Protein 7ETB (pdb70)

Sequence (759 aa):
MVNTVNYFKQKLKTEQQIGMWVGLADGYCAEIAANVGYDWLLIDGEHAPNDVRSILAQLQSIAAYPSQAVVRPVSGDVPLIKQLLDIGAQTLLIPMVESAEQAELMVKATRYPPEGIRGVGAALARASRWNNISDYLQTADEQICLLVQVESKKGLDNLDEILNVDGVDGIFIGPADLSAALGYRGNPGHEFVQNIIVQTIQKIRAAGKAAGILSADEKLAKQYLELGTEFVAVGVDTSLLMKSMKQLLSKFKMVNTVNYFKQKLKTEQQIGMWVGLADGYCAEIAANVGYDWLLIDGEHAPNDVRSILAQLQSIAAYPSQAVVRPVSGDVPLIKQLLDIGAQTLLIPMVESAEQAELMVKATRYPPEGIRGVGAALARASRWNNISDYLQTADEQICLLVQVESKKGLDNLDEILNVDGVDGIFIGPADLSAALGYRGNPGHEFVQNIIVQTIQKIRAAGKAAGILSADEKLAKQYLELGTEFVAVGVDTSLLMKSMKQLLSKFKMVNTVNYFKQKLKTEQQIGMWVGLADGYCAEIAANVGYDWLLIDGEHAPNDVRSILAQLQSIAAYPSQAVVRPVSGDVPLIKQLLDIGAQTLLIPMVESAEQAELMVKATRYPPEGIRGVGAALARASRWNNISDYLQTADEQICLLVQVESKKGLDNLDEILNVDGVDGIFIGPADLSAALGYRGNPGHEFVQNIIVQTIQKIRAAGKAAGILSADEKLAKQYLELGTEFVAVGVDTSLLMKSMKQLLSKFK

Structure (mmCIF, N/CA/C/O backbone):
data_7ETB
#
_entry.id   7ETB
#
_cell.length_a   147.724
_cell.length_b   90.345
_cell.length_c   86.600
_cell.angle_alpha   90.000
_cell.angle_beta   122.260
_cell.angle_gamma   90.000
#
_symmetry.space_group_name_H-M   'C 1 2 1'
#
loop_
_entity.id
_entity.type
_entity.pdbx_description
1 polymer '4-hydroxy-2-oxoheptanedioate aldolase'
2 non-polymer 'PYRUVIC ACID'
3 non-polymer 'MANGANESE (II) ION'
4 non-polymer 'CALCIUM ION'
5 water water
#
loop_
_atom_site.group_PDB
_atom_site.id
_atom_site.type_symbol
_atom_site.label_atom_id
_atom_site.label_alt_id
_atom_site.label_comp_id
_atom_site.label_asym_id
_atom_site.label_entity_id
_atom_site.label_seq_id
_atom_site.pdbx_PDB_ins_code
_atom_site.Cartn_x
_atom_site.Cartn_y
_atom_site.Cartn_z
_atom_site.occupancy
_atom_site.B_iso_or_equiv
_atom_site.auth_seq_id
_atom_site.auth_comp_id
_atom_site.auth_asym_id
_atom_site.auth_atom_id
_atom_site.pdbx_PDB_model_num
ATOM 1 N N . MET A 1 1 ? -12.199 -48.402 46.364 1.00 51.30 1 MET A N 1
ATOM 2 C CA . MET A 1 1 ? -12.629 -48.406 44.932 1.00 51.36 1 MET A CA 1
ATOM 3 C C . MET A 1 1 ? -11.400 -48.763 44.060 1.00 52.00 1 MET A C 1
ATOM 4 O O . MET A 1 1 ? -10.248 -48.478 44.494 1.00 45.60 1 MET A O 1
ATOM 9 N N . VAL A 1 2 ? -11.596 -49.449 42.923 1.00 50.26 2 VAL A N 1
ATOM 10 C CA . VAL A 1 2 ? -10.521 -49.671 41.902 1.00 51.57 2 VAL A CA 1
ATOM 11 C C . VAL A 1 2 ? -10.555 -48.485 40.920 1.00 44.01 2 VAL A C 1
ATOM 12 O O . VAL A 1 2 ? -11.640 -47.896 40.762 1.00 41.73 2 VAL A O 1
ATOM 16 N N . ASN A 1 3 ? -9.410 -48.122 40.327 1.00 37.13 3 ASN A N 1
ATOM 17 C CA . ASN A 1 3 ? -9.337 -47.088 39.256 1.00 37.47 3 ASN A CA 1
ATOM 18 C C . ASN A 1 3 ? -10.353 -47.498 38.175 1.00 37.97 3 ASN A C 1
ATOM 19 O O . ASN A 1 3 ? -10.579 -48.744 37.952 1.00 35.54 3 ASN A O 1
ATOM 24 N N . THR A 1 4 ? -11.038 -46.512 37.607 1.00 30.72 4 THR A N 1
ATOM 25 C CA . THR A 1 4 ? -11.963 -46.704 36.455 1.00 26.75 4 THR A CA 1
ATOM 26 C C . THR A 1 4 ? -11.184 -47.314 35.273 1.00 24.75 4 THR A C 1
ATOM 27 O O . THR A 1 4 ? -10.172 -46.715 34.828 1.00 21.56 4 THR A O 1
ATOM 31 N N . VAL A 1 5 ? -11.573 -48.486 34.776 1.00 20.13 5 VAL A N 1
ATOM 32 C CA . VAL A 1 5 ? -10.829 -49.085 33.637 1.00 20.14 5 VAL A CA 1
ATOM 33 C C . VAL A 1 5 ? -11.083 -48.249 32.384 1.00 17.47 5 VAL A C 1
ATOM 34 O O . VAL A 1 5 ? -12.230 -47.840 32.145 1.00 16.21 5 VAL A O 1
ATOM 38 N N . ASN A 1 6 ? -10.024 -47.972 31.633 1.00 17.67 6 ASN A N 1
ATOM 39 C CA . ASN A 1 6 ? -10.165 -47.208 30.369 1.00 17.30 6 ASN A CA 1
ATOM 40 C C . ASN A 1 6 ? -10.437 -48.214 29.251 1.00 15.80 6 ASN A C 1
ATOM 41 O O . ASN A 1 6 ? -9.478 -48.756 28.696 1.00 15.10 6 ASN A O 1
ATOM 46 N N . TYR A 1 7 ? -11.708 -48.480 29.005 1.00 16.85 7 TYR A N 1
ATOM 47 C CA . TYR A 1 7 ? -12.170 -49.452 28.002 1.00 15.68 7 TYR A CA 1
ATOM 48 C C . TYR A 1 7 ? -11.865 -48.903 26.613 1.00 17.16 7 TYR A C 1
ATOM 49 O O . TYR A 1 7 ? -11.591 -49.712 25.722 1.00 16.67 7 TYR A O 1
ATOM 58 N N . PHE A 1 8 ? -11.968 -47.591 26.409 1.00 16.03 8 PHE A N 1
ATOM 59 C CA . PHE A 1 8 ? -11.610 -46.964 25.113 1.00 15.03 8 PHE A CA 1
ATOM 60 C C . PHE A 1 8 ? -10.198 -47.418 24.753 1.00 14.59 8 PHE A C 1
ATOM 61 O O . PHE A 1 8 ? -9.959 -47.864 23.625 1.00 15.18 8 PHE A O 1
ATOM 69 N N . LYS A 1 9 ? -9.273 -47.291 25.696 1.00 14.76 9 LYS A N 1
ATOM 70 C CA . LYS A 1 9 ? -7.841 -47.612 25.514 1.00 17.66 9 LYS A CA 1
ATOM 71 C C . LYS A 1 9 ? -7.714 -49.103 25.144 1.00 19.53 9 LYS A C 1
ATOM 72 O O . LYS A 1 9 ? -7.077 -49.397 24.128 1.00 17.43 9 LYS A O 1
ATOM 78 N N . GLN A 1 10 ? -8.373 -50.000 25.872 1.00 19.99 10 GLN A N 1
ATOM 79 C CA . GLN A 1 10 ? -8.285 -51.450 25.559 1.00 20.62 10 GLN A CA 1
ATOM 80 C C . GLN A 1 10 ? -8.833 -51.706 24.159 1.00 18.68 10 GLN A C 1
ATOM 81 O O . GLN A 1 10 ? -8.202 -52.460 23.392 1.00 20.50 10 GLN A O 1
ATOM 87 N N . LYS A 1 11 ? -9.982 -51.120 23.839 1.00 18.26 11 LYS A N 1
ATOM 88 C CA . LYS A 1 11 ? -10.711 -51.427 22.589 1.00 18.43 11 LYS A CA 1
ATOM 89 C C . LYS A 1 11 ? -9.974 -50.892 21.355 1.00 17.68 11 LYS A C 1
ATOM 90 O O . LYS A 1 11 ? -10.339 -51.356 20.242 1.00 17.86 11 LYS A O 1
ATOM 96 N N . LEU A 1 12 ? -8.955 -50.036 21.517 1.00 18.66 12 LEU A N 1
ATOM 97 C CA . LEU A 1 12 ? -8.087 -49.588 20.386 1.00 17.32 12 LEU A CA 1
ATOM 98 C C . LEU A 1 12 ? -7.436 -50.816 19.733 1.00 19.99 12 LEU A C 1
ATOM 99 O O . LEU A 1 12 ? -7.062 -50.719 18.560 1.00 21.09 12 LEU A O 1
ATOM 104 N N . LYS A 1 13 ? -7.324 -51.922 20.458 1.00 21.42 13 LYS A N 1
ATOM 105 C CA . LYS A 1 13 ? -6.647 -53.139 19.954 1.00 25.04 13 LYS A CA 1
ATOM 106 C C . LYS A 1 13 ? -7.640 -54.232 19.594 1.00 26.25 13 LYS A C 1
ATOM 107 O O . LYS A 1 13 ? -7.180 -55.231 19.013 1.00 27.99 13 LYS A O 1
ATOM 113 N N . THR A 1 14 ? -8.932 -54.070 19.870 1.00 23.58 14 THR A N 1
ATOM 114 C CA . THR A 1 14 ? -9.895 -55.197 19.779 1.00 23.90 14 THR A CA 1
ATOM 115 C C . THR A 1 14 ? -11.116 -54.887 18.916 1.00 26.11 14 THR A C 1
ATOM 116 O O . THR A 1 14 ? -11.778 -55.850 18.527 1.00 24.23 14 THR A O 1
ATOM 120 N N . GLU A 1 15 ? -11.464 -53.626 18.624 1.00 23.61 15 GLU A N 1
ATOM 121 C CA . GLU A 1 15 ? -12.681 -53.360 17.809 1.00 22.61 15 GLU A CA 1
ATOM 122 C C . GLU A 1 15 ? -12.548 -51.971 17.196 1.00 20.03 15 GLU A C 1
ATOM 123 O O . GLU A 1 15 ? -11.494 -51.288 17.441 1.00 20.78 15 GLU A O 1
ATOM 129 N N . GLN A 1 16 ? -13.557 -51.583 16.457 1.00 15.96 16 GLN A N 1
ATOM 130 C CA . GLN A 1 16 ? -13.627 -50.221 15.881 1.00 17.78 16 GLN A CA 1
ATOM 131 C C . GLN A 1 16 ? -14.669 -49.426 16.673 1.00 17.39 16 GLN A C 1
ATOM 132 O O . GLN A 1 16 ? -15.786 -49.908 16.771 1.00 20.12 16 GLN A O 1
ATOM 138 N N . GLN A 1 17 ? -14.297 -48.295 17.263 1.00 14.91 17 GLN A N 1
ATOM 139 C CA . GLN A 1 17 ? -15.201 -47.576 18.194 1.00 14.53 17 GLN A CA 1
ATOM 140 C C . GLN A 1 17 ? -15.809 -46.388 17.464 1.00 13.46 17 GLN A C 1
ATOM 141 O O . GLN A 1 17 ? -15.069 -45.605 16.836 1.00 13.68 17 GLN A O 1
ATOM 147 N N . ILE A 1 18 ? -17.121 -46.258 17.544 1.00 13.84 18 ILE A N 1
ATOM 148 C CA . ILE A 1 18 ? -17.902 -45.192 16.868 1.00 13.01 18 ILE A CA 1
ATOM 149 C C . ILE A 1 18 ? -18.099 -44.032 17.853 1.00 13.84 18 ILE A C 1
ATOM 150 O O . ILE A 1 18 ? -18.592 -44.273 18.964 1.00 15.15 18 ILE A O 1
ATOM 155 N N . GLY A 1 19 ? -17.795 -42.808 17.414 1.00 14.37 19 GLY A N 1
ATOM 156 C CA . GLY A 1 19 ? -17.792 -41.624 18.303 1.00 13.43 19 GLY A CA 1
ATOM 157 C C . GLY A 1 19 ? -18.754 -40.552 17.868 1.00 14.12 19 GLY A C 1
ATOM 158 O O . GLY A 1 19 ? -19.091 -40.444 16.670 1.00 12.81 19 GLY A O 1
ATOM 159 N N . MET A 1 20 ? -19.099 -39.701 18.831 1.00 13.79 20 MET A N 1
ATOM 160 C CA . MET A 1 20 ? -19.923 -38.500 18.624 1.00 15.06 20 MET A CA 1
ATOM 161 C C . MET A 1 20 ? -19.164 -37.332 19.241 1.00 13.33 20 MET A C 1
ATOM 162 O O . MET A 1 20 ? -18.654 -37.481 20.376 1.00 13.25 20 MET A O 1
ATOM 167 N N . TRP A 1 21 ? -19.068 -36.250 18.489 1.00 13.55 21 TRP A N 1
ATOM 168 C CA . TRP A 1 21 ? -18.441 -35.017 18.985 1.00 12.96 21 TRP A CA 1
ATOM 169 C C . TRP A 1 21 ? -19.436 -34.282 19.888 1.00 13.31 21 TRP A C 1
ATOM 170 O O . TRP A 1 21 ? -20.596 -34.116 19.488 1.00 13.00 21 TRP A O 1
ATOM 181 N N . VAL A 1 22 ? -18.974 -33.847 21.047 1.00 12.54 22 VAL A N 1
ATOM 182 C CA . VAL A 1 22 ? -19.837 -33.121 22.025 1.00 12.77 22 VAL A CA 1
ATOM 183 C C . VAL A 1 22 ? -19.327 -31.683 22.131 1.00 12.69 22 VAL A C 1
ATOM 184 O O . VAL A 1 22 ? -18.339 -31.455 22.866 1.00 12.55 22 VAL A O 1
ATOM 188 N N . GLY A 1 23 ? -19.952 -30.764 21.395 1.00 12.37 23 GLY A N 1
ATOM 189 C CA . GLY A 1 23 ? -19.585 -29.334 21.424 1.00 14.24 23 GLY A CA 1
ATOM 190 C C . GLY A 1 23 ? -20.688 -28.443 21.934 1.00 12.56 23 GLY A C 1
ATOM 191 O O . GLY A 1 23 ? -20.559 -27.193 21.803 1.00 13.33 23 GLY A O 1
ATOM 192 N N . LEU A 1 24 ? -21.748 -29.002 22.530 1.00 12.82 24 LEU A N 1
ATOM 193 C CA . LEU A 1 24 ? -22.825 -28.154 23.086 1.00 12.86 24 LEU A CA 1
ATOM 194 C C . LEU A 1 24 ? -22.420 -27.585 24.450 1.00 13.99 24 LEU A C 1
ATOM 195 O O . LEU A 1 24 ? -23.144 -26.703 24.935 1.00 14.39 24 LEU A O 1
ATOM 200 N N . ALA A 1 25 ? -21.309 -28.033 25.024 1.00 12.91 25 ALA A N 1
ATOM 201 C CA . ALA A 1 25 ? -20.583 -27.295 26.092 1.00 14.14 25 ALA A CA 1
ATOM 202 C C . ALA A 1 25 ? -21.436 -27.196 27.352 1.00 14.37 25 ALA A C 1
ATOM 203 O O . ALA A 1 25 ? -21.309 -26.203 28.085 1.00 13.69 25 ALA A O 1
ATOM 205 N N . ASP A 1 26 ? -22.174 -28.253 27.682 1.00 16.17 26 ASP A N 1
ATOM 206 C CA . ASP A 1 26 ? -23.165 -28.196 28.772 1.00 17.77 26 ASP A CA 1
ATOM 207 C C . ASP A 1 26 ? -23.382 -29.599 29.353 1.00 14.78 26 ASP A C 1
ATOM 208 O O . ASP A 1 26 ? -23.467 -30.555 28.567 1.00 13.33 26 ASP A O 1
ATOM 213 N N . GLY A 1 27 ? -23.469 -29.733 30.672 1.00 13.33 27 GLY A N 1
ATOM 214 C CA . GLY A 1 27 ? -23.677 -31.061 31.294 1.00 14.43 27 GLY A CA 1
ATOM 215 C C . GLY A 1 27 ? -24.981 -31.724 30.878 1.00 13.31 27 GLY A C 1
ATOM 216 O O . GLY A 1 27 ? -25.010 -32.957 30.681 1.00 12.64 27 GLY A O 1
ATOM 217 N N . TYR A 1 28 ? -26.031 -30.940 30.677 1.00 12.89 28 TYR A N 1
ATOM 218 C CA . TYR A 1 28 ? -27.362 -31.457 30.296 1.00 13.65 28 TYR A CA 1
ATOM 219 C C . TYR A 1 28 ? -27.294 -32.060 28.879 1.00 13.63 28 TYR A C 1
ATOM 220 O O . TYR A 1 28 ? -27.698 -33.229 28.655 1.00 14.21 28 TYR A O 1
ATOM 229 N N . CYS A 1 29 ? -26.764 -31.303 27.905 1.00 13.41 29 CYS A N 1
ATOM 230 C CA . CYS A 1 29 ? -26.577 -31.785 26.517 1.00 13.64 29 CYS A CA 1
ATOM 231 C C . CYS A 1 29 ? -25.639 -33.002 26.471 1.00 13.56 29 CYS A C 1
ATOM 232 O O . CYS A 1 29 ? -25.876 -33.958 25.686 1.00 16.28 29 CYS A O 1
ATOM 235 N N . ALA A 1 30 ? -24.564 -33.000 27.233 1.00 13.44 30 ALA A N 1
ATOM 236 C CA . ALA A 1 30 ? -23.646 -34.158 27.282 1.00 14.24 30 ALA A CA 1
ATOM 237 C C . ALA A 1 30 ? -24.409 -35.421 27.739 1.00 14.25 30 ALA A C 1
ATOM 238 O O . ALA A 1 30 ? -24.160 -36.545 27.213 1.00 13.97 30 ALA A O 1
ATOM 240 N N . GLU A 1 31 ? -25.288 -35.288 28.718 1.00 15.06 31 GLU A N 1
ATOM 241 C CA . GLU A 1 31 ? -26.057 -36.454 29.232 1.00 13.94 31 GLU A CA 1
ATOM 242 C C . GLU A 1 31 ? -26.978 -36.982 28.124 1.00 13.91 31 GLU A C 1
ATOM 243 O O . GLU A 1 31 ? -27.071 -38.195 27.944 1.00 13.54 31 GLU A O 1
ATOM 249 N N . ILE A 1 32 ? -27.607 -36.102 27.354 1.00 13.49 32 ILE A N 1
ATOM 250 C CA . ILE A 1 32 ? -28.470 -36.528 26.230 1.00 13.83 32 ILE A CA 1
ATOM 251 C C . ILE A 1 32 ? -27.619 -37.381 25.301 1.00 14.34 32 ILE A C 1
ATOM 252 O O . ILE A 1 32 ? -28.075 -38.510 24.931 1.00 12.05 32 ILE A O 1
ATOM 257 N N . ALA A 1 33 ? -26.414 -36.925 24.957 1.00 15.24 33 ALA A N 1
ATOM 258 C CA . ALA A 1 33 ? -25.567 -37.678 24.001 1.00 14.88 33 ALA A CA 1
ATOM 259 C C . ALA A 1 33 ? -25.172 -39.001 24.632 1.00 14.23 33 ALA A C 1
ATOM 260 O O . ALA A 1 33 ? -25.121 -39.995 23.910 1.00 14.95 33 ALA A O 1
ATOM 262 N N . ALA A 1 34 ? -24.938 -39.025 25.942 1.00 13.65 34 ALA A N 1
ATOM 263 C CA . ALA A 1 34 ? -24.482 -40.229 26.676 1.00 14.44 34 ALA A CA 1
ATOM 264 C C . ALA A 1 34 ? -25.515 -41.373 26.633 1.00 14.35 34 ALA A C 1
ATOM 265 O O . ALA A 1 34 ? -25.137 -42.545 26.799 1.00 14.50 34 ALA A O 1
ATOM 267 N N . ASN A 1 35 ? -26.792 -41.061 26.460 1.00 14.69 35 ASN A N 1
ATOM 268 C CA . ASN A 1 35 ? -27.901 -42.048 26.445 1.00 15.21 35 ASN A CA 1
ATOM 269 C C . ASN A 1 35 ? -27.971 -42.792 25.109 1.00 16.52 35 ASN A C 1
ATOM 270 O O . ASN A 1 35 ? -28.664 -43.810 25.033 1.00 16.41 35 ASN A O 1
ATOM 275 N N . VAL A 1 36 ? -27.312 -42.302 24.063 1.00 15.65 36 VAL A N 1
ATOM 276 C CA . VAL A 1 36 ? -27.553 -42.826 22.696 1.00 16.16 36 VAL A CA 1
ATOM 277 C C . VAL A 1 36 ? -26.852 -44.194 22.515 1.00 17.71 36 VAL A C 1
ATOM 278 O O . VAL A 1 36 ? -27.439 -45.065 21.835 1.00 19.73 36 VAL A O 1
ATOM 282 N N . GLY A 1 37 ? -25.633 -44.369 22.994 1.00 16.26 37 GLY A N 1
ATOM 283 C CA . GLY A 1 37 ? -24.892 -45.643 22.918 1.00 16.89 37 GLY A CA 1
ATOM 284 C C . GLY A 1 37 ? -23.638 -45.580 22.067 1.00 16.23 37 GLY A C 1
ATOM 285 O O . GLY A 1 37 ? -23.149 -46.642 21.722 1.00 14.96 37 GLY A O 1
ATOM 286 N N . TYR A 1 38 ? -23.086 -44.392 21.783 1.00 14.46 38 TYR A N 1
ATOM 287 C CA . TYR A 1 38 ? -21.775 -44.239 21.126 1.00 13.52 38 TYR A CA 1
ATOM 288 C C . TYR A 1 38 ? -20.701 -44.883 21.988 1.00 14.06 38 TYR A C 1
ATOM 289 O O . TYR A 1 38 ? -20.825 -44.901 23.242 1.00 14.47 38 TYR A O 1
ATOM 298 N N . ASP A 1 39 ? -19.696 -45.481 21.352 1.00 14.10 39 ASP A N 1
ATOM 299 C CA . ASP A 1 39 ? -18.515 -46.075 22.024 1.00 14.38 39 ASP A CA 1
ATOM 300 C C . ASP A 1 39 ? -17.723 -44.974 22.751 1.00 13.92 39 ASP A C 1
ATOM 301 O O . ASP A 1 39 ? -17.172 -45.259 23.847 1.00 12.32 39 ASP A O 1
ATOM 306 N N . TRP A 1 40 ? -17.652 -43.790 22.148 1.00 13.27 40 TRP A N 1
ATOM 307 C CA . TRP A 1 40 ? -16.905 -42.653 22.740 1.00 13.31 40 TRP A CA 1
ATOM 308 C C . TRP A 1 40 ? -17.570 -41.324 22.426 1.00 12.79 40 TRP A C 1
ATOM 309 O O . TRP A 1 40 ? -18.299 -41.203 21.426 1.00 12.65 40 TRP A O 1
ATOM 320 N N . LEU A 1 41 ? -17.431 -40.406 23.376 1.00 11.86 41 LEU A N 1
ATOM 321 C CA . LEU A 1 41 ? -17.897 -39.019 23.248 1.00 12.26 41 LEU A CA 1
ATOM 322 C C . LEU A 1 41 ? -16.671 -38.110 23.360 1.00 12.54 41 LEU A C 1
ATOM 323 O O . LEU A 1 41 ? -15.948 -38.244 24.341 1.00 14.61 41 LEU A O 1
ATOM 328 N N . LEU A 1 42 ? -16.527 -37.160 22.448 1.00 11.66 42 LEU A N 1
ATOM 329 C CA . LEU A 1 42 ? -15.378 -36.217 22.437 1.00 12.68 42 LEU A CA 1
ATOM 330 C C . LEU A 1 42 ? -15.897 -34.898 23.002 1.00 11.60 42 LEU A C 1
ATOM 331 O O . LEU A 1 42 ? -16.672 -34.187 22.329 1.00 12.25 42 LEU A O 1
ATOM 336 N N . ILE A 1 43 ? -15.479 -34.575 24.216 1.00 12.91 43 ILE A N 1
ATOM 337 C CA . ILE A 1 43 ? -15.781 -33.271 24.838 1.00 13.05 43 ILE A CA 1
ATOM 338 C C . ILE A 1 43 ? -14.737 -32.298 24.322 1.00 12.31 43 ILE A C 1
ATOM 339 O O . ILE A 1 43 ? -13.528 -32.417 24.672 1.00 11.55 43 ILE A O 1
ATOM 344 N N . ASP A 1 44 ? -15.187 -31.356 23.500 1.00 12.38 44 ASP A N 1
ATOM 345 C CA . ASP A 1 44 ? -14.255 -30.516 22.721 1.00 12.06 44 ASP A CA 1
ATOM 346 C C . ASP A 1 44 ? -13.942 -29.209 23.465 1.00 12.54 44 ASP A C 1
ATOM 347 O O . ASP A 1 44 ? -14.800 -28.298 23.462 1.00 13.75 44 ASP A O 1
ATOM 352 N N . GLY A 1 45 ? -12.730 -29.098 24.004 1.00 12.34 45 GLY A N 1
ATOM 353 C CA . GLY A 1 45 ? -12.189 -27.910 24.670 1.00 11.31 45 GLY A CA 1
ATOM 354 C C . GLY A 1 45 ? -11.380 -27.065 23.705 1.00 11.85 45 GLY A C 1
ATOM 355 O O . GLY A 1 45 ? -10.838 -26.034 24.118 1.00 13.56 45 GLY A O 1
ATOM 356 N N . GLU A 1 46 ? -11.311 -27.445 22.434 1.00 11.38 46 GLU A N 1
ATOM 357 C CA . GLU A 1 46 ? -10.619 -26.653 21.389 1.00 11.05 46 GLU A CA 1
ATOM 358 C C . GLU A 1 46 ? -11.585 -25.773 20.591 1.00 11.54 46 GLU A C 1
ATOM 359 O O . GLU A 1 46 ? -11.226 -24.620 20.359 1.00 12.62 46 GLU A O 1
ATOM 365 N N . HIS A 1 47 ? -12.711 -26.320 20.106 1.00 11.19 47 HIS A N 1
ATOM 366 C CA . HIS A 1 47 ? -13.627 -25.671 19.135 1.00 12.36 47 HIS A CA 1
ATOM 367 C C . HIS A 1 47 ? -15.038 -25.478 19.694 1.00 11.79 47 HIS A C 1
ATOM 368 O O . HIS A 1 47 ? -15.874 -24.923 18.985 1.00 13.33 47 HIS A O 1
ATOM 375 N N . ALA A 1 48 ? -15.265 -25.823 20.962 1.00 13.03 48 ALA A N 1
ATOM 376 C CA . ALA A 1 48 ? -16.510 -25.475 21.669 1.00 12.37 48 ALA A CA 1
ATOM 377 C C . ALA A 1 48 ? -16.179 -24.682 22.921 1.00 12.12 48 ALA A C 1
ATOM 378 O O . ALA A 1 48 ? -15.047 -24.752 23.420 1.00 12.92 48 ALA A O 1
ATOM 380 N N . PRO A 1 49 ? -17.119 -23.836 23.406 1.00 11.38 49 PRO A N 1
ATOM 381 C CA . PRO A 1 49 ? -16.793 -22.867 24.457 1.00 11.01 49 PRO A CA 1
ATOM 382 C C . PRO A 1 49 ? -16.792 -23.558 25.820 1.00 11.07 49 PRO A C 1
ATOM 383 O O . PRO A 1 49 ? -17.765 -23.455 26.570 1.00 12.45 49 PRO A O 1
ATOM 387 N N . ASN A 1 50 ? -15.739 -24.305 26.058 1.00 10.99 50 ASN A N 1
ATOM 388 C CA . ASN A 1 50 ? -15.554 -25.124 27.271 1.00 11.71 50 ASN A CA 1
ATOM 389 C C . ASN A 1 50 ? -14.354 -24.614 28.057 1.00 12.47 50 ASN A C 1
ATOM 390 O O . ASN A 1 50 ? -13.421 -24.023 27.478 1.00 15.18 50 ASN A O 1
ATOM 395 N N . ASP A 1 51 ? -14.335 -24.903 29.354 1.00 12.03 51 ASP A N 1
ATOM 396 C CA . ASP A 1 51 ? -13.165 -24.679 30.229 1.00 11.35 51 ASP A CA 1
ATOM 397 C C . ASP A 1 51 ? -13.123 -25.856 31.197 1.00 12.41 51 ASP A C 1
ATOM 398 O O . ASP A 1 51 ? -13.996 -26.721 31.098 1.00 11.45 51 ASP A O 1
ATOM 403 N N . VAL A 1 52 ? -12.108 -25.915 32.040 1.00 12.13 52 VAL A N 1
ATOM 404 C CA . VAL A 1 52 ? -11.986 -27.034 33.021 1.00 12.95 52 VAL A CA 1
ATOM 405 C C . VAL A 1 52 ? -13.314 -27.251 33.748 1.00 12.85 52 VAL A C 1
ATOM 406 O O . VAL A 1 52 ? -13.773 -28.403 33.835 1.00 12.69 52 VAL A O 1
ATOM 410 N N . ARG A 1 53 ? -13.953 -26.213 34.263 1.00 12.53 53 ARG A N 1
ATOM 411 C CA . ARG A 1 53 ? -15.198 -26.414 35.035 1.00 11.40 53 ARG A CA 1
ATOM 412 C C . ARG A 1 53 ? -16.339 -26.988 34.181 1.00 12.18 53 ARG A C 1
ATOM 413 O O . ARG A 1 53 ? -17.080 -27.854 34.696 1.00 10.29 53 ARG A O 1
ATOM 421 N N . SER A 1 54 ? -16.551 -26.514 32.956 1.00 12.09 54 SER A N 1
ATOM 422 C CA . SER A 1 54 ? -17.679 -26.985 32.103 1.00 11.44 54 SER A CA 1
ATOM 423 C C . SER A 1 54 ? -17.351 -28.409 31.627 1.00 11.43 54 SER A C 1
ATOM 424 O O . SER A 1 54 ? -18.282 -29.256 31.527 1.00 11.34 54 SER A O 1
ATOM 427 N N . ILE A 1 55 ? -16.078 -28.733 31.426 1.00 10.77 55 ILE A N 1
ATOM 428 C CA . ILE A 1 55 ? -15.669 -30.121 31.029 1.00 11.47 55 ILE A CA 1
ATOM 429 C C . ILE A 1 55 ? -15.921 -31.071 32.209 1.00 11.83 55 ILE A C 1
ATOM 430 O O . ILE A 1 55 ? -16.508 -32.163 31.978 1.00 10.46 55 ILE A O 1
ATOM 435 N N . LEU A 1 56 ? -15.570 -30.656 33.424 1.00 9.96 56 LEU A N 1
ATOM 436 C CA . LEU A 1 56 ? -15.870 -31.451 34.645 1.00 11.18 56 LEU A CA 1
ATOM 437 C C . LEU A 1 56 ? -17.366 -31.762 34.710 1.00 11.42 56 LEU A C 1
ATOM 438 O O . LEU A 1 56 ? -17.729 -32.940 34.969 1.00 11.99 56 LEU A O 1
ATOM 443 N N . ALA A 1 57 ? -18.250 -30.797 34.488 1.00 12.21 57 ALA A N 1
ATOM 444 C CA . ALA A 1 57 ? -19.710 -31.028 34.590 1.00 11.85 57 ALA A CA 1
ATOM 445 C C . ALA A 1 57 ? -20.124 -32.106 33.577 1.00 11.89 57 ALA A C 1
ATOM 446 O O . ALA A 1 57 ? -20.970 -32.987 33.877 1.00 10.97 57 ALA A O 1
ATOM 448 N N . GLN A 1 58 ? -19.545 -32.057 32.384 1.00 12.13 58 GLN A N 1
ATOM 449 C CA . GLN A 1 58 ? -19.873 -33.027 31.322 1.00 12.29 58 GLN A CA 1
ATOM 450 C C . GLN A 1 58 ? -19.304 -34.395 31.685 1.00 12.82 58 GLN A C 1
ATOM 451 O O . GLN A 1 58 ? -20.001 -35.405 31.380 1.00 13.71 58 GLN A O 1
ATOM 457 N N . LEU A 1 59 ? -18.077 -34.490 32.223 1.00 13.38 59 LEU A N 1
ATOM 458 C CA . LEU A 1 59 ? -17.562 -35.801 32.709 1.00 13.00 59 LEU A CA 1
ATOM 459 C C . LEU A 1 59 ? -18.533 -36.396 33.739 1.00 13.31 59 LEU A C 1
ATOM 460 O O . LEU A 1 59 ? -18.816 -37.589 33.680 1.00 13.42 59 LEU A O 1
ATOM 465 N N . GLN A 1 60 ? -19.021 -35.591 34.673 1.00 13.41 60 GLN A N 1
ATOM 466 C CA . GLN A 1 60 ? -19.899 -36.074 35.774 1.00 13.18 60 GLN A CA 1
ATOM 467 C C . GLN A 1 60 ? -21.214 -36.600 35.180 1.00 13.73 60 GLN A C 1
ATOM 468 O O . GLN A 1 60 ? -21.706 -37.655 35.624 1.00 12.80 60 GLN A O 1
ATOM 474 N N . SER A 1 61 ? -21.754 -35.919 34.169 1.00 14.20 61 SER A N 1
ATOM 475 C CA . SER A 1 61 ? -23.015 -36.297 33.466 1.00 15.26 61 SER A CA 1
ATOM 476 C C . SER A 1 61 ? -22.876 -37.638 32.771 1.00 17.30 61 SER A C 1
ATOM 477 O O . SER A 1 61 ? -23.771 -38.476 32.917 1.00 20.52 61 SER A O 1
ATOM 480 N N . ILE A 1 62 ? -21.809 -37.774 31.991 1.00 15.80 62 ILE A N 1
ATOM 481 C CA . ILE A 1 62 ? -21.514 -38.954 31.118 1.00 18.41 62 ILE A CA 1
ATOM 482 C C . ILE A 1 62 ? -21.150 -40.173 31.971 1.00 16.81 62 ILE A C 1
ATOM 483 O O . ILE A 1 62 ? -21.354 -41.309 31.505 1.00 14.03 62 ILE A O 1
ATOM 488 N N . ALA A 1 63 ? -20.635 -39.946 33.183 1.00 14.87 63 ALA A N 1
ATOM 489 C CA . ALA A 1 63 ? -19.974 -41.013 33.965 1.00 15.99 63 ALA A CA 1
ATOM 490 C C . ALA A 1 63 ? -20.979 -42.110 34.323 1.00 14.95 63 ALA A C 1
ATOM 491 O O . ALA A 1 63 ? -20.493 -43.229 34.633 1.00 14.90 63 ALA A O 1
ATOM 493 N N . ALA A 1 64 ? -22.286 -41.842 34.309 1.00 14.07 64 ALA A N 1
ATOM 494 C CA . ALA A 1 64 ? -23.315 -42.844 34.685 1.00 15.35 64 ALA A CA 1
ATOM 495 C C . ALA A 1 64 ? -23.605 -43.792 33.516 1.00 15.80 64 ALA A C 1
ATOM 496 O O . ALA A 1 64 ? -24.401 -44.697 33.687 1.00 16.20 64 ALA A O 1
ATOM 498 N N . TYR A 1 65 ? -22.983 -43.593 32.374 1.00 13.31 65 TYR A N 1
ATOM 499 C CA . TYR A 1 65 ? -23.311 -44.255 31.089 1.00 14.08 65 TYR A CA 1
ATOM 500 C C . TYR A 1 65 ? -22.077 -44.972 30.549 1.00 14.51 65 TYR A C 1
ATOM 501 O O . TYR A 1 65 ? -20.945 -44.597 30.880 1.00 13.41 65 TYR A O 1
ATOM 510 N N . PRO A 1 66 ? -22.263 -46.031 29.735 1.00 16.31 66 PRO A N 1
ATOM 511 C CA . PRO A 1 66 ? -21.124 -46.783 29.231 1.00 16.40 66 PRO A CA 1
ATOM 512 C C . PRO A 1 66 ? -20.208 -46.026 28.249 1.00 16.52 66 PRO A C 1
ATOM 513 O O . PRO A 1 66 ? -19.059 -46.413 28.154 1.00 17.67 66 PRO A O 1
ATOM 517 N N . SER A 1 67 ? -20.697 -45.017 27.525 1.00 15.40 67 SER A N 1
ATOM 518 C CA . SER A 1 67 ? -19.863 -44.235 26.577 1.00 15.91 67 SER A CA 1
ATOM 519 C C . SER A 1 67 ? -18.576 -43.775 27.263 1.00 16.27 67 SER A C 1
ATOM 520 O O . SER A 1 67 ? -18.632 -43.183 28.341 1.00 15.50 67 SER A O 1
ATOM 523 N N . GLN A 1 68 ? -17.433 -43.962 26.613 1.00 16.37 68 GLN A N 1
ATOM 524 C CA . GLN A 1 68 ? -16.130 -43.503 27.133 1.00 16.04 68 GLN A CA 1
ATOM 525 C C . GLN A 1 68 ? -15.936 -42.036 26.777 1.00 15.18 68 GLN A C 1
ATOM 526 O O . GLN A 1 68 ? -16.049 -41.658 25.590 1.00 14.85 68 GLN A O 1
ATOM 532 N N . ALA A 1 69 ? -15.519 -41.245 27.747 1.00 13.68 69 ALA A N 1
ATOM 533 C CA . ALA A 1 69 ? -15.208 -39.810 27.523 1.00 15.12 69 ALA A CA 1
ATOM 534 C C . ALA A 1 69 ? -13.767 -39.651 27.053 1.00 14.71 69 ALA A C 1
ATOM 535 O O . ALA A 1 69 ? -12.827 -40.197 27.661 1.00 13.88 69 ALA A O 1
ATOM 537 N N . VAL A 1 70 ? -13.633 -38.850 25.998 1.00 13.33 70 VAL A N 1
ATOM 538 C CA . VAL A 1 70 ? -12.325 -38.360 25.494 1.00 12.98 70 VAL A CA 1
ATOM 539 C C . VAL A 1 70 ? -12.405 -36.830 25.509 1.00 11.58 70 VAL A C 1
ATOM 540 O O . VAL A 1 70 ? -13.442 -36.265 25.101 1.00 12.68 70 VAL A O 1
ATOM 544 N N . VAL A 1 71 ? -11.356 -36.168 25.958 1.00 12.19 71 VAL A N 1
ATOM 545 C CA . VAL A 1 71 ? -11.350 -34.687 26.055 1.00 11.94 71 VAL A CA 1
ATOM 546 C C . VAL A 1 71 ? -10.275 -34.122 25.131 1.00 12.10 71 VAL A C 1
ATOM 547 O O . VAL A 1 71 ? -9.122 -34.583 25.176 1.00 12.61 71 VAL A O 1
ATOM 551 N N . ARG A 1 72 ? -10.630 -33.085 24.376 1.00 11.40 72 ARG A N 1
ATOM 552 C CA . ARG A 1 72 ? -9.639 -32.379 23.559 1.00 11.53 72 ARG A CA 1
ATOM 553 C C . ARG A 1 72 ? -9.329 -31.047 24.224 1.00 12.25 72 ARG A C 1
ATOM 554 O O . ARG A 1 72 ? -10.162 -30.136 24.235 1.00 13.61 72 ARG A O 1
ATOM 562 N N . PRO A 1 73 ? -8.110 -30.859 24.737 1.00 12.54 73 PRO A N 1
ATOM 563 C CA . PRO A 1 73 ? -7.707 -29.533 25.202 1.00 13.45 73 PRO A CA 1
ATOM 564 C C . PRO A 1 73 ? -7.503 -28.563 24.022 1.00 13.73 73 PRO A C 1
ATOM 565 O O . PRO A 1 73 ? -7.334 -28.999 22.892 1.00 12.53 73 PRO A O 1
ATOM 569 N N . VAL A 1 74 ? -7.533 -27.260 24.311 1.00 12.86 74 VAL A N 1
ATOM 570 C CA . VAL A 1 74 ? -7.397 -26.208 23.269 1.00 12.76 74 VAL A CA 1
ATOM 571 C C . VAL A 1 74 ? -6.046 -26.315 22.536 1.00 13.13 74 VAL A C 1
ATOM 572 O O . VAL A 1 74 ? -5.974 -25.925 21.328 1.00 14.33 74 VAL A O 1
ATOM 576 N N . SER A 1 75 ? -5.009 -26.784 23.218 1.00 12.27 75 SER A N 1
ATOM 577 C CA . SER A 1 75 ? -3.663 -27.012 22.649 1.00 12.89 75 SER A CA 1
ATOM 578 C C . SER A 1 75 ? -2.907 -28.003 23.532 1.00 13.00 75 SER A C 1
ATOM 579 O O . SER A 1 75 ? -3.420 -28.357 24.617 1.00 12.56 75 SER A O 1
ATOM 582 N N . GLY A 1 76 ? -1.723 -28.403 23.117 1.00 13.03 76 GLY A N 1
ATOM 583 C CA . GLY A 1 76 ? -0.848 -29.307 23.893 1.00 13.27 76 GLY A CA 1
ATOM 584 C C . GLY A 1 76 ? -0.147 -28.560 25.027 1.00 13.44 76 GLY A C 1
ATOM 585 O O . GLY A 1 76 ? 1.088 -28.428 24.997 1.00 14.05 76 GLY A O 1
ATOM 586 N N . ASP A 1 77 ? -0.931 -28.025 25.950 1.00 13.53 77 ASP A N 1
ATOM 587 C CA . ASP A 1 77 ? -0.465 -27.175 27.066 1.00 13.84 77 ASP A CA 1
ATOM 588 C C . ASP A 1 77 ? -0.286 -28.068 28.295 1.00 12.89 77 ASP A C 1
ATOM 589 O O . ASP A 1 77 ? -1.270 -28.661 28.731 1.00 12.09 77 ASP A O 1
ATOM 594 N N . VAL A 1 78 ? 0.943 -28.170 28.789 1.00 13.88 78 VAL A N 1
ATOM 595 C CA . VAL A 1 78 ? 1.248 -29.166 29.859 1.00 14.20 78 VAL A CA 1
ATOM 596 C C . VAL A 1 78 ? 0.358 -28.880 31.072 1.00 12.87 78 VAL A C 1
ATOM 597 O O . VAL A 1 78 ? -0.245 -29.809 31.620 1.00 12.77 78 VAL A O 1
ATOM 601 N N . PRO A 1 79 ? 0.280 -27.626 31.590 1.00 13.23 79 PRO A N 1
ATOM 602 C CA . PRO A 1 79 ? -0.523 -27.384 32.790 1.00 12.76 79 PRO A CA 1
ATOM 603 C C . PRO A 1 79 ? -2.013 -27.656 32.580 1.00 12.46 79 PRO A C 1
ATOM 604 O O . PRO A 1 79 ? -2.652 -28.165 33.479 1.00 12.04 79 PRO A O 1
ATOM 608 N N . LEU A 1 80 ? -2.560 -27.333 31.416 1.00 12.09 80 LEU A N 1
ATOM 609 C CA . LEU A 1 80 ? -3.997 -27.617 31.118 1.00 11.98 80 LEU A CA 1
ATOM 610 C C . LEU A 1 80 ? -4.190 -29.136 31.086 1.00 11.95 80 LEU A C 1
ATOM 611 O O . LEU A 1 80 ? -5.181 -29.638 31.627 1.00 11.66 80 LEU A O 1
ATOM 616 N N . ILE A 1 81 ? -3.262 -29.865 30.479 1.00 12.00 81 ILE A N 1
ATOM 617 C CA . ILE A 1 81 ? -3.303 -31.352 30.478 1.00 12.22 81 ILE A CA 1
ATOM 618 C C . ILE A 1 81 ? -3.352 -31.882 31.926 1.00 11.77 81 ILE A C 1
ATOM 619 O O . ILE A 1 81 ? -4.211 -32.726 32.211 1.00 10.63 81 ILE A O 1
ATOM 624 N N . LYS A 1 82 ? -2.488 -31.384 32.799 1.00 11.75 82 LYS A N 1
ATOM 625 C CA . LYS A 1 82 ? -2.529 -31.677 34.255 1.00 11.43 82 LYS A CA 1
ATOM 626 C C . LYS A 1 82 ? -3.952 -31.450 34.801 1.00 11.64 82 LYS A C 1
ATOM 627 O O . LYS A 1 82 ? -4.507 -32.355 35.492 1.00 11.05 82 LYS A O 1
ATOM 633 N N . GLN A 1 83 ? -4.552 -30.300 34.529 1.00 11.69 83 GLN A N 1
ATOM 634 C CA . GLN A 1 83 ? -5.878 -29.980 35.083 1.00 12.45 83 GLN A CA 1
ATOM 635 C C . GLN A 1 83 ? -6.939 -30.968 34.572 1.00 11.65 83 GLN A C 1
ATOM 636 O O . GLN A 1 83 ? -7.788 -31.405 35.357 1.00 11.15 83 GLN A O 1
ATOM 642 N N . LEU A 1 84 ? -6.935 -31.267 33.282 1.00 11.38 84 LEU A N 1
ATOM 643 C CA . LEU A 1 84 ? -7.940 -32.200 32.700 1.00 11.66 84 LEU A CA 1
ATOM 644 C C . LEU A 1 84 ? -7.776 -33.626 33.242 1.00 11.48 84 LEU A C 1
ATOM 645 O O . LEU A 1 84 ? -8.802 -34.322 33.456 1.00 11.65 84 LEU A O 1
ATOM 650 N N . LEU A 1 85 ? -6.557 -34.097 33.459 1.00 11.08 85 LEU A N 1
ATOM 651 C CA . LEU A 1 85 ? -6.335 -35.447 34.027 1.00 11.86 85 LEU A CA 1
ATOM 652 C C . LEU A 1 85 ? -6.898 -35.504 35.469 1.00 11.49 85 LEU A C 1
ATOM 653 O O . LEU A 1 85 ? -7.531 -36.493 35.863 1.00 11.70 85 LEU A O 1
ATOM 658 N N . ASP A 1 86 ? -6.731 -34.432 36.231 1.00 12.20 86 ASP A N 1
ATOM 659 C CA . ASP A 1 86 ? -7.097 -34.455 37.665 1.00 12.57 86 ASP A CA 1
ATOM 660 C C . ASP A 1 86 ? -8.619 -34.420 37.809 1.00 12.61 86 ASP A C 1
ATOM 661 O O . ASP A 1 86 ? -9.082 -35.066 38.749 1.00 13.65 86 ASP A O 1
ATOM 666 N N . ILE A 1 87 ? -9.366 -33.781 36.896 1.00 12.95 87 ILE A N 1
ATOM 667 C CA . ILE A 1 87 ? -10.854 -33.807 36.941 1.00 12.25 87 ILE A CA 1
ATOM 668 C C . ILE A 1 87 ? -11.356 -35.165 36.450 1.00 12.84 87 ILE A C 1
ATOM 669 O O . ILE A 1 87 ? -12.574 -35.416 36.611 1.00 13.66 87 ILE A O 1
ATOM 674 N N . GLY A 1 88 ? -10.467 -36.011 35.926 1.00 12.56 88 GLY A N 1
ATOM 675 C CA . GLY A 1 88 ? -10.794 -37.437 35.721 1.00 13.26 88 GLY A CA 1
ATOM 676 C C . GLY A 1 88 ? -10.879 -37.841 34.253 1.00 13.40 88 GLY A C 1
ATOM 677 O O . GLY A 1 88 ? -11.281 -39.008 34.001 1.00 12.47 88 GLY A O 1
ATOM 678 N N . ALA A 1 89 ? -10.468 -36.983 33.312 1.00 13.23 89 ALA A N 1
ATOM 679 C CA . ALA A 1 89 ? -10.377 -37.354 31.879 1.00 13.88 89 ALA A CA 1
ATOM 680 C C . ALA A 1 89 ? -9.273 -38.406 31.737 1.00 13.20 89 ALA A C 1
ATOM 681 O O . ALA A 1 89 ? -8.140 -38.155 32.153 1.00 14.15 89 ALA A O 1
ATOM 683 N N . GLN A 1 90 ? -9.607 -39.565 31.183 1.00 12.48 90 GLN A N 1
ATOM 684 C CA . GLN A 1 90 ? -8.640 -40.676 31.071 1.00 12.81 90 GLN A CA 1
ATOM 685 C C . GLN A 1 90 ? -8.089 -40.800 29.648 1.00 13.53 90 GLN A C 1
ATOM 686 O O . GLN A 1 90 ? -7.086 -41.535 29.483 1.00 12.28 90 GLN A O 1
ATOM 692 N N . THR A 1 91 ? -8.745 -40.166 28.670 1.00 12.90 91 THR A N 1
ATOM 693 C CA . THR A 1 91 ? -8.244 -40.194 27.279 1.00 12.88 91 THR A CA 1
ATOM 694 C C . THR A 1 91 ? -8.212 -38.759 26.766 1.00 13.15 91 THR A C 1
ATOM 695 O O . THR A 1 91 ? -9.248 -38.087 26.920 1.00 12.39 91 THR A O 1
ATOM 699 N N . LEU A 1 92 ? -7.046 -38.304 26.305 1.00 12.68 92 LEU A N 1
ATOM 700 C CA . LEU A 1 92 ? -6.884 -36.936 25.751 1.00 12.60 92 LEU A CA 1
ATOM 701 C C . LEU A 1 92 ? -6.602 -36.979 24.252 1.00 12.77 92 LEU A C 1
ATOM 702 O O . LEU A 1 92 ? -5.833 -37.869 23.776 1.00 13.32 92 LEU A O 1
ATOM 707 N N . LEU A 1 93 ? -7.152 -36.004 23.543 1.00 12.10 93 LEU A N 1
ATOM 708 C CA . LEU A 1 93 ? -6.910 -35.843 22.089 1.00 12.22 93 LEU A CA 1
ATOM 709 C C . LEU A 1 93 ? -6.194 -34.503 21.912 1.00 11.81 93 LEU A C 1
ATOM 710 O O . LEU A 1 93 ? -6.824 -33.486 22.103 1.00 13.02 93 LEU A O 1
ATOM 715 N N . ILE A 1 94 ? -4.899 -34.513 21.598 1.00 12.94 94 ILE A N 1
ATOM 716 C CA . ILE A 1 94 ? -4.081 -33.266 21.512 1.00 12.32 94 ILE A CA 1
ATOM 717 C C . ILE A 1 94 ? -4.085 -32.778 20.076 1.00 12.70 94 ILE A C 1
ATOM 718 O O . ILE A 1 94 ? -3.621 -33.479 19.184 1.00 13.10 94 ILE A O 1
ATOM 723 N N . PRO A 1 95 ? -4.604 -31.562 19.819 1.00 13.23 95 PRO A N 1
ATOM 724 C CA . PRO A 1 95 ? -4.590 -31.040 18.459 1.00 12.93 95 PRO A CA 1
ATOM 725 C C . PRO A 1 95 ? -3.194 -30.603 17.981 1.00 13.31 95 PRO A C 1
ATOM 726 O O . PRO A 1 95 ? -2.317 -30.284 18.776 1.00 13.25 95 PRO A O 1
ATOM 730 N N . MET A 1 96 ? -3.028 -30.599 16.648 1.00 13.88 96 MET A N 1
ATOM 731 C CA . MET A 1 96 ? -1.920 -29.912 15.930 1.00 13.34 96 MET A CA 1
ATOM 732 C C . MET A 1 96 ? -0.571 -30.363 16.461 1.00 13.82 96 MET A C 1
ATOM 733 O O . MET A 1 96 ? 0.305 -29.537 16.723 1.00 14.21 96 MET A O 1
ATOM 738 N N . VAL A 1 97 ? -0.383 -31.665 16.589 1.00 13.78 97 VAL A N 1
ATOM 739 C CA . VAL A 1 97 ? 0.938 -32.231 16.941 1.00 13.86 97 VAL A CA 1
ATOM 740 C C . VAL A 1 97 ? 1.809 -32.346 15.697 1.00 14.70 97 VAL A C 1
ATOM 741 O O . VAL A 1 97 ? 1.347 -32.815 14.656 1.00 13.74 97 VAL A O 1
ATOM 745 N N . GLU A 1 98 ? 3.020 -31.807 15.776 1.00 14.42 98 GLU A N 1
ATOM 746 C CA . GLU A 1 98 ? 3.814 -31.551 14.560 1.00 13.85 98 GLU A CA 1
ATOM 747 C C . GLU A 1 98 ? 5.231 -32.124 14.646 1.00 14.24 98 GLU A C 1
ATOM 748 O O . GLU A 1 98 ? 5.975 -31.926 13.672 1.00 14.83 98 GLU A O 1
ATOM 754 N N . SER A 1 99 ? 5.634 -32.804 15.720 1.00 13.63 99 SER A N 1
ATOM 755 C CA . SER A 1 99 ? 7.011 -33.363 15.823 1.00 13.92 99 SER A CA 1
ATOM 756 C C . SER A 1 99 ? 6.984 -34.521 16.816 1.00 16.03 99 SER A C 1
ATOM 757 O O . SER A 1 99 ? 6.080 -34.508 17.707 1.00 15.48 99 SER A O 1
ATOM 760 N N . ALA A 1 100 ? 7.975 -35.417 16.707 1.00 15.17 100 ALA A N 1
ATOM 761 C CA . ALA A 1 100 ? 8.217 -36.478 17.709 1.00 17.41 100 ALA A CA 1
ATOM 762 C C . ALA A 1 100 ? 8.555 -35.816 19.054 1.00 16.67 100 ALA A C 1
ATOM 763 O O . ALA A 1 100 ? 8.146 -36.394 20.089 1.00 16.16 100 ALA A O 1
ATOM 765 N N . GLU A 1 101 ? 9.279 -34.680 19.053 1.00 16.01 101 GLU A N 1
ATOM 766 C CA . GLU A 1 101 ? 9.650 -33.958 20.307 1.00 18.20 101 GLU A CA 1
ATOM 767 C C . GLU A 1 101 ? 8.363 -33.519 21.039 1.00 17.21 101 GLU A C 1
ATOM 768 O O . GLU A 1 101 ? 8.218 -33.744 22.273 1.00 16.69 101 GLU A O 1
ATOM 774 N N . GLN A 1 102 ? 7.396 -32.953 20.307 1.00 15.07 102 GLN A N 1
ATOM 775 C CA . GLN A 1 102 ? 6.132 -32.506 20.910 1.00 14.28 102 GLN A CA 1
ATOM 776 C C . GLN A 1 102 ? 5.339 -33.717 21.371 1.00 14.99 102 GLN A C 1
ATOM 777 O O . GLN A 1 102 ? 4.739 -33.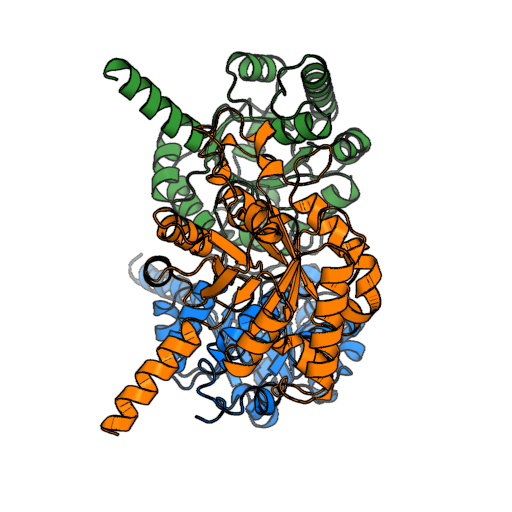659 22.498 1.00 14.49 102 GLN A O 1
ATOM 783 N N . ALA A 1 103 ? 5.283 -34.775 20.569 1.00 13.79 103 ALA A N 1
ATOM 784 C CA . ALA A 1 103 ? 4.513 -35.967 20.976 1.00 14.10 103 ALA A CA 1
ATOM 785 C C . ALA A 1 103 ? 5.121 -36.543 22.261 1.00 14.60 103 ALA A C 1
ATOM 786 O O . ALA A 1 103 ? 4.382 -37.009 23.158 1.00 13.25 103 ALA A O 1
ATOM 788 N N . GLU A 1 104 ? 6.447 -36.569 22.357 1.00 15.18 104 GLU A N 1
ATOM 789 C CA . GLU A 1 104 ? 7.108 -37.113 23.558 1.00 16.49 104 GLU A CA 1
ATOM 790 C C . GLU A 1 104 ? 6.757 -36.269 24.782 1.00 14.83 104 GLU A C 1
ATOM 791 O O . GLU A 1 104 ? 6.597 -36.874 25.866 1.00 13.89 104 GLU A O 1
ATOM 797 N N . LEU A 1 105 ? 6.714 -34.949 24.624 1.00 14.08 105 LEU A N 1
ATOM 798 C CA . LEU A 1 105 ? 6.352 -34.036 25.745 1.00 14.85 105 LEU A CA 1
ATOM 799 C C . LEU A 1 105 ? 4.916 -34.370 26.181 1.00 13.97 105 LEU A C 1
ATOM 800 O O . LEU A 1 105 ? 4.639 -34.364 27.401 1.00 12.51 105 LEU A O 1
ATOM 805 N N . MET A 1 106 ? 4.008 -34.661 25.229 1.00 13.76 106 MET A N 1
ATOM 806 C CA . MET A 1 106 ? 2.602 -35.005 25.542 1.00 13.38 106 MET A CA 1
ATOM 807 C C . MET A 1 106 ? 2.563 -36.333 26.316 1.00 15.12 106 MET A C 1
ATOM 808 O O . MET A 1 106 ? 1.771 -36.439 27.287 1.00 15.31 106 MET A O 1
ATOM 813 N N . VAL A 1 107 ? 3.364 -37.305 25.924 1.00 13.92 107 VAL A N 1
ATOM 814 C CA . VAL A 1 107 ? 3.461 -38.582 26.680 1.00 14.59 107 VAL A CA 1
ATOM 815 C C . VAL A 1 107 ? 3.818 -38.247 28.138 1.00 13.51 107 VAL A C 1
ATOM 816 O O . VAL A 1 107 ? 3.088 -38.701 29.006 1.00 13.73 107 VAL A O 1
ATOM 820 N N . LYS A 1 108 ? 4.880 -37.490 28.373 1.00 13.71 108 LYS A N 1
ATOM 821 C CA . LYS A 1 108 ? 5.356 -37.178 29.743 1.00 16.07 108 LYS A CA 1
ATOM 822 C C . LYS A 1 108 ? 4.256 -36.411 30.476 1.00 14.87 108 LYS A C 1
ATOM 823 O O . LYS A 1 108 ? 4.090 -36.625 31.695 1.00 13.39 108 LYS A O 1
ATOM 829 N N . ALA A 1 109 ? 3.588 -35.495 29.790 1.00 14.00 109 ALA A N 1
ATOM 830 C CA . ALA A 1 109 ? 2.541 -34.646 30.429 1.00 13.89 109 ALA A CA 1
ATOM 831 C C . ALA A 1 109 ? 1.428 -35.504 31.037 1.00 14.91 109 ALA A C 1
ATOM 832 O O . ALA A 1 109 ? 0.733 -35.004 31.930 1.00 16.12 109 ALA A O 1
ATOM 834 N N . THR A 1 110 ? 1.221 -36.732 30.532 1.00 13.76 110 THR A N 1
ATOM 835 C CA . THR A 1 110 ? 0.135 -37.645 30.948 1.00 12.11 110 THR A CA 1
ATOM 836 C C . THR A 1 110 ? 0.609 -38.670 31.998 1.00 12.43 110 THR A C 1
ATOM 837 O O . THR A 1 110 ? -0.255 -39.450 32.457 1.00 14.06 110 THR A O 1
ATOM 841 N N . ARG A 1 111 ? 1.891 -38.683 32.380 1.00 12.62 111 ARG A N 1
ATOM 842 C CA . ARG A 1 111 ? 2.442 -39.720 33.272 1.00 14.38 111 ARG A CA 1
ATOM 843 C C . ARG A 1 111 ? 3.036 -39.104 34.509 1.00 14.26 111 ARG A C 1
ATOM 844 O O . ARG A 1 111 ? 3.729 -38.077 34.423 1.00 14.01 111 ARG A O 1
ATOM 852 N N . TYR A 1 112 ? 2.821 -39.737 35.651 1.00 15.40 112 TYR A N 1
ATOM 853 C CA . TYR A 1 112 ? 3.418 -39.232 36.915 1.00 15.64 112 TYR A CA 1
ATOM 854 C C . TYR A 1 112 ? 4.947 -39.306 36.882 1.00 16.36 112 TYR A C 1
ATOM 855 O O . TYR A 1 112 ? 5.535 -40.155 36.198 1.00 16.10 112 TYR A O 1
ATOM 864 N N . PRO A 1 113 ? 5.626 -38.413 37.640 1.00 15.51 113 PRO A N 1
ATOM 865 C CA . PRO A 1 113 ? 7.058 -38.499 37.894 1.00 16.24 113 PRO A CA 1
ATOM 866 C C . PRO A 1 113 ? 7.273 -39.790 38.642 1.00 16.18 113 PRO A C 1
ATOM 867 O O . PRO A 1 113 ? 6.387 -40.212 39.371 1.00 14.21 113 PRO A O 1
ATOM 871 N N . PRO A 1 114 ? 8.470 -40.396 38.565 1.00 17.83 114 PRO A N 1
ATOM 872 C CA . PRO A 1 114 ? 9.628 -39.782 37.939 1.00 18.07 114 PRO A CA 1
ATOM 873 C C . PRO A 1 114 ? 9.685 -39.971 36.418 1.00 19.82 114 PRO A C 1
ATOM 874 O O . PRO A 1 114 ? 10.483 -39.252 35.834 1.00 19.32 114 PRO A O 1
ATOM 878 N N . GLU A 1 115 ? 8.871 -40.866 35.812 1.00 18.01 115 GLU A N 1
ATOM 879 C CA . GLU A 1 115 ? 8.963 -41.136 34.359 1.00 20.94 115 GLU A CA 1
ATOM 880 C C . GLU A 1 115 ? 8.331 -39.996 33.553 1.00 20.07 115 GLU A C 1
ATOM 881 O O . GLU A 1 115 ? 8.781 -39.743 32.393 1.00 16.97 115 GLU A O 1
ATOM 887 N N . GLY A 1 116 ? 7.312 -39.331 34.102 1.00 17.12 116 GLY A N 1
ATOM 888 C CA . GLY A 1 116 ? 6.656 -38.221 33.387 1.00 17.52 116 GLY A CA 1
ATOM 889 C C . GLY A 1 116 ? 6.662 -36.938 34.184 1.00 15.64 116 GLY A C 1
ATOM 890 O O . GLY A 1 116 ? 7.397 -36.852 35.204 1.00 16.77 116 GLY A O 1
ATOM 891 N N . ILE A 1 117 ? 5.825 -35.978 33.794 1.00 13.23 117 ILE A N 1
ATOM 892 C CA . ILE A 1 117 ? 5.831 -34.645 34.445 1.00 13.97 117 ILE A CA 1
ATOM 893 C C . ILE A 1 117 ? 4.416 -34.256 34.890 1.00 12.86 117 ILE A C 1
ATOM 8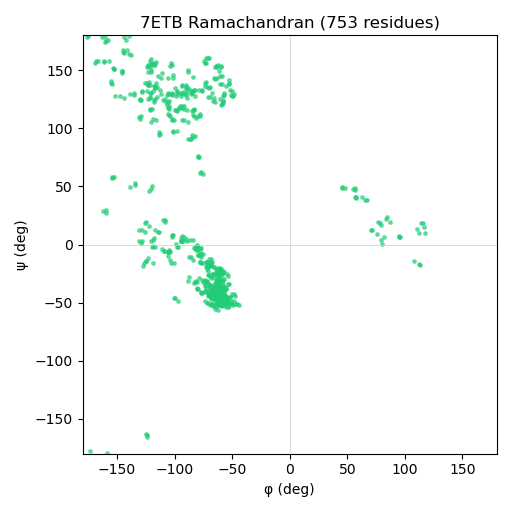94 O O . ILE A 1 117 ? 4.266 -33.092 35.221 1.00 13.04 117 ILE A O 1
ATOM 899 N N . ARG A 1 118 ? 3.443 -35.168 34.897 1.00 12.54 118 ARG A N 1
ATOM 900 C CA . ARG A 1 118 ? 2.087 -34.872 35.406 1.00 12.33 118 ARG A CA 1
ATOM 901 C C . ARG A 1 118 ? 2.186 -34.417 36.868 1.00 13.08 118 ARG A C 1
ATOM 902 O O . ARG A 1 118 ? 2.716 -35.171 37.711 1.00 13.45 118 ARG A O 1
ATOM 910 N N . GLY A 1 119 ? 1.677 -33.229 37.183 1.00 11.62 119 GLY A N 1
ATOM 911 C CA . GLY A 1 119 ? 1.705 -32.761 38.575 1.00 12.86 119 GLY A CA 1
ATOM 912 C C . GLY A 1 119 ? 0.880 -33.666 39.469 1.00 12.30 119 GLY A C 1
ATOM 913 O O . GLY A 1 119 ? -0.248 -34.085 39.053 1.00 12.72 119 GLY A O 1
ATOM 914 N N . VAL A 1 120 ? 1.357 -33.868 40.693 1.00 11.99 120 VAL A N 1
ATOM 915 C CA . VAL A 1 120 ? 0.770 -34.792 41.686 1.00 13.26 120 VAL A CA 1
ATOM 916 C C . VAL A 1 120 ? -0.124 -34.029 42.667 1.00 14.91 120 VAL A C 1
ATOM 917 O O . VAL A 1 120 ? 0.414 -33.250 43.425 1.00 14.79 120 VAL A O 1
ATOM 921 N N . GLY A 1 121 ? -1.435 -34.304 42.657 1.00 13.92 121 GLY A N 1
ATOM 922 C CA . GLY A 1 121 ? -2.391 -33.760 43.656 1.00 15.31 121 GLY A CA 1
ATOM 923 C C . GLY A 1 121 ? -3.579 -34.672 43.843 1.00 14.17 121 GLY A C 1
ATOM 924 O O . GLY A 1 121 ? -4.744 -34.230 43.676 1.00 14.29 121 GLY A O 1
ATOM 925 N N . ALA A 1 122 ? -3.319 -35.914 44.232 1.00 14.77 122 ALA A N 1
ATOM 926 C CA . ALA A 1 122 ? -4.363 -36.956 44.302 1.00 16.57 122 ALA A CA 1
ATOM 927 C C . ALA A 1 122 ? -5.382 -36.645 45.417 1.00 16.24 122 ALA A C 1
ATOM 928 O O . ALA A 1 122 ? -6.514 -37.023 45.225 1.00 17.33 122 ALA A O 1
ATOM 930 N N . ALA A 1 123 ? -5.031 -35.931 46.488 1.00 16.39 123 ALA A N 1
ATOM 931 C CA . ALA A 1 123 ? -6.001 -35.612 47.567 1.00 15.82 123 ALA A CA 1
ATOM 932 C C . ALA A 1 123 ? -7.129 -34.730 47.017 1.00 15.46 123 ALA A C 1
ATOM 933 O O . ALA A 1 123 ? -8.250 -34.799 47.552 1.00 14.97 123 ALA A O 1
ATOM 935 N N . LEU A 1 124 ? -6.875 -33.972 45.954 1.00 13.62 124 LEU A N 1
ATOM 936 C CA . LEU A 1 124 ? -7.798 -32.932 45.457 1.00 15.44 124 LEU A CA 1
ATOM 937 C C . LEU A 1 124 ? -8.547 -33.389 44.192 1.00 15.49 124 LEU A C 1
ATOM 938 O O . LEU A 1 124 ? -9.445 -32.622 43.717 1.00 14.52 124 LEU A O 1
ATOM 943 N N . ALA A 1 125 ? -8.197 -34.549 43.643 1.00 14.38 125 ALA A N 1
ATOM 944 C CA . ALA A 1 125 ? -8.583 -34.925 42.259 1.00 13.38 125 ALA A CA 1
ATOM 945 C C . ALA A 1 125 ? -9.815 -35.815 42.225 1.00 12.40 125 ALA A C 1
ATOM 946 O O . ALA A 1 125 ? -9.795 -36.928 42.793 1.00 12.38 125 ALA A O 1
ATOM 948 N N . ARG A 1 126 ? -10.793 -35.448 41.404 1.00 13.15 126 ARG A N 1
ATOM 949 C CA . ARG A 1 126 ? -11.876 -36.399 41.072 1.00 12.28 126 ARG A CA 1
ATOM 950 C C . ARG A 1 126 ? -11.230 -37.665 40.473 1.00 13.26 126 ARG A C 1
ATOM 951 O O . ARG A 1 126 ? -11.781 -38.780 40.617 1.00 11.95 126 ARG A O 1
ATOM 959 N N . ALA A 1 127 ? -10.093 -37.528 39.809 1.00 12.81 127 ALA A N 1
ATOM 960 C CA . ALA A 1 127 ? -9.466 -38.682 39.126 1.00 12.87 127 ALA A CA 1
ATOM 961 C C . ALA A 1 127 ? -9.214 -39.806 40.129 1.00 12.12 127 ALA A C 1
ATOM 962 O O . ALA A 1 127 ? -9.355 -40.941 39.760 1.00 14.41 127 ALA A O 1
ATOM 964 N N . SER A 1 128 ? -8.798 -39.492 41.337 1.00 12.96 128 SER A N 1
ATOM 965 C CA . SER A 1 128 ? -8.472 -40.466 42.415 1.00 14.67 128 SER A CA 1
ATOM 966 C C . SER A 1 128 ? -9.713 -40.701 43.291 1.00 16.04 128 SER A C 1
ATOM 967 O O . SER A 1 128 ? -9.599 -41.441 44.303 1.00 14.83 128 SER A O 1
ATOM 970 N N . ARG A 1 129 ? -10.845 -40.087 42.929 1.00 15.10 129 ARG A N 1
ATOM 971 C CA . ARG A 1 129 ? -12.030 -39.908 43.816 1.00 14.89 129 ARG A CA 1
ATOM 972 C C . ARG A 1 129 ? -11.533 -39.437 45.204 1.00 14.18 129 ARG A C 1
ATOM 973 O O . ARG A 1 129 ? -11.951 -40.006 46.239 1.00 15.15 129 ARG A O 1
ATOM 981 N N . TRP A 1 130 ? -10.690 -38.416 45.219 1.00 13.50 130 TRP A N 1
ATOM 982 C CA . TRP A 1 130 ? -10.179 -37.736 46.443 1.00 14.65 130 TRP A CA 1
ATOM 983 C C . TRP A 1 130 ? -9.497 -38.755 47.355 1.00 14.91 130 TRP A C 1
ATOM 984 O O . TRP A 1 130 ? -9.757 -38.776 48.577 1.00 15.30 130 TRP A O 1
ATOM 995 N N . ASN A 1 131 ? -8.745 -39.643 46.720 1.00 17.16 131 ASN A N 1
ATOM 996 C CA . ASN A 1 131 ? -8.000 -40.784 47.325 1.00 18.82 131 ASN A CA 1
ATOM 997 C C . ASN A 1 131 ? -8.935 -41.871 47.815 1.00 19.66 131 ASN A C 1
ATOM 998 O O . ASN A 1 131 ? -8.397 -42.815 48.457 1.00 19.80 131 ASN A O 1
ATOM 1003 N N . ASN A 1 132 ? -10.216 -41.854 47.458 1.00 19.52 132 ASN A N 1
ATOM 1004 C CA . ASN A 1 132 ? -11.069 -43.029 47.755 1.00 19.25 132 ASN A CA 1
ATOM 1005 C C . ASN A 1 132 ? -10.683 -44.198 46.828 1.00 21.21 132 ASN A C 1
ATOM 1006 O O . ASN A 1 132 ? -10.928 -45.335 47.209 1.00 20.78 132 ASN A O 1
ATOM 1011 N N . ILE A 1 133 ? -9.994 -43.946 45.701 1.00 17.72 133 ILE A N 1
ATOM 1012 C CA . ILE A 1 133 ? -9.224 -44.989 44.953 1.00 19.44 133 ILE A CA 1
ATOM 1013 C C . ILE A 1 133 ? -7.870 -45.064 45.649 1.00 21.05 133 ILE A C 1
ATOM 1014 O O . ILE A 1 133 ? -7.033 -44.246 45.356 1.00 21.07 133 ILE A O 1
ATOM 1019 N N . SER A 1 134 ? -7.693 -45.965 46.629 1.00 25.63 134 SER A N 1
ATOM 1020 C CA . SER A 1 134 ? -6.584 -45.892 47.621 1.00 29.28 134 SER A CA 1
ATOM 1021 C C . SER A 1 134 ? -5.218 -46.105 46.928 1.00 27.48 134 SER A C 1
ATOM 1022 O O . SER A 1 134 ? -4.213 -45.621 47.484 1.00 30.75 134 SER A O 1
ATOM 1025 N N . ASP A 1 135 ? -5.158 -46.794 45.788 1.00 23.25 135 ASP A N 1
ATOM 1026 C CA . ASP A 1 135 ? -3.841 -47.057 45.142 1.00 23.67 135 ASP A CA 1
ATOM 1027 C C . ASP A 1 135 ? -3.689 -46.207 43.874 1.00 21.02 135 ASP A C 1
ATOM 1028 O O . ASP A 1 135 ? -2.905 -46.565 42.984 1.00 20.45 135 ASP A O 1
ATOM 1033 N N . TYR A 1 136 ? -4.468 -45.142 43.738 1.00 20.64 136 TYR A N 1
ATOM 1034 C CA . TYR A 1 136 ? -4.521 -44.361 42.475 1.00 18.08 136 TYR A CA 1
ATOM 1035 C C . TYR A 1 136 ? -3.103 -44.082 41.948 1.00 16.24 136 TYR A C 1
ATOM 1036 O O . TYR A 1 136 ? -2.819 -44.154 40.712 1.00 15.15 136 TYR A O 1
ATOM 1045 N N . LEU A 1 137 ? -2.219 -43.556 42.806 1.00 16.21 137 LEU A N 1
ATOM 1046 C CA . LEU A 1 137 ? -0.896 -43.064 42.327 1.00 17.39 137 LEU A CA 1
ATOM 1047 C C . LEU A 1 137 ? -0.086 -44.220 41.724 1.00 18.21 137 LEU A C 1
ATOM 1048 O O . LEU A 1 137 ? 0.722 -43.950 40.831 1.00 18.84 137 LEU A O 1
ATOM 1053 N N . GLN A 1 138 ? -0.371 -45.452 42.117 1.00 18.60 138 GLN A N 1
ATOM 1054 C CA . GLN A 1 138 ? 0.288 -46.655 41.525 1.00 23.59 138 GLN A CA 1
ATOM 1055 C C . GLN A 1 138 ? -0.404 -47.093 40.218 1.00 24.05 138 GLN A C 1
ATOM 1056 O O . GLN A 1 138 ? 0.293 -47.610 39.358 1.00 29.72 138 GLN A O 1
ATOM 1062 N N . THR A 1 139 ? -1.718 -46.932 40.068 1.00 21.40 139 THR A N 1
ATOM 1063 C CA . THR A 1 139 ? -2.544 -47.594 39.016 1.00 22.42 139 THR A CA 1
ATOM 1064 C C . THR A 1 139 ? -3.004 -46.568 37.955 1.00 22.56 139 THR A C 1
ATOM 1065 O O . THR A 1 139 ? -3.620 -46.978 36.922 1.00 22.95 139 THR A O 1
ATOM 1069 N N . ALA A 1 140 ? -2.731 -45.287 38.170 1.00 18.18 140 ALA A N 1
ATOM 1070 C CA . ALA A 1 140 ? -3.280 -44.213 37.303 1.00 17.05 140 ALA A CA 1
ATOM 1071 C C . ALA A 1 140 ? -2.740 -44.359 35.880 1.00 16.18 140 ALA A C 1
ATOM 1072 O O . ALA A 1 140 ? -3.573 -44.370 34.911 1.00 16.08 140 ALA A O 1
ATOM 1074 N N . ASP A 1 141 ? -1.405 -44.418 35.745 1.00 17.30 141 ASP A N 1
ATOM 1075 C CA . ASP A 1 141 ? -0.752 -44.233 34.426 1.00 17.39 141 ASP A CA 1
ATOM 1076 C C . ASP A 1 141 ? -1.305 -45.292 33.469 1.00 19.78 141 ASP A C 1
ATOM 1077 O O . ASP A 1 141 ? -1.454 -45.007 32.281 1.00 17.31 141 ASP A O 1
ATOM 1082 N N . GLU A 1 142 ? -1.559 -46.512 33.975 1.00 20.98 142 GLU A N 1
ATOM 1083 C CA . GLU A 1 142 ? -1.927 -47.700 33.151 1.00 25.11 142 GLU A CA 1
ATOM 1084 C C . GLU A 1 142 ? -3.248 -47.409 32.410 1.00 21.85 142 GLU A C 1
ATOM 1085 O O . GLU A 1 142 ? -3.461 -47.985 31.348 1.00 21.37 142 GLU A O 1
ATOM 1091 N N . GLN A 1 143 ? -4.138 -46.555 32.942 1.00 19.80 143 GLN A N 1
ATOM 1092 C CA . GLN A 1 143 ? -5.473 -46.281 32.362 1.00 17.43 143 GLN A CA 1
ATOM 1093 C C . GLN A 1 143 ? -5.515 -44.953 31.596 1.00 17.87 143 GLN A C 1
ATOM 1094 O O . GLN A 1 143 ? -6.604 -44.559 31.241 1.00 19.36 143 GLN A O 1
ATOM 1100 N N . ILE A 1 144 ? -4.395 -44.280 31.423 1.00 17.32 144 ILE A N 1
ATOM 1101 C CA . ILE A 1 144 ? -4.370 -43.032 30.629 1.00 16.13 144 ILE A CA 1
ATOM 1102 C C . ILE A 1 144 ? -4.085 -43.398 29.175 1.00 15.26 144 ILE A C 1
ATOM 1103 O O . ILE A 1 144 ? -3.163 -44.201 28.902 1.00 14.76 144 ILE A O 1
ATOM 1108 N N . CYS A 1 145 ? -4.818 -42.758 28.280 1.00 14.57 145 CYS A N 1
ATOM 1109 C CA . CYS A 1 145 ? -4.687 -42.936 26.813 1.00 13.34 145 CYS A CA 1
ATOM 1110 C C . CYS A 1 145 ? -4.354 -41.606 26.162 1.00 14.19 145 CYS A C 1
ATOM 1111 O O . CYS A 1 145 ? -5.109 -40.640 26.349 1.00 14.85 145 CYS A O 1
ATOM 1114 N N . LEU A 1 146 ? -3.289 -41.557 25.371 1.00 13.13 146 LEU A N 1
ATOM 1115 C CA . LEU A 1 146 ? -2.883 -40.350 24.642 1.00 13.46 146 LEU A CA 1
ATOM 1116 C C . LEU A 1 146 ? -3.125 -40.540 23.151 1.00 13.90 146 LEU A C 1
ATOM 1117 O O . LEU A 1 146 ? -2.598 -41.478 22.557 1.00 14.16 146 LEU A O 1
ATOM 1122 N N . LEU A 1 147 ? -3.890 -39.624 22.591 1.00 13.32 147 LEU A N 1
ATOM 1123 C CA . LEU A 1 147 ? -4.165 -39.527 21.140 1.00 12.82 147 LEU A CA 1
ATOM 1124 C C . LEU A 1 147 ? -3.610 -38.179 20.692 1.00 14.30 147 LEU A C 1
ATOM 1125 O O . LEU A 1 147 ? -3.753 -37.168 21.453 1.00 12.81 147 LEU A O 1
ATOM 1130 N N . VAL A 1 148 ? -2.920 -38.165 19.548 1.00 12.78 148 VAL A N 1
ATOM 1131 C CA . VAL A 1 148 ? -2.394 -36.897 18.990 1.00 13.31 148 VAL A CA 1
ATOM 1132 C C . VAL A 1 148 ? -2.986 -36.690 17.599 1.00 13.95 148 VAL A C 1
ATOM 1133 O O . VAL A 1 148 ? -3.254 -37.679 16.873 1.00 13.74 148 VAL A O 1
ATOM 1137 N N . GLN A 1 149 ? -3.172 -35.433 17.236 1.00 13.30 149 GLN A N 1
ATOM 1138 C CA . GLN A 1 149 ? -3.719 -35.107 15.908 1.00 13.57 149 GLN A CA 1
ATOM 1139 C C . GLN A 1 149 ? -2.591 -34.762 14.954 1.00 13.10 149 GLN A C 1
ATOM 1140 O O . GLN A 1 149 ? -1.743 -33.890 15.267 1.00 12.86 149 GLN A O 1
ATOM 1146 N N . VAL A 1 150 ? -2.665 -35.400 13.785 1.00 13.65 150 VAL A N 1
ATOM 1147 C CA . VAL A 1 150 ? -1.901 -34.933 12.603 1.00 13.94 150 VAL A CA 1
ATOM 1148 C C . VAL A 1 150 ? -2.862 -34.265 11.632 1.00 13.41 150 VAL A C 1
ATOM 1149 O O . VAL A 1 150 ? -3.829 -34.895 11.176 1.00 14.72 150 VAL A O 1
ATOM 1153 N N . GLU A 1 151 ? -2.636 -32.969 11.404 1.00 13.70 151 GLU A N 1
ATOM 1154 C CA . GLU A 1 151 ? -3.619 -32.137 10.682 1.00 12.72 151 GLU A CA 1
ATOM 1155 C C . GLU A 1 151 ? -2.957 -30.880 10.120 1.00 12.60 151 GLU A C 1
ATOM 1156 O O . GLU A 1 151 ? -3.664 -29.882 9.903 1.00 14.53 151 GLU A O 1
ATOM 1162 N N . SER A 1 152 ? -1.662 -30.944 9.838 1.00 11.98 152 SER A N 1
ATOM 1163 C CA . SER A 1 152 ? -0.877 -29.883 9.166 1.00 13.16 152 SER A CA 1
ATOM 1164 C C . SER A 1 152 ? 0.177 -30.515 8.247 1.00 13.97 152 SER A C 1
ATOM 1165 O O . SER A 1 152 ? 0.517 -31.711 8.407 1.00 13.58 152 SER A O 1
ATOM 1168 N N . LYS A 1 153 ? 0.741 -29.712 7.350 1.00 13.90 153 LYS A N 1
ATOM 1169 C CA . LYS A 1 153 ? 1.872 -30.205 6.531 1.00 15.27 153 LYS A CA 1
ATOM 1170 C C . LYS A 1 153 ? 3.040 -30.593 7.432 1.00 14.88 153 LYS A C 1
ATOM 1171 O O . LYS A 1 153 ? 3.658 -31.637 7.168 1.00 14.38 153 LYS A O 1
ATOM 1177 N N . LYS A 1 154 ? 3.347 -29.808 8.475 1.00 14.74 154 LYS A N 1
ATOM 1178 C CA . LYS A 1 154 ? 4.464 -30.186 9.355 1.00 15.86 154 LYS A CA 1
ATOM 1179 C C . LYS A 1 154 ? 4.166 -31.521 10.058 1.00 14.14 154 LYS A C 1
ATOM 1180 O O . LYS A 1 154 ? 5.090 -32.330 10.194 1.00 14.35 154 LYS A O 1
ATOM 1186 N N . GLY A 1 155 ? 2.943 -31.752 10.516 1.00 12.83 155 GLY A N 1
ATOM 1187 C CA . GLY A 1 155 ? 2.573 -33.052 11.095 1.00 13.44 155 GLY A CA 1
ATOM 1188 C C . GLY A 1 155 ? 2.846 -34.162 10.088 1.00 13.71 155 GLY A C 1
ATOM 1189 O O . GLY A 1 155 ? 3.468 -35.164 10.459 1.00 13.13 155 GLY A O 1
ATOM 1190 N N . LEU A 1 156 ? 2.415 -33.999 8.833 1.00 14.03 156 LEU A N 1
ATOM 1191 C CA . LEU A 1 156 ? 2.655 -35.058 7.816 1.00 15.23 156 LEU A CA 1
ATOM 1192 C C . LEU A 1 156 ? 4.170 -35.223 7.570 1.00 14.65 156 LEU A C 1
ATOM 1193 O O . LEU A 1 156 ? 4.610 -36.342 7.295 1.00 15.73 156 LEU A O 1
ATOM 1198 N N . ASP A 1 157 ? 4.923 -34.141 7.675 1.00 13.82 157 ASP A N 1
ATOM 1199 C CA . ASP A 1 157 ? 6.385 -34.112 7.460 1.00 13.89 157 ASP A CA 1
ATOM 1200 C C . ASP A 1 157 ? 7.111 -34.872 8.572 1.00 14.14 157 ASP A C 1
ATOM 1201 O O . ASP A 1 157 ? 8.292 -35.140 8.414 1.00 14.35 157 ASP A O 1
ATOM 1206 N N . ASN A 1 158 ? 6.434 -35.135 9.693 1.00 13.94 158 ASN A N 1
ATOM 1207 C CA . ASN A 1 158 ? 7.027 -35.768 10.891 1.00 14.47 158 ASN A CA 1
ATOM 1208 C C . ASN A 1 158 ? 6.205 -36.991 11.287 1.00 14.17 158 ASN A C 1
ATOM 1209 O O . ASN A 1 158 ? 6.375 -37.484 12.437 1.00 14.16 158 ASN A O 1
ATOM 1214 N N . LEU A 1 159 ? 5.401 -37.504 10.356 1.00 14.94 159 LEU A N 1
ATOM 1215 C CA . LEU A 1 159 ? 4.465 -38.627 10.643 1.00 14.53 159 LEU A CA 1
ATOM 1216 C C . LEU A 1 159 ? 5.224 -39.867 11.110 1.00 16.19 159 LEU A C 1
ATOM 1217 O O . LEU A 1 159 ? 4.814 -40.477 12.174 1.00 15.94 159 LEU A O 1
ATOM 1222 N N . ASP A 1 160 ? 6.257 -40.281 10.355 1.00 16.56 160 ASP A N 1
ATOM 1223 C CA . ASP A 1 160 ? 6.995 -41.526 10.692 1.00 19.17 160 ASP A CA 1
ATOM 1224 C C . ASP A 1 160 ? 7.642 -41.358 12.067 1.00 17.51 160 ASP A C 1
ATOM 1225 O O . ASP A 1 160 ? 7.672 -42.329 12.827 1.00 18.18 160 ASP A O 1
ATOM 1230 N N . GLU A 1 161 ? 8.145 -40.169 12.353 1.00 16.28 161 GLU A N 1
ATOM 1231 C CA . GLU A 1 161 ? 8.826 -39.863 13.638 1.00 17.78 161 GLU A CA 1
ATOM 1232 C C . GLU A 1 161 ? 7.804 -39.881 14.784 1.00 17.65 161 GLU A C 1
ATOM 1233 O O . GLU A 1 161 ? 8.093 -40.521 15.817 1.00 18.48 161 GLU A O 1
ATOM 1239 N N . ILE A 1 162 ? 6.640 -39.261 14.615 1.00 14.74 162 ILE A N 1
ATOM 1240 C CA . ILE A 1 162 ? 5.531 -39.341 15.614 1.00 16.07 162 ILE A CA 1
ATOM 1241 C C . ILE A 1 162 ? 5.101 -40.805 15.834 1.00 17.38 162 ILE A C 1
ATOM 1242 O O . ILE A 1 162 ? 4.866 -41.194 16.981 1.00 17.58 162 ILE A O 1
ATOM 1247 N N . LEU A 1 163 ? 5.015 -41.615 14.780 1.00 17.10 163 LEU A N 1
ATOM 1248 C CA . LEU A 1 163 ? 4.559 -43.010 14.896 1.00 19.22 163 LEU A CA 1
ATOM 1249 C C . LEU A 1 163 ? 5.587 -43.869 15.650 1.00 19.70 163 LEU A C 1
ATOM 1250 O O . LEU A 1 163 ? 5.222 -44.974 16.108 1.00 21.74 163 LEU A O 1
ATOM 1255 N N . ASN A 1 164 ? 6.828 -43.415 15.764 1.00 20.97 164 ASN A N 1
ATOM 1256 C CA . ASN A 1 164 ? 7.853 -44.163 16.536 1.00 23.43 164 ASN A CA 1
ATOM 1257 C C . ASN A 1 164 ? 7.860 -43.733 18.011 1.00 21.41 164 ASN A C 1
ATOM 1258 O O . ASN A 1 164 ? 8.763 -44.184 18.700 1.00 18.09 164 ASN A O 1
ATOM 1263 N N . VAL A 1 165 ? 6.964 -42.848 18.450 1.00 18.34 165 VAL A N 1
ATOM 1264 C CA . VAL A 1 165 ? 6.925 -42.403 19.880 1.00 16.99 165 VAL A CA 1
ATOM 1265 C C . VAL A 1 165 ? 6.144 -43.429 20.699 1.00 17.93 165 VAL A C 1
ATOM 1266 O O . VAL A 1 165 ? 4.973 -43.709 20.415 1.00 16.17 165 VAL A O 1
ATOM 1270 N N . ASP A 1 166 ? 6.841 -44.052 21.625 1.00 19.81 166 ASP A N 1
ATOM 1271 C CA . ASP A 1 166 ? 6.216 -44.977 22.591 1.00 25.68 166 ASP A CA 1
ATOM 1272 C C . ASP A 1 166 ? 5.392 -44.094 23.537 1.00 23.68 166 ASP A C 1
ATOM 1273 O O . ASP A 1 166 ? 5.914 -43.066 24.107 1.00 31.48 166 ASP A O 1
ATOM 1278 N N . GLY A 1 167 ? 4.147 -44.445 23.660 1.00 25.55 167 GLY A N 1
ATOM 1279 C CA . GLY A 1 167 ? 3.228 -43.738 24.557 1.00 20.34 167 GLY A CA 1
ATOM 1280 C C . GLY A 1 167 ? 2.176 -43.035 23.746 1.00 18.87 167 GLY A C 1
ATOM 1281 O O . GLY A 1 167 ? 1.170 -42.666 24.330 1.00 17.39 167 GLY A O 1
ATOM 1282 N N . VAL A 1 168 ? 2.415 -42.834 22.442 1.00 17.16 168 VAL A N 1
ATOM 1283 C CA . VAL A 1 168 ? 1.333 -42.319 21.569 1.00 17.13 168 VAL A CA 1
ATOM 1284 C C . VAL A 1 168 ? 0.434 -43.532 21.289 1.00 17.23 168 VAL A C 1
ATOM 1285 O O . VAL A 1 168 ? 0.888 -44.475 20.610 1.00 17.54 168 VAL A O 1
ATOM 1289 N N . ASP A 1 169 ? -0.799 -43.548 21.796 1.00 16.20 169 ASP A N 1
ATOM 1290 C CA . ASP A 1 169 ? -1.685 -44.733 21.605 1.00 15.24 169 ASP A CA 1
ATOM 1291 C C . ASP A 1 169 ? -2.369 -44.678 20.231 1.00 15.68 169 ASP A C 1
ATOM 1292 O O . ASP A 1 169 ? -2.724 -45.734 19.648 1.00 14.67 169 ASP A O 1
ATOM 1297 N N . GLY A 1 170 ? -2.644 -43.481 19.744 1.00 14.80 170 GLY A N 1
ATOM 1298 C CA . GLY A 1 170 ? -3.412 -43.299 18.512 1.00 14.99 170 GLY A CA 1
ATOM 1299 C C . GLY A 1 170 ? -3.024 -41.987 17.861 1.00 14.15 170 GLY A C 1
ATOM 1300 O O . GLY A 1 170 ? -2.627 -41.018 18.579 1.00 14.44 170 GLY A O 1
ATOM 1301 N N . ILE A 1 171 ? -3.145 -41.943 16.545 1.00 13.57 171 ILE A N 1
ATOM 1302 C CA . ILE A 1 171 ? -3.024 -40.706 15.737 1.00 14.29 171 ILE A CA 1
ATOM 1303 C C . ILE A 1 171 ? -4.376 -40.493 15.054 1.00 14.58 171 ILE A C 1
ATOM 1304 O O . ILE A 1 171 ? -4.880 -41.394 14.343 1.00 13.51 171 ILE A O 1
ATOM 1309 N N . PHE A 1 172 ? -4.935 -39.319 15.283 1.00 13.86 172 PHE A N 1
ATOM 1310 C CA . PHE A 1 172 ? -6.223 -38.880 14.732 1.00 13.90 172 PHE A CA 1
ATOM 1311 C C . PHE A 1 172 ? -5.939 -37.858 13.639 1.00 14.04 172 PHE A C 1
ATOM 1312 O O . PHE A 1 172 ? -5.168 -36.931 13.870 1.00 13.41 172 PHE A O 1
ATOM 1320 N N . ILE A 1 173 ? -6.533 -38.077 12.470 1.00 12.79 173 ILE A N 1
ATOM 1321 C CA . ILE A 1 173 ? -6.460 -37.136 11.330 1.00 12.89 173 ILE A CA 1
ATOM 1322 C C . ILE A 1 173 ? -7.613 -36.135 11.395 1.00 13.25 173 ILE A C 1
ATOM 1323 O O . ILE A 1 173 ? -8.763 -36.559 11.506 1.00 14.60 173 ILE A O 1
ATOM 1328 N N . GLY A 1 174 ? -7.293 -34.841 11.314 1.00 13.65 174 GLY A N 1
ATOM 1329 C CA . GLY A 1 174 ? -8.295 -33.756 11.333 1.00 13.50 174 GLY A CA 1
ATOM 1330 C C . GLY A 1 174 ? -8.524 -33.245 9.921 1.00 15.37 174 GLY A C 1
ATOM 1331 O O . GLY A 1 174 ? -7.708 -32.451 9.445 1.00 14.52 174 GLY A O 1
ATOM 1332 N N . PRO A 1 175 ? -9.579 -33.701 9.196 1.00 14.71 175 PRO A N 1
ATOM 1333 C CA . PRO A 1 175 ? -9.756 -33.286 7.794 1.00 14.50 175 PRO A CA 1
ATOM 1334 C C . PRO A 1 175 ? -9.958 -31.781 7.582 1.00 14.12 175 PRO A C 1
ATOM 1335 O O . PRO A 1 175 ? -9.510 -31.256 6.573 1.00 13.35 175 PRO A O 1
ATOM 1339 N N . ALA A 1 176 ? -10.666 -31.096 8.471 1.00 13.67 176 ALA A N 1
ATOM 1340 C CA . ALA A 1 176 ? -10.908 -29.646 8.325 1.00 13.70 176 ALA A CA 1
ATOM 1341 C C . ALA A 1 176 ? -9.571 -28.883 8.364 1.00 13.86 176 ALA A C 1
ATOM 1342 O O . ALA A 1 176 ? -9.240 -28.123 7.408 1.00 14.35 176 ALA A O 1
ATOM 1344 N N . ASP A 1 177 ? -8.790 -29.052 9.437 1.00 13.20 177 ASP A N 1
ATOM 1345 C CA . ASP A 1 177 ? -7.469 -28.378 9.531 1.00 13.21 177 ASP A CA 1
ATOM 1346 C C . ASP A 1 177 ? -6.580 -28.853 8.370 1.00 13.52 177 ASP A C 1
ATOM 1347 O O . ASP A 1 177 ? -5.836 -28.014 7.804 1.00 14.13 177 ASP A O 1
ATOM 1352 N N . LEU A 1 178 ? -6.591 -30.148 8.056 1.00 13.96 178 LEU A N 1
ATOM 1353 C CA . LEU A 1 178 ? -5.584 -30.691 7.098 1.00 14.66 178 LEU A CA 1
ATOM 1354 C C . LEU A 1 178 ? -5.928 -30.191 5.680 1.00 14.40 178 LEU A C 1
ATOM 1355 O O . LEU A 1 178 ? -5.024 -29.795 4.945 1.00 14.39 178 LEU A O 1
ATOM 1360 N N . SER A 1 179 ? -7.203 -30.144 5.322 1.00 14.39 179 SER A N 1
ATOM 1361 C CA . SER A 1 179 ? -7.620 -29.689 3.974 1.00 15.04 179 SER A CA 1
ATOM 1362 C C . SER A 1 179 ? -7.293 -28.202 3.831 1.00 15.58 179 SER A C 1
ATOM 1363 O O . SER A 1 179 ? -6.889 -27.805 2.752 1.00 15.29 179 SER A O 1
ATOM 1366 N N . ALA A 1 180 ? -7.448 -27.399 4.899 1.00 14.84 180 ALA A N 1
ATOM 1367 C CA . ALA A 1 180 ? -7.134 -25.962 4.885 1.00 14.31 180 ALA A CA 1
ATOM 1368 C C . ALA A 1 180 ? -5.610 -25.835 4.744 1.00 14.85 180 ALA A C 1
ATOM 1369 O O . ALA A 1 180 ? -5.170 -25.024 3.911 1.00 13.08 180 ALA A O 1
ATOM 1371 N N . ALA A 1 181 ? -4.831 -26.612 5.517 1.00 14.00 181 ALA A N 1
ATOM 1372 C CA . ALA A 1 181 ? -3.354 -26.563 5.450 1.00 15.60 181 ALA A CA 1
ATOM 1373 C C . ALA A 1 181 ? -2.892 -26.844 4.007 1.00 16.82 181 ALA A C 1
ATOM 1374 O O . ALA A 1 181 ? -1.843 -26.254 3.582 1.00 17.25 181 ALA A O 1
ATOM 1376 N N . LEU A 1 182 ? -3.572 -27.764 3.320 1.00 15.76 182 LEU A N 1
ATOM 1377 C CA . LEU A 1 182 ? -3.187 -28.218 1.960 1.00 16.76 182 LEU A CA 1
ATOM 1378 C C . LEU A 1 182 ? -3.696 -27.246 0.880 1.00 18.35 182 LEU A C 1
ATOM 1379 O O . LEU A 1 182 ? -3.468 -27.539 -0.303 1.00 17.82 182 LEU A O 1
ATOM 1384 N N . GLY A 1 183 ? -4.434 -26.205 1.252 1.00 18.21 183 GLY A N 1
ATOM 1385 C CA . GLY A 1 183 ? -4.979 -25.184 0.338 1.00 19.28 183 GLY A CA 1
ATOM 1386 C C . GLY A 1 183 ? -6.291 -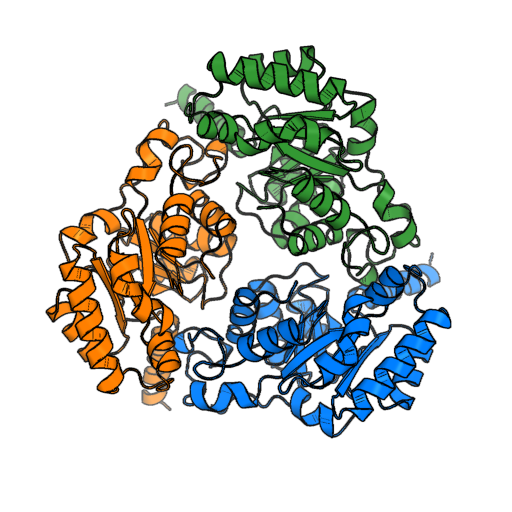25.594 -0.300 1.00 20.27 183 GLY A C 1
ATOM 1387 O O . GLY A 1 183 ? -6.649 -24.990 -1.352 1.00 18.48 183 GLY A O 1
ATOM 1388 N N . TYR A 1 184 ? -7.037 -26.502 0.340 1.00 17.93 184 TYR A N 1
ATOM 1389 C CA . TYR A 1 184 ? -8.398 -26.946 -0.039 1.00 19.68 184 TYR A CA 1
ATOM 1390 C C . TYR A 1 184 ? -9.364 -26.702 1.123 1.00 18.19 184 TYR A C 1
ATOM 1391 O O . TYR A 1 184 ? -10.174 -27.602 1.466 1.00 18.03 184 TYR A O 1
ATOM 1400 N N . ARG A 1 185 ? -9.297 -25.512 1.718 1.00 17.30 185 ARG A N 1
ATOM 1401 C CA . ARG A 1 185 ? -10.126 -25.170 2.891 1.00 17.67 185 ARG A CA 1
ATOM 1402 C C . ARG A 1 185 ? -11.610 -25.343 2.547 1.00 18.82 185 ARG A C 1
ATOM 1403 O O . ARG A 1 185 ? -12.053 -24.828 1.498 1.00 19.03 185 ARG A O 1
ATOM 1411 N N . GLY A 1 186 ? -12.335 -26.058 3.404 1.00 19.34 186 GLY A N 1
ATOM 1412 C CA . GLY A 1 186 ? -13.763 -26.345 3.247 1.00 22.28 186 GLY A CA 1
ATOM 1413 C C . GLY A 1 186 ? -14.034 -27.491 2.282 1.00 23.93 186 GLY A C 1
ATOM 1414 O O . GLY A 1 186 ? -15.210 -27.797 2.114 1.00 25.74 186 GLY A O 1
ATOM 1415 N N . ASN A 1 187 ? -13.004 -28.114 1.697 1.00 22.19 187 ASN A N 1
ATOM 1416 C CA . ASN A 1 187 ? -13.150 -29.105 0.604 1.00 25.20 187 ASN A CA 1
ATOM 1417 C C . ASN A 1 187 ? -12.286 -30.333 0.840 1.00 21.37 187 ASN A C 1
ATOM 1418 O O . ASN A 1 187 ? -11.529 -30.761 -0.053 1.00 22.03 187 ASN A O 1
ATOM 1423 N N . PRO A 1 188 ? -12.394 -30.987 2.020 1.00 19.12 188 PRO A N 1
ATOM 1424 C CA . PRO A 1 188 ? -11.569 -32.149 2.293 1.00 16.59 188 PRO A CA 1
ATOM 1425 C C . PRO A 1 188 ? -11.909 -33.318 1.366 1.00 16.55 188 PRO A C 1
ATOM 1426 O O . PRO A 1 188 ? -11.122 -34.222 1.304 1.00 14.53 188 PRO A O 1
ATOM 1430 N N . GLY A 1 189 ? -13.096 -33.306 0.751 1.00 15.71 189 GLY A N 1
ATOM 1431 C CA . GLY A 1 189 ? -13.549 -34.414 -0.112 1.00 16.89 189 GLY A CA 1
ATOM 1432 C C . GLY A 1 189 ? -12.745 -34.517 -1.414 1.00 18.27 189 GLY A C 1
ATOM 1433 O O . GLY A 1 189 ? -12.865 -35.560 -2.098 1.00 16.77 189 GLY A O 1
ATOM 1434 N N . HIS A 1 190 ? -11.938 -33.512 -1.762 1.00 16.67 190 HIS A N 1
ATOM 1435 C CA . HIS A 1 190 ? -11.087 -33.561 -2.980 1.00 18.01 190 HIS A CA 1
ATOM 1436 C C . HIS A 1 190 ? -10.145 -34.763 -2.897 1.00 17.00 190 HIS A C 1
ATOM 1437 O O . HIS A 1 190 ? -9.521 -35.002 -1.842 1.00 14.83 190 HIS A O 1
ATOM 1444 N N . GLU A 1 191 ? -9.995 -35.441 -4.035 1.00 15.49 191 GLU A N 1
ATOM 1445 C CA . GLU A 1 191 ? -9.122 -36.618 -4.209 1.00 14.74 191 GLU A CA 1
ATOM 1446 C C . GLU A 1 191 ? -7.707 -36.359 -3.678 1.00 14.36 191 GLU A C 1
ATOM 1447 O O . GLU A 1 191 ? -7.092 -37.280 -3.051 1.00 12.26 191 GLU A O 1
ATOM 1453 N N . PHE A 1 192 ? -7.140 -35.185 -3.942 1.00 15.04 192 PHE A N 1
ATOM 1454 C CA . PHE A 1 192 ? -5.773 -34.844 -3.463 1.00 15.76 192 PHE A CA 1
ATOM 1455 C C . PHE A 1 192 ? -5.704 -34.978 -1.932 1.00 16.15 192 PHE A C 1
ATOM 1456 O O . PHE A 1 192 ? -4.736 -35.572 -1.428 1.00 14.85 192 PHE A O 1
ATOM 1464 N N . VAL A 1 193 ? -6.731 -34.504 -1.226 1.00 14.69 193 VAL A N 1
ATOM 1465 C CA . VAL A 1 193 ? -6.769 -34.617 0.267 1.00 13.15 193 VAL A CA 1
ATOM 1466 C C . VAL A 1 193 ? -7.051 -36.055 0.685 1.00 13.62 193 VAL A C 1
ATOM 1467 O O . VAL A 1 193 ? -6.355 -36.580 1.585 1.00 13.84 193 VAL A O 1
ATOM 1471 N N . GLN A 1 194 ? -8.067 -36.683 0.097 1.00 13.96 194 GLN A N 1
ATOM 1472 C CA . GLN A 1 194 ? -8.496 -38.035 0.481 1.00 14.56 194 GLN A CA 1
ATOM 1473 C C . GLN A 1 194 ? -7.373 -39.024 0.242 1.00 14.78 194 GLN A C 1
ATOM 1474 O O . GLN A 1 194 ? -7.172 -39.862 1.097 1.00 13.82 194 GLN A O 1
ATOM 1480 N N . ASN A 1 195 ? -6.597 -38.902 -0.845 1.00 14.78 195 ASN A N 1
ATOM 1481 C CA . ASN A 1 195 ? -5.473 -39.861 -1.071 1.00 15.18 195 ASN A CA 1
ATOM 1482 C C . ASN A 1 195 ? -4.446 -39.740 0.070 1.00 14.82 195 ASN A C 1
ATOM 1483 O O . ASN A 1 195 ? -3.881 -40.768 0.513 1.00 14.17 195 ASN A O 1
ATOM 1488 N N . ILE A 1 196 ? -4.143 -38.535 0.517 1.00 14.04 196 ILE A N 1
ATOM 1489 C CA . ILE A 1 196 ? -3.218 -38.294 1.664 1.00 15.68 196 ILE A CA 1
ATOM 1490 C C . ILE A 1 196 ? -3.842 -38.900 2.946 1.00 13.87 196 ILE A C 1
ATOM 1491 O O . ILE A 1 196 ? -3.131 -39.578 3.673 1.00 14.96 196 ILE A O 1
ATOM 1496 N N . ILE A 1 197 ? -5.140 -38.691 3.184 1.00 15.40 197 ILE A N 1
ATOM 1497 C CA . ILE A 1 197 ? -5.812 -39.268 4.383 1.00 14.92 197 ILE A CA 1
ATOM 1498 C C . ILE A 1 197 ? -5.666 -40.795 4.357 1.00 15.54 197 ILE A C 1
ATOM 1499 O O . ILE A 1 197 ? -5.242 -41.393 5.373 1.00 16.20 197 ILE A O 1
ATOM 1504 N N . VAL A 1 198 ? -5.966 -41.446 3.231 1.00 15.83 198 VAL A N 1
ATOM 1505 C CA . VAL A 1 198 ? -5.963 -42.937 3.142 1.00 16.70 198 VAL A CA 1
ATOM 1506 C C . VAL A 1 198 ? -4.532 -43.451 3.382 1.00 16.93 198 VAL A C 1
ATOM 1507 O O . VAL A 1 198 ? -4.330 -44.398 4.169 1.00 15.84 198 VAL A O 1
ATOM 1511 N N . GLN A 1 199 ? -3.533 -42.850 2.730 1.00 18.09 199 GLN A N 1
ATOM 1512 C CA . GLN A 1 199 ? -2.099 -43.245 2.897 1.00 19.23 199 GLN A CA 1
ATOM 1513 C C . GLN A 1 199 ? -1.713 -43.073 4.375 1.00 17.06 199 GLN A C 1
ATOM 1514 O O . GLN A 1 199 ? -1.044 -43.941 4.895 1.00 16.14 199 GLN A O 1
ATOM 1520 N N . THR A 1 200 ? -2.149 -41.981 5.012 1.00 16.12 200 THR A N 1
ATOM 1521 C CA . THR A 1 200 ? -1.839 -41.674 6.418 1.00 15.14 200 THR A CA 1
ATOM 1522 C C . THR A 1 200 ? -2.459 -42.727 7.328 1.00 13.81 200 THR A C 1
ATOM 1523 O O . THR A 1 200 ? -1.739 -43.210 8.211 1.00 15.84 200 THR A O 1
ATOM 1527 N N . ILE A 1 201 ? -3.722 -43.090 7.117 1.00 15.36 201 ILE A N 1
ATOM 1528 C CA . ILE A 1 201 ? -4.366 -44.171 7.922 1.00 16.15 201 ILE A CA 1
ATOM 1529 C C . ILE A 1 201 ? -3.501 -45.437 7.779 1.00 17.02 201 ILE A C 1
ATOM 1530 O O . ILE A 1 201 ? -3.201 -46.100 8.791 1.00 15.42 201 ILE A O 1
ATOM 1535 N N . GLN A 1 202 ? -3.124 -45.794 6.546 1.00 18.71 202 GLN A N 1
ATOM 1536 C CA . GLN A 1 202 ? -2.377 -47.057 6.280 1.00 19.62 202 GLN A CA 1
ATOM 1537 C C . GLN A 1 202 ? -1.052 -47.039 7.033 1.00 17.21 202 GLN A C 1
ATOM 1538 O O . GLN A 1 202 ? -0.688 -48.044 7.656 1.00 18.82 202 GLN A O 1
ATOM 1544 N N . LYS A 1 203 ? -0.368 -45.912 7.025 1.00 17.70 203 LYS A N 1
ATOM 1545 C CA . LYS A 1 203 ? 0.940 -45.785 7.716 1.00 18.82 203 LYS A CA 1
ATOM 1546 C C . LYS A 1 203 ? 0.763 -45.896 9.230 1.00 17.67 203 LYS A C 1
ATOM 1547 O O . LYS A 1 203 ? 1.648 -46.505 9.904 1.00 16.06 203 LYS A O 1
ATOM 1553 N N . ILE A 1 204 ? -0.277 -45.254 9.776 1.00 16.70 204 ILE A N 1
ATOM 1554 C CA . ILE A 1 204 ? -0.543 -45.280 11.239 1.00 14.96 204 ILE A CA 1
ATOM 1555 C C . ILE A 1 204 ? -0.720 -46.745 11.644 1.00 15.48 204 ILE A C 1
ATOM 1556 O O . ILE A 1 204 ? -0.062 -47.237 12.609 1.00 16.69 204 ILE A O 1
ATOM 1561 N N . ARG A 1 205 ? -1.565 -47.464 10.932 1.00 16.87 205 ARG A N 1
ATOM 1562 C CA . ARG A 1 205 ? -1.875 -48.855 11.321 1.00 17.83 205 ARG A CA 1
ATOM 1563 C C . ARG A 1 205 ? -0.624 -49.736 11.123 1.00 19.31 205 ARG A C 1
ATOM 1564 O O . ARG A 1 205 ? -0.382 -50.627 11.964 1.00 19.37 205 ARG A O 1
ATOM 1572 N N . ALA A 1 206 ? 0.159 -49.507 10.073 1.00 18.40 206 ALA A N 1
ATOM 1573 C CA . ALA A 1 206 ? 1.356 -50.331 9.764 1.00 19.36 206 ALA A CA 1
ATOM 1574 C C . ALA A 1 206 ? 2.345 -50.203 10.914 1.00 20.13 206 ALA A C 1
ATOM 1575 O O . ALA A 1 206 ? 3.069 -51.144 11.191 1.00 20.31 206 ALA A O 1
ATOM 1577 N N . ALA A 1 207 ? 2.352 -49.074 11.608 1.00 19.18 207 ALA A N 1
ATOM 1578 C CA . ALA A 1 207 ? 3.287 -48.821 12.727 1.00 19.60 207 ALA A CA 1
ATOM 1579 C C . ALA A 1 207 ? 2.724 -49.363 14.044 1.00 19.81 207 ALA A C 1
ATOM 1580 O O . ALA A 1 207 ? 3.367 -49.111 15.043 1.00 19.27 207 ALA A O 1
ATOM 1582 N N . GLY A 1 208 ? 1.566 -50.044 14.032 1.00 20.59 208 GLY A N 1
ATOM 1583 C CA . GLY A 1 208 ? 0.951 -50.632 15.242 1.00 21.21 208 GLY A CA 1
ATOM 1584 C C . GLY A 1 208 ? 0.251 -49.614 16.137 1.00 19.67 208 GLY A C 1
ATOM 1585 O O . GLY A 1 208 ? -0.013 -49.918 17.288 1.00 19.13 208 GLY A O 1
ATOM 1586 N N . LYS A 1 209 ? -0.098 -48.438 15.625 1.00 18.73 209 LYS A N 1
ATOM 1587 C CA . LYS A 1 209 ? -0.860 -47.425 16.380 1.00 19.83 209 LYS A CA 1
ATOM 1588 C C . LYS A 1 209 ? -2.295 -47.454 15.870 1.00 17.21 209 LYS A C 1
ATOM 1589 O O . LYS A 1 209 ? -2.564 -47.905 14.694 1.00 17.70 209 LYS A O 1
ATOM 1595 N N . ALA A 1 210 ? -3.224 -47.047 16.728 1.00 15.69 210 ALA A N 1
ATOM 1596 C CA . ALA A 1 210 ? -4.638 -46.855 16.361 1.00 14.66 210 ALA A CA 1
ATOM 1597 C C . ALA A 1 210 ? -4.747 -45.577 15.504 1.00 14.27 210 ALA A C 1
ATOM 1598 O O . ALA A 1 210 ? -4.156 -44.516 15.859 1.00 15.58 210 ALA A O 1
ATOM 1600 N N . ALA A 1 211 ? -5.518 -45.652 14.435 1.00 13.95 211 ALA A N 1
ATOM 1601 C CA . ALA A 1 211 ? -5.862 -44.512 13.570 1.00 14.01 211 ALA A CA 1
ATOM 1602 C C . ALA A 1 211 ? -7.271 -44.035 13.913 1.00 13.40 211 ALA A C 1
ATOM 1603 O O . ALA A 1 211 ? -8.127 -44.871 14.252 1.00 14.18 211 ALA A O 1
ATOM 1605 N N . GLY A 1 212 ? -7.472 -42.732 13.852 1.00 14.19 212 GLY A N 1
ATOM 1606 C CA . GLY A 1 212 ? -8.767 -42.089 14.087 1.00 14.19 212 GLY A CA 1
ATOM 1607 C C . GLY A 1 212 ? -9.067 -40.985 13.112 1.00 13.07 212 GLY A C 1
ATOM 1608 O O . GLY A 1 212 ? -8.142 -40.407 12.572 1.00 15.25 212 GLY A O 1
ATOM 1609 N N . ILE A 1 213 ? -10.332 -40.587 13.037 1.00 13.10 213 ILE A N 1
ATOM 1610 C CA . ILE A 1 213 ? -10.798 -39.480 12.165 1.00 13.34 213 ILE A CA 1
ATOM 1611 C C . ILE A 1 213 ? -12.204 -39.101 12.590 1.00 13.49 213 ILE A C 1
ATOM 1612 O O . ILE A 1 213 ? -12.851 -39.909 13.254 1.00 14.44 213 ILE A O 1
ATOM 1617 N N . LEU A 1 214 ? -12.613 -37.885 12.266 1.00 13.66 214 LEU A N 1
ATOM 1618 C CA . LEU A 1 214 ? -14.017 -37.416 12.259 1.00 14.71 214 LEU A CA 1
ATOM 1619 C C . LEU A 1 214 ? -14.438 -37.145 10.818 1.00 15.58 214 LEU A C 1
ATOM 1620 O O . LEU A 1 214 ? -13.732 -36.416 10.087 1.00 16.33 214 LEU A O 1
ATOM 1625 N N . SER A 1 215 ? -15.603 -37.641 10.430 1.00 16.31 215 SER A N 1
ATOM 1626 C CA . SER A 1 215 ? -16.276 -37.189 9.197 1.00 14.57 215 SER A CA 1
ATOM 1627 C C . SER A 1 215 ? -17.773 -37.356 9.384 1.00 14.53 215 SER A C 1
ATOM 1628 O O . SER A 1 215 ? -18.235 -38.453 9.729 1.00 15.01 215 SER A O 1
ATOM 1631 N N . ALA A 1 216 ? -18.490 -36.294 9.140 1.00 14.60 216 ALA A N 1
ATOM 1632 C CA . ALA A 1 216 ? -19.960 -36.288 9.106 1.00 14.99 216 ALA A CA 1
ATOM 1633 C C . ALA A 1 216 ? -20.467 -36.808 7.771 1.00 16.40 216 ALA A C 1
ATOM 1634 O O . ALA A 1 216 ? -21.700 -36.833 7.583 1.00 18.35 216 ALA A O 1
ATOM 1636 N N . ASP A 1 217 ? -19.587 -37.159 6.861 1.00 16.22 217 ASP A N 1
ATOM 1637 C CA . ASP A 1 217 ? -20.002 -37.716 5.542 1.00 18.94 217 ASP A CA 1
ATOM 1638 C C . ASP A 1 217 ? -20.098 -39.232 5.733 1.00 18.33 217 ASP A C 1
ATOM 1639 O O . ASP A 1 217 ? -19.114 -39.873 6.080 1.00 16.69 217 ASP A O 1
ATOM 1644 N N . GLU A 1 218 ? -21.292 -39.785 5.599 1.00 19.33 218 GLU A N 1
ATOM 1645 C CA . GLU A 1 218 ? -21.506 -41.206 5.940 1.00 20.56 218 GLU A CA 1
ATOM 1646 C C . GLU A 1 218 ? -20.649 -42.079 5.017 1.00 18.84 218 GLU A C 1
ATOM 1647 O O . GLU A 1 218 ? -20.037 -43.055 5.460 1.00 18.17 218 GLU A O 1
ATOM 1653 N N . LYS A 1 219 ? -20.574 -41.748 3.746 1.00 17.89 219 LYS A N 1
ATOM 1654 C CA . LYS A 1 219 ? -19.808 -42.587 2.791 1.00 18.73 219 LYS A CA 1
ATOM 1655 C C . LYS A 1 219 ? -18.322 -42.564 3.160 1.00 17.74 219 LYS A C 1
ATOM 1656 O O . LYS A 1 219 ? -17.677 -43.605 3.150 1.00 14.74 219 LYS A O 1
ATOM 1662 N N . LEU A 1 220 ? -17.776 -41.389 3.487 1.00 18.10 220 LEU A N 1
ATOM 1663 C CA . LEU A 1 220 ? -16.338 -41.306 3.853 1.00 17.68 220 LEU A CA 1
ATOM 1664 C C . LEU A 1 220 ? -16.151 -42.099 5.153 1.00 15.30 220 LEU A C 1
ATOM 1665 O O . LEU A 1 220 ? -15.192 -42.893 5.274 1.00 13.28 220 LEU A O 1
ATOM 1670 N N . ALA A 1 221 ? -17.038 -41.890 6.142 1.00 16.56 221 ALA A N 1
ATOM 1671 C CA . ALA A 1 221 ? -16.919 -42.580 7.444 1.00 15.21 221 ALA A CA 1
ATOM 1672 C C . ALA A 1 221 ? -16.866 -44.106 7.239 1.00 15.67 221 ALA A C 1
ATOM 1673 O O . ALA A 1 221 ? -16.029 -44.793 7.853 1.00 15.89 221 ALA A O 1
ATOM 1675 N N . LYS A 1 222 ? -17.795 -44.641 6.458 1.00 17.38 222 LYS A N 1
ATOM 1676 C CA . LYS A 1 222 ? -17.825 -46.096 6.167 1.00 18.80 222 LYS A CA 1
ATOM 1677 C C . LYS A 1 222 ? -16.559 -46.558 5.438 1.00 17.64 222 LYS A C 1
ATOM 1678 O O . LYS A 1 222 ? -16.078 -47.623 5.747 1.00 17.35 222 LYS A O 1
ATOM 1684 N N . GLN A 1 223 ? -16.028 -45.759 4.517 1.00 20.31 223 GLN A N 1
ATOM 1685 C CA . GLN A 1 223 ? -14.746 -46.091 3.825 1.00 19.91 223 GLN A CA 1
ATOM 1686 C C . GLN A 1 223 ? -13.629 -46.175 4.861 1.00 19.42 223 GLN A C 1
ATOM 1687 O O . GLN A 1 223 ? -12.828 -47.103 4.796 1.00 17.81 223 GLN A O 1
ATOM 1693 N N . TYR A 1 224 ? -13.570 -45.227 5.802 1.00 16.39 224 TYR A N 1
ATOM 1694 C CA . TYR A 1 224 ? -12.497 -45.226 6.828 1.00 15.93 224 TYR A CA 1
ATOM 1695 C C . TYR A 1 224 ? -12.642 -46.468 7.702 1.00 14.25 224 TYR A C 1
ATOM 1696 O O . TYR A 1 224 ? -11.622 -47.128 7.937 1.00 15.27 224 TYR A O 1
ATOM 1705 N N . LEU A 1 225 ? -13.877 -46.858 8.027 1.00 14.69 225 LEU A N 1
ATOM 1706 C CA . LEU A 1 225 ? -14.147 -48.075 8.824 1.00 15.71 225 LEU A CA 1
ATOM 1707 C C . LEU A 1 225 ? -13.716 -49.294 7.994 1.00 16.71 225 LEU A C 1
ATOM 1708 O O . LEU A 1 225 ? -13.101 -50.150 8.545 1.00 17.40 225 LEU A O 1
ATOM 1713 N N . GLU A 1 226 ? -14.008 -49.329 6.701 1.00 19.56 226 GLU A N 1
ATOM 1714 C CA . GLU A 1 226 ? -13.575 -50.463 5.833 1.00 23.11 226 GLU A CA 1
ATOM 1715 C C . GLU A 1 226 ? -12.046 -50.598 5.810 1.00 22.27 226 GLU A C 1
ATOM 1716 O O . GLU A 1 226 ? -11.547 -51.750 5.718 1.00 22.97 226 GLU A O 1
ATOM 1722 N N . LEU A 1 227 ? -11.297 -49.497 5.896 1.00 20.60 227 LEU A N 1
ATOM 1723 C CA . LEU A 1 227 ? -9.813 -49.503 5.907 1.00 21.78 227 LEU A CA 1
ATOM 1724 C C . LEU A 1 227 ? -9.280 -49.931 7.282 1.00 21.93 227 LEU A C 1
ATOM 1725 O O . LEU A 1 227 ? -8.077 -50.012 7.402 1.00 22.69 227 LEU A O 1
ATOM 1730 N N . GLY A 1 228 ? -10.132 -50.180 8.285 1.00 20.32 228 GLY A N 1
ATOM 1731 C CA . GLY A 1 228 ? -9.741 -50.679 9.623 1.00 18.01 228 GLY A CA 1
ATOM 1732 C C . GLY A 1 228 ? -9.559 -49.561 10.652 1.00 16.91 228 GLY A C 1
ATOM 1733 O O . GLY A 1 228 ? -9.081 -49.838 11.763 1.00 15.73 228 GLY A O 1
ATOM 1734 N N . THR A 1 229 ? -9.879 -48.323 10.294 1.00 16.75 229 THR A N 1
ATOM 1735 C CA . THR A 1 229 ? -9.683 -47.173 11.212 1.00 15.23 229 THR A CA 1
ATOM 1736 C C . THR A 1 229 ? -10.296 -47.540 12.567 1.00 13.46 229 THR A C 1
ATOM 1737 O O . THR A 1 229 ? -11.464 -47.880 12.597 1.00 13.85 229 THR A O 1
ATOM 1741 N N . GLU A 1 230 ? -9.537 -47.399 13.638 1.00 13.79 230 GLU A N 1
ATOM 1742 C CA . GLU A 1 230 ? -9.937 -47.905 14.972 1.00 14.48 230 GLU A CA 1
ATOM 1743 C C . GLU A 1 230 ? -10.929 -46.971 15.687 1.00 14.35 230 GLU A C 1
ATOM 1744 O O . GLU A 1 230 ? -11.769 -47.468 16.472 1.00 14.89 230 GLU A O 1
ATOM 1750 N N . PHE A 1 231 ? -10.794 -45.663 15.585 1.00 13.98 231 PHE A N 1
ATOM 1751 C CA . PHE A 1 231 ? -11.742 -44.761 16.298 1.00 14.06 231 PHE A CA 1
ATOM 1752 C C . PHE A 1 231 ? -12.245 -43.722 15.321 1.00 14.66 231 PHE A C 1
ATOM 1753 O O . PHE A 1 231 ? -11.486 -42.860 14.871 1.00 13.78 231 PHE A O 1
ATOM 1761 N N . VAL A 1 232 ? -13.522 -43.840 14.971 1.00 13.87 232 VAL A N 1
ATOM 1762 C CA . VAL A 1 232 ? -14.170 -43.000 13.931 1.00 14.46 232 VAL A CA 1
ATOM 1763 C C . VAL A 1 232 ? -15.343 -42.252 14.547 1.00 14.18 232 VAL A C 1
ATOM 1764 O O . VAL A 1 232 ? -16.296 -42.896 14.943 1.00 13.06 232 VAL A O 1
ATOM 1768 N N . ALA A 1 233 ? -15.262 -40.923 14.571 1.00 13.79 233 ALA A N 1
ATOM 1769 C CA . ALA A 1 233 ? -16.360 -40.058 14.995 1.00 14.24 233 ALA A CA 1
ATOM 1770 C C . ALA A 1 233 ? -17.163 -39.759 13.741 1.00 14.77 233 ALA A C 1
ATOM 1771 O O . ALA A 1 233 ? -16.560 -39.440 12.716 1.00 13.08 233 ALA A O 1
ATOM 1773 N N . VAL A 1 234 ? -18.485 -39.836 13.840 1.00 14.16 234 VAL A N 1
ATOM 1774 C CA . VAL A 1 234 ? -19.362 -39.890 12.650 1.00 13.74 234 VAL A CA 1
ATOM 1775 C C . VAL A 1 234 ? -20.325 -38.712 12.620 1.00 14.39 234 VAL A C 1
ATOM 1776 O O . VAL A 1 234 ? -21.097 -38.629 11.667 1.00 15.98 234 VAL A O 1
ATOM 1780 N N . GLY A 1 235 ? -20.293 -37.838 13.635 1.00 13.40 235 GLY A N 1
ATOM 1781 C CA . GLY A 1 235 ? -21.085 -36.604 13.631 1.00 12.37 235 GLY A CA 1
ATOM 1782 C C . GLY A 1 235 ? -20.756 -35.720 14.811 1.00 12.82 235 GLY A C 1
ATOM 1783 O O . GLY A 1 235 ? -19.889 -36.062 15.556 1.00 11.84 235 GLY A O 1
ATOM 1784 N N . VAL A 1 236 ? -21.462 -34.614 14.909 1.00 14.50 236 VAL A N 1
ATOM 1785 C CA . VAL A 1 236 ? -21.205 -33.494 15.846 1.00 14.10 236 VAL A CA 1
ATOM 1786 C C . VAL A 1 236 ? -22.574 -33.063 16.355 1.00 13.43 236 VAL A C 1
ATOM 1787 O O . VAL A 1 236 ? -23.463 -32.784 15.532 1.00 14.08 236 VAL A O 1
ATOM 1791 N N . ASP A 1 237 ? -22.734 -32.948 17.669 1.00 13.39 237 ASP A N 1
ATOM 1792 C CA . ASP A 1 237 ? -24.040 -32.578 18.284 1.00 13.29 237 ASP A CA 1
ATOM 1793 C C . ASP A 1 237 ? -24.549 -31.225 17.741 1.00 14.08 237 ASP A C 1
ATOM 1794 O O . ASP A 1 237 ? -25.711 -31.171 17.351 1.00 13.76 237 ASP A O 1
ATOM 1799 N N . THR A 1 238 ? -23.732 -30.169 17.697 1.00 12.17 238 THR A N 1
ATOM 1800 C CA . THR A 1 238 ? -24.175 -28.866 17.183 1.00 13.09 238 THR A CA 1
ATOM 1801 C C . THR A 1 238 ? -24.748 -29.031 15.762 1.00 12.80 238 THR A C 1
ATOM 1802 O O . THR A 1 238 ? -25.843 -28.442 15.455 1.00 13.40 238 THR A O 1
ATOM 1806 N N . SER A 1 239 ? -24.034 -29.762 14.908 1.00 13.43 239 SER A N 1
ATOM 1807 C CA . SER A 1 239 ? -24.442 -29.941 13.485 1.00 14.10 239 SER A CA 1
ATOM 1808 C C . SER A 1 239 ? -25.762 -30.723 13.418 1.00 14.43 239 SER A C 1
ATOM 1809 O O . SER A 1 239 ? -26.656 -30.328 12.634 1.00 14.81 239 SER A O 1
ATOM 1812 N N . LEU A 1 240 ? -25.904 -31.765 14.235 1.00 14.42 240 LEU A N 1
ATOM 1813 C CA . LEU A 1 240 ? -27.139 -32.599 14.206 1.00 15.76 240 LEU A CA 1
ATOM 1814 C C . LEU A 1 240 ? -28.334 -31.814 14.741 1.00 16.03 240 LEU A C 1
ATOM 1815 O O . LEU A 1 240 ? -29.446 -31.950 14.179 1.00 14.16 240 LEU A O 1
ATOM 1820 N N . LEU A 1 241 ? -28.125 -31.003 15.786 1.00 15.21 241 LEU A N 1
ATOM 1821 C CA . LEU A 1 241 ? -29.226 -30.174 16.332 1.00 15.27 241 LEU A CA 1
ATOM 1822 C C . LEU A 1 241 ? -29.672 -29.176 15.252 1.00 14.70 241 LEU A C 1
ATOM 1823 O O . LEU A 1 241 ? -30.881 -29.092 14.981 1.00 14.35 241 LEU A O 1
ATOM 1828 N N . MET A 1 242 ? -28.742 -28.442 14.659 1.00 13.37 242 MET A N 1
ATOM 1829 C CA . MET A 1 242 ? -29.084 -27.440 13.628 1.00 14.08 242 MET A CA 1
ATOM 1830 C C . MET A 1 242 ? -29.810 -28.154 12.470 1.00 15.04 242 MET A C 1
ATOM 1831 O O . MET A 1 242 ? -30.862 -27.664 12.049 1.00 14.86 242 MET A O 1
ATOM 1836 N N . LYS A 1 243 ? -29.240 -29.238 11.940 1.00 16.21 243 LYS A N 1
ATOM 1837 C CA . LYS A 1 243 ? -29.761 -29.877 10.694 1.00 18.18 243 LYS A CA 1
ATOM 1838 C C . LYS A 1 243 ? -31.147 -30.461 10.980 1.00 18.33 243 LYS A C 1
ATOM 1839 O O . LYS A 1 243 ? -32.028 -30.318 10.117 1.00 16.06 243 LYS A O 1
ATOM 1845 N N . SER A 1 244 ? -31.346 -31.077 12.147 1.00 17.38 244 SER A N 1
ATOM 1846 C CA . SER A 1 244 ? -32.633 -31.729 12.483 1.00 17.82 244 SER A CA 1
ATOM 1847 C C . SER A 1 244 ? -33.704 -30.641 12.568 1.00 17.51 244 SER A C 1
ATOM 1848 O O . SER A 1 244 ? -34.809 -30.866 12.090 1.00 15.87 244 SER A O 1
ATOM 1851 N N . MET A 1 245 ? -33.385 -29.470 13.120 1.00 15.99 245 MET A N 1
ATOM 1852 C CA . MET A 1 245 ? -34.388 -28.407 13.273 1.00 15.43 245 MET A CA 1
ATOM 1853 C C . MET A 1 245 ? -34.675 -27.790 11.916 1.00 16.11 245 MET A C 1
ATOM 1854 O O . MET A 1 245 ? -35.850 -27.469 11.667 1.00 15.04 245 MET A O 1
ATOM 1859 N N . LYS A 1 246 ? -33.658 -27.666 11.054 1.00 15.50 246 LYS A N 1
ATOM 1860 C CA . LYS A 1 246 ? -33.854 -27.074 9.708 1.00 16.93 246 LYS A CA 1
ATOM 1861 C C . LYS A 1 246 ? -34.704 -28.005 8.849 1.00 16.76 246 LYS A C 1
ATOM 1862 O O . LYS A 1 246 ? -35.589 -27.492 8.138 1.00 19.39 246 LYS A O 1
ATOM 1868 N N . GLN A 1 247 ? -34.378 -29.298 8.837 1.00 16.79 247 GLN A N 1
ATOM 1869 C CA . GLN A 1 247 ? -35.108 -30.309 8.023 1.00 20.10 247 GLN A CA 1
ATOM 1870 C C . GLN A 1 247 ? -36.592 -30.315 8.441 1.00 19.12 247 GLN A C 1
ATOM 1871 O O . GLN A 1 247 ? -37.499 -30.357 7.573 1.00 20.16 247 GLN A O 1
ATOM 1877 N N . LEU A 1 248 ? -36.844 -30.255 9.738 1.00 17.29 248 LEU A N 1
ATOM 1878 C CA . LEU A 1 248 ? -38.238 -30.235 10.237 1.00 16.07 248 LEU A CA 1
ATOM 1879 C C . LEU A 1 248 ? -38.933 -28.973 9.723 1.00 15.28 248 LEU A C 1
ATOM 1880 O O . LEU A 1 248 ? -40.093 -29.073 9.205 1.00 15.15 248 LEU A O 1
ATOM 1885 N N . LEU A 1 249 ? -38.318 -27.795 9.886 1.00 14.77 249 LEU A N 1
ATOM 1886 C CA . LEU A 1 249 ? -38.993 -26.555 9.459 1.00 15.98 249 LEU A CA 1
ATOM 1887 C C . LEU A 1 249 ? -39.342 -26.652 7.960 1.00 16.62 249 LEU A C 1
ATOM 1888 O O . LEU A 1 249 ? -40.435 -26.212 7.575 1.00 16.40 249 LEU A O 1
ATOM 1893 N N . SER A 1 250 ? -38.443 -27.194 7.150 1.00 17.91 250 SER A N 1
ATOM 1894 C CA . SER A 1 250 ? -38.609 -27.226 5.682 1.00 19.28 250 SER A CA 1
ATOM 1895 C C . SER A 1 250 ? -39.857 -28.028 5.278 1.00 21.94 250 SER A C 1
ATOM 1896 O O . SER A 1 250 ? -40.344 -27.814 4.160 1.00 19.39 250 SER A O 1
ATOM 1899 N N . LYS A 1 251 ? -40.366 -28.929 6.132 1.00 21.00 251 LYS A N 1
ATOM 1900 C CA . LYS A 1 251 ? -41.622 -29.678 5.853 1.00 22.38 251 LYS A CA 1
ATOM 1901 C C . LYS A 1 251 ? -42.845 -28.756 5.967 1.00 20.69 251 LYS A C 1
ATOM 1902 O O . LYS A 1 251 ? -43.905 -29.100 5.449 1.00 21.39 251 LYS A O 1
ATOM 1908 N N . PHE A 1 252 ? -42.722 -27.610 6.632 1.00 19.56 252 PHE A N 1
ATOM 1909 C CA . PHE A 1 252 ? -43.838 -26.660 6.880 1.00 20.92 252 PHE A CA 1
ATOM 1910 C C . PHE A 1 252 ? -43.580 -25.291 6.248 1.00 25.88 252 PHE A C 1
ATOM 1911 O O . PHE A 1 252 ? -44.560 -24.560 6.187 1.00 29.37 252 PHE A O 1
ATOM 1919 N N . LYS A 1 253 ? -42.323 -24.996 5.864 1.00 27.09 253 LYS A N 1
ATOM 1920 C CA . LYS A 1 253 ? -41.672 -23.684 5.548 1.00 35.05 253 LYS A CA 1
ATOM 1921 C C . LYS A 1 253 ? -42.273 -22.598 6.442 1.00 36.29 253 LYS A C 1
ATOM 1922 O O . LYS A 1 253 ? -41.538 -21.754 6.960 1.00 41.26 253 LYS A O 1
ATOM 1928 N N . MET B 1 1 ? -10.461 4.855 50.659 1.00 51.86 1 MET B N 1
ATOM 1929 C CA . MET B 1 1 ? -10.213 3.562 51.367 1.00 53.47 1 MET B CA 1
ATOM 1930 C C . MET B 1 1 ? -8.699 3.268 51.320 1.00 50.77 1 MET B C 1
ATOM 1931 O O . MET B 1 1 ? -8.055 3.642 50.312 1.00 44.21 1 MET B O 1
ATOM 1936 N N . VAL B 1 2 ? -8.120 2.663 52.366 1.00 50.88 2 VAL B N 1
ATOM 1937 C CA . VAL B 1 2 ? -6.676 2.257 52.357 1.00 50.72 2 VAL B CA 1
ATOM 1938 C C . VAL B 1 2 ? -6.579 0.836 51.768 1.00 43.66 2 VAL B C 1
ATOM 1939 O O . VAL B 1 2 ? -7.570 0.075 51.897 1.00 38.83 2 VAL B O 1
ATOM 1943 N N . ASN B 1 3 ? -5.468 0.533 51.079 1.00 35.42 3 ASN B N 1
ATOM 1944 C CA . ASN B 1 3 ? -5.157 -0.823 50.545 1.00 37.28 3 ASN B CA 1
ATOM 1945 C C . ASN B 1 3 ? -5.283 -1.794 51.727 1.00 35.62 3 ASN B C 1
ATOM 1946 O O . ASN B 1 3 ? -4.951 -1.387 52.900 1.00 32.71 3 ASN B O 1
ATOM 1951 N N . THR B 1 4 ? -5.868 -2.962 51.461 1.00 30.58 4 THR B N 1
ATOM 1952 C CA . THR B 1 4 ? -5.976 -4.082 52.432 1.00 26.59 4 THR B CA 1
ATOM 1953 C C . THR B 1 4 ? -4.563 -4.491 52.882 1.00 24.87 4 THR B C 1
ATOM 1954 O O . THR B 1 4 ? -3.679 -4.808 52.023 1.00 21.24 4 THR B O 1
ATOM 1958 N N . VAL B 1 5 ? -4.279 -4.445 54.173 1.00 20.74 5 VAL B N 1
ATOM 1959 C CA . VAL B 1 5 ? -2.921 -4.820 54.626 1.00 20.79 5 VAL B CA 1
ATOM 1960 C C . VAL B 1 5 ? -2.748 -6.336 54.480 1.00 17.91 5 VAL B C 1
ATOM 1961 O O . VAL B 1 5 ? -3.656 -7.072 54.827 1.00 15.67 5 VAL B O 1
ATOM 1965 N N . ASN B 1 6 ? -1.610 -6.771 53.946 1.00 18.01 6 ASN B N 1
ATOM 1966 C CA . ASN B 1 6 ? -1.321 -8.221 53.816 1.00 17.69 6 ASN B CA 1
ATOM 1967 C C . ASN B 1 6 ? -0.704 -8.708 55.129 1.00 16.36 6 ASN B C 1
ATOM 1968 O O . ASN B 1 6 ? 0.532 -8.605 55.268 1.00 14.49 6 ASN B O 1
ATOM 1973 N N . TYR B 1 7 ? -1.549 -9.174 56.053 1.00 17.44 7 TYR B N 1
ATOM 1974 C CA . TYR B 1 7 ? -1.127 -9.635 57.399 1.00 16.33 7 TYR B CA 1
ATOM 1975 C C . TYR B 1 7 ? -0.355 -10.939 57.249 1.00 17.54 7 TYR B C 1
ATOM 1976 O O . TYR B 1 7 ? 0.552 -11.174 58.034 1.00 18.10 7 TYR B O 1
ATOM 1985 N N . PHE B 1 8 ? -0.722 -11.784 56.283 1.00 16.56 8 PHE B N 1
ATOM 1986 C CA . PHE B 1 8 ? 0.036 -13.024 55.998 1.00 16.25 8 PHE B CA 1
ATOM 1987 C C . PHE B 1 8 ? 1.498 -12.658 55.787 1.00 14.90 8 PHE B C 1
ATOM 1988 O O . PHE B 1 8 ? 2.383 -13.261 56.382 1.00 14.47 8 PHE B O 1
ATOM 1996 N N . LYS B 1 9 ? 1.738 -11.712 54.893 1.00 14.89 9 LYS B N 1
ATOM 1997 C CA . LYS B 1 9 ? 3.092 -11.237 54.520 1.00 16.25 9 LYS B CA 1
ATOM 1998 C C . LYS B 1 9 ? 3.837 -10.735 55.780 1.00 17.28 9 LYS B C 1
ATOM 1999 O O . LYS B 1 9 ? 4.987 -11.167 56.013 1.00 17.37 9 LYS B O 1
ATOM 2005 N N . GLN B 1 10 ? 3.221 -9.916 56.605 1.00 18.07 10 GLN B N 1
ATOM 2006 C CA . GLN B 1 10 ? 3.910 -9.412 57.833 1.00 19.59 10 GLN B CA 1
ATOM 2007 C C . GLN B 1 10 ? 4.251 -10.575 58.764 1.00 16.85 10 GLN B C 1
ATOM 2008 O O . GLN B 1 10 ? 5.361 -10.589 59.362 1.00 18.52 10 GLN B O 1
ATOM 2014 N N . LYS B 1 11 ? 3.306 -11.480 58.940 1.00 16.50 11 LYS B N 1
ATOM 2015 C CA . LYS B 1 11 ? 3.393 -12.548 59.958 1.00 18.32 11 LYS B CA 1
ATOM 2016 C C . LYS B 1 11 ? 4.443 -13.587 59.537 1.00 16.93 11 LYS B C 1
ATOM 2017 O O . LYS B 1 11 ? 4.859 -14.378 60.437 1.00 18.87 11 LYS B O 1
ATOM 2023 N N . LEU B 1 12 ? 4.877 -13.577 58.274 1.00 16.68 12 LEU B N 1
ATOM 2024 C CA . LEU B 1 12 ? 6.010 -14.435 57.822 1.00 17.18 12 LEU B CA 1
ATOM 2025 C C . LEU B 1 12 ? 7.225 -14.167 58.721 1.00 20.44 12 LEU B C 1
ATOM 2026 O O . LEU B 1 12 ? 8.057 -15.063 58.868 1.00 21.01 12 LEU B O 1
ATOM 2031 N N . LYS B 1 13 ? 7.304 -12.994 59.332 1.00 23.38 13 LYS B N 1
ATOM 2032 C CA . LYS B 1 13 ? 8.494 -12.632 60.132 1.00 25.15 13 LYS B CA 1
ATOM 2033 C C . LYS B 1 13 ? 8.206 -12.697 61.624 1.00 25.58 13 LYS B C 1
ATOM 2034 O O . LYS B 1 13 ? 9.183 -12.564 62.370 1.00 28.51 13 LYS B O 1
ATOM 2040 N N . THR B 1 14 ? 6.960 -12.861 62.070 1.00 23.35 14 THR B N 1
ATOM 2041 C CA . THR B 1 14 ? 6.595 -12.696 63.509 1.00 23.73 14 THR B CA 1
ATOM 2042 C C . THR B 1 14 ? 5.900 -13.916 64.117 1.00 25.47 14 THR B C 1
ATOM 2043 O O . THR B 1 14 ? 5.795 -13.959 65.344 1.00 24.30 14 THR B O 1
ATOM 2047 N N . GLU B 1 15 ? 5.419 -14.887 63.338 1.00 23.75 15 GLU B N 1
ATOM 2048 C CA . GLU B 1 15 ? 4.730 -16.050 63.948 1.00 21.75 15 GLU B CA 1
ATOM 2049 C C . GLU B 1 15 ? 4.695 -17.220 62.962 1.00 19.74 15 GLU B C 1
ATOM 2050 O O . GLU B 1 15 ? 5.235 -17.094 61.831 1.00 19.98 15 GLU B O 1
ATOM 2056 N N . GLN B 1 16 ? 4.134 -18.332 63.408 1.00 17.18 16 GLN B N 1
ATOM 2057 C CA . GLN B 1 16 ? 3.963 -19.510 62.529 1.00 18.28 16 GLN B CA 1
ATOM 2058 C C . GLN B 1 16 ? 2.492 -19.572 62.159 1.00 17.66 16 GLN B C 1
ATOM 2059 O O . GLN B 1 16 ? 1.705 -19.548 63.072 1.00 19.60 16 GLN B O 1
ATOM 2065 N N . GLN B 1 17 ? 2.161 -19.568 60.871 1.00 15.16 17 GLN B N 1
ATOM 2066 C CA . GLN B 1 17 ? 0.741 -19.448 60.433 1.00 15.20 17 GLN B CA 1
ATOM 2067 C C . GLN B 1 17 ? 0.237 -20.806 59.965 1.00 14.92 17 GLN B C 1
ATOM 2068 O O . GLN B 1 17 ? 0.910 -21.455 59.121 1.00 13.78 17 GLN B O 1
ATOM 2074 N N . ILE B 1 18 ? -0.917 -21.205 60.497 1.00 14.09 18 ILE B N 1
ATOM 2075 C CA . ILE B 1 18 ? -1.556 -22.523 60.237 1.00 13.77 18 ILE B CA 1
ATOM 2076 C C . ILE B 1 18 ? -2.561 -22.344 59.100 1.00 14.44 18 ILE B C 1
ATOM 2077 O O . ILE B 1 18 ? -3.435 -21.462 59.193 1.00 16.21 18 ILE B O 1
ATOM 2082 N N . GLY B 1 19 ? -2.470 -23.218 58.102 1.00 14.20 19 GLY B N 1
ATOM 2083 C CA . GLY B 1 19 ? -3.232 -23.102 56.851 1.00 14.35 19 GLY B CA 1
ATOM 2084 C C . GLY B 1 19 ? -4.136 -24.274 56.598 1.00 14.26 19 GLY B C 1
ATOM 2085 O O . GLY B 1 19 ? -3.838 -25.407 57.039 1.00 13.56 19 GLY B O 1
ATOM 2086 N N . MET B 1 20 ? -5.191 -24.012 55.812 1.00 14.73 20 MET B N 1
ATOM 2087 C CA . MET B 1 20 ? -6.103 -25.055 55.279 1.00 14.14 20 MET B CA 1
ATOM 2088 C C . MET B 1 20 ? -6.132 -24.923 53.757 1.00 12.95 20 MET B C 1
ATOM 2089 O O . MET B 1 20 ? -6.259 -23.810 53.245 1.00 12.18 20 MET B O 1
ATOM 2094 N N . TRP B 1 21 ? -5.977 -26.032 53.056 1.00 12.88 21 TRP B N 1
ATOM 2095 C CA . TRP B 1 21 ? -6.130 -26.057 51.588 1.00 12.37 21 TRP B CA 1
ATOM 2096 C C . TRP B 1 21 ? -7.621 -26.013 51.207 1.00 12.47 21 TRP B C 1
ATOM 2097 O O . TRP B 1 21 ? -8.415 -26.743 51.806 1.00 12.88 21 TRP B O 1
ATOM 2108 N N . VAL B 1 22 ? -7.972 -25.140 50.274 1.00 12.27 22 VAL B N 1
ATOM 2109 C CA . VAL B 1 22 ? -9.380 -24.975 49.808 1.00 12.49 22 VAL B CA 1
ATOM 2110 C C . VAL B 1 22 ? -9.474 -25.440 48.357 1.00 11.75 22 VAL B C 1
ATOM 2111 O O . VAL B 1 22 ? -9.103 -24.649 47.467 1.00 11.45 22 VAL B O 1
ATOM 2115 N N . GLY B 1 23 ? -9.869 -26.690 48.155 1.00 11.84 23 GLY B N 1
ATOM 2116 C CA . GLY B 1 23 ? -10.005 -27.289 46.817 1.00 12.93 23 GLY B CA 1
ATOM 2117 C C . GLY B 1 23 ? -11.436 -27.636 46.480 1.00 12.22 23 GLY B C 1
ATOM 2118 O O . GLY B 1 23 ? -11.653 -28.323 45.464 1.00 13.52 23 GLY B O 1
ATOM 2119 N N . LEU B 1 24 ? -12.415 -27.195 47.265 1.00 12.92 24 LEU B N 1
ATOM 2120 C CA . LEU B 1 24 ? -13.831 -27.500 46.931 1.00 12.63 24 LEU B CA 1
ATOM 2121 C C . LEU B 1 24 ? -14.346 -26.547 45.847 1.00 13.79 24 LEU B C 1
ATOM 2122 O O . LEU B 1 24 ? -15.449 -26.816 45.320 1.00 14.17 24 LEU B O 1
ATOM 2127 N N . ALA B 1 25 ? -13.597 -25.502 45.492 1.00 12.60 25 ALA B N 1
ATOM 2128 C CA . ALA B 1 25 ? -13.735 -24.786 44.201 1.00 13.95 25 ALA B CA 1
ATOM 2129 C C . ALA B 1 25 ? -15.091 -24.066 44.147 1.00 15.14 25 ALA B C 1
ATOM 2130 O O . ALA B 1 25 ? -15.711 -23.945 43.059 1.00 13.39 25 ALA B O 1
ATOM 2132 N N . ASP B 1 26 ? -15.521 -23.499 45.267 1.00 15.85 26 ASP B N 1
ATOM 2133 C CA . ASP B 1 26 ? -16.876 -22.922 45.322 1.00 17.54 26 ASP B CA 1
ATOM 2134 C C . ASP B 1 26 ? -16.930 -21.834 46.401 1.00 15.32 26 ASP B C 1
ATOM 2135 O O . ASP B 1 26 ? -16.338 -22.039 47.463 1.00 13.91 26 ASP B O 1
ATOM 2140 N N . GLY B 1 27 ? -17.604 -20.720 46.137 1.00 13.36 27 GLY B N 1
ATOM 2141 C CA . GLY B 1 27 ? -17.708 -19.637 47.142 1.00 14.52 27 GLY B CA 1
ATOM 2142 C C . GLY B 1 27 ? -18.368 -20.068 48.449 1.00 13.85 27 GLY B C 1
ATOM 2143 O O . GLY B 1 27 ? -17.938 -19.615 49.514 1.00 13.31 27 GLY B O 1
ATOM 2144 N N . TYR B 1 28 ? -19.342 -20.964 48.394 1.00 13.36 28 TYR B N 1
ATOM 2145 C CA . TYR B 1 28 ? -20.103 -21.419 49.576 1.00 14.43 28 TYR B CA 1
ATOM 2146 C C . TYR B 1 28 ? -19.162 -22.233 50.484 1.00 14.59 28 TYR B C 1
ATOM 2147 O O . TYR B 1 28 ? -18.993 -21.930 51.693 1.00 14.98 28 TYR B O 1
ATOM 2156 N N . CYS B 1 29 ? -18.474 -23.216 49.907 1.00 13.95 29 CYS B N 1
ATOM 2157 C CA . CYS B 1 29 ? -17.492 -24.040 50.660 1.00 13.70 29 CYS B CA 1
ATOM 2158 C C . CYS B 1 29 ? -16.321 -23.192 51.174 1.00 13.08 29 CYS B C 1
ATOM 2159 O O . CYS B 1 29 ? -15.830 -23.413 52.300 1.00 15.21 29 CYS B O 1
ATOM 2162 N N . ALA B 1 30 ? -15.828 -22.240 50.397 1.00 13.14 30 ALA B N 1
ATOM 2163 C CA . ALA B 1 30 ? -14.751 -21.345 50.872 1.00 13.49 30 ALA B CA 1
ATOM 2164 C C . ALA B 1 30 ? -15.211 -20.564 52.120 1.00 13.99 30 ALA B C 1
ATOM 2165 O O . ALA B 1 30 ? -14.411 -20.333 53.049 1.00 12.76 30 ALA B O 1
ATOM 2167 N N . GLU B 1 31 ? -16.458 -20.123 52.170 1.00 13.87 31 GLU B N 1
ATOM 2168 C CA . GLU B 1 31 ? -16.958 -19.376 53.357 1.00 13.73 31 GLU B CA 1
ATOM 2169 C C . GLU B 1 31 ? -16.986 -20.287 54.593 1.00 13.41 31 GLU B C 1
ATOM 2170 O O . GLU B 1 31 ? -16.631 -19.858 55.712 1.00 12.66 31 GLU B O 1
ATOM 2176 N N . ILE B 1 32 ? -17.330 -21.548 54.414 1.00 12.74 32 ILE B N 1
ATOM 2177 C CA . ILE B 1 32 ? -17.402 -22.491 55.538 1.00 13.06 32 ILE B CA 1
ATOM 2178 C C . ILE B 1 32 ? -16.002 -22.552 56.132 1.00 13.89 32 ILE B C 1
ATOM 2179 O O . ILE B 1 32 ? -15.859 -22.357 57.384 1.00 13.17 32 ILE B O 1
ATOM 2184 N N . ALA B 1 33 ? -14.997 -22.725 55.280 1.00 14.39 33 ALA B N 1
ATOM 2185 C CA . ALA B 1 33 ? -13.599 -22.835 55.738 1.00 13.61 33 ALA B CA 1
ATOM 2186 C C . ALA B 1 33 ? -13.212 -21.525 56.418 1.00 13.22 33 ALA B C 1
ATOM 2187 O O . ALA B 1 33 ? -12.481 -21.567 57.399 1.00 13.63 33 ALA B O 1
ATOM 2189 N N . ALA B 1 34 ? -13.622 -20.388 55.869 1.00 13.16 34 ALA B N 1
ATOM 2190 C CA . ALA B 1 34 ? -13.269 -19.051 56.396 1.00 14.29 34 ALA B CA 1
ATOM 2191 C C . ALA B 1 34 ? -13.739 -18.862 57.854 1.00 14.40 34 ALA B C 1
ATOM 2192 O O . ALA B 1 34 ? -13.132 -18.025 58.585 1.00 15.05 34 ALA B O 1
ATOM 2194 N N . ASN B 1 35 ? -14.781 -19.557 58.283 1.00 14.16 35 ASN B N 1
ATOM 2195 C CA . ASN B 1 35 ? -15.366 -19.417 59.645 1.00 14.44 35 ASN B CA 1
ATOM 2196 C C . ASN B 1 35 ? -14.535 -20.136 60.705 1.00 16.32 35 ASN B C 1
ATOM 2197 O O . ASN B 1 35 ? -14.737 -19.886 61.912 1.00 16.47 35 ASN B O 1
ATOM 2202 N N . VAL B 1 36 ? -13.621 -21.018 60.318 1.00 15.38 36 VAL B N 1
ATOM 2203 C CA . VAL B 1 36 ? -12.981 -21.938 61.300 1.00 16.14 36 VAL B CA 1
ATOM 2204 C C . VAL B 1 36 ? -11.916 -21.177 62.124 1.00 17.59 36 VAL B C 1
ATOM 2205 O O . VAL B 1 36 ? -11.759 -21.500 63.323 1.00 18.32 36 VAL B O 1
ATOM 2209 N N . GLY B 1 37 ? -11.127 -20.306 61.509 1.00 15.83 37 GLY B N 1
ATOM 2210 C CA . GLY B 1 37 ? -10.080 -19.541 62.221 1.00 16.26 37 GLY B CA 1
ATOM 2211 C C . GLY B 1 37 ? -8.668 -19.898 61.799 1.00 15.73 37 GLY B C 1
ATOM 2212 O O . GLY B 1 37 ? -7.751 -19.477 62.487 1.00 15.30 37 GLY B O 1
ATOM 2213 N N . TYR B 1 38 ? -8.454 -20.527 60.633 1.00 13.99 38 TYR B N 1
ATOM 2214 C CA . TYR B 1 38 ? -7.100 -20.725 60.080 1.00 13.22 38 TYR B CA 1
ATOM 2215 C C . TYR B 1 38 ? -6.451 -19.370 59.813 1.00 13.98 38 TYR B C 1
ATOM 2216 O O . TYR B 1 38 ? -7.181 -18.389 59.465 1.00 13.88 38 TYR B O 1
ATOM 2225 N N . ASP B 1 39 ? -5.127 -19.309 59.936 1.00 13.65 39 ASP B N 1
ATOM 2226 C CA . ASP B 1 39 ? -4.330 -18.099 59.647 1.00 14.48 39 ASP B CA 1
ATOM 2227 C C . ASP B 1 39 ? -4.381 -17.837 58.134 1.00 13.84 39 ASP B C 1
ATOM 2228 O O . ASP B 1 39 ? -4.411 -16.653 57.730 1.00 12.22 39 ASP B O 1
ATOM 2233 N N . TRP B 1 40 ? -4.380 -18.895 57.335 1.00 13.90 40 TRP B N 1
ATOM 2234 C CA . TRP B 1 40 ? -4.401 -18.718 55.865 1.00 13.45 40 TRP B CA 1
ATOM 2235 C C . TRP B 1 40 ? -5.188 -19.828 55.213 1.00 13.42 40 TRP B C 1
ATOM 2236 O O . TRP B 1 40 ? -5.305 -20.913 55.795 1.00 14.40 40 TRP B O 1
ATOM 2247 N N . LEU B 1 41 ? -5.809 -19.487 54.089 1.00 11.95 41 LEU B N 1
ATOM 2248 C CA . LEU B 1 41 ? -6.552 -20.443 53.244 1.00 12.45 41 LEU B CA 1
ATOM 2249 C C . LEU B 1 41 ? -5.932 -20.423 51.847 1.00 13.11 41 LEU B C 1
ATOM 2250 O O . LEU B 1 41 ? -5.756 -19.329 51.312 1.00 14.46 41 LEU B O 1
ATOM 2255 N N . LEU B 1 42 ? -5.625 -21.590 51.291 1.00 13.13 42 LEU B N 1
ATOM 2256 C CA . LEU B 1 42 ? -4.983 -21.713 49.967 1.00 12.82 42 LEU B CA 1
ATOM 2257 C C . LEU B 1 42 ? -6.070 -22.099 48.955 1.00 12.24 42 LEU B C 1
ATOM 2258 O O . LEU B 1 42 ? -6.606 -23.228 49.017 1.00 12.20 42 LEU B O 1
ATOM 2263 N N . ILE B 1 43 ? -6.460 -21.144 48.103 1.00 12.84 43 ILE B N 1
ATOM 2264 C CA . ILE B 1 43 ? -7.437 -21.367 47.020 1.00 12.30 43 ILE B CA 1
ATOM 2265 C C . ILE B 1 43 ? -6.615 -21.951 45.890 1.00 12.42 43 ILE B C 1
ATOM 2266 O O . ILE B 1 43 ? -5.779 -21.217 45.295 1.00 11.31 43 ILE B O 1
ATOM 2271 N N . ASP B 1 44 ? -6.839 -23.229 45.604 1.00 12.46 44 ASP B N 1
ATOM 2272 C CA . ASP B 1 44 ? -5.947 -23.998 44.713 1.00 12.25 44 ASP B CA 1
ATOM 2273 C C . ASP B 1 44 ? -6.431 -23.936 43.256 1.00 12.08 44 ASP B C 1
ATOM 2274 O O . ASP B 1 44 ? -7.401 -24.605 42.940 1.00 12.70 44 ASP B O 1
ATOM 2279 N N . GLY B 1 45 ? -5.731 -23.182 42.415 1.00 12.45 45 GLY B N 1
ATOM 2280 C CA . GLY B 1 45 ? -5.990 -23.076 40.974 1.00 12.29 45 GLY B CA 1
ATOM 2281 C C . GLY B 1 45 ? -5.139 -24.052 40.202 1.00 11.82 45 GLY B C 1
ATOM 2282 O O . GLY B 1 45 ? -5.222 -24.074 38.956 1.00 14.05 45 GLY B O 1
ATOM 2283 N N . GLU B 1 46 ? -4.359 -24.879 40.888 1.00 11.84 46 GLU B N 1
ATOM 2284 C CA . GLU B 1 46 ? -3.517 -25.883 40.195 1.00 11.06 46 GLU B CA 1
ATOM 2285 C C . GLU B 1 46 ? -4.172 -27.275 40.232 1.00 11.70 46 GLU B C 1
ATOM 2286 O O . GLU B 1 46 ? -4.110 -27.955 39.214 1.00 12.10 46 GLU B O 1
ATOM 2292 N N . HIS B 1 47 ? -4.676 -27.727 41.382 1.00 11.10 47 HIS B N 1
ATOM 2293 C CA . HIS B 1 47 ? -5.173 -29.116 41.588 1.00 11.77 47 HIS B CA 1
ATOM 2294 C C . HIS B 1 47 ? -6.650 -29.195 41.941 1.00 11.60 47 HIS B C 1
ATOM 2295 O O . HIS B 1 47 ? -7.137 -30.306 42.167 1.00 11.83 47 HIS B O 1
ATOM 2302 N N . ALA B 1 48 ? -7.358 -28.070 41.926 1.00 12.77 48 ALA B N 1
ATOM 2303 C CA . ALA B 1 48 ? -8.816 -28.044 42.085 1.00 11.25 48 ALA B CA 1
ATOM 2304 C C . ALA B 1 48 ? -9.416 -27.336 40.885 1.00 11.51 48 ALA B C 1
ATOM 2305 O O . ALA B 1 48 ? -8.716 -26.567 40.225 1.00 11.05 48 ALA B O 1
ATOM 2307 N N . PRO B 1 49 ? -10.678 -27.663 40.524 1.00 11.30 49 PRO B N 1
ATOM 2308 C CA . PRO B 1 49 ? -11.254 -27.204 39.249 1.00 11.53 49 PRO B CA 1
ATOM 2309 C C . PRO B 1 49 ? -11.704 -25.753 39.404 1.00 11.64 49 PRO B C 1
ATOM 2310 O O . PRO B 1 49 ? -12.900 -25.507 39.527 1.00 12.21 49 PRO B O 1
ATOM 2314 N N . ASN B 1 50 ? -10.726 -24.853 39.387 1.00 12.42 50 ASN B N 1
ATOM 2315 C CA . ASN B 1 50 ? -10.906 -23.398 39.571 1.00 12.49 50 ASN B CA 1
ATOM 2316 C C . ASN B 1 50 ? -10.482 -22.648 38.311 1.00 13.48 50 ASN B C 1
ATOM 2317 O O . ASN B 1 50 ? -9.574 -23.123 37.582 1.00 14.17 50 ASN B O 1
ATOM 2322 N N . ASP B 1 51 ? -11.046 -21.456 38.115 1.00 12.80 51 ASP B N 1
ATOM 2323 C CA . ASP B 1 51 ? -10.597 -20.491 37.087 1.00 11.66 51 ASP B CA 1
ATOM 2324 C C . ASP B 1 51 ? -10.666 -19.105 37.718 1.00 12.37 51 ASP B C 1
ATOM 2325 O O . ASP B 1 51 ? -11.004 -19.009 38.909 1.00 11.15 51 ASP B O 1
ATOM 2330 N N . VAL B 1 52 ? -10.298 -18.071 36.979 1.00 12.05 52 VAL B N 1
ATOM 2331 C CA . VAL B 1 52 ? -10.284 -16.677 37.529 1.00 12.78 52 VAL B CA 1
ATOM 2332 C C . VAL B 1 52 ? -11.647 -16.407 38.155 1.00 12.61 52 VAL B C 1
ATOM 2333 O O . VAL B 1 52 ? -11.698 -15.916 39.288 1.00 12.19 52 VAL B O 1
ATOM 2337 N N . ARG B 1 53 ? -12.730 -16.758 37.478 1.00 11.87 53 ARG B N 1
ATOM 2338 C CA . ARG B 1 53 ? -14.066 -16.361 37.986 1.00 10.97 53 ARG B CA 1
ATOM 2339 C C . ARG B 1 53 ? -14.433 -17.115 39.274 1.00 11.72 53 ARG B C 1
ATOM 2340 O O . ARG B 1 53 ? -14.943 -16.468 40.202 1.00 9.86 53 ARG B O 1
ATOM 2348 N N . SER B 1 54 ? -14.131 -18.406 39.381 1.00 11.68 54 SER B N 1
ATOM 2349 C CA . SER B 1 54 ? -14.472 -19.190 40.590 1.00 10.84 54 SER B CA 1
ATOM 2350 C C . SER B 1 54 ? -13.543 -18.762 41.755 1.00 11.72 54 SER B C 1
ATOM 2351 O O . SER B 1 54 ? -13.979 -18.755 42.938 1.00 10.75 54 SER B O 1
ATOM 2354 N N . ILE B 1 55 ? -12.301 -18.376 41.467 1.00 10.84 55 ILE B N 1
ATOM 2355 C CA . ILE B 1 55 ? -11.348 -17.875 42.503 1.00 11.59 55 ILE B CA 1
ATOM 2356 C C . ILE B 1 55 ? -11.859 -16.534 43.038 1.00 12.02 55 ILE B C 1
ATOM 2357 O O . ILE B 1 55 ? -11.869 -16.359 44.282 1.00 10.96 55 ILE B O 1
ATOM 2362 N N . LEU B 1 56 ? -12.274 -15.625 42.148 1.00 10.32 56 LEU B N 1
ATOM 2363 C CA . LEU B 1 56 ? -12.916 -14.348 42.549 1.00 11.91 56 LEU B CA 1
ATOM 2364 C C . LEU B 1 56 ? -14.058 -14.634 43.513 1.00 11.86 56 LEU B C 1
ATOM 2365 O O . LEU B 1 56 ? -14.102 -13.980 44.565 1.00 12.97 56 LEU B O 1
ATOM 2370 N N . ALA B 1 57 ? -14.948 -15.569 43.214 1.00 11.94 57 ALA B N 1
ATOM 2371 C CA . ALA B 1 57 ? -16.102 -15.832 44.102 1.00 12.05 57 ALA B CA 1
ATOM 2372 C C . ALA B 1 57 ? -15.611 -16.220 45.499 1.00 11.73 57 ALA B C 1
ATOM 2373 O O . ALA B 1 57 ? -16.174 -15.760 46.534 1.00 10.80 57 ALA B O 1
ATOM 2375 N N . GLN B 1 58 ? -14.535 -17.001 45.543 1.00 12.63 58 GLN B N 1
ATOM 2376 C CA . GLN B 1 58 ? -13.994 -17.507 46.819 1.00 12.28 58 GLN B CA 1
ATOM 2377 C C . GLN B 1 58 ? -13.303 -16.354 47.552 1.00 12.14 58 GLN B C 1
ATOM 2378 O O . GLN B 1 58 ? -13.507 -16.261 48.780 1.00 13.39 58 GLN B O 1
ATOM 2384 N N . LEU B 1 59 ? -12.571 -15.464 46.870 1.00 12.40 59 LEU B N 1
ATOM 2385 C CA . LEU B 1 59 ? -11.958 -14.274 47.519 1.00 13.33 59 LEU B CA 1
ATOM 2386 C C . LEU B 1 59 ? -13.064 -13.410 48.159 1.00 13.80 59 LEU B C 1
ATOM 2387 O O . LEU B 1 59 ? -12.893 -12.958 49.304 1.00 12.91 59 LEU B O 1
ATOM 2392 N N . GLN B 1 60 ? -14.167 -13.200 47.448 1.00 13.62 60 GLN B N 1
ATOM 2393 C CA . GLN B 1 60 ? -15.315 -12.386 47.935 1.00 13.17 60 GLN B CA 1
ATOM 2394 C C . GLN B 1 60 ? -15.924 -13.025 49.193 1.00 14.12 60 GLN B C 1
ATOM 2395 O O . GLN B 1 60 ? -16.249 -12.292 50.154 1.00 13.73 60 GLN B O 1
ATOM 2401 N N . SER B 1 61 ? -16.125 -14.346 49.218 1.00 14.35 61 SER B N 1
ATOM 2402 C CA . SER B 1 61 ? -16.654 -15.090 50.398 1.00 16.69 61 SER B CA 1
ATOM 2403 C C . SER B 1 61 ? -15.758 -14.912 51.621 1.00 17.19 61 SER B C 1
ATOM 2404 O O . SER B 1 61 ? -16.254 -14.552 52.705 1.00 19.66 61 SER B O 1
ATOM 2407 N N . ILE B 1 62 ? -14.470 -15.172 51.451 1.00 15.48 62 ILE B N 1
ATOM 2408 C CA . ILE B 1 62 ? -13.469 -15.217 52.554 1.00 18.78 62 ILE B CA 1
ATOM 2409 C C . ILE B 1 62 ? -13.218 -13.784 53.078 1.00 18.71 62 ILE B C 1
ATOM 2410 O O . ILE B 1 62 ? -12.821 -13.640 54.236 1.00 15.54 62 ILE B O 1
ATOM 2415 N N . ALA B 1 63 ? -13.419 -12.757 52.238 1.00 15.62 63 ALA B N 1
ATOM 2416 C CA . ALA B 1 63 ? -12.952 -11.377 52.524 1.00 16.30 63 ALA B CA 1
ATOM 2417 C C . ALA B 1 63 ? -13.597 -10.843 53.813 1.00 15.67 63 ALA B C 1
ATOM 2418 O O . ALA B 1 63 ? -13.004 -9.881 54.373 1.00 15.68 63 ALA B O 1
ATOM 2420 N N . ALA B 1 64 ? -14.764 -11.361 54.239 1.00 14.44 64 ALA B N 1
ATOM 2421 C CA . ALA B 1 64 ? -15.473 -10.881 55.450 1.00 16.30 64 ALA B CA 1
ATOM 2422 C C . ALA B 1 64 ? -14.824 -11.438 56.714 1.00 16.08 64 ALA B C 1
ATOM 2423 O O . ALA B 1 64 ? -15.257 -11.088 57.790 1.00 16.06 64 ALA B O 1
ATOM 2425 N N . TYR B 1 65 ? -13.845 -12.319 56.582 1.00 13.62 65 TYR B N 1
ATOM 2426 C CA . TYR B 1 65 ? -13.272 -13.103 57.696 1.00 14.42 65 TYR B CA 1
ATOM 2427 C C . TYR B 1 65 ? -11.779 -12.813 57.817 1.00 14.95 65 TYR B C 1
ATOM 2428 O O . TYR B 1 65 ? -11.151 -12.354 56.865 1.00 13.61 65 TYR B O 1
ATOM 2437 N N . PRO B 1 66 ? -11.186 -13.005 59.006 1.00 15.84 66 PRO B N 1
ATOM 2438 C CA . PRO B 1 66 ? -9.782 -12.640 59.173 1.00 17.25 66 PRO B CA 1
ATOM 2439 C C . PRO B 1 66 ? -8.768 -13.558 58.484 1.00 16.29 66 PRO B C 1
ATOM 2440 O O . PRO B 1 66 ? -7.651 -13.123 58.314 1.00 17.70 66 PRO B O 1
ATOM 2444 N N . SER B 1 67 ? -9.137 -14.784 58.139 1.00 16.33 67 SER B N 1
ATOM 2445 C CA . SER B 1 67 ? -8.241 -15.724 57.416 1.00 16.94 67 SER B CA 1
ATOM 2446 C C . SER B 1 67 ? -7.683 -15.024 56.183 1.00 15.90 67 SER B C 1
ATOM 2447 O O . SER B 1 67 ? -8.465 -14.473 55.416 1.00 16.78 67 SER B O 1
ATOM 2450 N N . GLN B 1 68 ? -6.373 -15.116 55.958 1.00 15.22 68 GLN B N 1
ATOM 2451 C CA . GLN B 1 68 ? -5.706 -14.520 54.787 1.00 15.11 68 GLN B CA 1
ATOM 2452 C C . GLN B 1 68 ? -5.802 -15.484 53.611 1.00 14.43 68 GLN B C 1
ATOM 2453 O O . GLN B 1 68 ? -5.470 -16.690 53.775 1.00 14.38 68 GLN B O 1
ATOM 2459 N N . ALA B 1 69 ? -6.209 -14.973 52.464 1.00 13.59 69 ALA B N 1
ATOM 2460 C CA . ALA B 1 69 ? -6.297 -15.763 51.205 1.00 14.86 69 ALA B CA 1
ATOM 2461 C C . ALA B 1 69 ? -4.938 -15.777 50.507 1.00 14.46 69 ALA B C 1
ATOM 2462 O O . ALA B 1 69 ? -4.335 -14.709 50.258 1.00 14.12 69 ALA B O 1
ATOM 2464 N N . VAL B 1 70 ? -4.538 -16.974 50.111 1.00 13.42 70 VAL B N 1
ATOM 2465 C CA . VAL B 1 70 ? -3.365 -17.217 49.232 1.00 13.37 70 VAL B CA 1
ATOM 2466 C C . VAL B 1 70 ? -3.903 -17.983 48.026 1.00 12.53 70 VAL B C 1
ATOM 2467 O O . VAL B 1 70 ? -4.721 -18.914 48.212 1.00 14.24 70 VAL B O 1
ATOM 2471 N N . VAL B 1 71 ? -3.474 -17.626 46.839 1.00 12.62 71 VAL B N 1
ATOM 2472 C CA . VAL B 1 71 ? -3.953 -18.313 45.609 1.00 12.06 71 VAL B CA 1
ATOM 2473 C C . VAL B 1 71 ? -2.791 -19.009 44.907 1.00 12.14 71 VAL B C 1
ATOM 2474 O O . VAL B 1 71 ? -1.735 -18.397 44.713 1.00 13.47 71 VAL B O 1
ATOM 2478 N N . ARG B 1 72 ? -3.015 -20.249 44.499 1.00 12.00 72 ARG B N 1
ATOM 2479 C CA . ARG B 1 72 ? -2.037 -20.997 43.700 1.00 12.14 72 ARG B CA 1
ATOM 2480 C C . ARG B 1 72 ? -2.528 -21.029 42.255 1.00 11.90 72 ARG B C 1
ATOM 2481 O O . ARG B 1 72 ? -3.530 -21.657 41.915 1.00 13.14 72 ARG B O 1
ATOM 2489 N N . PRO B 1 73 ? -1.865 -20.344 41.330 1.00 12.40 73 PRO B N 1
ATOM 2490 C CA . PRO B 1 73 ? -2.219 -20.508 39.909 1.00 13.71 73 PRO B CA 1
ATOM 2491 C C . PRO B 1 73 ? -1.759 -21.866 39.366 1.00 14.12 73 PRO B C 1
ATOM 2492 O O . PRO B 1 73 ? -0.884 -22.477 39.956 1.00 13.09 73 PRO B O 1
ATOM 2496 N N . VAL B 1 74 ? -2.341 -22.306 38.244 1.00 13.53 74 VAL B N 1
ATOM 2497 C CA . VAL B 1 74 ? -1.979 -23.607 37.631 1.00 12.73 74 VAL B CA 1
ATOM 2498 C C . VAL B 1 74 ? -0.472 -23.703 37.285 1.00 13.18 74 VAL B C 1
ATOM 2499 O O . VAL B 1 74 ? 0.104 -24.843 37.324 1.00 13.83 74 VAL B O 1
ATOM 2503 N N . SER B 1 75 ? 0.188 -22.598 36.961 1.00 12.81 75 SER B N 1
ATOM 2504 C CA . SER B 1 75 ? 1.632 -22.554 36.646 1.00 12.47 75 SER B CA 1
ATOM 2505 C C . SER B 1 75 ? 2.127 -21.115 36.792 1.00 13.16 75 SER B C 1
ATOM 2506 O O . SER B 1 75 ? 1.275 -20.200 36.971 1.00 13.43 75 SER B O 1
ATOM 2509 N N . GLY B 1 76 ? 3.428 -20.908 36.660 1.00 12.76 76 GLY B N 1
ATOM 2510 C CA . GLY B 1 76 ? 4.050 -19.569 36.710 1.00 13.38 76 GLY B CA 1
ATOM 2511 C C . GLY B 1 76 ? 3.792 -18.827 35.413 1.00 14.08 76 GLY B C 1
ATOM 2512 O O . GLY B 1 76 ? 4.760 -18.454 34.740 1.00 15.05 76 GLY B O 1
ATOM 2513 N N . ASP B 1 77 ? 2.526 -18.591 35.096 1.00 14.01 77 ASP B N 1
ATOM 2514 C CA . ASP B 1 77 ? 2.098 -17.963 33.823 1.00 14.50 77 ASP B CA 1
ATOM 2515 C C . ASP B 1 77 ? 1.896 -16.457 34.081 1.00 12.83 77 ASP B C 1
ATOM 2516 O O . ASP B 1 77 ? 1.072 -16.100 34.908 1.00 11.65 77 ASP B O 1
ATOM 2521 N N . VAL B 1 78 ? 2.664 -15.605 33.412 1.00 13.19 78 VAL B N 1
ATOM 2522 C CA . VAL B 1 78 ? 2.682 -14.143 33.737 1.00 13.87 78 VAL B CA 1
ATOM 2523 C C . VAL B 1 78 ? 1.279 -13.546 33.533 1.00 12.49 78 VAL B C 1
ATOM 2524 O O . VAL B 1 78 ? 0.813 -12.824 34.419 1.00 12.95 78 VAL B O 1
ATOM 2528 N N . PRO B 1 79 ? 0.568 -13.760 32.393 1.00 12.26 79 PRO B N 1
ATOM 2529 C CA . PRO B 1 79 ? -0.744 -13.144 32.215 1.00 12.82 79 PRO B CA 1
ATOM 2530 C C . PRO B 1 79 ? -1.773 -13.668 33.224 1.00 12.66 79 PRO B C 1
ATOM 2531 O O . PRO B 1 79 ? -2.594 -12.872 33.699 1.00 13.09 79 PRO B O 1
ATOM 2535 N N . LEU B 1 80 ? -1.716 -14.951 33.600 1.00 12.35 80 LEU B N 1
ATOM 2536 C CA . LEU B 1 80 ? -2.659 -15.486 34.632 1.00 12.11 80 LEU B CA 1
ATOM 2537 C C . LEU B 1 80 ? -2.346 -14.791 35.972 1.00 12.20 80 LEU B C 1
ATOM 2538 O O . LEU B 1 80 ? -3.267 -14.472 36.712 1.00 10.92 80 LEU B O 1
ATOM 2543 N N . ILE B 1 81 ? -1.072 -14.652 36.326 1.00 12.26 81 ILE B N 1
ATOM 2544 C CA . ILE B 1 81 ? -0.655 -13.915 37.550 1.00 12.61 81 ILE B CA 1
ATOM 2545 C C . ILE B 1 81 ? -1.256 -12.491 37.561 1.00 12.24 81 ILE B C 1
ATOM 2546 O O . ILE B 1 81 ? -1.848 -12.097 38.605 1.00 11.15 81 ILE B O 1
ATOM 2551 N N . LYS B 1 82 ? -1.126 -11.760 36.458 1.00 11.69 82 LYS B N 1
ATOM 2552 C CA . LYS B 1 82 ? -1.791 -10.454 36.250 1.00 11.35 82 LYS B CA 1
ATOM 2553 C C . LYS B 1 82 ? -3.289 -10.573 36.591 1.00 11.05 82 LYS B C 1
ATOM 2554 O O . LYS B 1 82 ? -3.788 -9.746 37.394 1.00 11.09 82 LYS B O 1
ATOM 2560 N N . GLN B 1 83 ? -4.002 -11.552 36.022 1.00 11.00 83 GLN B N 1
ATOM 2561 C CA . GLN B 1 83 ? -5.449 -11.696 36.268 1.00 11.77 83 GLN B CA 1
ATOM 2562 C C . GLN B 1 83 ? -5.741 -11.940 37.754 1.00 11.49 83 GLN B C 1
ATOM 2563 O O . GLN B 1 83 ? -6.686 -11.342 38.297 1.00 10.82 83 GLN B O 1
ATOM 2569 N N . LEU B 1 84 ? -5.007 -12.845 38.385 1.00 10.91 84 LEU B N 1
ATOM 2570 C CA . LEU B 1 84 ? -5.246 -13.153 39.820 1.00 11.54 84 LEU B CA 1
ATOM 2571 C C . LEU B 1 84 ? -4.953 -11.933 40.709 1.00 11.88 84 LEU B C 1
ATOM 2572 O O . LEU B 1 84 ? -5.696 -11.726 41.699 1.00 11.76 84 LEU B O 1
ATOM 2577 N N . LEU B 1 85 ? -3.925 -11.147 40.416 1.00 11.32 85 LEU B N 1
ATOM 2578 C CA . LEU B 1 85 ? -3.614 -9.956 41.252 1.00 12.45 85 LEU B CA 1
ATOM 2579 C C . LEU B 1 85 ? -4.773 -8.934 41.120 1.00 12.29 85 LEU B C 1
ATOM 2580 O O . LEU B 1 85 ? -5.215 -8.308 42.129 1.00 11.80 85 LEU B O 1
ATOM 2585 N N . ASP B 1 86 ? -5.334 -8.812 39.923 1.00 12.68 86 ASP B N 1
ATOM 2586 C CA . ASP B 1 86 ? -6.353 -7.762 39.679 1.00 12.66 86 ASP B CA 1
ATOM 2587 C C . ASP B 1 86 ? -7.671 -8.137 40.347 1.00 12.95 86 ASP B C 1
ATOM 2588 O O . ASP B 1 86 ? -8.328 -7.208 40.785 1.00 13.90 86 ASP B O 1
ATOM 2593 N N . ILE B 1 87 ? -8.024 -9.415 40.501 1.00 12.52 87 ILE B N 1
ATOM 2594 C CA . ILE B 1 87 ? -9.270 -9.780 41.228 1.00 12.30 87 ILE B CA 1
ATOM 2595 C C . ILE B 1 87 ? -9.024 -9.645 42.735 1.00 13.17 87 ILE B C 1
ATOM 2596 O O . ILE B 1 87 ? -9.992 -9.740 43.492 1.00 13.05 87 ILE B O 1
ATOM 2601 N N . GLY B 1 88 ? -7.767 -9.464 43.146 1.00 12.52 88 GLY B N 1
ATOM 2602 C CA . GLY B 1 88 ? -7.463 -9.000 44.511 1.00 13.75 88 GLY B CA 1
ATOM 2603 C C . GLY B 1 88 ? -6.677 -9.985 45.356 1.00 13.40 88 GLY B C 1
ATOM 2604 O O . GLY B 1 88 ? -6.531 -9.708 46.570 1.00 13.14 88 GLY B O 1
ATOM 2605 N N . ALA B 1 89 ? -6.166 -11.066 44.778 1.00 12.35 89 ALA B N 1
ATOM 2606 C CA . ALA B 1 89 ? -5.256 -11.991 45.495 1.00 13.04 89 ALA B CA 1
ATOM 2607 C C . ALA B 1 89 ? -3.979 -11.244 45.836 1.00 12.98 89 ALA B C 1
ATOM 2608 O O . ALA B 1 89 ? -3.371 -10.648 44.940 1.00 14.95 89 ALA B O 1
ATOM 2610 N N . GLN B 1 90 ? -3.625 -11.190 47.117 1.00 12.87 90 GLN B N 1
ATOM 2611 C CA . GLN B 1 90 ? -2.420 -10.439 47.547 1.00 12.71 90 GLN B CA 1
ATOM 2612 C C . GLN B 1 90 ? -1.222 -11.363 47.800 1.00 12.92 90 GLN B C 1
ATOM 2613 O O . GLN B 1 90 ? -0.100 -10.826 47.970 1.00 13.14 90 GLN B O 1
ATOM 2619 N N . THR B 1 91 ? -1.463 -12.661 47.924 1.00 12.69 91 THR B N 1
ATOM 2620 C CA . THR B 1 91 ? -0.360 -13.634 48.130 1.00 12.41 91 THR B CA 1
ATOM 2621 C C . THR B 1 91 ? -0.529 -14.750 47.117 1.00 12.78 91 THR B C 1
ATOM 2622 O O . THR B 1 91 ? -1.629 -15.260 47.018 1.00 12.16 91 THR B O 1
ATOM 2626 N N . LEU B 1 92 ? 0.501 -14.996 46.327 1.00 13.03 92 LEU B N 1
ATOM 2627 C CA . LEU B 1 92 ? 0.500 -16.083 45.339 1.00 12.72 92 LEU B CA 1
ATOM 2628 C C . LEU B 1 92 ? 1.469 -17.184 45.737 1.00 12.98 92 LEU B C 1
ATOM 2629 O O . LEU B 1 92 ? 2.594 -16.880 46.221 1.00 13.61 92 LEU B O 1
ATOM 2634 N N . LEU B 1 93 ? 1.105 -18.404 45.379 1.00 11.01 93 LEU B N 1
ATOM 2635 C CA . LEU B 1 93 ? 1.949 -19.593 45.590 1.00 11.89 93 LEU B CA 1
ATOM 2636 C C . LEU B 1 93 ? 2.196 -20.201 44.205 1.00 11.78 93 LEU B C 1
ATOM 2637 O O . LEU B 1 93 ? 1.282 -20.751 43.603 1.00 12.09 93 LEU B O 1
ATOM 2642 N N . ILE B 1 94 ? 3.392 -20.030 43.679 1.00 13.20 94 ILE B N 1
ATOM 2643 C CA . ILE B 1 94 ? 3.723 -20.488 42.293 1.00 12.52 94 ILE B CA 1
ATOM 2644 C C . ILE B 1 94 ? 4.287 -21.899 42.362 1.00 12.48 94 ILE B C 1
ATOM 2645 O O . ILE B 1 94 ? 5.334 -22.122 42.966 1.00 12.79 94 ILE B O 1
ATOM 2650 N N . PRO B 1 95 ? 3.632 -22.887 41.713 1.00 13.39 95 PRO B N 1
ATOM 2651 C CA . PRO B 1 95 ? 4.165 -24.236 41.711 1.00 12.52 95 PRO B CA 1
ATOM 2652 C C . PRO B 1 95 ? 5.389 -24.396 40.792 1.00 13.23 95 PRO B C 1
ATOM 2653 O O . PRO B 1 95 ? 5.568 -23.644 39.823 1.00 12.50 95 PRO B O 1
ATOM 2657 N N . MET B 1 96 ? 6.179 -25.437 41.104 1.00 13.61 96 MET B N 1
ATOM 2658 C CA . MET B 1 96 ? 7.212 -26.032 40.213 1.00 13.63 96 MET B CA 1
ATOM 2659 C C . MET B 1 96 ? 8.222 -24.973 39.766 1.00 14.65 96 MET B C 1
ATOM 2660 O O . MET B 1 96 ? 8.553 -24.864 38.557 1.00 14.69 96 MET B O 1
ATOM 2665 N N . VAL B 1 97 ? 8.710 -24.177 40.704 1.00 13.48 97 VAL B N 1
ATOM 2666 C CA . VAL B 1 97 ? 9.769 -23.179 40.377 1.00 12.89 97 VAL B CA 1
ATOM 2667 C C . VAL B 1 97 ? 11.130 -23.869 40.441 1.00 13.76 97 VAL B C 1
ATOM 2668 O O . VAL B 1 97 ? 11.424 -24.610 41.397 1.00 13.35 97 VAL B O 1
ATOM 2672 N N . GLU B 1 98 ? 11.927 -23.674 39.396 1.00 13.91 98 GLU B N 1
ATOM 2673 C CA . GLU B 1 98 ? 13.083 -24.565 39.151 1.00 13.83 98 GLU B CA 1
ATOM 2674 C C . GLU B 1 98 ? 14.381 -23.782 38.894 1.00 15.06 98 GLU B C 1
ATOM 2675 O O . GLU B 1 98 ? 15.421 -24.453 38.623 1.00 15.28 98 GLU B O 1
ATOM 2681 N N . SER B 1 99 ? 14.388 -22.446 38.976 1.00 14.04 99 SER B N 1
ATOM 2682 C CA . SER B 1 99 ? 15.602 -21.650 38.669 1.00 15.07 99 SER B CA 1
ATOM 2683 C C . SER B 1 99 ? 15.456 -20.261 39.278 1.00 16.21 99 SER B C 1
ATOM 2684 O O . SER B 1 99 ? 14.305 -19.795 39.451 1.00 15.10 99 SER B O 1
ATOM 2687 N N . ALA B 1 100 ? 16.596 -19.602 39.509 1.00 15.19 100 ALA B N 1
ATOM 2688 C CA . ALA B 1 100 ? 16.627 -18.187 39.940 1.00 16.31 100 ALA B CA 1
ATOM 2689 C C . ALA B 1 100 ? 16.003 -17.333 38.828 1.00 17.00 100 ALA B C 1
ATOM 2690 O O . ALA B 1 100 ? 15.323 -16.339 39.173 1.00 16.89 100 ALA B O 1
ATOM 2692 N N . GLU B 1 101 ? 16.236 -17.692 37.551 1.00 16.73 101 GLU B N 1
ATOM 2693 C CA . GLU B 1 101 ? 15.720 -16.921 36.382 1.00 19.38 101 GLU B CA 1
ATOM 2694 C C . GLU B 1 101 ? 14.173 -16.927 36.445 1.00 17.10 101 GLU B C 1
ATOM 2695 O O . GLU B 1 101 ? 13.528 -15.868 36.311 1.00 17.09 101 GLU B O 1
ATOM 2701 N N . GLN B 1 102 ? 13.567 -18.084 36.725 1.00 15.04 102 GLN B N 1
ATOM 2702 C CA . GLN B 1 102 ? 12.097 -18.206 36.794 1.00 14.62 102 GLN B CA 1
ATOM 2703 C C . GLN B 1 102 ? 11.591 -17.478 38.035 1.00 14.34 102 GLN B C 1
ATOM 2704 O O . GLN B 1 102 ? 10.559 -16.756 37.936 1.00 13.48 102 GLN B O 1
ATOM 2710 N N . ALA B 1 103 ? 12.241 -17.632 39.175 1.00 13.78 103 ALA B N 1
ATOM 2711 C CA . ALA B 1 103 ? 11.807 -16.913 40.392 1.00 14.69 103 ALA B CA 1
ATOM 2712 C C . ALA B 1 103 ? 11.885 -15.390 40.146 1.00 15.84 103 ALA B C 1
ATOM 2713 O O . ALA B 1 103 ? 11.007 -14.645 40.621 1.00 13.81 103 ALA B O 1
ATOM 2715 N N . GLU B 1 104 ? 12.925 -14.893 39.472 1.00 15.91 104 GLU B N 1
ATOM 2716 C CA . GLU B 1 104 ? 13.028 -13.432 39.214 1.00 17.87 104 GLU B CA 1
ATOM 2717 C C . GLU B 1 104 ? 11.863 -13.006 38.321 1.00 15.98 104 GLU B C 1
ATOM 2718 O O . GLU B 1 104 ? 11.367 -11.880 38.551 1.00 14.96 104 GLU B O 1
ATOM 2724 N N . LEU B 1 105 ? 11.520 -13.800 37.301 1.00 14.16 105 LEU B N 1
ATOM 2725 C CA . LEU B 1 105 ? 10.377 -13.466 36.407 1.00 15.30 105 LEU B CA 1
ATOM 2726 C C . LEU B 1 105 ? 9.087 -13.401 37.247 1.00 14.85 105 LEU B C 1
ATOM 2727 O O . LEU B 1 105 ? 8.282 -12.507 37.018 1.00 13.16 105 LEU B O 1
ATOM 2732 N N . MET B 1 106 ? 8.899 -14.302 38.222 1.00 14.42 106 MET B N 1
ATOM 2733 C CA . MET B 1 106 ? 7.705 -14.305 39.083 1.00 13.95 106 MET B CA 1
ATOM 2734 C C . MET B 1 106 ? 7.718 -13.038 39.950 1.00 15.15 106 MET B C 1
ATOM 2735 O O . MET B 1 106 ? 6.632 -12.417 40.121 1.00 14.40 106 MET B O 1
ATOM 2740 N N . VAL B 1 107 ? 8.867 -12.626 40.468 1.00 14.55 107 VAL B N 1
ATOM 2741 C CA . VAL B 1 107 ? 8.954 -11.341 41.224 1.00 14.85 107 VAL B CA 1
ATOM 2742 C C . VAL B 1 107 ? 8.423 -10.210 40.331 1.00 14.01 107 VAL B C 1
ATOM 2743 O O . VAL B 1 107 ? 7.506 -9.511 40.766 1.00 14.83 107 VAL B O 1
ATOM 2747 N N . LYS B 1 108 ? 8.929 -10.099 39.109 1.00 14.32 108 LYS B N 1
ATOM 2748 C CA . LYS B 1 108 ? 8.559 -9.004 38.193 1.00 16.40 108 LYS B CA 1
ATOM 2749 C C . LYS B 1 108 ? 7.073 -9.125 37.862 1.00 14.32 108 LYS B C 1
ATOM 2750 O O . LYS B 1 108 ? 6.414 -8.077 37.761 1.00 14.18 108 LYS B O 1
ATOM 2756 N N . ALA B 1 109 ? 6.573 -10.338 37.640 1.00 13.87 109 ALA B N 1
ATOM 2757 C CA . ALA B 1 109 ? 5.130 -10.544 37.320 1.00 13.69 109 ALA B CA 1
ATOM 2758 C C . ALA B 1 109 ? 4.197 -9.973 38.400 1.00 14.44 109 ALA B C 1
ATOM 2759 O O . ALA B 1 109 ? 3.004 -9.760 38.086 1.00 15.84 109 ALA B O 1
ATOM 2761 N N . THR B 1 110 ? 4.657 -9.808 39.649 1.00 13.36 110 THR B N 1
ATOM 2762 C CA . THR B 1 110 ? 3.850 -9.346 40.793 1.00 12.76 110 THR B CA 1
ATOM 2763 C C . THR B 1 110 ? 4.044 -7.854 41.081 1.00 13.51 110 THR B C 1
ATOM 2764 O O . THR B 1 110 ? 3.330 -7.352 41.966 1.00 14.83 110 THR B O 1
ATOM 2768 N N . ARG B 1 111 ? 4.876 -7.129 40.322 1.00 13.62 111 ARG B N 1
ATOM 2769 C CA . ARG B 1 111 ? 5.192 -5.721 40.624 1.00 14.42 111 ARG B CA 1
ATOM 2770 C C . ARG B 1 111 ? 4.919 -4.841 39.427 1.00 13.83 111 ARG B C 1
ATOM 2771 O O . ARG B 1 111 ? 5.183 -5.292 38.298 1.00 14.32 111 ARG B O 1
ATOM 2779 N N . TYR B 1 112 ? 4.355 -3.658 39.652 1.00 14.77 112 TYR B N 1
ATOM 2780 C CA . TYR B 1 112 ? 4.042 -2.723 38.542 1.00 14.40 112 TYR B CA 1
ATOM 2781 C C . TYR B 1 112 ? 5.327 -2.263 37.847 1.00 15.43 112 TYR B C 1
ATOM 2782 O O . TYR B 1 112 ? 6.387 -2.165 38.487 1.00 15.74 112 TYR B O 1
ATOM 2791 N N . PRO B 1 113 ? 5.229 -1.893 36.548 1.00 16.18 113 PRO B N 1
ATOM 2792 C CA . PRO B 1 113 ? 6.287 -1.162 35.852 1.00 16.21 113 PRO B CA 1
ATOM 2793 C C . PRO B 1 113 ? 6.512 0.148 36.589 1.00 16.30 113 PRO B C 1
ATOM 2794 O O . PRO B 1 113 ? 5.564 0.696 37.159 1.00 16.26 113 PRO B O 1
ATOM 2798 N N . PRO B 1 114 ? 7.714 0.743 36.522 1.00 17.42 114 PRO B N 1
ATOM 2799 C CA . PRO B 1 114 ? 8.776 0.285 35.635 1.00 18.37 114 PRO B CA 1
ATOM 2800 C C . PRO B 1 114 ? 9.624 -0.833 36.248 1.00 19.55 114 PRO B C 1
ATOM 2801 O O . PRO B 1 114 ? 10.336 -1.407 35.460 1.00 18.08 114 PRO B O 1
ATOM 2805 N N . GLU B 1 115 ? 9.494 -1.153 37.553 1.00 18.71 115 GLU B N 1
ATOM 2806 C CA . GLU B 1 115 ? 10.362 -2.170 38.206 1.00 22.00 115 GLU B CA 1
ATOM 2807 C C . GLU B 1 115 ? 9.941 -3.591 37.806 1.00 20.30 115 GLU B C 1
ATOM 2808 O O . GLU B 1 115 ? 10.798 -4.510 37.765 1.00 17.28 115 GLU B O 1
ATOM 2814 N N . GLY B 1 116 ? 8.648 -3.782 37.569 1.00 16.94 116 GLY B N 1
ATOM 2815 C CA . GLY B 1 116 ? 8.103 -5.104 37.198 1.00 17.20 116 GLY B CA 1
ATOM 2816 C C . GLY B 1 116 ? 7.320 -5.082 35.916 1.00 14.64 116 GLY B C 1
ATOM 2817 O O . GLY B 1 116 ? 7.434 -4.087 35.143 1.00 16.00 116 GLY B O 1
ATOM 2818 N N . ILE B 1 117 ? 6.512 -6.134 35.687 1.00 12.84 117 ILE B N 1
ATOM 2819 C CA . ILE B 1 117 ? 5.802 -6.312 34.396 1.00 13.48 117 ILE B CA 1
ATOM 2820 C C . ILE B 1 117 ? 4.322 -6.598 34.657 1.00 13.42 117 ILE B C 1
ATOM 2821 O O . ILE B 1 117 ? 3.680 -6.925 33.686 1.00 12.18 117 ILE B O 1
ATOM 2826 N N . ARG B 1 118 ? 3.831 -6.408 35.880 1.00 12.93 118 ARG B N 1
ATOM 2827 C CA . ARG B 1 118 ? 2.382 -6.527 36.187 1.00 12.97 118 ARG B CA 1
ATOM 2828 C C . ARG B 1 118 ? 1.593 -5.536 35.313 1.00 12.96 118 ARG B C 1
ATOM 2829 O O . ARG B 1 118 ? 1.807 -4.303 35.399 1.00 13.06 118 ARG B O 1
ATOM 2837 N N . GLY B 1 119 ? 0.631 -6.039 34.538 1.00 12.98 119 GLY B N 1
ATOM 2838 C CA . GLY B 1 119 ? -0.189 -5.163 33.688 1.00 12.98 119 GLY B CA 1
ATOM 2839 C C . GLY B 1 119 ? -1.024 -4.223 34.540 1.00 12.85 119 GLY B C 1
ATOM 2840 O O . GLY B 1 119 ? -1.577 -4.664 35.563 1.00 12.75 119 GLY B O 1
ATOM 2841 N N . VAL B 1 120 ? -1.182 -2.986 34.080 1.00 12.12 120 VAL B N 1
ATOM 2842 C CA . VAL B 1 120 ? -1.853 -1.893 34.813 1.00 14.09 120 VAL B CA 1
ATOM 2843 C C . VAL B 1 120 ? -3.292 -1.739 34.302 1.00 14.37 120 VAL B C 1
ATOM 2844 O O . VAL B 1 120 ? -3.464 -1.418 33.135 1.00 14.35 120 VAL B O 1
ATOM 2848 N N . GLY B 1 121 ? -4.272 -1.987 35.162 1.00 14.25 121 GLY B N 1
ATOM 2849 C CA . GLY B 1 121 ? -5.705 -1.771 34.881 1.00 14.57 121 GLY B CA 1
ATOM 2850 C C . GLY B 1 121 ? -6.473 -1.548 36.166 1.00 14.50 121 GLY B C 1
ATOM 2851 O O . GLY B 1 121 ? -7.442 -2.276 36.453 1.00 14.90 121 GLY B O 1
ATOM 2852 N N . ALA B 1 122 ? -6.084 -0.548 36.921 1.00 14.79 122 ALA B N 1
ATOM 2853 C CA . ALA B 1 122 ? -6.652 -0.280 38.249 1.00 16.44 122 ALA B CA 1
ATOM 2854 C C . ALA B 1 122 ? -8.123 0.182 38.155 1.00 16.56 122 ALA B C 1
ATOM 2855 O O . ALA B 1 122 ? -8.820 -0.106 39.106 1.00 18.28 122 ALA B O 1
ATOM 2857 N N . ALA B 1 123 ? -8.573 0.842 37.077 1.00 16.25 123 ALA B N 1
ATOM 2858 C CA . ALA B 1 123 ? -9.996 1.259 36.976 1.00 16.67 123 ALA B CA 1
ATOM 2859 C C . ALA B 1 123 ? -10.909 0.021 37.016 1.00 15.49 123 ALA B C 1
ATOM 2860 O O . ALA B 1 123 ? -12.061 0.167 37.429 1.00 16.52 123 ALA B O 1
ATOM 2862 N N . LEU B 1 124 ? -10.422 -1.156 36.607 1.00 13.99 124 LEU B N 1
ATOM 2863 C CA . LEU B 1 124 ? -11.222 -2.384 36.376 1.00 15.06 124 LEU B CA 1
ATOM 2864 C C . LEU B 1 124 ? -11.057 -3.430 37.489 1.00 15.89 124 LEU B C 1
ATOM 2865 O O . LEU B 1 124 ? -11.804 -4.479 37.469 1.00 15.37 124 LEU B O 1
ATOM 2870 N N . ALA B 1 125 ? -10.169 -3.185 38.443 1.00 14.10 125 ALA B N 1
ATOM 2871 C CA . ALA B 1 125 ? -9.667 -4.223 39.366 1.00 13.81 125 ALA B CA 1
ATOM 2872 C C . ALA B 1 125 ? -10.385 -4.193 40.710 1.00 13.61 125 ALA B C 1
ATOM 2873 O O . ALA B 1 125 ? -10.312 -3.165 41.409 1.00 14.06 125 ALA B O 1
ATOM 2875 N N . ARG B 1 126 ? -10.901 -5.344 41.143 1.00 13.46 126 ARG B N 1
ATOM 2876 C CA . ARG B 1 126 ? -11.298 -5.505 42.558 1.00 12.81 126 ARG B CA 1
ATOM 2877 C C . ARG B 1 126 ? -10.100 -5.121 43.442 1.00 13.37 126 ARG B C 1
ATOM 2878 O O . ARG B 1 126 ? -10.295 -4.566 44.560 1.00 12.21 126 ARG B O 1
ATOM 2886 N N . ALA B 1 127 ? -8.879 -5.397 42.999 1.00 13.03 127 ALA B N 1
ATOM 2887 C CA . ALA B 1 127 ? -7.687 -5.157 43.837 1.00 13.21 127 ALA B CA 1
ATOM 2888 C C . ALA B 1 127 ? -7.626 -3.694 44.304 1.00 13.04 127 ALA B C 1
ATOM 2889 O O . ALA B 1 127 ? -7.205 -3.457 45.422 1.00 13.05 127 ALA B O 1
ATOM 2891 N N . SER B 1 128 ? -8.003 -2.740 43.469 1.00 13.64 128 SER B N 1
ATOM 2892 C CA . SER B 1 128 ? -7.987 -1.284 43.781 1.00 14.37 128 SER B CA 1
ATOM 2893 C C . SER B 1 128 ? -9.361 -0.842 44.298 1.00 15.16 128 SER B C 1
ATOM 2894 O O . SER B 1 128 ? -9.579 0.380 44.488 1.00 15.49 128 SER B O 1
ATOM 2897 N N . ARG B 1 129 ? -10.292 -1.790 44.451 1.00 15.02 129 ARG B N 1
ATOM 2898 C CA . ARG B 1 129 ? -11.735 -1.520 44.585 1.00 14.72 129 ARG B CA 1
ATOM 2899 C C . ARG B 1 129 ? -12.140 -0.487 43.527 1.00 14.10 129 ARG B C 1
ATOM 2900 O O . ARG B 1 129 ? -12.889 0.472 43.859 1.00 15.79 129 ARG B O 1
ATOM 2908 N N . TRP B 1 130 ? -11.735 -0.719 42.289 1.00 12.81 130 TRP B N 1
ATOM 2909 C CA . TRP B 1 130 ? -12.145 0.093 41.117 1.00 13.89 130 TRP B CA 1
ATOM 2910 C C . TRP B 1 130 ? -11.757 1.548 41.349 1.00 14.44 130 TRP B C 1
ATOM 2911 O O . TRP B 1 130 ? -12.552 2.473 41.053 1.00 15.30 130 TRP B O 1
ATOM 2922 N N . ASN B 1 131 ? -10.572 1.717 41.920 1.00 16.80 131 ASN B N 1
ATOM 2923 C CA . ASN B 1 131 ? -9.917 3.023 42.249 1.00 17.34 131 ASN B CA 1
ATOM 2924 C C . ASN B 1 131 ? -10.550 3.650 43.475 1.00 18.66 131 ASN B C 1
ATOM 2925 O O . ASN B 1 131 ? -10.154 4.822 43.813 1.00 17.24 131 ASN B O 1
ATOM 2930 N N . ASN B 1 132 ? -11.420 2.936 44.187 1.00 18.21 132 ASN B N 1
ATOM 2931 C CA . ASN B 1 132 ? -11.946 3.493 45.448 1.00 18.79 132 ASN B CA 1
ATOM 2932 C C . ASN B 1 132 ? -10.824 3.494 46.483 1.00 20.49 132 ASN B C 1
ATOM 2933 O O . ASN B 1 132 ? -10.909 4.306 47.410 1.00 20.64 132 ASN B O 1
ATOM 2938 N N . ILE B 1 133 ? -9.763 2.687 46.284 1.00 17.53 133 ILE B N 1
ATOM 2939 C CA . ILE B 1 133 ? -8.451 2.838 46.981 1.00 19.24 133 ILE B CA 1
ATOM 2940 C C . ILE B 1 133 ? -7.669 3.871 46.170 1.00 22.43 133 ILE B C 1
ATOM 2941 O O . ILE B 1 133 ? -7.053 3.471 45.197 1.00 18.95 133 ILE B O 1
ATOM 2946 N N . SER B 1 134 ? -7.731 5.161 46.553 1.00 23.99 134 SER B N 1
ATOM 2947 C CA . SER B 1 134 ? -7.269 6.331 45.746 1.00 30.02 134 SER B CA 1
ATOM 2948 C C . SER B 1 134 ? -5.793 6.183 45.325 1.00 25.30 134 SER B C 1
ATOM 2949 O O . SER B 1 134 ? -5.453 6.585 44.182 1.00 30.61 134 SER B O 1
ATOM 2952 N N . ASP B 1 135 ? -4.947 5.633 46.184 1.00 23.33 135 ASP B N 1
ATOM 2953 C CA . ASP B 1 135 ? -3.471 5.640 45.926 1.00 23.30 135 ASP B CA 1
ATOM 2954 C C . ASP B 1 135 ? -2.977 4.215 45.606 1.00 20.25 135 ASP B C 1
ATOM 2955 O O . ASP B 1 135 ? -1.759 3.918 45.752 1.00 20.13 135 ASP B O 1
ATOM 2960 N N . TYR B 1 136 ? -3.879 3.338 45.186 1.00 19.23 136 TYR B N 1
ATOM 2961 C CA . TYR B 1 136 ? -3.549 1.911 44.930 1.00 17.10 136 TYR B CA 1
ATOM 2962 C C . TYR B 1 136 ? -2.248 1.776 44.127 1.00 16.18 136 TYR B C 1
ATOM 2963 O O . TYR B 1 136 ? -1.369 0.913 44.449 1.00 15.25 136 TYR B O 1
ATOM 2972 N N . LEU B 1 137 ? -2.122 2.484 42.989 1.00 16.04 137 LEU B N 1
ATOM 2973 C CA . LEU B 1 137 ? -0.960 2.246 42.107 1.00 16.88 137 LEU B CA 1
ATOM 2974 C C . LEU B 1 137 ? 0.346 2.601 42.832 1.00 18.61 137 LEU B C 1
ATOM 2975 O O . LEU B 1 137 ? 1.358 2.018 42.482 1.00 19.73 137 LEU B O 1
ATOM 2980 N N . GLN B 1 138 ? 0.297 3.432 43.861 1.00 19.58 138 GLN B N 1
ATOM 2981 C CA . GLN B 1 138 ? 1.510 3.772 44.680 1.00 22.80 138 GLN B CA 1
ATOM 2982 C C . GLN B 1 138 ? 1.701 2.746 45.824 1.00 22.49 138 GLN B C 1
ATOM 2983 O O . GLN B 1 138 ? 2.836 2.530 46.225 1.00 26.93 138 GLN B O 1
ATOM 2989 N N . THR B 1 139 ? 0.650 2.101 46.345 1.00 21.51 139 THR B N 1
ATOM 2990 C CA . THR B 1 139 ? 0.672 1.344 47.632 1.00 21.69 139 THR B CA 1
ATOM 2991 C C . THR B 1 139 ? 0.527 -0.168 47.357 1.00 21.54 139 THR B C 1
ATOM 2992 O O . THR B 1 139 ? 0.606 -0.966 48.323 1.00 21.50 139 THR B O 1
ATOM 2996 N N . ALA B 1 140 ? 0.331 -0.572 46.109 1.00 17.53 140 ALA B N 1
ATOM 2997 C CA . ALA B 1 140 ? -0.058 -1.975 45.817 1.00 15.53 140 ALA B CA 1
ATOM 2998 C C . ALA B 1 140 ? 1.117 -2.915 46.131 1.00 16.06 140 ALA B C 1
ATOM 2999 O O . ALA B 1 140 ? 0.907 -3.925 46.869 1.00 15.89 140 ALA B O 1
ATOM 3001 N N . ASP B 1 141 ? 2.295 -2.581 45.569 1.00 17.40 141 ASP B N 1
ATOM 3002 C CA . ASP B 1 141 ? 3.444 -3.518 45.504 1.00 18.92 141 ASP B CA 1
ATOM 3003 C C . ASP B 1 141 ? 3.793 -3.926 46.944 1.00 19.92 141 ASP B C 1
ATOM 3004 O O . ASP B 1 141 ? 4.150 -5.102 47.153 1.00 17.38 141 ASP B O 1
ATOM 3009 N N . GLU B 1 142 ? 3.671 -2.992 47.915 1.00 19.70 142 GLU B N 1
ATOM 3010 C CA . GLU B 1 142 ? 4.140 -3.191 49.318 1.00 24.04 142 GLU B CA 1
ATOM 3011 C C . GLU B 1 142 ? 3.339 -4.359 49.951 1.00 21.14 142 GLU B C 1
ATOM 3012 O O . GLU B 1 142 ? 3.869 -5.019 50.821 1.00 20.83 142 GLU B O 1
ATOM 3018 N N . GLN B 1 143 ? 2.091 -4.617 49.533 1.00 18.41 143 GLN B N 1
ATOM 3019 C CA . GLN B 1 143 ? 1.185 -5.612 50.157 1.00 16.84 143 GLN B CA 1
ATOM 3020 C C . GLN B 1 143 ? 1.107 -6.908 49.325 1.00 17.36 143 GLN B C 1
ATOM 3021 O O . GLN B 1 143 ? 0.272 -7.777 49.669 1.00 19.76 143 GLN B O 1
ATOM 3027 N N . ILE B 1 144 ? 1.935 -7.054 48.305 1.00 15.50 144 ILE B N 1
ATOM 3028 C CA . ILE B 1 144 ? 1.957 -8.311 47.511 1.00 15.81 144 ILE B CA 1
ATOM 3029 C C . ILE B 1 144 ? 3.036 -9.221 48.094 1.00 16.32 144 ILE B C 1
ATOM 3030 O O . ILE B 1 144 ? 4.176 -8.740 48.364 1.00 14.66 144 ILE B O 1
ATOM 3035 N N . CYS B 1 145 ? 2.696 -10.493 48.222 1.00 16.04 145 CYS B N 1
ATOM 3036 C CA . CYS B 1 145 ? 3.598 -11.548 48.752 1.00 14.41 145 CYS B CA 1
ATOM 3037 C C . CYS B 1 145 ? 3.782 -12.648 47.712 1.00 14.41 145 CYS B C 1
ATOM 3038 O O . CYS B 1 145 ? 2.794 -13.226 47.270 1.00 14.15 145 CYS B O 1
ATOM 3041 N N . LEU B 1 146 ? 5.020 -12.967 47.379 1.00 13.39 146 LEU B N 1
ATOM 3042 C CA . LEU B 1 146 ? 5.345 -14.030 46.416 1.00 13.20 146 LEU B CA 1
ATOM 3043 C C . LEU B 1 146 ? 5.922 -15.218 47.166 1.00 14.02 146 LEU B C 1
ATOM 3044 O O . LEU B 1 146 ? 6.961 -15.056 47.823 1.00 13.54 146 LEU B O 1
ATOM 3049 N N . LEU B 1 147 ? 5.288 -16.372 46.998 1.00 13.13 147 LEU B N 1
ATOM 3050 C CA . LEU B 1 147 ? 5.790 -17.676 47.486 1.00 12.65 147 LEU B CA 1
ATOM 3051 C C . LEU B 1 147 ? 6.061 -18.543 46.252 1.00 14.18 147 LEU B C 1
ATOM 3052 O O . LEU B 1 147 ? 5.251 -18.541 45.301 1.00 13.03 147 LEU B O 1
ATOM 3057 N N . VAL B 1 148 ? 7.161 -19.281 46.274 1.00 12.81 148 VAL B N 1
ATOM 3058 C CA . VAL B 1 148 ? 7.476 -20.216 45.158 1.00 13.34 148 VAL B CA 1
ATOM 3059 C C . VAL B 1 148 ? 7.634 -21.618 45.729 1.00 13.47 148 VAL B C 1
ATOM 3060 O O . VAL B 1 148 ? 8.097 -21.748 46.871 1.00 13.06 148 VAL B O 1
ATOM 3064 N N . GLN B 1 149 ? 7.268 -22.626 44.935 1.00 13.06 149 GLN B N 1
ATOM 3065 C CA . GLN B 1 149 ? 7.373 -24.026 45.386 1.00 13.01 149 GLN B CA 1
ATOM 3066 C C . GLN B 1 149 ? 8.669 -24.611 44.838 1.00 13.01 149 GLN B C 1
ATOM 3067 O O . GLN B 1 149 ? 8.951 -24.502 43.605 1.00 12.19 149 GLN B O 1
ATOM 3073 N N . VAL B 1 150 ? 9.391 -25.258 45.740 1.00 13.26 150 VAL B N 1
ATOM 3074 C CA . VAL B 1 150 ? 10.467 -26.206 45.340 1.00 13.24 150 VAL B CA 1
ATOM 3075 C C . VAL B 1 150 ? 9.948 -27.602 45.561 1.00 13.29 150 VAL B C 1
ATOM 3076 O O . VAL B 1 150 ? 9.581 -27.954 46.697 1.00 13.91 150 VAL B O 1
ATOM 3080 N N . GLU B 1 151 ? 9.871 -28.379 44.473 1.00 13.35 151 GLU B N 1
ATOM 3081 C CA . GLU B 1 151 ? 9.154 -29.669 44.530 1.00 12.60 151 GLU B CA 1
ATOM 3082 C C . GLU B 1 151 ? 9.569 -30.546 43.345 1.00 12.84 151 GLU B C 1
ATOM 3083 O O . GLU B 1 151 ? 8.798 -31.445 42.970 1.00 13.39 151 GLU B O 1
ATOM 3089 N N . SER B 1 152 ? 10.800 -30.365 42.856 1.00 12.87 152 SER B N 1
ATOM 3090 C CA . SER B 1 152 ? 11.429 -31.208 41.809 1.00 13.04 152 SER B CA 1
ATOM 3091 C C . SER B 1 152 ? 12.926 -31.324 42.118 1.00 13.67 152 SER B C 1
ATOM 3092 O O . SER B 1 152 ? 13.471 -30.477 42.875 1.00 13.98 152 SER B O 1
ATOM 3095 N N . LYS B 1 153 ? 13.607 -32.247 41.441 1.00 13.17 153 LYS B N 1
ATOM 3096 C CA . LYS B 1 153 ? 15.085 -32.324 41.557 1.00 14.94 153 LYS B CA 1
ATOM 3097 C C . LYS B 1 153 ? 15.698 -31.035 41.029 1.00 14.58 153 LYS B C 1
ATOM 3098 O O . LYS B 1 153 ? 16.662 -30.551 41.630 1.00 14.30 153 LYS B O 1
ATOM 3104 N N . LYS B 1 154 ? 15.177 -30.521 39.915 1.00 15.37 154 LYS B N 1
ATOM 3105 C CA . LYS B 1 154 ? 15.738 -29.275 39.350 1.00 15.91 154 LYS B CA 1
ATOM 3106 C C . LYS B 1 154 ? 15.552 -28.125 40.349 1.00 13.99 154 LYS B C 1
ATOM 3107 O O . LYS B 1 154 ? 16.491 -27.338 40.529 1.00 14.08 154 LYS B O 1
ATOM 3113 N N . GLY B 1 155 ? 14.407 -28.014 41.010 1.00 13.26 155 GLY B N 1
ATOM 3114 C CA . GLY B 1 155 ? 14.257 -27.004 42.073 1.00 13.47 155 GLY B CA 1
ATOM 3115 C C . GLY B 1 155 ? 15.316 -27.198 43.149 1.00 13.89 155 GLY B C 1
ATOM 3116 O O . GLY B 1 155 ? 15.941 -26.215 43.556 1.00 13.91 155 GLY B O 1
ATOM 3117 N N . LEU B 1 156 ? 15.551 -28.428 43.613 1.00 14.46 156 LEU B N 1
ATOM 3118 C CA . LEU B 1 156 ? 16.572 -28.653 44.675 1.00 15.75 156 LEU B CA 1
ATOM 3119 C C . LEU B 1 156 ? 17.981 -28.292 44.139 1.00 15.27 156 LEU B C 1
ATOM 3120 O O . LEU B 1 156 ? 18.825 -27.823 44.923 1.00 15.11 156 LEU B O 1
ATOM 3125 N N . ASP B 1 157 ? 18.207 -28.511 42.855 1.00 14.77 157 ASP B N 1
ATOM 3126 C CA . ASP B 1 157 ? 19.488 -28.250 42.163 1.00 15.02 157 ASP B CA 1
ATOM 3127 C C . ASP B 1 157 ? 19.734 -26.748 42.066 1.00 14.76 157 ASP B C 1
ATOM 3128 O O . ASP B 1 157 ? 20.843 -26.358 41.750 1.00 14.66 157 ASP B O 1
ATOM 3133 N N . ASN B 1 158 ? 18.702 -25.928 42.261 1.00 14.05 158 ASN B N 1
ATOM 3134 C CA . ASN B 1 158 ? 18.781 -24.460 42.110 1.00 14.75 158 ASN B CA 1
ATOM 3135 C C . ASN B 1 158 ? 18.315 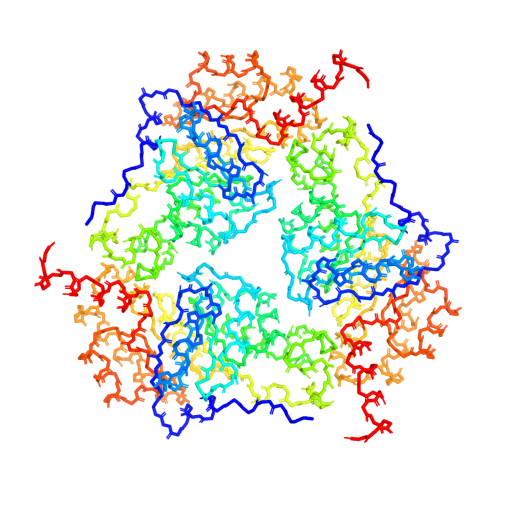-23.780 43.397 1.00 14.28 158 ASN B C 1
ATOM 3136 O O . ASN B 1 158 ? 17.979 -22.582 43.342 1.00 14.79 158 ASN B O 1
ATOM 3141 N N . LEU B 1 159 ? 18.299 -24.508 44.513 1.00 14.92 159 LEU B N 1
ATOM 3142 C CA . LEU B 1 159 ? 17.716 -23.991 45.785 1.00 14.94 159 LEU B CA 1
ATOM 3143 C C . LEU B 1 159 ? 18.489 -22.759 46.271 1.00 16.84 159 LEU B C 1
ATOM 3144 O O . LEU B 1 159 ? 17.827 -21.722 46.647 1.00 15.64 159 LEU B O 1
ATOM 3149 N N . ASP B 1 160 ? 19.834 -22.834 46.314 1.00 17.39 160 ASP B N 1
ATOM 3150 C CA . ASP B 1 160 ? 20.666 -21.724 46.839 1.00 19.64 160 ASP B CA 1
ATOM 3151 C C . ASP B 1 160 ? 20.439 -20.499 45.955 1.00 18.36 160 ASP B C 1
ATOM 3152 O O . ASP B 1 160 ? 20.379 -19.358 46.495 1.00 20.37 160 ASP B O 1
ATOM 3157 N N . GLU B 1 161 ? 20.327 -20.715 44.654 1.00 17.28 161 GLU B N 1
ATOM 3158 C CA . GLU B 1 161 ? 20.164 -19.620 43.660 1.00 18.18 161 GLU B CA 1
ATOM 3159 C C . GLU B 1 161 ? 18.769 -18.986 43.819 1.00 18.89 161 GLU B C 1
ATOM 3160 O O . GLU B 1 161 ? 18.695 -17.741 43.902 1.00 18.56 161 GLU B O 1
ATOM 3166 N N . ILE B 1 162 ? 17.720 -19.780 43.986 1.00 15.59 162 ILE B N 1
ATOM 3167 C CA . ILE B 1 162 ? 16.346 -19.252 44.247 1.00 17.26 162 ILE B CA 1
ATOM 3168 C C . ILE B 1 162 ? 16.346 -18.487 45.573 1.00 18.10 162 ILE B C 1
ATOM 3169 O O . ILE B 1 162 ? 15.710 -17.438 45.660 1.00 17.36 162 ILE B O 1
ATOM 3174 N N . LEU B 1 163 ? 17.050 -18.988 46.594 1.00 17.65 163 LEU B N 1
ATOM 3175 C CA . LEU B 1 163 ? 17.068 -18.337 47.916 1.00 19.20 163 LEU B CA 1
ATOM 3176 C C . LEU B 1 163 ? 17.794 -16.979 47.900 1.00 20.15 163 LEU B C 1
ATOM 3177 O O . LEU B 1 163 ? 17.634 -16.210 48.884 1.00 23.45 163 LEU B O 1
ATOM 3182 N N . ASN B 1 164 ? 18.575 -16.685 46.873 1.00 20.59 164 ASN B N 1
ATOM 3183 C CA . ASN B 1 164 ? 19.216 -15.355 46.749 1.00 23.76 164 ASN B CA 1
ATOM 3184 C C . ASN B 1 164 ? 18.375 -14.396 45.901 1.00 20.47 164 ASN B C 1
ATOM 3185 O O . ASN B 1 164 ? 18.922 -13.368 45.548 1.00 17.60 164 ASN B O 1
ATOM 3190 N N . VAL B 1 165 ? 17.155 -14.768 45.514 1.00 19.16 165 VAL B N 1
ATOM 3191 C CA . VAL B 1 165 ? 16.289 -13.851 44.717 1.00 18.21 165 VAL B CA 1
ATOM 3192 C C . VAL B 1 165 ? 15.565 -12.916 45.694 1.00 19.01 165 VAL B C 1
ATOM 3193 O O . VAL B 1 165 ? 14.842 -13.371 46.568 1.00 17.73 165 VAL B O 1
ATOM 3197 N N . ASP B 1 166 ? 15.862 -11.636 45.583 1.00 19.14 166 ASP B N 1
ATOM 3198 C CA . ASP B 1 166 ? 15.153 -10.586 46.343 1.00 25.21 166 ASP B CA 1
ATOM 3199 C C . ASP B 1 166 ? 13.742 -10.548 45.753 1.00 24.08 166 ASP B C 1
ATOM 3200 O O . ASP B 1 166 ? 13.553 -10.407 44.491 1.00 30.51 166 ASP B O 1
ATOM 3205 N N . GLY B 1 167 ? 12.787 -10.660 46.623 1.00 26.24 167 GLY B N 1
ATOM 3206 C CA . GLY B 1 167 ? 11.387 -10.527 46.230 1.00 21.00 167 GLY B CA 1
ATOM 3207 C C . GLY B 1 167 ? 10.702 -11.856 46.386 1.00 19.10 167 GLY B C 1
ATOM 3208 O O . GLY B 1 167 ? 9.487 -11.864 46.376 1.00 19.32 167 GLY B O 1
ATOM 3209 N N . VAL B 1 168 ? 11.460 -12.948 46.502 1.00 16.15 168 VAL B N 1
ATOM 3210 C CA . VAL B 1 168 ? 10.859 -14.241 46.909 1.00 16.72 168 VAL B CA 1
ATOM 3211 C C . VAL B 1 168 ? 10.663 -14.143 48.430 1.00 17.11 168 VAL B C 1
ATOM 3212 O O . VAL B 1 168 ? 11.663 -14.131 49.156 1.00 18.69 168 VAL B O 1
ATOM 3216 N N . ASP B 1 169 ? 9.429 -14.073 48.916 1.00 15.13 169 ASP B N 1
ATOM 3217 C CA . ASP B 1 169 ? 9.171 -13.900 50.371 1.00 14.95 169 ASP B CA 1
ATOM 3218 C C . ASP B 1 169 ? 9.284 -15.258 51.085 1.00 14.67 169 ASP B C 1
ATOM 3219 O O . ASP B 1 169 ? 9.613 -15.323 52.289 1.00 13.78 169 ASP B O 1
ATOM 3224 N N . GLY B 1 170 ? 8.942 -16.344 50.400 1.00 14.84 170 GLY B N 1
ATOM 3225 C CA . GLY B 1 170 ? 8.896 -17.672 51.021 1.00 15.03 170 GLY B CA 1
ATOM 3226 C C . GLY B 1 170 ? 9.119 -18.753 49.994 1.00 15.09 170 GLY B C 1
ATOM 3227 O O . GLY B 1 170 ? 8.760 -18.564 48.790 1.00 15.41 170 GLY B O 1
ATOM 3228 N N . ILE B 1 171 ? 9.657 -19.879 50.441 1.00 13.02 171 ILE B N 1
ATOM 3229 C CA . ILE B 1 171 ? 9.760 -21.109 49.617 1.00 14.38 171 ILE B CA 1
ATOM 3230 C C . ILE B 1 171 ? 8.924 -22.187 50.310 1.00 13.93 171 ILE B C 1
ATOM 3231 O O . ILE B 1 171 ? 9.133 -22.460 51.505 1.00 12.84 171 ILE B O 1
ATOM 3236 N N . PHE B 1 172 ? 7.997 -22.766 49.553 1.00 13.03 172 PHE B N 1
ATOM 3237 C CA . PHE B 1 172 ? 7.092 -23.821 50.015 1.00 13.64 172 PHE B CA 1
ATOM 3238 C C . PHE B 1 172 ? 7.568 -25.144 49.406 1.00 14.00 172 PHE B C 1
ATOM 3239 O O . PHE B 1 172 ? 7.788 -25.180 48.205 1.00 13.79 172 PHE B O 1
ATOM 3247 N N . ILE B 1 173 ? 7.708 -26.174 50.233 1.00 13.05 173 ILE B N 1
ATOM 3248 C CA . ILE B 1 173 ? 8.031 -27.543 49.771 1.00 12.78 173 ILE B CA 1
ATOM 3249 C C . ILE B 1 173 ? 6.764 -28.334 49.495 1.00 13.24 173 ILE B C 1
ATOM 3250 O O . ILE B 1 173 ? 5.885 -28.386 50.341 1.00 13.84 173 ILE B O 1
ATOM 3255 N N . GLY B 1 174 ? 6.689 -28.940 48.318 1.00 13.29 174 GLY B N 1
ATOM 3256 C CA . GLY B 1 174 ? 5.549 -29.784 47.923 1.00 13.78 174 GLY B CA 1
ATOM 3257 C C . GLY B 1 174 ? 5.902 -31.255 48.077 1.00 15.25 174 GLY B C 1
ATOM 3258 O O . GLY B 1 174 ? 6.559 -31.820 47.193 1.00 14.51 174 GLY B O 1
ATOM 3259 N N . PRO B 1 175 ? 5.534 -31.930 49.198 1.00 15.29 175 PRO B N 1
ATOM 3260 C CA . PRO B 1 175 ? 5.956 -33.321 49.402 1.00 15.64 175 PRO B CA 1
ATOM 3261 C C . PRO B 1 175 ? 5.411 -34.325 48.385 1.00 15.72 175 PRO B C 1
ATOM 3262 O O . PRO B 1 175 ? 6.123 -35.251 48.059 1.00 14.63 175 PRO B O 1
ATOM 3266 N N . ALA B 1 176 ? 4.215 -34.105 47.855 1.00 13.71 176 ALA B N 1
ATOM 3267 C CA . ALA B 1 176 ? 3.628 -35.033 46.872 1.00 13.62 176 ALA B CA 1
ATOM 3268 C C . ALA B 1 176 ? 4.457 -34.993 45.584 1.00 12.69 176 ALA B C 1
ATOM 3269 O O . ALA B 1 176 ? 4.920 -36.080 45.104 1.00 14.70 176 ALA B O 1
ATOM 3271 N N . ASP B 1 177 ? 4.688 -33.799 45.022 1.00 12.53 177 ASP B N 1
ATOM 3272 C CA . ASP B 1 177 ? 5.470 -33.668 43.768 1.00 13.05 177 ASP B CA 1
ATOM 3273 C C . ASP B 1 177 ? 6.918 -34.075 44.047 1.00 12.79 177 ASP B C 1
ATOM 3274 O O . ASP B 1 177 ? 7.543 -34.727 43.202 1.00 14.27 177 ASP B O 1
ATOM 3279 N N . LEU B 1 178 ? 7.448 -33.700 45.194 1.00 13.82 178 LEU B N 1
ATOM 3280 C CA . LEU B 1 178 ? 8.888 -33.935 45.450 1.00 14.10 178 LEU B CA 1
ATOM 3281 C C . LEU B 1 178 ? 9.131 -35.446 45.632 1.00 14.87 178 LEU B C 1
ATOM 3282 O O . LEU B 1 178 ? 10.121 -36.000 45.072 1.00 14.60 178 LEU B O 1
ATOM 3287 N N . SER B 1 179 ? 8.279 -36.138 46.380 1.00 14.97 179 SER B N 1
ATOM 3288 C CA . SER B 1 179 ? 8.484 -37.581 46.633 1.00 15.42 179 SER B CA 1
ATOM 3289 C C . SER B 1 179 ? 8.371 -38.316 45.290 1.00 15.44 179 SER B C 1
ATOM 3290 O O . SER B 1 179 ? 9.146 -39.241 45.052 1.00 14.71 179 SER B O 1
ATOM 3293 N N . ALA B 1 180 ? 7.445 -37.897 44.415 1.00 15.65 180 ALA B N 1
ATOM 3294 C CA . ALA B 1 180 ? 7.275 -38.510 43.078 1.00 15.21 180 ALA B CA 1
ATOM 3295 C C . ALA B 1 180 ? 8.545 -38.230 42.249 1.00 15.26 180 ALA B C 1
ATOM 3296 O O . ALA B 1 180 ? 9.099 -39.168 41.636 1.00 13.60 180 ALA B O 1
ATOM 3298 N N . ALA B 1 181 ? 9.030 -36.983 42.242 1.00 15.07 181 ALA B N 1
ATOM 3299 C CA . ALA B 1 181 ? 10.266 -36.612 41.502 1.00 15.89 181 ALA B CA 1
ATOM 3300 C C . ALA B 1 181 ? 11.458 -37.470 41.960 1.00 17.25 181 ALA B C 1
ATOM 3301 O O . ALA B 1 181 ? 12.290 -37.832 41.084 1.00 17.42 181 ALA B O 1
ATOM 3303 N N . LEU B 1 182 ? 11.534 -37.774 43.261 1.00 16.77 182 LEU B N 1
ATOM 3304 C CA . LEU B 1 182 ? 12.626 -38.573 43.878 1.00 17.68 182 LEU B CA 1
ATOM 3305 C C . LEU B 1 182 ? 12.426 -40.094 43.678 1.00 19.31 182 LEU B C 1
ATOM 3306 O O . LEU B 1 182 ? 13.288 -40.850 44.134 1.00 18.18 182 LEU B O 1
ATOM 3311 N N . GLY B 1 183 ? 11.315 -40.540 43.094 1.00 18.12 183 GLY B N 1
ATOM 3312 C CA . GLY B 1 183 ? 11.047 -41.959 42.798 1.00 19.54 183 GLY B CA 1
ATOM 3313 C C . GLY B 1 183 ? 10.400 -42.685 43.956 1.00 19.14 183 GLY B C 1
ATOM 3314 O O . GLY B 1 183 ? 10.440 -43.937 43.973 1.00 17.33 183 GLY B O 1
ATOM 3315 N N . TYR B 1 184 ? 9.799 -41.947 44.890 1.00 17.74 184 TYR B N 1
ATOM 3316 C CA . TYR B 1 184 ? 8.984 -42.429 46.028 1.00 17.82 184 TYR B CA 1
ATOM 3317 C C . TYR B 1 184 ? 7.564 -41.857 45.924 1.00 16.46 184 TYR B C 1
ATOM 3318 O O . TYR B 1 184 ? 7.004 -41.364 46.951 1.00 16.45 184 TYR B O 1
ATOM 3327 N N . ARG B 1 185 ? 6.946 -41.996 44.752 1.00 16.65 185 ARG B N 1
ATOM 3328 C CA . ARG B 1 185 ? 5.584 -41.481 44.518 1.00 17.41 185 ARG B CA 1
ATOM 3329 C C . ARG B 1 185 ? 4.607 -42.107 45.518 1.00 18.84 185 ARG B C 1
ATOM 3330 O O . ARG B 1 185 ? 4.583 -43.339 45.626 1.00 19.00 185 ARG B O 1
ATOM 3338 N N . GLY B 1 186 ? 3.841 -41.279 46.218 1.00 18.84 186 GLY B N 1
ATOM 3339 C CA . GLY B 1 186 ? 2.834 -41.745 47.190 1.00 22.92 186 GLY B CA 1
ATOM 3340 C C . GLY B 1 186 ? 3.456 -42.084 48.532 1.00 24.14 186 GLY B C 1
ATOM 3341 O O . GLY B 1 186 ? 2.730 -42.579 49.376 1.00 26.55 186 GLY B O 1
ATOM 3342 N N . ASN B 1 187 ? 4.751 -41.820 48.733 1.00 23.95 187 ASN B N 1
ATOM 3343 C CA . ASN B 1 187 ? 5.505 -42.275 49.936 1.00 26.03 187 ASN B CA 1
ATOM 3344 C C . ASN B 1 187 ? 6.447 -41.198 50.451 1.00 20.27 187 ASN B C 1
ATOM 3345 O O . ASN B 1 187 ? 7.614 -41.492 50.712 1.00 19.39 187 ASN B O 1
ATOM 3350 N N . PRO B 1 188 ? 5.977 -39.938 50.648 1.00 18.48 188 PRO B N 1
ATOM 3351 C CA . PRO B 1 188 ? 6.833 -38.871 51.135 1.00 16.11 188 PRO B CA 1
ATOM 3352 C C . PRO B 1 188 ? 7.386 -39.142 52.542 1.00 15.38 188 PRO B C 1
ATOM 3353 O O . PRO B 1 188 ? 8.344 -38.497 52.930 1.00 14.81 188 PRO B O 1
ATOM 3357 N N . GLY B 1 189 ? 6.738 -40.030 53.297 1.00 15.87 189 GLY B N 1
ATOM 3358 C CA . GLY B 1 189 ? 7.119 -40.328 54.694 1.00 16.22 189 GLY B CA 1
ATOM 3359 C C . GLY B 1 189 ? 8.467 -41.062 54.787 1.00 17.64 189 GLY B C 1
ATOM 3360 O O . GLY B 1 189 ? 9.007 -41.127 55.878 1.00 17.92 189 GLY B O 1
ATOM 3361 N N . HIS B 1 190 ? 8.981 -41.614 53.696 1.00 15.94 190 HIS B N 1
ATOM 3362 C CA . HIS B 1 190 ? 10.296 -42.303 53.652 1.00 16.93 190 HIS B CA 1
ATOM 3363 C C . HIS B 1 190 ? 11.384 -41.353 54.156 1.00 15.95 190 HIS B C 1
ATOM 3364 O O . HIS B 1 190 ? 11.437 -40.187 53.724 1.00 14.05 190 HIS B O 1
ATOM 3371 N N . GLU B 1 191 ? 12.273 -41.895 54.982 1.00 14.90 191 GLU B N 1
ATOM 3372 C CA . GLU B 1 191 ? 13.442 -41.184 55.531 1.00 14.88 191 GLU B CA 1
ATOM 3373 C C . GLU B 1 191 ? 14.206 -40.440 54.428 1.00 13.55 191 GLU B C 1
ATOM 3374 O O . GLU B 1 191 ? 14.691 -39.283 54.697 1.00 14.05 191 GLU B O 1
ATOM 3380 N N . PHE B 1 192 ? 14.436 -41.068 53.268 1.00 14.23 192 PHE B N 1
ATOM 3381 C CA . PHE B 1 192 ? 15.229 -40.435 52.181 1.00 15.28 192 PHE B CA 1
ATOM 3382 C C . PHE B 1 192 ? 14.578 -39.109 51.787 1.00 15.79 192 PHE B C 1
ATOM 3383 O O . PHE B 1 192 ? 15.291 -38.108 51.632 1.00 14.85 192 PHE B O 1
ATOM 3391 N N . VAL B 1 193 ? 13.246 -39.106 51.673 1.00 14.65 193 VAL B N 1
ATOM 3392 C CA . VAL B 1 193 ? 12.513 -37.848 51.344 1.00 13.35 193 VAL B CA 1
ATOM 3393 C C . VAL B 1 193 ? 12.521 -36.884 52.528 1.00 13.28 193 VAL B C 1
ATOM 3394 O O . VAL B 1 193 ? 12.805 -35.669 52.344 1.00 13.42 193 VAL B O 1
ATOM 3398 N N . GLN B 1 194 ? 12.147 -37.351 53.710 1.00 13.48 194 GLN B N 1
ATOM 3399 C CA . GLN B 1 194 ? 12.053 -36.484 54.903 1.00 15.28 194 GLN B CA 1
ATOM 3400 C C . GLN B 1 194 ? 13.403 -35.832 55.218 1.00 15.92 194 GLN B C 1
ATOM 3401 O O . GLN B 1 194 ? 13.406 -34.651 55.526 1.00 15.03 194 GLN B O 1
ATOM 3407 N N . ASN B 1 195 ? 14.539 -36.539 55.089 1.00 15.60 195 ASN B N 1
ATOM 3408 C CA . ASN B 1 195 ? 15.859 -35.898 55.362 1.00 15.38 195 ASN B CA 1
ATOM 3409 C C . ASN B 1 195 ? 16.060 -34.712 54.405 1.00 14.69 195 ASN B C 1
ATOM 3410 O O . ASN B 1 195 ? 16.628 -33.652 54.819 1.00 15.19 195 ASN B O 1
ATOM 3415 N N . ILE B 1 196 ? 15.732 -34.874 53.135 1.00 14.30 196 ILE B N 1
ATOM 3416 C CA . ILE B 1 196 ? 15.837 -33.791 52.112 1.00 14.45 196 ILE B CA 1
ATOM 3417 C C . ILE B 1 196 ? 14.906 -32.631 52.533 1.00 13.72 196 ILE B C 1
ATOM 3418 O O . ILE B 1 196 ? 15.352 -31.472 52.502 1.00 15.44 196 ILE B O 1
ATOM 3423 N N . ILE B 1 197 ? 13.662 -32.938 52.917 1.00 14.46 197 ILE B N 1
ATOM 3424 C CA . ILE B 1 197 ? 12.695 -31.890 53.345 1.00 14.66 197 ILE B CA 1
ATOM 3425 C C . ILE B 1 197 ? 13.274 -31.107 54.524 1.00 14.95 197 ILE B C 1
ATOM 3426 O O . ILE B 1 197 ? 13.274 -29.845 54.470 1.00 16.80 197 ILE B O 1
ATOM 3431 N N . VAL B 1 198 ? 13.770 -31.790 55.564 1.00 16.28 198 VAL B N 1
ATOM 3432 C CA . VAL B 1 198 ? 14.270 -31.117 56.805 1.00 16.90 198 VAL B CA 1
ATOM 3433 C C . VAL B 1 198 ? 15.469 -30.220 56.438 1.00 17.05 198 VAL B C 1
ATOM 3434 O O . VAL B 1 198 ? 15.533 -29.069 56.889 1.00 17.03 198 VAL B O 1
ATOM 3438 N N . GLN B 1 199 ? 16.409 -30.719 55.637 1.00 18.39 199 GLN B N 1
ATOM 3439 C CA . GLN B 1 199 ? 17.630 -29.979 55.218 1.00 19.93 199 GLN B CA 1
ATOM 3440 C C . GLN B 1 199 ? 17.175 -28.747 54.414 1.00 18.18 199 GLN B C 1
ATOM 3441 O O . GLN B 1 199 ? 17.688 -27.649 54.665 1.00 17.15 199 GLN B O 1
ATOM 3447 N N . THR B 1 200 ? 16.169 -28.922 53.541 1.00 17.13 200 THR B N 1
ATOM 3448 C CA . THR B 1 200 ? 15.611 -27.843 52.697 1.00 15.18 200 THR B CA 1
ATOM 3449 C C . THR B 1 200 ? 14.983 -26.764 53.581 1.00 14.17 200 THR B C 1
ATOM 3450 O O . THR B 1 200 ? 15.321 -25.608 53.367 1.00 14.80 200 THR B O 1
ATOM 3454 N N . ILE B 1 201 ? 14.162 -27.134 54.570 1.00 16.02 201 ILE B N 1
ATOM 3455 C CA . ILE B 1 201 ? 13.590 -26.150 55.537 1.00 15.77 201 ILE B CA 1
ATOM 3456 C C . ILE B 1 201 ? 14.766 -25.382 56.167 1.00 17.62 201 ILE B C 1
ATOM 3457 O O . ILE B 1 201 ? 14.724 -24.134 56.225 1.00 15.39 201 ILE B O 1
ATOM 3462 N N . GLN B 1 202 ? 15.798 -26.094 56.647 1.00 18.04 202 GLN B N 1
ATOM 3463 C CA . GLN B 1 202 ? 16.922 -25.430 57.375 1.00 20.11 202 GLN B CA 1
ATOM 3464 C C . GLN B 1 202 ? 17.607 -24.409 56.466 1.00 17.73 202 GLN B C 1
ATOM 3465 O O . GLN B 1 202 ? 17.887 -23.256 56.922 1.00 19.50 202 GLN B O 1
ATOM 3471 N N . LYS B 1 203 ? 17.811 -24.751 55.205 1.00 17.81 203 LYS B N 1
ATOM 3472 C CA . LYS B 1 203 ? 18.497 -23.837 54.258 1.00 20.07 203 LYS B CA 1
ATOM 3473 C C . LYS B 1 203 ? 17.624 -22.619 53.963 1.00 17.68 203 LYS B C 1
ATOM 3474 O O . LYS B 1 203 ? 18.183 -21.491 53.805 1.00 16.04 203 LYS B O 1
ATOM 3480 N N . ILE B 1 204 ? 16.316 -22.845 53.797 1.00 16.12 204 ILE B N 1
ATOM 3481 C CA . ILE B 1 204 ? 15.363 -21.742 53.478 1.00 15.48 204 ILE B CA 1
ATOM 3482 C C . ILE B 1 204 ? 15.477 -20.722 54.620 1.00 14.90 204 ILE B C 1
ATOM 3483 O O . ILE B 1 204 ? 15.742 -19.527 54.365 1.00 17.05 204 ILE B O 1
ATOM 3488 N N . ARG B 1 205 ? 15.347 -21.178 55.844 1.00 16.26 205 ARG B N 1
ATOM 3489 C CA . ARG B 1 205 ? 15.323 -20.256 57.005 1.00 17.87 205 ARG B CA 1
ATOM 3490 C C . ARG B 1 205 ? 16.714 -19.628 57.201 1.00 19.35 205 ARG B C 1
ATOM 3491 O O . ARG B 1 205 ? 16.766 -18.440 57.571 1.00 19.22 205 ARG B O 1
ATOM 3499 N N . ALA B 1 206 ? 17.809 -20.361 56.965 1.00 18.80 206 ALA B N 1
ATOM 3500 C CA . ALA B 1 206 ? 19.183 -19.796 57.101 1.00 18.96 206 ALA B CA 1
ATOM 3501 C C . ALA B 1 206 ? 19.364 -18.628 56.135 1.00 20.11 206 ALA B C 1
ATOM 3502 O O . ALA B 1 206 ? 20.132 -17.721 56.436 1.00 20.62 206 ALA B O 1
ATOM 3504 N N . ALA B 1 207 ? 18.710 -18.644 54.975 1.00 19.69 207 ALA B N 1
ATOM 3505 C CA . ALA B 1 207 ? 18.825 -17.566 53.968 1.00 20.20 207 ALA B CA 1
ATOM 3506 C C . ALA B 1 207 ? 17.871 -16.411 54.299 1.00 18.99 207 ALA B C 1
ATOM 3507 O O . ALA B 1 207 ? 17.809 -15.486 53.500 1.00 18.84 207 ALA B O 1
ATOM 3509 N N . GLY B 1 208 ? 17.144 -16.463 55.422 1.00 19.53 208 GLY B N 1
ATOM 3510 C CA . GLY B 1 208 ? 16.253 -15.378 55.858 1.00 19.92 208 GLY B CA 1
ATOM 3511 C C . GLY B 1 208 ? 14.934 -15.365 55.105 1.00 20.54 208 GLY B C 1
ATOM 3512 O O . GLY B 1 208 ? 14.270 -14.353 55.134 1.00 20.03 208 GLY B O 1
ATOM 3513 N N . LYS B 1 209 ? 14.544 -16.456 54.450 1.00 19.05 209 LYS B N 1
ATOM 3514 C CA . LYS B 1 209 ? 13.232 -16.548 53.778 1.00 19.28 209 LYS B CA 1
ATOM 3515 C C . LYS B 1 209 ? 12.315 -17.392 54.649 1.00 17.54 209 LYS B C 1
ATOM 3516 O O . LYS B 1 209 ? 12.779 -18.174 55.502 1.00 18.17 209 LYS B O 1
ATOM 3522 N N . ALA B 1 210 ? 11.014 -17.195 54.494 1.00 16.57 210 ALA B N 1
ATOM 3523 C CA . ALA B 1 210 ? 10.004 -18.027 55.151 1.00 14.90 210 ALA B CA 1
ATOM 3524 C C . ALA B 1 210 ? 9.976 -19.407 54.462 1.00 14.12 210 ALA B C 1
ATOM 3525 O O . ALA B 1 210 ? 9.988 -19.467 53.210 1.00 15.54 210 ALA B O 1
ATOM 3527 N N . ALA B 1 211 ? 9.832 -20.466 55.241 1.00 13.28 211 ALA B N 1
ATOM 3528 C CA . ALA B 1 211 ? 9.660 -21.853 54.747 1.00 14.25 211 ALA B CA 1
ATOM 3529 C C . ALA B 1 211 ? 8.199 -22.259 54.951 1.00 14.23 211 ALA B C 1
ATOM 3530 O O . ALA B 1 211 ? 7.586 -21.827 55.929 1.00 14.51 211 ALA B O 1
ATOM 3532 N N . GLY B 1 212 ? 7.673 -23.015 54.011 1.00 14.67 212 GLY B N 1
ATOM 3533 C CA . GLY B 1 212 ? 6.301 -23.537 54.071 1.00 14.10 212 GLY B CA 1
ATOM 3534 C C . GLY B 1 212 ? 6.186 -24.952 53.599 1.00 13.61 212 GLY B C 1
ATOM 3535 O O . GLY B 1 212 ? 7.066 -25.408 52.874 1.00 15.13 212 GLY B O 1
ATOM 3536 N N . ILE B 1 213 ? 5.068 -25.594 53.926 1.00 13.66 213 ILE B N 1
ATOM 3537 C CA . ILE B 1 213 ? 4.804 -27.005 53.564 1.00 13.49 213 ILE B CA 1
ATOM 3538 C C . ILE B 1 213 ? 3.346 -27.281 53.846 1.00 14.25 213 ILE B C 1
ATOM 3539 O O . ILE B 1 213 ? 2.748 -26.544 54.625 1.00 14.60 213 ILE B O 1
ATOM 3544 N N . LEU B 1 214 ? 2.815 -28.309 53.187 1.00 15.21 214 LEU B N 1
ATOM 3545 C CA . LEU B 1 214 ? 1.508 -28.940 53.468 1.00 15.48 214 LEU B CA 1
ATOM 3546 C C . LEU B 1 214 ? 1.783 -30.370 53.910 1.00 15.79 214 LEU B C 1
ATOM 3547 O O . LEU B 1 214 ? 2.494 -31.097 53.164 1.00 17.84 214 LEU B O 1
ATOM 3552 N N . SER B 1 215 ? 1.252 -30.780 55.055 1.00 15.94 215 SER B N 1
ATOM 3553 C CA . SER B 1 215 ? 1.185 -32.210 55.434 1.00 15.07 215 SER B CA 1
ATOM 3554 C C . SER B 1 215 ? -0.105 -32.452 56.192 1.00 14.98 215 SER B C 1
ATOM 3555 O O . SER B 1 215 ? -0.333 -31.744 57.185 1.00 15.63 215 SER B O 1
ATOM 3558 N N . ALA B 1 216 ? -0.887 -33.413 55.739 1.00 15.16 216 ALA B N 1
ATOM 3559 C CA . ALA B 1 216 ? -2.102 -33.916 56.442 1.00 16.21 216 ALA B CA 1
ATOM 3560 C C . ALA B 1 216 ? -1.722 -34.906 57.545 1.00 18.00 216 ALA B C 1
ATOM 3561 O O . ALA B 1 216 ? -2.620 -35.371 58.284 1.00 17.99 216 ALA B O 1
ATOM 3563 N N . ASP B 1 217 ? -0.438 -35.170 57.714 1.00 16.65 217 ASP B N 1
ATOM 3564 C CA . ASP B 1 217 ? 0.045 -36.081 58.775 1.00 19.01 217 ASP B CA 1
ATOM 3565 C C . ASP B 1 217 ? 0.346 -35.209 59.991 1.00 17.49 217 ASP B C 1
ATOM 3566 O O . ASP B 1 217 ? 1.236 -34.336 59.914 1.00 18.20 217 ASP B O 1
ATOM 3571 N N . GLU B 1 218 ? -0.364 -35.418 61.082 1.00 18.91 218 GLU B N 1
ATOM 3572 C CA . GLU B 1 218 ? -0.277 -34.516 62.256 1.00 19.58 218 GLU B CA 1
ATOM 3573 C C . GLU B 1 218 ? 1.144 -34.527 62.828 1.00 19.68 218 GLU B C 1
ATOM 3574 O O . GLU B 1 218 ? 1.707 -33.477 63.124 1.00 17.76 218 GLU B O 1
ATOM 3580 N N . LYS B 1 219 ? 1.751 -35.686 62.949 1.00 19.59 219 LYS B N 1
ATOM 3581 C CA . LYS B 1 219 ? 3.122 -35.780 63.523 1.00 19.21 219 LYS B CA 1
ATOM 3582 C C . LYS B 1 219 ? 4.111 -35.014 62.654 1.00 18.07 219 LYS B C 1
ATOM 3583 O O . LYS B 1 219 ? 4.980 -34.319 63.203 1.00 15.15 219 LYS B O 1
ATOM 3589 N N . LEU B 1 220 ? 4.047 -35.206 61.323 1.00 17.87 220 LEU B N 1
ATOM 3590 C CA . LEU B 1 220 ? 5.004 -34.515 60.421 1.00 17.54 220 LEU B CA 1
ATOM 3591 C C . LEU B 1 220 ? 4.747 -33.012 60.537 1.00 16.37 220 LEU B C 1
ATOM 3592 O O . LEU B 1 220 ? 5.724 -32.218 60.630 1.00 14.27 220 LEU B O 1
ATOM 3597 N N . ALA B 1 221 ? 3.476 -32.579 60.470 1.00 17.35 221 ALA B N 1
ATOM 3598 C CA . ALA B 1 221 ? 3.166 -31.136 60.559 1.00 15.94 221 ALA B CA 1
ATOM 3599 C C . ALA B 1 221 ? 3.760 -30.544 61.855 1.00 15.90 221 ALA B C 1
ATOM 3600 O O . ALA B 1 221 ? 4.327 -29.455 61.829 1.00 15.27 221 ALA B O 1
ATOM 3602 N N . LYS B 1 222 ? 3.547 -31.197 62.997 1.00 19.13 222 LYS B N 1
ATOM 3603 C CA . LYS B 1 222 ? 4.104 -30.698 64.279 1.00 18.96 222 LYS B CA 1
ATOM 3604 C C . LYS B 1 222 ? 5.640 -30.692 64.247 1.00 18.28 222 LYS B C 1
ATOM 3605 O O . LYS B 1 222 ? 6.208 -29.745 64.748 1.00 16.56 222 LYS B O 1
ATOM 3611 N N . GLN B 1 223 ? 6.293 -31.699 63.647 1.00 19.55 223 GLN B N 1
ATOM 3612 C CA . GLN B 1 223 ? 7.785 -31.676 63.490 1.00 18.20 223 GLN B CA 1
ATOM 3613 C C . GLN B 1 223 ? 8.176 -30.433 62.688 1.00 17.13 223 GLN B C 1
ATOM 3614 O O . GLN B 1 223 ? 9.097 -29.748 63.073 1.00 17.72 223 GLN B O 1
ATOM 3620 N N . TYR B 1 224 ? 7.477 -30.137 61.585 1.00 16.57 224 TYR B N 1
ATOM 3621 C CA . TYR B 1 224 ? 7.834 -28.964 60.746 1.00 15.47 224 TYR B CA 1
ATOM 3622 C C . TYR B 1 224 ? 7.664 -27.681 61.559 1.00 13.64 224 TYR B C 1
ATOM 3623 O O . TYR B 1 224 ? 8.566 -26.850 61.516 1.00 16.03 224 TYR B O 1
ATOM 3632 N N . LEU B 1 225 ? 6.607 -27.578 62.367 1.00 15.83 225 LEU B N 1
ATOM 3633 C CA . LEU B 1 225 ? 6.381 -26.420 63.260 1.00 16.92 225 LEU B CA 1
ATOM 3634 C C . LEU B 1 225 ? 7.512 -26.355 64.298 1.00 17.24 225 LEU B C 1
ATOM 3635 O O . LEU B 1 225 ? 8.002 -25.259 64.492 1.00 17.54 225 LEU B O 1
ATOM 3640 N N . GLU B 1 226 ? 7.935 -27.478 64.882 1.00 20.23 226 GLU B N 1
ATOM 3641 C CA . GLU B 1 226 ? 9.083 -27.504 65.855 1.00 24.62 226 GLU B CA 1
ATOM 3642 C C . GLU B 1 226 ? 10.367 -26.951 65.216 1.00 24.37 226 GLU B C 1
ATOM 3643 O O . GLU B 1 226 ? 11.170 -26.256 65.916 1.00 23.27 226 GLU B O 1
ATOM 3649 N N . LEU B 1 227 ? 10.559 -27.183 63.920 1.00 21.94 227 LEU B N 1
ATOM 3650 C CA . LEU B 1 227 ? 11.763 -26.741 63.166 1.00 22.26 227 LEU B CA 1
ATOM 3651 C C . LEU B 1 227 ? 11.660 -25.261 62.791 1.00 21.98 227 LEU B C 1
ATOM 3652 O O . LEU B 1 227 ? 12.615 -24.782 62.250 1.00 21.83 227 LEU B O 1
ATOM 3657 N N . GLY B 1 228 ? 10.561 -24.573 63.098 1.00 18.88 228 GLY B N 1
ATOM 3658 C CA . GLY B 1 228 ? 10.401 -23.125 62.890 1.00 17.90 228 GLY B CA 1
ATOM 3659 C C . GLY B 1 228 ? 9.704 -22.794 61.570 1.00 17.01 228 GLY B C 1
ATOM 3660 O O . GLY B 1 228 ? 9.601 -21.620 61.251 1.00 16.69 228 GLY B O 1
ATOM 3661 N N . THR B 1 229 ? 9.214 -23.791 60.833 1.00 16.22 229 THR B N 1
ATOM 3662 C CA . THR B 1 229 ? 8.547 -23.565 59.522 1.00 15.16 229 THR B CA 1
ATOM 3663 C C . THR B 1 229 ? 7.478 -22.478 59.709 1.00 14.10 229 THR B C 1
ATOM 3664 O O . THR B 1 229 ? 6.636 -22.620 60.591 1.00 14.90 229 THR B O 1
ATOM 3668 N N . GLU B 1 230 ? 7.504 -21.449 58.889 1.00 14.25 230 GLU B N 1
ATOM 3669 C CA . GLU B 1 230 ? 6.701 -20.234 59.098 1.00 14.37 230 GLU B CA 1
ATOM 3670 C C . GLU B 1 230 ? 5.252 -20.418 58.630 1.00 15.63 230 GLU B C 1
ATOM 3671 O O . GLU B 1 230 ? 4.352 -19.752 59.186 1.00 15.92 230 GLU B O 1
ATOM 3677 N N . PHE B 1 231 ? 5.012 -21.116 57.519 1.00 15.18 231 PHE B N 1
ATOM 3678 C CA . PHE B 1 231 ? 3.626 -21.298 57.020 1.00 14.75 231 PHE B CA 1
ATOM 3679 C C . PHE B 1 231 ? 3.378 -22.777 56.758 1.00 15.04 231 PHE B C 1
ATOM 3680 O O . PHE B 1 231 ? 3.883 -23.358 55.785 1.00 13.73 231 PHE B O 1
ATOM 3688 N N . VAL B 1 232 ? 2.531 -23.376 57.595 1.00 15.05 232 VAL B N 1
ATOM 3689 C CA . VAL B 1 232 ? 2.257 -24.840 57.580 1.00 14.85 232 VAL B CA 1
ATOM 3690 C C . VAL B 1 232 ? 0.777 -25.056 57.337 1.00 15.59 232 VAL B C 1
ATOM 3691 O O . VAL B 1 232 ? -0.028 -24.696 58.195 1.00 13.81 232 VAL B O 1
ATOM 3695 N N . ALA B 1 233 ? 0.447 -25.680 56.206 1.00 14.82 233 ALA B N 1
ATOM 3696 C CA . ALA B 1 233 ? -0.933 -26.102 55.904 1.00 15.57 233 ALA B CA 1
ATOM 3697 C C . ALA B 1 233 ? -1.059 -27.508 56.454 1.00 14.61 233 ALA B C 1
ATOM 3698 O O . ALA B 1 233 ? -0.160 -28.308 56.213 1.00 12.56 233 ALA B O 1
ATOM 3700 N N . VAL B 1 234 ? -2.140 -27.786 57.157 1.00 13.77 234 VAL B N 1
ATOM 3701 C CA . VAL B 1 234 ? -2.258 -28.990 58.008 1.00 13.93 234 VAL B CA 1
ATOM 3702 C C . VAL B 1 234 ? -3.391 -29.883 57.534 1.00 14.32 234 VAL B C 1
ATOM 3703 O O . VAL B 1 234 ? -3.578 -30.956 58.124 1.00 16.09 234 VAL B O 1
ATOM 3707 N N . GLY B 1 235 ? -4.106 -29.481 56.484 1.00 13.53 235 GLY B N 1
ATOM 3708 C CA . GLY B 1 235 ? -5.126 -30.346 55.881 1.00 12.99 235 GLY B CA 1
ATOM 3709 C C . GLY B 1 235 ? -5.732 -29.748 54.626 1.00 13.27 235 GLY B C 1
ATOM 3710 O O . GLY B 1 235 ? -5.280 -28.700 54.231 1.00 13.02 235 GLY B O 1
ATOM 3711 N N . VAL B 1 236 ? -6.653 -30.486 54.033 1.00 14.08 236 VAL B N 1
ATOM 3712 C CA . VAL B 1 236 ? -7.292 -30.243 52.718 1.00 14.76 236 VAL B CA 1
ATOM 3713 C C . VAL B 1 236 ? -8.787 -30.473 52.879 1.00 14.37 236 VAL B C 1
ATOM 3714 O O . VAL B 1 236 ? -9.195 -31.532 53.373 1.00 14.57 236 VAL B O 1
ATOM 3718 N N . ASP B 1 237 ? -9.589 -29.507 52.451 1.00 14.49 237 ASP B N 1
ATOM 3719 C CA . ASP B 1 237 ? -11.061 -29.554 52.628 1.00 13.52 237 ASP B CA 1
ATOM 3720 C C . ASP B 1 237 ? -11.642 -30.803 51.952 1.00 14.29 237 ASP B C 1
ATOM 3721 O O . ASP B 1 237 ? -12.398 -31.510 52.621 1.00 13.42 237 ASP B O 1
ATOM 3726 N N . THR B 1 238 ? -11.264 -31.138 50.711 1.00 12.53 238 THR B N 1
ATOM 3727 C CA . THR B 1 238 ? -11.804 -32.340 50.041 1.00 13.19 238 THR B CA 1
ATOM 3728 C C . THR B 1 238 ? -11.513 -33.586 50.889 1.00 13.38 238 THR B C 1
ATOM 3729 O O . THR B 1 238 ? -12.441 -34.427 51.053 1.00 13.22 238 THR B O 1
ATOM 3733 N N . SER B 1 239 ? -10.270 -33.730 51.366 1.00 13.20 239 SER B N 1
ATOM 3734 C CA . SER B 1 239 ? -9.857 -34.905 52.174 1.00 13.97 239 SER B CA 1
ATOM 3735 C C . SER B 1 239 ? -10.673 -34.953 53.481 1.00 14.58 239 SER B C 1
ATOM 3736 O O . SER B 1 239 ? -11.122 -36.058 53.885 1.00 14.11 239 SER B O 1
ATOM 3739 N N . LEU B 1 240 ? -10.838 -33.813 54.144 1.00 13.55 240 LEU B N 1
ATOM 3740 C CA . LEU B 1 240 ? -11.561 -33.791 55.447 1.00 14.86 240 LEU B CA 1
ATOM 3741 C C . LEU B 1 240 ? -13.031 -34.142 55.243 1.00 15.39 240 LEU B C 1
ATOM 3742 O O . LEU B 1 240 ? -13.590 -34.908 56.079 1.00 14.43 240 LEU B O 1
ATOM 3747 N N . LEU B 1 241 ? -13.641 -33.616 54.172 1.00 15.59 241 LEU B N 1
ATOM 3748 C CA . LEU B 1 241 ? -15.063 -33.920 53.841 1.00 14.84 241 LEU B CA 1
ATOM 3749 C C . LEU B 1 241 ? -15.196 -35.426 53.604 1.00 14.65 241 LEU B C 1
ATOM 3750 O O . LEU B 1 241 ? -16.068 -36.071 54.234 1.00 13.93 241 LEU B O 1
ATOM 3755 N N . MET B 1 242 ? -14.358 -36.006 52.746 1.00 13.60 242 MET B N 1
ATOM 3756 C CA . MET B 1 242 ? -14.442 -37.444 52.437 1.00 13.94 242 MET B CA 1
ATOM 3757 C C . MET B 1 242 ? -14.220 -38.245 53.736 1.00 14.54 242 MET B C 1
ATOM 3758 O O . MET B 1 242 ? -15.058 -39.106 54.029 1.00 15.08 242 MET B O 1
ATOM 3763 N N . LYS B 1 243 ? -13.141 -37.986 54.468 1.00 16.26 243 LYS B N 1
ATOM 3764 C CA . LYS B 1 243 ? -12.763 -38.766 55.681 1.00 19.22 243 LYS B CA 1
ATOM 3765 C C . LYS B 1 243 ? -13.877 -38.665 56.736 1.00 17.77 243 LYS B C 1
ATOM 3766 O O . LYS B 1 243 ? -14.232 -39.705 57.352 1.00 15.46 243 LYS B O 1
ATOM 3772 N N . SER B 1 244 ? -14.430 -37.484 56.961 1.00 17.43 244 SER B N 1
ATOM 3773 C CA . SER B 1 244 ? -15.457 -37.289 58.013 1.00 17.78 244 SER B CA 1
ATOM 3774 C C . SER B 1 244 ? -16.690 -38.118 57.639 1.00 17.30 244 SER B C 1
ATOM 3775 O O . SER B 1 244 ? -17.311 -38.715 58.524 1.00 15.52 244 SER B O 1
ATOM 3778 N N . MET B 1 245 ? -17.064 -38.143 56.360 1.00 16.10 245 MET B N 1
ATOM 3779 C CA . MET B 1 245 ? -18.283 -38.847 55.925 1.00 15.78 245 MET B CA 1
ATOM 3780 C C . MET B 1 245 ? -18.050 -40.351 55.995 1.00 16.93 245 MET B C 1
ATOM 3781 O O . MET B 1 245 ? -18.995 -41.062 56.360 1.00 15.44 245 MET B O 1
ATOM 3786 N N . LYS B 1 246 ? -16.837 -40.809 55.661 1.00 15.31 246 LYS B N 1
ATOM 3787 C CA . LYS B 1 246 ? -16.508 -42.255 55.721 1.00 17.05 246 LYS B CA 1
ATOM 3788 C C . LYS B 1 246 ? -16.456 -42.720 57.173 1.00 14.52 246 LYS B C 1
ATOM 3789 O O . LYS B 1 246 ? -16.964 -43.819 57.445 1.00 17.14 246 LYS B O 1
ATOM 3795 N N . GLN B 1 247 ? -15.841 -41.952 58.049 1.00 15.49 247 GLN B N 1
ATOM 3796 C CA . GLN B 1 247 ? -15.695 -42.333 59.487 1.00 19.59 247 GLN B CA 1
ATOM 3797 C C . GLN B 1 247 ? -17.096 -42.468 60.119 1.00 19.02 247 GLN B C 1
ATOM 3798 O O . GLN B 1 247 ? -17.386 -43.457 60.820 1.00 18.03 247 GLN B O 1
ATOM 3804 N N . LEU B 1 248 ? -17.983 -41.545 59.800 1.00 17.28 248 LEU B N 1
ATOM 3805 C CA . LEU B 1 248 ? -19.371 -41.595 60.293 1.00 16.37 248 LEU B CA 1
ATOM 3806 C C . LEU B 1 248 ? -20.066 -42.855 59.766 1.00 15.36 248 LEU B C 1
ATOM 3807 O O . LEU B 1 248 ? -20.740 -43.577 60.555 1.00 15.80 248 LEU B O 1
ATOM 3812 N N . LEU B 1 249 ? -19.985 -43.126 58.466 1.00 15.40 249 LEU B N 1
ATOM 3813 C CA . LEU B 1 249 ? -20.730 -44.277 57.940 1.00 16.71 249 LEU B CA 1
ATOM 3814 C C . LEU B 1 249 ? -20.213 -45.562 58.626 1.00 17.05 249 LEU B C 1
ATOM 3815 O O . LEU B 1 249 ? -21.043 -46.419 58.931 1.00 16.79 249 LEU B O 1
ATOM 3820 N N . SER B 1 250 ? -18.908 -45.667 58.873 1.00 17.79 250 SER B N 1
ATOM 3821 C CA . SER B 1 250 ? -18.285 -46.876 59.462 1.00 19.56 250 SER B CA 1
ATOM 3822 C C . SER B 1 250 ? -18.880 -47.170 60.848 1.00 22.62 250 SER B C 1
ATOM 3823 O O . SER B 1 250 ? -18.803 -48.325 61.263 1.00 19.55 250 SER B O 1
ATOM 3826 N N . LYS B 1 251 ? -19.490 -46.192 61.530 1.00 22.66 251 LYS B N 1
ATOM 3827 C CA . LYS B 1 251 ? -20.139 -46.425 62.849 1.00 22.33 251 LYS B CA 1
ATOM 3828 C C . LYS B 1 251 ? -21.471 -47.161 62.675 1.00 20.58 251 LYS B C 1
ATOM 3829 O O . LYS B 1 251 ? -21.967 -47.725 63.654 1.00 20.76 251 LYS B O 1
ATOM 3835 N N . PHE B 1 252 ? -22.023 -47.198 61.468 1.00 19.63 252 PHE B N 1
ATOM 3836 C CA . PHE B 1 252 ? -23.349 -47.804 61.171 1.00 21.45 252 PHE B CA 1
ATOM 3837 C C . PHE B 1 252 ? -23.249 -48.903 60.097 1.00 26.71 252 PHE B C 1
ATOM 3838 O O . PHE B 1 252 ? -24.244 -49.605 59.970 1.00 28.67 252 PHE B O 1
ATOM 3846 N N . LYS B 1 253 ? -22.103 -49.028 59.411 1.00 29.64 253 LYS B N 1
ATOM 3847 C CA . LYS B 1 253 ? -21.850 -49.646 58.069 1.00 40.00 253 LYS B CA 1
ATOM 3848 C C . LYS B 1 253 ? -23.125 -49.545 57.213 1.00 41.55 253 LYS B C 1
ATOM 3849 O O . LYS B 1 253 ? -23.072 -49.557 55.976 1.00 45.60 253 LYS B O 1
ATOM 3855 N N . MET C 1 1 ? -27.520 -17.898 5.440 1.00 47.41 1 MET C N 1
ATOM 3856 C CA . MET C 1 1 ? -27.264 -16.614 6.148 1.00 50.86 1 MET C CA 1
ATOM 3857 C C . MET C 1 1 ? -25.971 -15.991 5.578 1.00 52.28 1 MET C C 1
ATOM 3858 O O . MET C 1 1 ? -25.081 -16.759 5.123 1.00 50.38 1 MET C O 1
ATOM 3863 N N . VAL C 1 2 ? -25.872 -14.656 5.562 1.00 53.70 2 VAL C N 1
ATOM 3864 C CA . VAL C 1 2 ? -24.622 -13.907 5.200 1.00 54.19 2 VAL C CA 1
ATOM 3865 C C . VAL C 1 2 ? -23.726 -13.808 6.453 1.00 46.29 2 VAL C C 1
ATOM 3866 O O . VAL C 1 2 ? -24.303 -13.676 7.561 1.00 45.30 2 VAL C O 1
ATOM 3870 N N . ASN C 1 3 ? -22.387 -13.876 6.299 1.00 37.61 3 ASN C N 1
ATOM 3871 C CA . ASN C 1 3 ? -21.424 -13.534 7.392 1.00 36.18 3 ASN C CA 1
ATOM 3872 C C . ASN C 1 3 ? -21.802 -12.126 7.894 1.00 34.56 3 ASN C C 1
ATOM 3873 O O . ASN C 1 3 ? -22.271 -11.268 7.078 1.00 31.41 3 ASN C O 1
ATOM 3878 N N . THR C 1 4 ? -21.779 -11.943 9.209 1.00 29.99 4 THR C N 1
ATOM 3879 C CA . THR C 1 4 ? -22.010 -10.637 9.884 1.00 27.59 4 THR C CA 1
ATOM 3880 C C . THR C 1 4 ? -20.961 -9.622 9.406 1.00 24.02 4 THR C C 1
ATOM 3881 O O . THR C 1 4 ? -19.743 -9.899 9.540 1.00 22.13 4 THR C O 1
ATOM 3885 N N . VAL C 1 5 ? -21.376 -8.517 8.798 1.00 19.85 5 VAL C N 1
ATOM 3886 C CA . VAL C 1 5 ? -20.400 -7.526 8.290 1.00 19.96 5 VAL C CA 1
ATOM 3887 C C . VAL C 1 5 ? -19.732 -6.834 9.477 1.00 16.95 5 VAL C C 1
ATOM 3888 O O . VAL C 1 5 ? -20.423 -6.507 10.436 1.00 14.95 5 VAL C O 1
ATOM 3892 N N . ASN C 1 6 ? -18.408 -6.699 9.419 1.00 17.42 6 ASN C N 1
ATOM 3893 C CA . ASN C 1 6 ? -17.643 -6.000 10.474 1.00 16.76 6 ASN C CA 1
ATOM 3894 C C . ASN C 1 6 ? -17.645 -4.515 10.128 1.00 15.95 6 ASN C C 1
ATOM 3895 O O . ASN C 1 6 ? -16.746 -4.085 9.405 1.00 15.52 6 ASN C O 1
ATOM 3900 N N . TYR C 1 7 ? -18.642 -3.797 10.632 1.00 17.17 7 TYR C N 1
ATOM 3901 C CA . TYR C 1 7 ? -18.834 -2.348 10.403 1.00 16.10 7 TYR C CA 1
ATOM 3902 C C . TYR C 1 7 ? -17.743 -1.587 11.150 1.00 17.65 7 TYR C C 1
ATOM 3903 O O . TYR C 1 7 ? -17.289 -0.573 10.639 1.00 18.89 7 TYR C O 1
ATOM 3912 N N . PHE C 1 8 ? -17.308 -2.061 12.315 1.00 15.14 8 PHE C N 1
ATOM 3913 C CA . PHE C 1 8 ? -16.190 -1.416 13.037 1.00 14.69 8 PHE C CA 1
ATOM 3914 C C . PHE C 1 8 ? -14.993 -1.323 12.094 1.00 15.11 8 PHE C C 1
ATOM 3915 O O . PHE C 1 8 ? -14.376 -0.235 11.958 1.00 14.46 8 PHE C O 1
ATOM 3923 N N . LYS C 1 9 ? -14.655 -2.434 11.450 1.00 15.32 9 LYS C N 1
ATOM 3924 C CA . LYS C 1 9 ? -13.486 -2.552 10.553 1.00 17.39 9 LYS C CA 1
ATOM 3925 C C . LYS C 1 9 ? -13.640 -1.559 9.378 1.00 18.14 9 LYS C C 1
ATOM 3926 O O . LYS C 1 9 ? -12.698 -0.780 9.145 1.00 17.01 9 LYS C O 1
ATOM 3932 N N . GLN C 1 10 ? -14.797 -1.515 8.729 1.00 18.47 10 GLN C N 1
ATOM 3933 C CA . GLN C 1 10 ? -15.058 -0.541 7.619 1.00 20.50 10 GLN C CA 1
ATOM 3934 C C . GLN C 1 10 ? -14.887 0.898 8.108 1.00 18.86 10 GLN C C 1
ATOM 3935 O O . GLN C 1 10 ? -14.276 1.721 7.391 1.00 20.61 10 GLN C O 1
ATOM 3941 N N . LYS C 1 11 ? -15.451 1.219 9.266 1.00 18.73 11 LYS C N 1
ATOM 3942 C CA . LYS C 1 11 ? -15.545 2.609 9.762 1.00 18.41 11 LYS C CA 1
ATOM 3943 C C . LYS C 1 11 ? -14.175 3.116 10.199 1.00 18.09 11 LYS C C 1
ATOM 3944 O O . LYS C 1 11 ? -14.064 4.356 10.371 1.00 20.09 11 LYS C O 1
ATOM 3950 N N . LEU C 1 12 ? -13.190 2.231 10.387 1.00 17.75 12 LEU C N 1
ATOM 3951 C CA . LEU C 1 12 ? -11.786 2.652 10.657 1.00 16.93 12 LEU C CA 1
ATOM 3952 C C . LEU C 1 12 ? -11.319 3.611 9.562 1.00 20.47 12 LEU C C 1
ATOM 3953 O O . LEU C 1 12 ? -10.461 4.434 9.849 1.00 20.16 12 LEU C O 1
ATOM 3958 N N . LYS C 1 13 ? -11.887 3.512 8.360 1.00 21.90 13 LYS C N 1
ATOM 3959 C CA . LYS C 1 13 ? -11.462 4.334 7.201 1.00 25.02 13 LYS C CA 1
ATOM 3960 C C . LYS C 1 13 ? -12.456 5.451 6.897 1.00 25.83 13 LYS C C 1
ATOM 3961 O O . LYS C 1 13 ? -12.146 6.263 6.008 1.00 29.25 13 LYS C O 1
ATOM 3967 N N . THR C 1 14 ? -13.588 5.534 7.578 1.00 23.22 14 THR C N 1
ATOM 3968 C CA . THR C 1 14 ? -14.658 6.473 7.176 1.00 23.75 14 THR C CA 1
ATOM 3969 C C . THR C 1 14 ? -15.096 7.377 8.323 1.00 24.91 14 THR C C 1
ATOM 3970 O O . THR C 1 14 ? -15.716 8.395 8.013 1.00 26.20 14 THR C O 1
ATOM 3974 N N . GLU C 1 15 ? -14.783 7.091 9.591 1.00 23.95 15 GLU C N 1
ATOM 3975 C CA . GLU C 1 15 ? -15.321 7.961 10.673 1.00 22.67 15 GLU C CA 1
ATOM 3976 C C . GLU C 1 15 ? -14.534 7.731 11.960 1.00 19.14 15 GLU C C 1
ATOM 3977 O O . GLU C 1 15 ? -13.544 6.967 11.928 1.00 20.94 15 GLU C O 1
ATOM 3983 N N . GLN C 1 16 ? -14.899 8.462 12.998 1.00 16.83 16 GLN C N 1
ATOM 3984 C CA . GLN C 1 16 ? -14.261 8.335 14.324 1.00 17.17 16 GLN C CA 1
ATOM 3985 C C . GLN C 1 16 ? -15.269 7.624 15.224 1.00 17.15 16 GLN C C 1
ATOM 3986 O O . GLN C 1 16 ? -16.392 8.127 15.332 1.00 19.30 16 GLN C O 1
ATOM 3992 N N . GLN C 1 17 ? -14.898 6.465 15.757 1.00 15.09 17 GLN C N 1
ATOM 3993 C CA . GLN C 1 17 ? -15.846 5.608 16.509 1.00 15.07 17 GLN C CA 1
ATOM 3994 C C . GLN C 1 17 ? -15.601 5.772 18.007 1.00 14.50 17 GLN C C 1
ATOM 3995 O O . GLN C 1 17 ? -14.450 5.615 18.479 1.00 13.82 17 GLN C O 1
ATOM 4001 N N . ILE C 1 18 ? -16.670 6.049 18.725 1.00 14.00 18 ILE C N 1
ATOM 4002 C CA . ILE C 1 18 ? -16.676 6.294 20.185 1.00 13.58 18 ILE C CA 1
ATOM 4003 C C . ILE C 1 18 ? -16.964 4.954 20.888 1.00 14.58 18 ILE C C 1
ATOM 4004 O O . ILE C 1 18 ? -18.005 4.304 20.569 1.00 15.75 18 ILE C O 1
ATOM 4009 N N . GLY C 1 19 ? -16.150 4.638 21.893 1.00 14.73 19 GLY C N 1
ATOM 4010 C CA . GLY C 1 19 ? -16.185 3.325 22.559 1.00 14.34 19 GLY C CA 1
ATOM 4011 C C . GLY C 1 19 ? -16.453 3.436 24.030 1.00 14.17 19 GLY C C 1
ATOM 4012 O O . GLY C 1 19 ? -16.088 4.433 24.640 1.00 13.59 19 GLY C O 1
ATOM 4013 N N . MET C 1 20 ? -16.943 2.334 24.592 1.00 14.00 20 MET C N 1
ATOM 4014 C CA . MET C 1 20 ? -17.121 2.149 26.053 1.00 14.79 20 MET C CA 1
ATOM 4015 C C . MET C 1 20 ? -16.448 0.832 26.442 1.00 13.44 20 MET C C 1
ATOM 4016 O O . MET C 1 20 ? -16.671 -0.180 25.750 1.00 12.81 20 MET C O 1
ATOM 4021 N N . TRP C 1 21 ? -15.631 0.873 27.483 1.00 13.55 21 TRP C N 1
ATOM 4022 C CA . TRP C 1 21 ? -15.001 -0.342 28.034 1.00 13.92 21 TRP C CA 1
ATOM 4023 C C . TRP C 1 21 ? -16.040 -1.127 28.859 1.00 13.57 21 TRP C C 1
ATOM 4024 O O . TRP C 1 21 ? -16.727 -0.534 29.686 1.00 12.54 21 TRP C O 1
ATOM 4035 N N . VAL C 1 22 ? -16.109 -2.426 28.634 1.00 13.37 22 VAL C N 1
ATOM 4036 C CA . VAL C 1 22 ? -17.078 -3.326 29.326 1.00 12.60 22 VAL C CA 1
ATOM 4037 C C . VAL C 1 22 ? -16.278 -4.274 30.212 1.00 12.40 22 VAL C C 1
ATOM 4038 O O . VAL C 1 22 ? -15.789 -5.271 29.681 1.00 12.13 22 VAL C O 1
ATOM 4042 N N . GLY C 1 23 ? -16.112 -3.920 31.489 1.00 11.22 23 GLY C N 1
ATOM 4043 C CA . GLY C 1 23 ? -15.420 -4.779 32.451 1.00 12.83 23 GLY C CA 1
ATOM 4044 C C . GLY C 1 23 ? -16.318 -5.313 33.527 1.00 11.65 23 GLY C C 1
ATOM 4045 O O . GLY C 1 23 ? -15.775 -5.866 34.467 1.00 12.74 23 GLY C O 1
ATOM 4046 N N . LEU C 1 24 ? -17.653 -5.183 33.429 1.00 12.86 24 LEU C N 1
ATOM 4047 C CA . LEU C 1 24 ? -18.540 -5.754 34.472 1.00 12.61 24 LEU C CA 1
ATOM 4048 C C . LEU C 1 24 ? -18.696 -7.261 34.303 1.00 13.84 24 LEU C C 1
ATOM 4049 O O . LEU C 1 24 ? -19.220 -7.886 35.238 1.00 14.47 24 LEU C O 1
ATOM 4054 N N . ALA C 1 25 ? -18.215 -7.834 33.206 1.00 12.80 25 ALA C N 1
ATOM 4055 C CA . ALA C 1 25 ? -17.940 -9.287 33.059 1.00 13.91 25 ALA C CA 1
ATOM 4056 C C . ALA C 1 25 ? -19.232 -10.087 33.192 1.00 15.00 25 ALA C C 1
ATOM 4057 O O . ALA C 1 25 ? -19.204 -11.209 33.721 1.00 13.89 25 ALA C O 1
ATOM 4059 N N . ASP C 1 26 ? -20.317 -9.606 32.609 1.00 14.96 26 ASP C N 1
ATOM 4060 C CA . ASP C 1 26 ? -21.607 -10.293 32.784 1.00 17.54 26 ASP C CA 1
ATOM 4061 C C . ASP C 1 26 ? -22.518 -9.968 31.597 1.00 14.51 26 ASP C C 1
ATOM 4062 O O . ASP C 1 26 ? -22.482 -8.826 31.134 1.00 12.67 26 ASP C O 1
ATOM 4067 N N . GLY C 1 27 ? -23.274 -10.938 31.104 1.00 13.47 27 GLY C N 1
ATOM 4068 C CA . GLY C 1 27 ? -24.180 -10.717 29.953 1.00 15.42 27 GLY C CA 1
ATOM 4069 C C . GLY C 1 27 ? -25.224 -9.635 30.213 1.00 14.50 27 GLY C C 1
ATOM 4070 O O . GLY C 1 27 ? -25.548 -8.851 29.301 1.00 14.29 27 GLY C O 1
ATOM 4071 N N . TYR C 1 28 ? -25.731 -9.546 31.434 1.00 13.21 28 TYR C N 1
ATOM 4072 C CA . TYR C 1 28 ? -26.783 -8.570 31.781 1.00 13.99 28 TYR C CA 1
ATOM 4073 C C . TYR C 1 28 ? -26.202 -7.143 31.711 1.00 14.23 28 TYR C C 1
ATOM 4074 O O . TYR C 1 28 ? -26.793 -6.261 31.040 1.00 14.39 28 TYR C O 1
ATOM 4083 N N . CYS C 1 29 ? -25.064 -6.882 32.375 1.00 13.26 29 CYS C N 1
ATOM 4084 C CA . CYS C 1 29 ? -24.385 -5.558 32.322 1.00 13.44 29 CYS C CA 1
ATOM 4085 C C . CYS C 1 29 ? -23.967 -5.189 30.891 1.00 12.17 29 CYS C C 1
ATOM 4086 O O . CYS C 1 29 ? -24.049 -3.995 30.491 1.00 14.11 29 CYS C O 1
ATOM 4089 N N . ALA C 1 30 ? -23.479 -6.135 30.111 1.00 12.81 30 ALA C N 1
ATOM 4090 C CA . ALA C 1 30 ? -23.118 -5.862 28.710 1.00 13.17 30 ALA C CA 1
ATOM 4091 C C . ALA C 1 30 ? -24.354 -5.387 27.923 1.00 13.64 30 ALA C C 1
ATOM 4092 O O . ALA C 1 30 ? -24.220 -4.507 27.046 1.00 13.34 30 ALA C O 1
ATOM 4094 N N . GLU C 1 31 ? -25.506 -5.996 28.146 1.00 14.04 31 GLU C N 1
ATOM 4095 C CA . GLU C 1 31 ? -26.728 -5.584 27.424 1.00 14.22 31 GLU C CA 1
ATOM 4096 C C . GLU C 1 31 ? -27.094 -4.134 27.784 1.00 13.69 31 GLU C C 1
ATOM 4097 O O . GLU C 1 31 ? -27.509 -3.372 26.909 1.00 12.45 31 GLU C O 1
ATOM 4103 N N . ILE C 1 32 ? -26.961 -3.761 29.047 1.00 14.02 32 ILE C N 1
ATOM 4104 C CA . ILE C 1 32 ? -27.238 -2.374 29.487 1.00 13.88 32 ILE C CA 1
ATOM 4105 C C . ILE C 1 32 ? -26.335 -1.450 28.680 1.00 14.02 32 ILE C C 1
ATOM 4106 O O . ILE C 1 32 ? -26.885 -0.479 28.064 1.00 13.97 32 ILE C O 1
ATOM 4111 N N . ALA C 1 33 ? -25.025 -1.744 28.614 1.00 14.67 33 ALA C N 1
ATOM 4112 C CA . ALA C 1 33 ? -24.081 -0.923 27.826 1.00 13.89 33 ALA C CA 1
ATOM 4113 C C . ALA C 1 33 ? -24.522 -0.895 26.363 1.00 13.61 33 ALA C C 1
ATOM 4114 O O . ALA C 1 33 ? -24.443 0.180 25.751 1.00 14.75 33 ALA C O 1
ATOM 4116 N N . ALA C 1 34 ? -24.986 -2.025 25.822 1.00 13.91 34 ALA C N 1
ATOM 4117 C CA . ALA C 1 34 ? -25.337 -2.163 24.391 1.00 14.24 34 ALA C CA 1
ATOM 4118 C C . ALA C 1 34 ? -26.510 -1.237 24.012 1.00 14.71 34 ALA C C 1
ATOM 4119 O O . ALA C 1 34 ? -26.631 -0.852 22.808 1.00 15.61 34 ALA C O 1
ATOM 4121 N N . ASN C 1 35 ? -27.360 -0.869 24.953 1.00 14.84 35 ASN C N 1
ATOM 4122 C CA . ASN C 1 35 ? -28.550 -0.006 24.704 1.00 14.88 35 ASN C CA 1
ATOM 4123 C C . ASN C 1 35 ? -28.180 1.467 24.542 1.00 16.20 35 ASN C C 1
ATOM 4124 O O . ASN C 1 35 ? -29.021 2.213 24.062 1.00 16.70 35 ASN C O 1
ATOM 4129 N N . VAL C 1 36 ? -26.976 1.899 24.933 1.00 15.58 36 VAL C N 1
ATOM 4130 C CA . VAL C 1 36 ? -26.671 3.350 25.064 1.00 16.00 36 VAL C CA 1
ATOM 4131 C C . VAL C 1 36 ? -26.449 3.950 23.665 1.00 17.87 36 VAL C C 1
ATOM 4132 O O . VAL C 1 36 ? -26.871 5.134 23.463 1.00 18.52 36 VAL C O 1
ATOM 4136 N N . GLY C 1 37 ? -25.739 3.257 22.768 1.00 14.54 37 GLY C N 1
ATOM 4137 C CA . GLY C 1 37 ? -25.474 3.772 21.406 1.00 16.37 37 GLY C CA 1
ATOM 4138 C C . GLY C 1 37 ? -24.013 4.007 21.091 1.00 15.78 37 GLY C C 1
ATOM 4139 O O . GLY C 1 37 ? -23.742 4.665 20.097 1.00 15.75 37 GLY C O 1
ATOM 4140 N N . TYR C 1 38 ? -23.077 3.469 21.883 1.00 14.04 38 TYR C N 1
ATOM 4141 C CA . TYR C 1 38 ? -21.645 3.522 21.553 1.00 13.81 38 TYR C CA 1
ATOM 4142 C C . TYR C 1 38 ? -21.402 2.834 20.209 1.00 14.35 38 TYR C C 1
ATOM 4143 O O . TYR C 1 38 ? -22.092 1.837 19.836 1.00 14.67 38 TYR C O 1
ATOM 4152 N N . ASP C 1 39 ? -20.456 3.364 19.448 1.00 14.02 39 ASP C N 1
ATOM 4153 C CA . ASP C 1 39 ? -19.989 2.750 18.175 1.00 15.37 39 ASP C CA 1
ATOM 4154 C C . ASP C 1 39 ? -19.359 1.371 18.475 1.00 14.60 39 ASP C C 1
ATOM 4155 O O . ASP C 1 39 ? -19.506 0.449 17.632 1.00 13.75 39 ASP C O 1
ATOM 4160 N N . TRP C 1 40 ? -18.638 1.248 19.581 1.00 13.86 40 TRP C N 1
ATOM 4161 C CA . TRP C 1 40 ? -17.980 -0.032 19.913 1.00 12.96 40 TRP C CA 1
ATOM 4162 C C . TRP C 1 40 ? -17.968 -0.229 21.411 1.00 13.32 40 TRP C C 1
ATOM 4163 O O . TRP C 1 40 ? -18.027 0.769 22.178 1.00 13.69 40 TRP C O 1
ATOM 4174 N N . LEU C 1 41 ? -18.021 -1.501 21.788 1.00 11.96 41 LEU C N 1
ATOM 4175 C CA . LEU C 1 41 ? -17.915 -1.953 23.188 1.00 12.99 41 LEU C CA 1
ATOM 4176 C C . LEU C 1 41 ? -16.706 -2.888 23.285 1.00 12.93 41 LEU C C 1
ATOM 4177 O O . LEU C 1 41 ? -16.626 -3.807 22.485 1.00 13.84 41 LEU C O 1
ATOM 4182 N N . LEU C 1 42 ? -15.826 -2.672 24.254 1.00 13.20 42 LEU C N 1
ATOM 4183 C CA . LEU C 1 42 ? -14.617 -3.488 24.455 1.00 12.09 42 LEU C CA 1
ATOM 4184 C C . LEU C 1 42 ? -14.904 -4.464 25.596 1.00 12.05 42 LEU C C 1
ATOM 4185 O O . 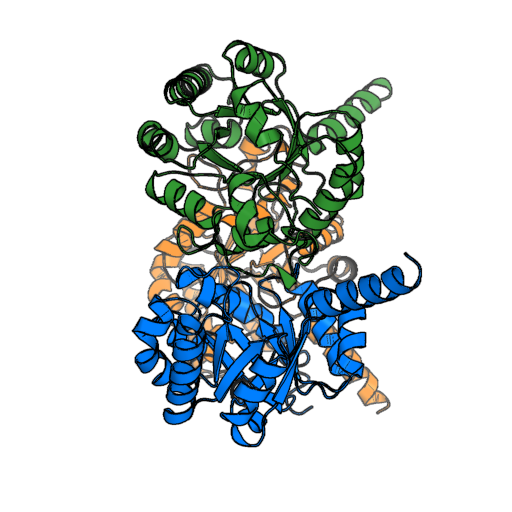LEU C 1 42 ? -14.960 -4.028 26.782 1.00 11.66 42 LEU C O 1
ATOM 4190 N N . ILE C 1 43 ? -15.083 -5.744 25.260 1.00 12.53 43 ILE C N 1
ATOM 4191 C CA . ILE C 1 43 ? -15.237 -6.810 26.279 1.00 12.29 43 ILE C CA 1
ATOM 4192 C C . ILE C 1 43 ? -13.830 -7.173 26.729 1.00 11.95 43 ILE C C 1
ATOM 4193 O O . ILE C 1 43 ? -13.080 -7.746 25.921 1.00 11.28 43 ILE C O 1
ATOM 4198 N N . ASP C 1 44 ? -13.480 -6.797 27.965 1.00 11.48 44 ASP C N 1
ATOM 4199 C CA . ASP C 1 44 ? -12.087 -6.894 28.461 1.00 11.08 44 ASP C CA 1
ATOM 4200 C C . ASP C 1 44 ? -11.801 -8.263 29.089 1.00 11.28 44 ASP C C 1
ATOM 4201 O O . ASP C 1 44 ? -12.185 -8.477 30.218 1.00 12.05 44 ASP C O 1
ATOM 4206 N N . GLY C 1 45 ? -11.060 -9.124 28.393 1.00 11.27 45 GLY C N 1
ATOM 4207 C CA . GLY C 1 45 ? -10.582 -10.409 28.908 1.00 10.97 45 GLY C CA 1
ATOM 4208 C C . GLY C 1 45 ? -9.188 -10.293 29.484 1.00 11.37 45 GLY C C 1
ATOM 4209 O O . GLY C 1 45 ? -8.630 -11.296 29.891 1.00 12.22 45 GLY C O 1
ATOM 4210 N N . GLU C 1 46 ? -8.645 -9.094 29.561 1.00 11.88 46 GLU C N 1
ATOM 4211 C CA . GLU C 1 46 ? -7.308 -8.867 30.177 1.00 11.10 46 GLU C CA 1
ATOM 4212 C C . GLU C 1 46 ? -7.426 -8.345 31.614 1.00 11.62 46 GLU C C 1
ATOM 4213 O O . GLU C 1 46 ? -6.677 -8.825 32.455 1.00 12.54 46 GLU C O 1
ATOM 4219 N N . HIS C 1 47 ? -8.290 -7.355 31.882 1.00 10.93 47 HIS C N 1
ATOM 4220 C CA . HIS C 1 47 ? -8.336 -6.604 33.167 1.00 11.37 47 HIS C CA 1
ATOM 4221 C C . HIS C 1 47 ? -9.687 -6.713 33.869 1.00 11.41 47 HIS C C 1
ATOM 4222 O O . HIS C 1 47 ? -9.831 -6.149 34.973 1.00 12.34 47 HIS C O 1
ATOM 4229 N N . ALA C 1 48 ? -10.624 -7.486 33.302 1.00 11.95 48 ALA C N 1
ATOM 4230 C CA . ALA C 1 48 ? -11.893 -7.870 33.949 1.00 11.40 48 ALA C CA 1
ATOM 4231 C C . ALA C 1 48 ? -12.002 -9.387 34.039 1.00 11.49 48 ALA C C 1
ATOM 4232 O O . ALA C 1 48 ? -11.342 -10.117 33.276 1.00 12.03 48 ALA C O 1
ATOM 4234 N N . PRO C 1 49 ? -12.743 -9.906 35.042 1.00 11.14 49 PRO C N 1
ATOM 4235 C CA . PRO C 1 49 ? -12.720 -11.346 35.351 1.00 11.18 49 PRO C CA 1
ATOM 4236 C C . PRO C 1 49 ? -13.595 -12.122 34.375 1.00 11.50 49 PRO C C 1
ATOM 4237 O O . PRO C 1 49 ? -14.713 -12.493 34.707 1.00 13.34 49 PRO C O 1
ATOM 4241 N N . ASN C 1 50 ? -13.069 -12.282 33.173 1.00 12.01 50 ASN C N 1
ATOM 4242 C CA . ASN C 1 50 ? -13.761 -12.895 32.027 1.00 11.65 50 ASN C CA 1
ATOM 4243 C C . ASN C 1 50 ? -13.034 -14.151 31.584 1.00 12.77 50 ASN C C 1
ATOM 4244 O O . ASN C 1 50 ? -11.795 -14.270 31.775 1.00 13.05 50 ASN C O 1
ATOM 4249 N N . ASP C 1 51 ? -13.757 -15.045 30.922 1.00 12.42 51 ASP C N 1
ATOM 4250 C CA . ASP C 1 51 ? -13.169 -16.216 30.249 1.00 11.35 51 ASP C CA 1
ATOM 4251 C C . ASP C 1 51 ? -13.986 -16.422 28.982 1.00 12.25 51 ASP C C 1
ATOM 4252 O O . ASP C 1 51 ? -14.899 -15.632 28.728 1.00 11.31 51 ASP C O 1
ATOM 4257 N N . VAL C 1 52 ? -13.619 -17.416 28.191 1.00 12.94 52 VAL C N 1
ATOM 4258 C CA . VAL C 1 52 ? -14.305 -17.667 26.894 1.00 12.88 52 VAL C CA 1
ATOM 4259 C C . VAL C 1 52 ? -15.810 -17.742 27.146 1.00 12.25 52 VAL C C 1
ATOM 4260 O O . VAL C 1 52 ? -16.577 -17.091 26.434 1.00 12.62 52 VAL C O 1
ATOM 4264 N N . ARG C 1 53 ? -16.250 -18.449 28.178 1.00 11.48 53 ARG C N 1
ATOM 4265 C CA . ARG C 1 53 ? -17.706 -18.637 28.370 1.00 10.70 53 ARG C CA 1
ATOM 4266 C C . ARG C 1 53 ? -18.400 -17.324 28.763 1.00 11.37 53 ARG C C 1
ATOM 4267 O O . ARG C 1 53 ? -19.488 -17.083 28.245 1.00 9.99 53 ARG C O 1
ATOM 4275 N N . SER C 1 54 ? -17.826 -16.517 29.664 1.00 10.92 54 SER C N 1
ATOM 4276 C CA . SER C 1 54 ? -18.446 -15.232 30.076 1.00 10.42 54 SER C CA 1
ATOM 4277 C C . SER C 1 54 ? -18.392 -14.268 28.876 1.00 11.00 54 SER C C 1
ATOM 4278 O O . SER C 1 54 ? -19.345 -13.461 28.701 1.00 10.16 54 SER C O 1
ATOM 4281 N N . ILE C 1 55 ? -17.346 -14.319 28.052 1.00 10.66 55 ILE C N 1
ATOM 4282 C CA . ILE C 1 55 ? -17.238 -13.419 26.860 1.00 12.14 55 ILE C CA 1
ATOM 4283 C C . ILE C 1 55 ? -18.336 -13.788 25.855 1.00 11.97 55 ILE C C 1
ATOM 4284 O O . ILE C 1 55 ? -18.986 -12.876 25.275 1.00 11.08 55 ILE C O 1
ATOM 4289 N N . LEU C 1 56 ? -18.540 -15.087 25.633 1.00 10.94 56 LEU C N 1
ATOM 4290 C CA . LEU C 1 56 ? -19.634 -15.590 24.764 1.00 12.53 56 LEU C CA 1
ATOM 4291 C C . LEU C 1 56 ? -20.983 -15.037 25.230 1.00 12.28 56 LEU C C 1
ATOM 4292 O O . LEU C 1 56 ? -21.756 -14.578 24.393 1.00 13.22 56 LEU C O 1
ATOM 4297 N N . ALA C 1 57 ? -21.273 -15.057 26.520 1.00 13.01 57 ALA C N 1
ATOM 4298 C CA . ALA C 1 57 ? -22.573 -14.588 27.044 1.00 11.43 57 ALA C CA 1
ATOM 4299 C C . ALA C 1 57 ? -22.727 -13.112 26.661 1.00 12.11 57 ALA C C 1
ATOM 4300 O O . ALA C 1 57 ? -23.838 -12.659 26.251 1.00 10.62 57 ALA C O 1
ATOM 4302 N N . GLN C 1 58 ? -21.639 -12.351 26.741 1.00 12.43 58 GLN C N 1
ATOM 4303 C CA . GLN C 1 58 ? -21.689 -10.898 26.475 1.00 11.75 58 GLN C CA 1
ATOM 4304 C C . GLN C 1 58 ? -21.845 -10.667 24.966 1.00 12.70 58 GLN C C 1
ATOM 4305 O O . GLN C 1 58 ? -22.579 -9.754 24.612 1.00 13.24 58 GLN C O 1
ATOM 4311 N N . LEU C 1 59 ? -21.153 -11.424 24.101 1.00 13.36 59 LEU C N 1
ATOM 4312 C CA . LEU C 1 59 ? -21.367 -11.336 22.635 1.00 13.54 59 LEU C CA 1
ATOM 4313 C C . LEU C 1 59 ? -22.852 -11.585 22.303 1.00 13.87 59 LEU C C 1
ATOM 4314 O O . LEU C 1 59 ? -23.451 -10.823 21.512 1.00 13.53 59 LEU C O 1
ATOM 4319 N N . GLN C 1 60 ? -23.456 -12.587 22.910 1.00 13.52 60 GLN C N 1
ATOM 4320 C CA . GLN C 1 60 ? -24.879 -12.956 22.656 1.00 13.17 60 GLN C CA 1
ATOM 4321 C C . GLN C 1 60 ? -25.810 -11.814 23.073 1.00 13.81 60 GLN C C 1
ATOM 4322 O O . GLN C 1 60 ? -26.731 -11.488 22.312 1.00 14.07 60 GLN C O 1
ATOM 4328 N N . SER C 1 61 ? -25.571 -11.189 24.235 1.00 14.36 61 SER C N 1
ATOM 4329 C CA . SER C 1 61 ? -26.346 -10.027 24.745 1.00 16.55 61 SER C CA 1
ATOM 4330 C C . SER C 1 61 ? -26.266 -8.851 23.775 1.00 17.83 61 SER C C 1
ATOM 4331 O O . SER C 1 61 ? -27.305 -8.292 23.407 1.00 20.21 61 SER C O 1
ATOM 4334 N N . ILE C 1 62 ? -25.054 -8.472 23.401 1.00 16.56 62 ILE C N 1
ATOM 4335 C CA . ILE C 1 62 ? -24.749 -7.259 22.580 1.00 18.47 62 ILE C CA 1
ATOM 4336 C C . ILE C 1 62 ? -25.253 -7.444 21.140 1.00 18.29 62 ILE C C 1
ATOM 4337 O O . ILE C 1 62 ? -25.542 -6.450 20.481 1.00 14.97 62 ILE C O 1
ATOM 4342 N N . ALA C 1 63 ? -25.345 -8.689 20.670 1.00 15.72 63 ALA C N 1
ATOM 4343 C CA . ALA C 1 63 ? -25.547 -9.031 19.246 1.00 16.47 63 ALA C CA 1
ATOM 4344 C C . ALA C 1 63 ? -26.857 -8.441 18.713 1.00 15.28 63 ALA C C 1
ATOM 4345 O O . ALA C 1 63 ? -26.955 -8.263 17.467 1.00 15.43 63 ALA C O 1
ATOM 4347 N N . ALA C 1 64 ? -27.833 -8.178 19.580 1.00 14.04 64 ALA C N 1
ATOM 4348 C CA . ALA C 1 64 ? -29.163 -7.685 19.154 1.00 15.48 64 ALA C CA 1
ATOM 4349 C C . ALA C 1 64 ? -29.099 -6.178 18.903 1.00 15.78 64 ALA C C 1
ATOM 4350 O O . ALA C 1 64 ? -30.110 -5.607 18.490 1.00 16.58 64 ALA C O 1
ATOM 4352 N N . TYR C 1 65 ? -27.965 -5.542 19.188 1.00 13.91 65 TYR C N 1
ATOM 4353 C CA . TYR C 1 65 ? -27.775 -4.068 19.182 1.00 14.41 65 TYR C CA 1
ATOM 4354 C C . TYR C 1 65 ? -26.723 -3.654 18.149 1.00 15.42 65 TYR C C 1
ATOM 4355 O O . TYR C 1 65 ? -25.880 -4.476 17.752 1.00 13.88 65 TYR C O 1
ATOM 4364 N N . PRO C 1 66 ? -26.791 -2.401 17.632 1.00 16.04 66 PRO C N 1
ATOM 4365 C CA . PRO C 1 66 ? -25.846 -1.989 16.593 1.00 17.38 66 PRO C CA 1
ATOM 4366 C C . PRO C 1 66 ? -24.386 -1.791 17.051 1.00 16.45 66 PRO C C 1
ATOM 4367 O O . PRO C 1 66 ? -23.517 -1.861 16.206 1.00 17.88 66 PRO C O 1
ATOM 4371 N N . SER C 1 67 ? -24.141 -1.544 18.329 1.00 14.77 67 SER C N 1
ATOM 4372 C CA . SER C 1 67 ? -22.771 -1.434 18.902 1.00 15.96 67 SER C CA 1
ATOM 4373 C C . SER C 1 67 ? -21.928 -2.617 18.435 1.00 14.85 67 SER C C 1
ATOM 4374 O O . SER C 1 67 ? -22.351 -3.778 18.600 1.00 13.97 67 SER C O 1
ATOM 4377 N N . GLN C 1 68 ? -20.742 -2.339 17.903 1.00 15.45 68 GLN C N 1
ATOM 4378 C CA . GLN C 1 68 ? -19.778 -3.374 17.458 1.00 15.22 68 GLN C CA 1
ATOM 4379 C C . GLN C 1 68 ? -18.979 -3.894 18.641 1.00 14.85 68 GLN C C 1
ATOM 4380 O O . GLN C 1 68 ? -18.436 -3.094 19.411 1.00 15.08 68 GLN C O 1
ATOM 4386 N N . ALA C 1 69 ? -18.859 -5.213 18.762 1.00 14.28 69 ALA C N 1
ATOM 4387 C CA . ALA C 1 69 ? -18.101 -5.840 19.869 1.00 14.93 69 ALA C CA 1
ATOM 4388 C C . ALA C 1 69 ? -16.643 -6.005 19.458 1.00 14.60 69 ALA C C 1
ATOM 4389 O O . ALA C 1 69 ? -16.345 -6.524 18.342 1.00 13.45 69 ALA C O 1
ATOM 4391 N N . VAL C 1 70 ? -15.762 -5.571 20.360 1.00 13.08 70 VAL C N 1
ATOM 4392 C CA . VAL C 1 70 ? -14.303 -5.812 20.247 1.00 12.69 70 VAL C CA 1
ATOM 4393 C C . VAL C 1 70 ? -13.901 -6.566 21.508 1.00 12.14 70 VAL C C 1
ATOM 4394 O O . VAL C 1 70 ? -14.375 -6.206 22.599 1.00 12.39 70 VAL C O 1
ATOM 4398 N N . VAL C 1 71 ? -13.072 -7.585 21.372 1.00 12.53 71 VAL C N 1
ATOM 4399 C CA . VAL C 1 71 ? -12.655 -8.396 22.553 1.00 12.18 71 VAL C CA 1
ATOM 4400 C C . VAL C 1 71 ? -11.159 -8.229 22.786 1.00 12.04 71 VAL C C 1
ATOM 4401 O O . VAL C 1 71 ? -10.413 -8.386 21.856 1.00 11.45 71 VAL C O 1
ATOM 4405 N N . ARG C 1 72 ? -10.752 -8.033 24.045 1.00 12.10 72 ARG C N 1
ATOM 4406 C CA . ARG C 1 72 ? -9.327 -8.024 24.388 1.00 12.10 72 ARG C CA 1
ATOM 4407 C C . ARG C 1 72 ? -8.995 -9.332 25.092 1.00 11.92 72 ARG C C 1
ATOM 4408 O O . ARG C 1 72 ? -9.427 -9.573 26.220 1.00 12.37 72 ARG C O 1
ATOM 4416 N N . PRO C 1 73 ? -8.217 -10.232 24.485 1.00 12.46 73 PRO C N 1
ATOM 4417 C CA . PRO C 1 73 ? -7.722 -11.407 25.227 1.00 13.49 73 PRO C CA 1
ATOM 4418 C C . PRO C 1 73 ? -6.682 -11.010 26.284 1.00 14.29 73 PRO C C 1
ATOM 4419 O O . PRO C 1 73 ? -6.083 -9.953 26.173 1.00 13.14 73 PRO C O 1
ATOM 4423 N N . VAL C 1 74 ? -6.450 -11.885 27.267 1.00 13.69 74 VAL C N 1
ATOM 4424 C CA . VAL C 1 74 ? -5.453 -11.607 28.337 1.00 12.61 74 VAL C CA 1
ATOM 4425 C C . VAL C 1 74 ? -4.045 -11.373 27.787 1.00 13.14 74 VAL C C 1
ATOM 4426 O O . VAL C 1 74 ? -3.276 -10.600 28.422 1.00 12.71 74 VAL C O 1
ATOM 4430 N N . SER C 1 75 ? -3.683 -12.014 26.683 1.00 12.73 75 SER C N 1
ATOM 4431 C CA . SER C 1 75 ? -2.377 -11.846 26.037 1.00 12.83 75 SER C CA 1
ATOM 4432 C C . SER C 1 75 ? -2.504 -12.265 24.576 1.00 13.66 75 SER C C 1
ATOM 4433 O O . SER C 1 75 ? -3.549 -12.874 24.215 1.00 13.25 75 SER C O 1
ATOM 4436 N N . GLY C 1 76 ? -1.445 -12.097 23.810 1.00 13.67 76 GLY C N 1
ATOM 4437 C CA . GLY C 1 76 ? -1.408 -12.538 22.403 1.00 13.19 76 GLY C CA 1
ATOM 4438 C C . GLY C 1 76 ? -1.187 -14.043 22.302 1.00 14.50 76 GLY C C 1
ATOM 4439 O O . GLY C 1 76 ? -0.146 -14.476 21.754 1.00 14.09 76 GLY C O 1
ATOM 4440 N N . ASP C 1 77 ? -2.119 -14.816 22.845 1.00 13.93 77 ASP C N 1
ATOM 4441 C CA . ASP C 1 77 ? -2.027 -16.288 22.945 1.00 13.57 77 ASP C CA 1
ATOM 4442 C C . ASP C 1 77 ? -2.759 -16.881 21.738 1.00 12.26 77 ASP C C 1
ATOM 4443 O O . ASP C 1 77 ? -3.970 -16.672 21.615 1.00 11.57 77 ASP C O 1
ATOM 4448 N N . VAL C 1 78 ? -2.044 -17.623 20.900 1.00 12.34 78 VAL C N 1
ATOM 4449 C CA . VAL C 1 78 ? -2.632 -18.116 19.607 1.00 13.35 78 VAL C CA 1
ATOM 4450 C C . VAL C 1 78 ? -3.856 -18.990 19.881 1.00 12.17 78 VAL C C 1
ATOM 4451 O O . VAL C 1 78 ? -4.922 -18.753 19.284 1.00 11.62 78 VAL C O 1
ATOM 4455 N N . PRO C 1 79 ? -3.789 -20.027 20.763 1.00 12.37 79 PRO C N 1
ATOM 4456 C CA . PRO C 1 79 ? -4.969 -20.857 20.994 1.00 12.13 79 PRO C CA 1
ATOM 4457 C C . PRO C 1 79 ? -6.150 -20.085 21.582 1.00 12.52 79 PRO C C 1
ATOM 4458 O O . PRO C 1 79 ? -7.262 -20.399 21.222 1.00 12.31 79 PRO C O 1
ATOM 4462 N N . LEU C 1 80 ? -5.917 -19.124 22.477 1.00 12.47 80 LEU C N 1
ATOM 4463 C CA . LEU C 1 80 ? -7.028 -18.304 23.042 1.00 11.91 80 LEU C CA 1
ATOM 4464 C C . LEU C 1 80 ? -7.637 -17.455 21.916 1.00 11.68 80 LEU C C 1
ATOM 4465 O O . LEU C 1 80 ? -8.872 -17.345 21.869 1.00 10.95 80 LEU C O 1
ATOM 4470 N N . ILE C 1 81 ? -6.814 -16.884 21.047 1.00 10.66 81 ILE C N 1
ATOM 4471 C CA . ILE C 1 81 ? -7.306 -16.104 19.872 1.00 11.41 81 ILE C CA 1
ATOM 4472 C C . ILE C 1 81 ? -8.226 -17.000 19.012 1.00 11.17 81 ILE C C 1
ATOM 4473 O O . ILE C 1 81 ? -9.340 -16.544 18.681 1.00 10.61 81 ILE C O 1
ATOM 4478 N N . LYS C 1 82 ? -7.808 -18.231 18.743 1.00 11.81 82 LYS C N 1
ATOM 4479 C CA . LYS C 1 82 ? -8.666 -19.243 18.071 1.00 11.68 82 LYS C CA 1
ATOM 4480 C C . LYS C 1 82 ? -10.028 -19.358 18.781 1.00 11.89 82 LYS C C 1
ATOM 4481 O O . LYS C 1 82 ? -11.091 -19.319 18.090 1.00 11.00 82 LYS C O 1
ATOM 4487 N N . GLN C 1 83 ? -10.022 -19.520 20.106 1.00 11.50 83 GLN C N 1
ATOM 4488 C CA . GLN C 1 83 ? -11.269 -19.739 20.856 1.00 12.53 83 GLN C CA 1
ATOM 4489 C C . GLN C 1 83 ? -12.177 -18.512 20.747 1.00 12.09 83 GLN C C 1
ATOM 4490 O O . GLN C 1 83 ? -13.431 -18.672 20.572 1.00 11.66 83 GLN C O 1
ATOM 4496 N N . LEU C 1 84 ? -11.599 -17.326 20.886 1.00 11.04 84 LEU C N 1
ATOM 4497 C CA . LEU C 1 84 ? -12.401 -16.074 20.816 1.00 11.71 84 LEU C CA 1
ATOM 4498 C C . LEU C 1 84 ? -12.987 -15.869 19.409 1.00 12.07 84 LEU C C 1
ATOM 4499 O O . LEU C 1 84 ? -14.132 -15.404 19.289 1.00 11.15 84 LEU C O 1
ATOM 4504 N N . LEU C 1 85 ? -12.251 -16.193 18.363 1.00 11.74 85 LEU C N 1
ATOM 4505 C CA . LEU C 1 85 ? -12.788 -16.018 16.986 1.00 12.00 85 LEU C CA 1
ATOM 4506 C C . LEU C 1 85 ? -13.963 -16.989 16.774 1.00 12.20 85 LEU C C 1
ATOM 4507 O O . LEU C 1 85 ? -15.003 -16.587 16.164 1.00 11.96 85 LEU C O 1
ATOM 4512 N N . ASP C 1 86 ? -13.858 -18.207 17.317 1.00 13.00 86 ASP C N 1
ATOM 4513 C CA . ASP C 1 86 ? -14.893 -19.248 17.051 1.00 13.44 86 ASP C CA 1
ATOM 4514 C C . ASP C 1 86 ? -16.194 -18.903 17.780 1.00 13.10 86 ASP C C 1
ATOM 4515 O O . ASP C 1 86 ? -17.244 -19.198 17.215 1.00 13.60 86 ASP C O 1
ATOM 4520 N N . ILE C 1 87 ? -16.156 -18.249 18.940 1.00 12.55 87 ILE C N 1
ATOM 4521 C CA . ILE C 1 87 ? -17.404 -17.831 19.638 1.00 12.64 87 ILE C CA 1
ATOM 4522 C C . ILE C 1 87 ? -17.984 -16.591 18.938 1.00 12.44 87 ILE C C 1
ATOM 4523 O O . ILE C 1 87 ? -19.118 -16.187 19.288 1.00 13.15 87 ILE C O 1
ATOM 4528 N N . GLY C 1 88 ? -17.239 -16.016 17.984 1.00 12.58 88 GLY C N 1
ATOM 4529 C CA . GLY C 1 88 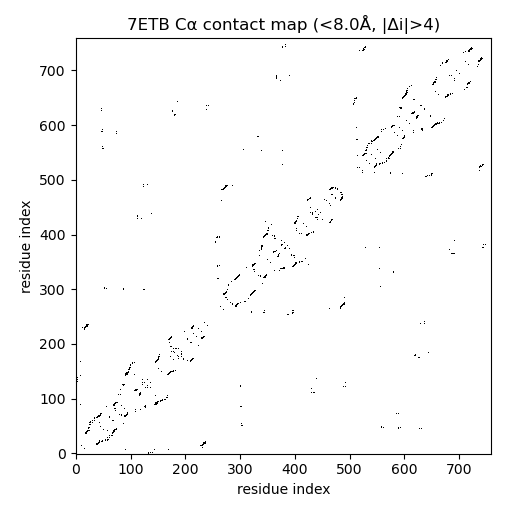? -17.767 -15.061 16.992 1.00 13.50 88 GLY C CA 1
ATOM 4530 C C . GLY C 1 88 ? -17.279 -13.630 17.181 1.00 14.09 88 GLY C C 1
ATOM 4531 O O . GLY C 1 88 ? -17.866 -12.735 16.534 1.00 13.04 88 GLY C O 1
ATOM 4532 N N . ALA C 1 89 ? -16.251 -13.383 18.003 1.00 12.80 89 ALA C N 1
ATOM 4533 C CA . ALA C 1 89 ? -15.623 -12.040 18.088 1.00 13.38 89 ALA C CA 1
ATOM 4534 C C . ALA C 1 89 ? -14.952 -11.748 16.743 1.00 13.08 89 ALA C C 1
ATOM 4535 O O . ALA C 1 89 ? -14.134 -12.556 16.252 1.00 14.39 89 ALA C O 1
ATOM 4537 N N . GLN C 1 90 ? -15.284 -10.628 16.139 1.00 12.24 90 GLN C N 1
ATOM 4538 C CA . GLN C 1 90 ? -14.752 -10.302 14.796 1.00 12.59 90 GLN C CA 1
ATOM 4539 C C . GLN C 1 90 ? -13.644 -9.252 14.858 1.00 12.73 90 GLN C C 1
ATOM 4540 O O . GLN C 1 90 ? -12.956 -9.047 13.818 1.00 12.96 90 GLN C O 1
ATOM 4546 N N . THR C 1 91 ? -13.502 -8.589 16.001 1.00 12.12 91 THR C N 1
ATOM 4547 C CA . THR C 1 91 ? -12.423 -7.591 16.192 1.00 12.17 91 THR C CA 1
ATOM 4548 C C . THR C 1 91 ? -11.706 -7.905 17.496 1.00 12.93 91 THR C C 1
ATOM 4549 O O . THR C 1 91 ? -12.404 -8.100 18.496 1.00 12.69 91 THR C O 1
ATOM 4553 N N . LEU C 1 92 ? -10.392 -8.074 17.439 1.00 12.47 92 LEU C N 1
ATOM 4554 C CA . LEU C 1 92 ? -9.571 -8.386 18.638 1.00 12.83 92 LEU C CA 1
ATOM 4555 C C . LEU C 1 92 ? -8.637 -7.226 18.919 1.00 13.58 92 LEU C C 1
ATOM 4556 O O . LEU C 1 92 ? -8.066 -6.633 17.930 1.00 15.22 92 LEU C O 1
ATOM 4561 N N . LEU C 1 93 ? -8.407 -6.995 20.203 1.00 12.67 93 LEU C N 1
ATOM 4562 C CA . LEU C 1 93 ? -7.441 -5.985 20.682 1.00 12.95 93 LEU C CA 1
ATOM 4563 C C . LEU C 1 93 ? -6.379 -6.732 21.488 1.00 12.32 93 LEU C C 1
ATOM 4564 O O . LEU C 1 93 ? -6.677 -7.209 22.571 1.00 12.79 93 LEU C O 1
ATOM 4569 N N . ILE C 1 94 ? -5.183 -6.856 20.931 1.00 13.34 94 ILE C N 1
ATOM 4570 C CA . ILE C 1 94 ? -4.084 -7.656 21.540 1.00 12.67 94 ILE C CA 1
ATOM 4571 C C . ILE C 1 94 ? -3.215 -6.742 22.395 1.00 12.23 94 ILE C C 1
ATOM 4572 O O . ILE C 1 94 ? -2.624 -5.790 21.890 1.00 11.54 94 ILE C O 1
ATOM 4577 N N . PRO C 1 95 ? -3.134 -6.972 23.725 1.00 12.18 95 PRO C N 1
ATOM 4578 C CA . PRO C 1 95 ? -2.299 -6.125 24.563 1.00 12.57 95 PRO C CA 1
ATOM 4579 C C . PRO C 1 95 ? -0.803 -6.396 24.378 1.00 13.16 95 PRO C C 1
ATOM 4580 O O . PRO C 1 95 ? -0.437 -7.465 23.935 1.00 13.75 95 PRO C O 1
ATOM 4584 N N . MET C 1 96 ? 0.004 -5.376 24.707 1.00 13.69 96 MET C N 1
ATOM 4585 C CA . MET C 1 96 ? 1.460 -5.505 24.942 1.00 13.78 96 MET C CA 1
ATOM 4586 C C . MET C 1 96 ? 2.159 -6.107 23.722 1.00 13.64 96 MET C C 1
ATOM 4587 O O . MET C 1 96 ? 3.008 -7.016 23.862 1.00 14.47 96 MET C O 1
ATOM 4592 N N . VAL C 1 97 ? 1.871 -5.580 22.542 1.00 12.70 97 VAL C N 1
ATOM 4593 C CA . VAL C 1 97 ? 2.577 -6.034 21.311 1.00 13.23 97 VAL C CA 1
ATOM 4594 C C . VAL C 1 97 ? 3.874 -5.239 21.193 1.00 14.09 97 VAL C C 1
ATOM 4595 O O . VAL C 1 97 ? 3.864 -3.995 21.371 1.00 13.17 97 VAL C O 1
ATOM 4599 N N . GLU C 1 98 ? 4.977 -5.951 20.990 1.00 13.83 98 GLU C N 1
ATOM 4600 C CA . GLU C 1 98 ? 6.302 -5.326 21.181 1.00 14.24 98 GLU C CA 1
ATOM 4601 C C . GLU C 1 98 ? 7.227 -5.516 19.976 1.00 14.65 98 GLU C C 1
ATOM 4602 O O . GLU C 1 98 ? 8.377 -5.121 20.102 1.00 14.77 98 GLU C O 1
ATOM 4608 N N . SER C 1 99 ? 6.801 -6.130 18.867 1.00 13.79 99 SER C N 1
ATOM 4609 C CA . SER C 1 99 ? 7.705 -6.358 17.713 1.00 14.60 99 SER C CA 1
ATOM 4610 C C . SER C 1 99 ? 6.861 -6.642 16.485 1.00 15.97 99 SER C C 1
ATOM 4611 O O . SER C 1 99 ? 5.678 -7.092 16.645 1.00 16.14 99 SER C O 1
ATOM 4614 N N .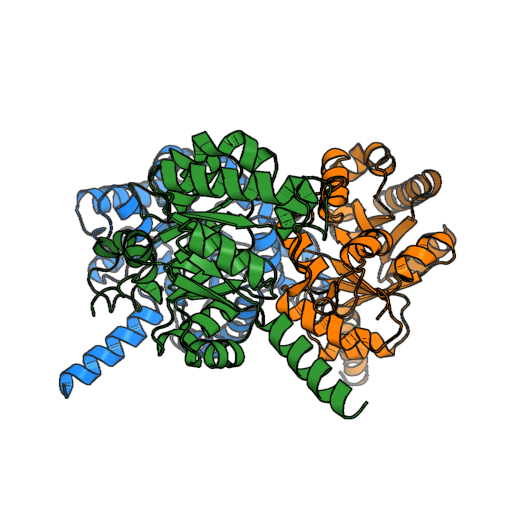 ALA C 1 100 ? 7.453 -6.416 15.309 1.00 15.56 100 ALA C N 1
ATOM 4615 C CA . ALA C 1 100 ? 6.812 -6.770 14.031 1.00 17.21 100 ALA C CA 1
ATOM 4616 C C . ALA C 1 100 ? 6.618 -8.297 14.001 1.00 17.24 100 ALA C C 1
ATOM 4617 O O . ALA C 1 100 ? 5.601 -8.719 13.414 1.00 15.95 100 ALA C O 1
ATOM 4619 N N . GLU C 1 101 ? 7.556 -9.081 14.571 1.00 16.21 101 GLU C N 1
ATOM 4620 C CA . GLU C 1 101 ? 7.465 -10.567 14.572 1.00 18.09 101 GLU C CA 1
ATOM 4621 C C . GLU C 1 101 ? 6.177 -10.965 15.318 1.00 16.20 101 GLU C C 1
ATOM 4622 O O . GLU C 1 101 ? 5.375 -11.783 14.816 1.00 14.65 101 GLU C O 1
ATOM 4628 N N . GLN C 1 102 ? 5.933 -10.372 16.489 1.00 13.55 102 GLN C N 1
ATOM 4629 C CA . GLN C 1 102 ? 4.741 -10.701 17.278 1.00 13.61 102 GLN C CA 1
ATOM 4630 C C . GLN C 1 102 ? 3.499 -10.221 16.536 1.00 14.00 102 GLN C C 1
ATOM 4631 O O . GLN C 1 102 ? 2.494 -10.954 16.486 1.00 14.39 102 GLN C O 1
ATOM 4637 N N . ALA C 1 103 ? 3.510 -9.022 15.982 1.00 13.26 103 ALA C N 1
ATOM 4638 C CA . ALA C 1 103 ? 2.347 -8.505 15.234 1.00 14.10 103 ALA C CA 1
ATOM 4639 C C . ALA C 1 103 ? 2.023 -9.453 14.047 1.00 14.67 103 ALA C C 1
ATOM 4640 O O . ALA C 1 103 ? 0.851 -9.693 13.781 1.00 12.90 103 ALA C O 1
ATOM 4642 N N . GLU C 1 104 ? 3.027 -9.916 13.311 1.00 14.94 104 GLU C N 1
ATOM 4643 C CA . GLU C 1 104 ? 2.825 -10.850 12.175 1.00 17.08 104 GLU C CA 1
ATOM 4644 C C . GLU C 1 104 ? 2.199 -12.151 12.677 1.00 15.08 104 GLU C C 1
ATOM 4645 O O . GLU C 1 104 ? 1.354 -12.698 11.923 1.00 14.74 104 GLU C O 1
ATOM 4651 N N . LEU C 1 105 ? 2.655 -12.651 13.830 1.00 13.98 105 LEU C N 1
ATOM 4652 C CA . LEU C 1 105 ? 2.078 -13.894 14.417 1.00 15.15 105 LEU C CA 1
ATOM 4653 C C . LEU C 1 105 ? 0.588 -13.634 14.699 1.00 13.97 105 LEU C C 1
ATOM 4654 O O . LEU C 1 105 ? -0.215 -14.527 14.465 1.00 13.83 105 LEU C O 1
ATOM 4659 N N . MET C 1 106 ? 0.224 -12.443 15.195 1.00 14.10 106 MET C N 1
ATOM 4660 C CA . MET C 1 106 ? -1.166 -12.103 15.554 1.00 13.59 106 MET C CA 1
ATOM 4661 C C . MET C 1 106 ? -1.989 -12.041 14.260 1.00 14.94 106 MET C C 1
ATOM 4662 O O . MET C 1 106 ? -3.132 -12.588 14.257 1.00 14.14 106 MET C O 1
ATOM 4667 N N . VAL C 1 107 ? -1.438 -11.488 13.186 1.00 14.59 107 VAL C N 1
ATOM 4668 C CA . VAL C 1 107 ? -2.125 -11.487 11.860 1.00 15.43 107 VAL C CA 1
ATOM 4669 C C . VAL C 1 107 ? -2.444 -12.947 11.488 1.00 14.65 107 VAL C C 1
ATOM 4670 O O . VAL C 1 107 ? -3.605 -13.242 11.252 1.00 15.68 107 VAL C O 1
ATOM 4674 N N . LYS C 1 108 ? -1.471 -13.843 11.534 1.00 14.66 108 LYS C N 1
ATOM 4675 C CA . LYS C 1 108 ? -1.679 -15.241 11.111 1.00 16.40 108 LYS C CA 1
ATOM 4676 C C . LYS C 1 108 ? -2.680 -15.912 12.046 1.00 14.42 108 LYS C C 1
ATOM 4677 O O . LYS C 1 108 ? -3.461 -16.735 11.562 1.00 14.13 108 LYS C O 1
ATOM 4683 N N . ALA C 1 109 ? -2.614 -15.608 13.340 1.00 14.56 109 ALA C N 1
ATOM 4684 C CA . ALA C 1 109 ? -3.511 -16.218 14.350 1.00 13.46 109 ALA C CA 1
ATOM 4685 C C . ALA C 1 109 ? -4.976 -15.908 14.014 1.00 13.99 109 ALA C C 1
ATOM 4686 O O . ALA C 1 109 ? -5.825 -16.671 14.496 1.00 15.37 109 ALA C O 1
ATOM 4688 N N . THR C 1 110 ? -5.274 -14.834 13.252 1.00 12.34 110 THR C N 1
ATOM 4689 C CA . THR C 1 110 ? -6.655 -14.395 12.938 1.00 12.05 110 THR C CA 1
ATOM 4690 C C . THR C 1 110 ? -7.127 -14.881 11.557 1.00 12.12 110 THR C C 1
ATOM 4691 O O . THR C 1 110 ? -8.311 -14.636 11.223 1.00 14.37 110 THR C O 1
ATOM 4695 N N . ARG C 1 111 ? -6.287 -15.572 10.803 1.00 12.91 111 ARG C N 1
ATOM 4696 C CA . ARG C 1 111 ? -6.587 -15.956 9.412 1.00 14.02 111 ARG C CA 1
ATOM 4697 C C . ARG C 1 111 ? -6.474 -17.453 9.209 1.00 13.41 111 ARG C C 1
ATOM 4698 O O . ARG C 1 111 ? -5.551 -18.092 9.750 1.00 12.99 111 ARG C O 1
ATOM 4706 N N . TYR C 1 112 ? -7.406 -18.017 8.450 1.00 14.15 112 TYR C N 1
ATOM 4707 C CA . TYR C 1 112 ? -7.414 -19.469 8.164 1.00 14.20 112 TYR C CA 1
ATOM 4708 C C . TYR C 1 112 ? -6.159 -19.880 7.377 1.00 14.49 112 TYR C C 1
ATOM 4709 O O . TYR C 1 112 ? -5.617 -19.105 6.558 1.00 13.97 112 TYR C O 1
ATOM 4718 N N . PRO C 1 113 ? -5.734 -21.153 7.527 1.00 14.14 113 PRO C N 1
ATOM 4719 C CA . PRO C 1 113 ? -4.755 -21.765 6.639 1.00 15.60 113 PRO C CA 1
ATOM 4720 C C . PRO C 1 113 ? -5.333 -21.722 5.241 1.00 16.09 113 PRO C C 1
ATOM 4721 O O . PRO C 1 113 ? -6.545 -21.808 5.084 1.00 15.75 113 PRO C O 1
ATOM 4725 N N . PRO C 1 114 ? -4.509 -21.693 4.185 1.00 16.49 114 PRO C N 1
ATOM 4726 C CA . PRO C 1 114 ? -3.073 -21.901 4.297 1.00 19.08 114 PRO C CA 1
ATOM 4727 C C . PRO C 1 114 ? -2.323 -20.597 4.585 1.00 18.75 114 PRO C C 1
ATOM 4728 O O . PRO C 1 114 ? -1.180 -20.708 4.911 1.00 18.06 114 PRO C O 1
ATOM 4732 N N . GLU C 1 115 ? -2.963 -19.417 4.489 1.00 18.05 115 GLU C N 1
ATOM 4733 C CA . GLU C 1 115 ? -2.245 -18.127 4.677 1.00 21.47 115 GLU C CA 1
ATOM 4734 C C . GLU C 1 115 ? -2.021 -17.820 6.162 1.00 19.82 115 GLU C C 1
ATOM 4735 O O . GLU C 1 115 ? -0.996 -17.184 6.517 1.00 16.32 115 GLU C O 1
ATOM 4741 N N . GLY C 1 116 ? -2.913 -18.302 7.022 1.00 16.49 116 GLY C N 1
ATOM 4742 C CA . GLY C 1 116 ? -2.763 -18.118 8.475 1.00 16.92 116 GLY C CA 1
ATOM 4743 C C . GLY C 1 116 ? -2.768 -19.417 9.241 1.00 15.28 116 GLY C C 1
ATOM 4744 O O . GLY C 1 116 ? -2.635 -20.493 8.617 1.00 17.21 116 GLY C O 1
ATOM 4745 N N . ILE C 1 117 ? -2.930 -19.325 10.571 1.00 13.65 117 ILE C N 1
ATOM 4746 C CA . ILE C 1 117 ? -2.816 -20.495 11.479 1.00 13.42 117 ILE C CA 1
ATOM 4747 C C . ILE C 1 117 ? -4.075 -20.607 12.334 1.00 12.48 117 ILE C C 1
ATOM 4748 O O . ILE C 1 117 ? -4.021 -21.388 13.265 1.00 13.09 117 ILE C O 1
ATOM 4753 N N . ARG C 1 118 ? -5.131 -19.856 12.045 1.00 12.28 118 ARG C N 1
ATOM 4754 C CA . ARG C 1 118 ? -6.404 -19.979 12.813 1.00 12.44 118 ARG C CA 1
ATOM 4755 C C . ARG C 1 118 ? -6.958 -21.407 12.677 1.00 12.62 118 ARG C C 1
ATOM 4756 O O . ARG C 1 118 ? -7.166 -21.872 11.537 1.00 12.23 118 ARG C O 1
ATOM 4764 N N . GLY C 1 119 ? -7.208 -22.082 13.801 1.00 12.34 119 GLY C N 1
ATOM 4765 C CA . GLY C 1 119 ? -7.677 -23.473 13.771 1.00 13.18 119 GLY C CA 1
ATOM 4766 C C . GLY C 1 119 ? -9.054 -23.526 13.143 1.00 13.03 119 GLY C C 1
ATOM 4767 O O . GLY C 1 119 ? -9.852 -22.654 13.466 1.00 13.23 119 GLY C O 1
ATOM 4768 N N . VAL C 1 120 ? -9.338 -24.582 12.371 1.00 12.25 120 VAL C N 1
ATOM 4769 C CA . VAL C 1 120 ? -10.592 -24.736 11.594 1.00 13.78 120 VAL C CA 1
ATOM 4770 C C . VAL C 1 120 ? -11.568 -25.631 12.354 1.00 14.79 120 VAL C C 1
ATOM 4771 O O . VAL C 1 120 ? -11.237 -26.804 12.529 1.00 16.22 120 VAL C O 1
ATOM 4775 N N . GLY C 1 121 ? -12.715 -25.084 12.762 1.00 13.93 121 GLY C N 1
ATOM 4776 C CA . GLY C 1 121 ? -13.817 -25.865 13.372 1.00 14.68 121 GLY C CA 1
ATOM 4777 C C . GLY C 1 121 ? -15.158 -25.199 13.170 1.00 14.89 121 GLY C C 1
ATOM 4778 O O . GLY C 1 121 ? -15.896 -24.918 14.148 1.00 14.58 121 GLY C O 1
ATOM 4779 N N . ALA C 1 122 ? -15.503 -24.959 11.920 1.00 15.53 122 ALA C N 1
ATOM 4780 C CA . ALA C 1 122 ? -16.713 -24.188 11.552 1.00 17.67 122 ALA C CA 1
ATOM 4781 C C . ALA C 1 122 ? -17.994 -24.927 11.961 1.00 16.62 122 ALA C C 1
ATOM 4782 O O . ALA C 1 122 ? -18.952 -24.209 12.237 1.00 16.52 122 ALA C O 1
ATOM 4784 N N . ALA C 1 123 ? -18.013 -26.262 12.031 1.00 15.74 123 ALA C N 1
ATOM 4785 C CA . ALA C 1 123 ? -19.253 -27.007 12.412 1.00 16.24 123 ALA C CA 1
ATOM 4786 C C . ALA C 1 123 ? -19.638 -26.677 13.868 1.00 16.72 123 ALA C C 1
ATOM 4787 O O . ALA C 1 123 ? -20.830 -26.703 14.188 1.00 18.03 123 ALA C O 1
ATOM 4789 N N . LEU C 1 124 ? -18.683 -26.265 14.688 1.00 14.48 124 LEU C N 1
ATOM 4790 C CA . LEU C 1 124 ? -18.866 -26.082 16.149 1.00 15.68 124 LEU C CA 1
ATOM 4791 C C . LEU C 1 124 ? -18.958 -24.603 16.560 1.00 15.42 124 LEU C C 1
ATOM 4792 O O . LEU C 1 124 ? -19.252 -24.329 17.764 1.00 15.59 124 LEU C O 1
ATOM 4797 N N . ALA C 1 125 ? -18.738 -23.676 15.628 1.00 15.16 125 ALA C N 1
ATOM 4798 C CA . ALA C 1 125 ? -18.496 -22.243 15.917 1.00 13.93 125 ALA C CA 1
ATOM 4799 C C . ALA C 1 125 ? -19.770 -21.419 15.845 1.00 12.97 125 ALA C C 1
ATOM 4800 O O . ALA C 1 125 ? -20.359 -21.354 14.774 1.00 12.87 125 ALA C O 1
ATOM 4802 N N . ARG C 1 126 ? -20.060 -20.645 16.894 1.00 12.74 126 ARG C N 1
ATOM 4803 C CA . ARG C 1 126 ? -21.021 -19.540 16.762 1.00 12.27 126 ARG C CA 1
ATOM 4804 C C . ARG C 1 126 ? -20.600 -18.633 15.582 1.00 12.55 126 ARG C C 1
ATOM 4805 O O . ARG C 1 126 ? -21.481 -18.035 14.912 1.00 11.68 126 ARG C O 1
ATOM 4813 N N . ALA C 1 127 ? -19.310 -18.467 15.329 1.00 12.08 127 ALA C N 1
ATOM 4814 C CA . ALA C 1 127 ? -18.816 -17.534 14.287 1.00 12.09 127 ALA C CA 1
ATOM 4815 C C . ALA C 1 127 ? -19.443 -17.871 12.932 1.00 12.29 127 ALA C C 1
ATOM 4816 O O . ALA C 1 127 ? -19.779 -16.955 12.221 1.00 12.94 127 ALA C O 1
ATOM 4818 N N . SER C 1 128 ? -19.628 -19.140 12.603 1.00 13.45 128 SER C N 1
ATOM 4819 C CA . SER C 1 128 ? -20.206 -19.591 11.317 1.00 14.16 128 SER C CA 1
ATOM 4820 C C . SER C 1 128 ? -21.722 -19.824 11.466 1.00 15.23 128 SER C C 1
ATOM 4821 O O . SER C 1 128 ? -22.325 -20.362 10.530 1.00 14.21 128 SER C O 1
ATOM 4824 N N . ARG C 1 129 ? -22.278 -19.545 12.641 1.00 14.61 129 ARG C N 1
ATOM 4825 C CA . ARG C 1 129 ? -23.618 -19.984 13.097 1.00 14.10 129 ARG C CA 1
ATOM 4826 C C . ARG C 1 129 ? -23.761 -21.497 12.825 1.00 13.49 129 ARG C C 1
ATOM 4827 O O . ARG C 1 129 ? -24.799 -21.922 12.248 1.00 15.43 129 ARG C O 1
ATOM 4835 N N . TRP C 1 130 ? -22.754 -22.274 13.221 1.00 12.60 130 TRP C N 1
ATOM 4836 C CA . TRP C 1 130 ? -22.736 -23.756 13.142 1.00 13.80 130 TRP C CA 1
ATOM 4837 C C . TRP C 1 130 ? -22.949 -24.168 11.686 1.00 15.04 130 TRP C C 1
ATOM 4838 O O . TRP C 1 130 ? -23.729 -25.102 11.398 1.00 15.70 130 TRP C O 1
ATOM 4849 N N . ASN C 1 131 ? -22.297 -23.431 10.795 1.00 17.36 131 ASN C N 1
ATOM 4850 C CA . ASN C 1 131 ? -22.347 -23.609 9.312 1.00 18.51 131 ASN C CA 1
ATOM 4851 C C . ASN C 1 131 ? -23.684 -23.175 8.723 1.00 19.90 131 ASN C C 1
ATOM 4852 O O . ASN C 1 131 ? -23.870 -23.413 7.486 1.00 18.18 131 ASN C O 1
ATOM 4857 N N . ASN C 1 132 ? -24.539 -22.483 9.473 1.00 19.20 132 ASN C N 1
ATOM 4858 C CA . ASN C 1 132 ? -25.734 -21.862 8.866 1.00 18.91 132 ASN C CA 1
ATOM 4859 C C . ASN C 1 132 ? -25.330 -20.662 8.003 1.00 20.73 132 ASN C C 1
ATOM 4860 O O . ASN C 1 132 ? -26.061 -20.367 7.043 1.00 21.24 132 ASN C O 1
ATOM 4865 N N . ILE C 1 133 ? -24.150 -20.073 8.231 1.00 17.37 133 ILE C N 1
ATOM 4866 C CA . ILE C 1 133 ? -23.461 -19.194 7.227 1.00 18.89 133 ILE C CA 1
ATOM 4867 C C . ILE C 1 133 ? -22.733 -20.137 6.266 1.00 21.94 133 ILE C C 1
ATOM 4868 O O . ILE C 1 133 ? -21.606 -20.541 6.590 1.00 19.72 133 ILE C O 1
ATOM 4873 N N . SER C 1 134 ? -23.363 -20.512 5.132 1.00 24.47 134 SER C N 1
ATOM 4874 C CA . SER C 1 134 ? -22.926 -21.657 4.276 1.00 28.43 134 SER C CA 1
ATOM 4875 C C . SER C 1 134 ? -21.504 -21.433 3.714 1.00 26.53 134 SER C C 1
ATOM 4876 O O . SER C 1 134 ? -20.758 -22.430 3.549 1.00 31.06 134 SER C O 1
ATOM 4879 N N . ASP C 1 135 ? -21.096 -20.198 3.455 1.00 24.56 135 ASP C N 1
ATOM 4880 C CA . ASP C 1 135 ? -19.768 -19.969 2.811 1.00 23.83 135 ASP C CA 1
ATOM 4881 C C . ASP C 1 135 ? -18.784 -19.373 3.828 1.00 19.96 135 ASP C C 1
ATOM 4882 O O . ASP C 1 135 ? -17.772 -18.764 3.413 1.00 18.47 135 ASP C O 1
ATOM 4887 N N . TYR C 1 136 ? -19.037 -19.547 5.118 1.00 18.63 136 TYR C N 1
ATOM 4888 C CA . TYR C 1 136 ? -18.196 -18.948 6.189 1.00 16.52 136 TYR C CA 1
ATOM 4889 C C . TYR C 1 136 ? -16.693 -19.119 5.881 1.00 15.34 136 TYR C C 1
ATOM 4890 O O . TYR C 1 136 ? -15.900 -18.155 6.045 1.00 14.58 136 TYR C O 1
ATOM 4899 N N . LEU C 1 137 ? -16.225 -20.350 5.579 1.00 15.61 137 LEU C N 1
ATOM 4900 C CA . LEU C 1 137 ? -14.755 -20.603 5.514 1.00 16.50 137 LEU C CA 1
ATOM 4901 C C . LEU C 1 137 ? -14.143 -19.809 4.357 1.00 18.48 137 LEU C C 1
ATOM 4902 O O . LEU C 1 137 ? -12.936 -19.509 4.429 1.00 18.04 137 LEU C O 1
ATOM 4907 N N . GLN C 1 138 ? -14.967 -19.386 3.410 1.00 18.81 138 GLN C N 1
ATOM 4908 C CA . GLN C 1 138 ? -14.517 -18.518 2.274 1.00 24.99 138 GLN C CA 1
ATOM 4909 C C . GLN C 1 138 ? -14.610 -17.024 2.655 1.00 23.33 138 GLN C C 1
ATOM 4910 O O . GLN C 1 138 ? -13.822 -16.248 2.123 1.00 29.26 138 GLN C O 1
ATOM 4916 N N . THR C 1 139 ? -15.542 -16.596 3.507 1.00 21.11 139 THR C N 1
ATOM 4917 C CA . THR C 1 139 ? -15.913 -15.160 3.708 1.00 20.93 139 THR C CA 1
ATOM 4918 C C . THR C 1 139 ? -15.430 -14.671 5.097 1.00 20.91 139 THR C C 1
ATOM 4919 O O . THR C 1 139 ? -15.561 -13.444 5.392 1.00 21.65 139 THR C O 1
ATOM 4923 N N . ALA C 1 140 ? -14.888 -15.565 5.927 1.00 17.22 140 ALA C N 1
ATOM 4924 C CA . ALA C 1 140 ? -14.589 -15.226 7.342 1.00 15.96 140 ALA C CA 1
ATOM 4925 C C . ALA C 1 140 ? -13.495 -14.149 7.412 1.00 16.22 140 ALA C C 1
ATOM 4926 O O . ALA C 1 140 ? -13.697 -13.103 8.113 1.00 15.13 140 ALA C O 1
ATOM 4928 N N . ASP C 1 141 ? -12.375 -14.406 6.738 1.00 17.99 141 ASP C N 1
ATOM 4929 C CA . ASP C 1 141 ? -11.131 -13.627 6.958 1.00 19.04 141 ASP C CA 1
ATOM 4930 C C . ASP C 1 141 ? -11.434 -12.153 6.670 1.00 19.71 141 ASP C C 1
ATOM 4931 O O . ASP C 1 141 ? -10.902 -11.285 7.385 1.00 17.05 141 ASP C O 1
ATOM 4936 N N . GLU C 1 142 ? -12.262 -11.862 5.649 1.00 19.58 142 GLU C N 1
ATOM 4937 C CA . GLU C 1 142 ? -12.513 -10.476 5.163 1.00 23.43 142 GLU C CA 1
ATOM 4938 C C . GLU C 1 142 ? -13.131 -9.638 6.303 1.00 21.08 142 GLU C C 1
ATOM 4939 O O . GLU C 1 142 ? -12.946 -8.420 6.284 1.00 19.68 142 GLU C O 1
ATOM 4945 N N . GLN C 1 143 ? -13.872 -10.234 7.253 1.00 17.70 143 GLN C N 1
ATOM 4946 C CA . GLN C 1 143 ? -14.590 -9.499 8.324 1.00 16.48 143 GLN C CA 1
ATOM 4947 C C . GLN C 1 143 ? -13.846 -9.536 9.664 1.00 17.13 143 GLN C C 1
ATOM 4948 O O . GLN C 1 143 ? -14.432 -9.089 10.659 1.00 20.21 143 GLN C O 1
ATOM 4954 N N . ILE C 1 144 ? -12.629 -10.047 9.694 1.00 16.53 144 ILE C N 1
ATOM 4955 C CA . ILE C 1 144 ? -11.830 -10.058 10.938 1.00 16.81 144 ILE C CA 1
ATOM 4956 C C . ILE C 1 144 ? -10.951 -8.806 10.945 1.00 16.72 144 ILE C C 1
ATOM 4957 O O . ILE C 1 144 ? -10.323 -8.485 9.926 1.00 14.33 144 ILE C O 1
ATOM 4962 N N . CYS C 1 145 ? -10.884 -8.177 12.095 1.00 15.40 145 CYS C N 1
ATOM 4963 C CA . CYS C 1 145 ? -10.127 -6.942 12.333 1.00 14.49 145 CYS C CA 1
ATOM 4964 C C . CYS C 1 145 ? -9.137 -7.169 13.460 1.00 15.04 145 CYS C C 1
ATOM 4965 O O . CYS C 1 145 ? -9.567 -7.535 14.540 1.00 13.27 145 CYS C O 1
ATOM 4968 N N . LEU C 1 146 ? -7.859 -6.893 13.211 1.00 13.77 146 LEU C N 1
ATOM 4969 C CA . LEU C 1 146 ? -6.814 -7.014 14.242 1.00 13.81 146 LEU C CA 1
ATOM 4970 C C . LEU C 1 146 ? -6.342 -5.635 14.664 1.00 13.79 146 LEU C C 1
ATOM 4971 O O . LEU C 1 146 ? -5.880 -4.864 13.811 1.00 14.32 146 LEU C O 1
ATOM 4976 N N . LEU C 1 147 ? -6.407 -5.389 15.958 1.00 13.74 147 LEU C N 1
ATOM 4977 C CA . LEU C 1 147 ? -5.867 -4.187 16.624 1.00 13.54 147 LEU C CA 1
ATOM 4978 C C . LEU C 1 147 ? -4.781 -4.665 17.593 1.00 14.50 147 LEU C C 1
ATOM 4979 O O . LEU C 1 147 ? -4.976 -5.724 18.265 1.00 13.50 147 LEU C O 1
ATOM 4984 N N . VAL C 1 148 ? -3.639 -3.963 17.618 1.00 12.97 148 VAL C N 1
ATOM 4985 C CA . VAL C 1 148 ? -2.567 -4.326 18.573 1.00 13.85 148 VAL C CA 1
ATOM 4986 C C . VAL C 1 148 ? -2.309 -3.110 19.450 1.00 14.18 148 VAL C C 1
ATOM 4987 O O . VAL C 1 148 ? -2.464 -1.970 18.979 1.00 14.81 148 VAL C O 1
ATOM 4991 N N . GLN C 1 149 ? -1.891 -3.359 20.680 1.00 13.41 149 GLN C N 1
ATOM 4992 C CA . GLN C 1 149 ? -1.593 -2.247 21.593 1.00 13.21 149 GLN C CA 1
ATOM 4993 C C . GLN C 1 149 ? -0.089 -2.007 21.616 1.00 13.27 149 GLN C C 1
ATOM 4994 O O . GLN C 1 149 ? 0.698 -2.978 21.801 1.00 12.80 149 GLN C O 1
ATOM 5000 N N . VAL C 1 150 ? 0.243 -0.734 21.519 1.00 13.11 150 VAL C N 1
ATOM 5001 C CA . VAL C 1 150 ? 1.604 -0.242 21.872 1.00 13.53 150 VAL C CA 1
ATOM 5002 C C . VAL C 1 150 ? 1.491 0.457 23.206 1.00 12.67 150 VAL C C 1
ATOM 5003 O O . VAL C 1 150 ? 0.752 1.442 23.304 1.00 14.27 150 VAL C O 1
ATOM 5007 N N . GLU C 1 151 ? 2.180 -0.083 24.216 1.00 12.49 151 GLU C N 1
ATOM 5008 C CA . GLU C 1 151 ? 2.010 0.405 25.600 1.00 12.78 151 GLU C CA 1
ATOM 5009 C C . GLU C 1 151 ? 3.214 0.023 26.472 1.00 12.48 151 GLU C C 1
ATOM 5010 O O . GLU C 1 151 ? 3.069 -0.066 27.702 1.00 13.48 151 GLU C O 1
ATOM 5016 N N . SER C 1 152 ? 4.388 -0.088 25.871 1.00 12.09 152 SER C N 1
ATOM 5017 C CA . SER C 1 152 ? 5.681 -0.365 26.550 1.00 13.06 152 SER C CA 1
ATOM 5018 C C . SER C 1 152 ? 6.786 0.400 25.822 1.00 13.80 152 SER C C 1
ATOM 5019 O O . SER C 1 152 ? 6.603 0.756 24.648 1.00 13.91 152 SER C O 1
ATOM 5022 N N . LYS C 1 153 ? 7.962 0.519 26.438 1.00 14.31 153 LYS C N 1
ATOM 5023 C CA . LYS C 1 153 ? 9.095 1.135 25.726 1.00 15.11 153 LYS C CA 1
ATOM 5024 C C . LYS C 1 153 ? 9.469 0.267 24.536 1.00 13.98 153 LYS C C 1
ATOM 5025 O O . LYS C 1 153 ? 9.775 0.824 23.471 1.00 12.87 153 LYS C O 1
ATOM 5031 N N . LYS C 1 154 ? 9.469 -1.059 24.709 1.00 15.13 154 LYS C N 1
ATOM 5032 C CA . LYS C 1 154 ? 9.838 -1.962 23.604 1.00 15.91 154 LYS C CA 1
ATOM 5033 C C . LYS C 1 154 ? 8.829 -1.820 22.456 1.00 14.25 154 LYS C C 1
ATOM 5034 O O . LYS C 1 154 ? 9.262 -1.775 21.292 1.00 14.07 154 LYS C O 1
ATOM 5040 N N . GLY C 1 155 ? 7.529 -1.686 22.745 1.00 12.93 155 GLY C N 1
ATOM 5041 C CA . GLY C 1 155 ? 6.559 -1.377 21.667 1.00 13.13 155 GLY C CA 1
ATOM 5042 C C . GLY C 1 155 ? 6.945 -0.082 20.967 1.00 13.65 155 GLY C C 1
ATOM 5043 O O . GLY C 1 155 ? 6.973 -0.052 19.738 1.00 13.20 155 GLY C O 1
ATOM 5044 N N . LEU C 1 156 ? 7.256 0.979 21.726 1.00 14.00 156 LEU C N 1
ATOM 5045 C CA . LEU C 1 156 ? 7.648 2.255 21.077 1.00 14.38 156 LEU C CA 1
ATOM 5046 C C . LEU C 1 156 ? 8.935 2.070 20.260 1.00 14.84 156 LEU C C 1
ATOM 5047 O O . LEU C 1 156 ? 9.068 2.755 19.232 1.00 15.28 156 LEU C O 1
ATOM 5052 N N . ASP C 1 157 ? 9.842 1.219 20.718 1.00 13.66 157 ASP C N 1
ATOM 5053 C CA . ASP C 1 157 ? 11.147 0.936 20.079 1.00 13.84 157 ASP C CA 1
ATOM 5054 C C . ASP C 1 157 ? 10.938 0.194 18.758 1.00 14.04 157 ASP C C 1
ATOM 5055 O O . ASP C 1 157 ? 11.883 0.092 17.999 1.00 15.16 157 ASP C O 1
ATOM 5060 N N . ASN C 1 158 ? 9.752 -0.388 18.551 1.00 13.14 158 ASN C N 1
ATOM 5061 C CA . ASN C 1 158 ? 9.424 -1.203 17.365 1.00 14.26 158 ASN C CA 1
ATOM 5062 C C . ASN C 1 158 ? 8.211 -0.627 16.633 1.00 13.87 158 ASN C C 1
ATOM 5063 O O . ASN C 1 158 ? 7.635 -1.345 15.806 1.00 14.31 158 ASN C O 1
ATOM 5068 N N . LEU C 1 159 ? 7.845 0.609 16.918 1.00 14.83 159 LEU C N 1
ATOM 5069 C CA . LEU C 1 159 ? 6.601 1.217 16.361 1.00 14.72 159 LEU C CA 1
ATOM 5070 C C . LEU C 1 159 ? 6.623 1.215 14.825 1.00 16.82 159 LEU C C 1
ATOM 5071 O O . LEU C 1 159 ? 5.600 0.776 14.200 1.00 15.51 159 LEU C O 1
ATOM 5076 N N . ASP C 1 160 ? 7.687 1.752 14.205 1.00 16.86 160 ASP C N 1
ATOM 5077 C CA . ASP C 1 160 ? 7.770 1.858 12.724 1.00 18.93 160 ASP C CA 1
ATOM 5078 C C . ASP C 1 160 ? 7.679 0.452 12.143 1.00 17.17 160 ASP C C 1
ATOM 5079 O O . ASP C 1 160 ? 7.052 0.299 11.094 1.00 19.47 160 ASP C O 1
ATOM 5084 N N . GLU C 1 161 ? 8.297 -0.529 12.785 1.00 16.65 161 GLU C N 1
ATOM 5085 C CA . GLU C 1 161 ? 8.321 -1.923 12.266 1.00 17.22 161 GLU C CA 1
ATOM 5086 C C . GLU C 1 161 ? 6.921 -2.543 12.390 1.00 16.19 161 GLU C C 1
ATOM 5087 O O . GLU C 1 161 ? 6.448 -3.108 11.396 1.00 17.49 161 GLU C O 1
ATOM 5093 N N . ILE C 1 162 ? 6.234 -2.343 13.515 1.00 14.05 162 ILE C N 1
ATOM 5094 C CA . ILE C 1 162 ? 4.813 -2.778 13.689 1.00 15.99 162 ILE C CA 1
ATOM 5095 C C . ILE C 1 162 ? 3.906 -2.085 12.646 1.00 16.77 162 ILE C C 1
ATOM 5096 O O . ILE C 1 162 ? 3.028 -2.753 12.064 1.00 16.89 162 ILE C O 1
ATOM 5101 N N . LEU C 1 163 ? 4.134 -0.807 12.347 1.00 17.71 163 LEU C N 1
ATOM 5102 C CA . LEU C 1 163 ? 3.284 -0.056 11.406 1.00 18.47 163 LEU C CA 1
ATOM 5103 C C . LEU C 1 163 ? 3.446 -0.537 9.963 1.00 20.22 163 LEU C C 1
ATOM 5104 O O . LEU C 1 163 ? 2.570 -0.171 9.128 1.00 22.98 163 LEU C O 1
ATOM 5109 N N . ASN C 1 164 ? 4.528 -1.240 9.663 1.00 21.58 164 ASN C N 1
ATOM 5110 C CA . ASN C 1 164 ? 4.744 -1.811 8.307 1.00 22.75 164 ASN C CA 1
ATOM 5111 C C . ASN C 1 164 ? 4.188 -3.240 8.223 1.00 20.66 164 ASN C C 1
ATOM 5112 O O . ASN C 1 164 ? 4.436 -3.853 7.177 1.00 17.36 164 ASN C O 1
ATOM 5117 N N . VAL C 1 165 ? 3.495 -3.755 9.259 1.00 18.10 165 VAL C N 1
ATOM 5118 C CA . VAL C 1 165 ? 2.902 -5.122 9.187 1.00 17.41 165 VAL C CA 1
ATOM 5119 C C . VAL C 1 165 ? 1.548 -5.046 8.473 1.00 18.34 165 VAL C C 1
ATOM 5120 O O . VAL C 1 165 ? 0.634 -4.358 8.927 1.00 18.60 165 VAL C O 1
ATOM 5124 N N . ASP C 1 166 ? 1.455 -5.694 7.324 1.00 19.80 166 ASP C N 1
ATOM 5125 C CA . ASP C 1 166 ? 0.178 -5.828 6.597 1.00 24.05 166 ASP C CA 1
ATOM 5126 C C . ASP C 1 166 ? -0.698 -6.732 7.464 1.00 21.90 166 ASP C C 1
ATOM 5127 O O . ASP C 1 166 ? -0.266 -7.847 7.886 1.00 29.83 166 ASP C O 1
ATOM 5132 N N . GLY C 1 167 ? -1.892 -6.292 7.698 1.00 25.49 167 GLY C N 1
ATOM 5133 C CA . GLY C 1 167 ? -2.860 -7.102 8.429 1.00 21.08 167 GLY C CA 1
ATOM 5134 C C . GLY C 1 167 ? -3.054 -6.519 9.807 1.00 20.19 167 GLY C C 1
ATOM 5135 O O . GLY C 1 167 ? -4.047 -6.863 10.414 1.00 19.06 167 GLY C O 1
ATOM 5136 N N . VAL C 1 168 ? -2.181 -5.612 10.248 1.00 16.58 168 VAL C N 1
ATOM 5137 C CA . VAL C 1 168 ? -2.462 -4.821 11.473 1.00 17.22 168 VAL C CA 1
ATOM 5138 C C . VAL C 1 168 ? -3.418 -3.712 11.023 1.00 17.99 168 VAL C C 1
ATOM 5139 O O . VAL C 1 168 ? -2.992 -2.816 10.278 1.00 18.01 168 VAL C O 1
ATOM 5143 N N . ASP C 1 169 ? -4.679 -3.743 11.442 1.00 16.37 169 ASP C N 1
ATOM 5144 C CA . ASP C 1 169 ? -5.673 -2.722 11.002 1.00 15.77 169 ASP C CA 1
ATOM 5145 C C . ASP C 1 169 ? -5.530 -1.429 11.817 1.00 15.71 169 ASP C C 1
ATOM 5146 O O . ASP C 1 169 ? -5.851 -0.318 11.305 1.00 15.75 169 ASP C O 1
ATOM 5151 N N . GLY C 1 170 ? -5.138 -1.549 13.075 1.00 14.23 170 GLY C N 1
ATOM 5152 C CA . GLY C 1 170 ? -5.097 -0.404 13.995 1.00 14.38 170 GLY C CA 1
ATOM 5153 C C . GLY C 1 170 ? -4.050 -0.639 15.070 1.00 14.65 170 GLY C C 1
ATOM 5154 O O . GLY C 1 170 ? -3.790 -1.812 15.456 1.00 14.92 170 GLY C O 1
ATOM 5155 N N . ILE C 1 171 ? -3.484 0.448 15.579 1.00 13.39 171 ILE C N 1
ATOM 5156 C CA . ILE C 1 171 ? -2.627 0.426 16.785 1.00 14.21 171 ILE C CA 1
ATOM 5157 C C . ILE C 1 171 ? -3.302 1.283 17.863 1.00 13.97 171 ILE C C 1
ATOM 5158 O O . ILE C 1 171 ? -3.579 2.485 17.623 1.00 13.63 171 ILE C O 1
ATOM 5163 N N . PHE C 1 172 ? -3.558 0.667 19.007 1.00 13.99 172 PHE C N 1
ATOM 5164 C CA . PHE C 1 172 ? -4.169 1.293 20.191 1.00 13.88 172 PHE C CA 1
ATOM 5165 C C . PHE C 1 172 ? -3.070 1.582 21.212 1.00 13.74 172 PHE C C 1
ATOM 5166 O O . PHE C 1 172 ? -2.297 0.676 21.496 1.00 12.29 172 PHE C O 1
ATOM 5174 N N . ILE C 1 173 ? -3.032 2.822 21.714 1.00 13.07 173 ILE C N 1
ATOM 5175 C CA . ILE C 1 173 ? -2.122 3.258 22.794 1.00 13.54 173 ILE C CA 1
ATOM 5176 C C . ILE C 1 173 ? -2.798 3.027 24.147 1.00 14.15 173 ILE C C 1
ATOM 5177 O O . ILE C 1 173 ? -3.917 3.506 24.355 1.00 15.38 173 ILE C O 1
ATOM 5182 N N . GLY C 1 174 ? -2.122 2.311 25.044 1.00 14.31 174 GLY C N 1
ATOM 5183 C CA . GLY C 1 174 ? -2.591 2.087 26.421 1.00 14.67 174 GLY C CA 1
ATOM 5184 C C . GLY C 1 174 ? -1.915 3.072 27.373 1.00 15.50 174 GLY C C 1
ATOM 5185 O O . GLY C 1 174 ? -0.787 2.832 27.791 1.00 14.98 174 GLY C O 1
ATOM 5186 N N . PRO C 1 175 ? -2.558 4.207 27.748 1.00 14.92 175 PRO C N 1
ATOM 5187 C CA . PRO C 1 175 ? -1.897 5.199 28.612 1.00 14.86 175 PRO C CA 1
ATOM 5188 C C . PRO C 1 175 ? -1.522 4.712 30.013 1.00 14.43 175 PRO C C 1
ATOM 5189 O O . PRO C 1 175 ? -0.502 5.141 30.512 1.00 14.00 175 PRO C O 1
ATOM 5193 N N . ALA C 1 176 ? -2.304 3.820 30.615 1.00 13.17 176 ALA C N 1
ATOM 5194 C CA . ALA C 1 176 ? -1.996 3.303 31.962 1.00 12.84 176 ALA C CA 1
ATOM 5195 C C . ALA C 1 176 ? -0.690 2.492 31.935 1.00 12.93 176 ALA C C 1
ATOM 5196 O O . ALA C 1 176 ? 0.261 2.807 32.723 1.00 13.53 176 ALA C O 1
ATOM 5198 N N . ASP C 1 177 ? -0.623 1.472 31.067 1.00 12.30 177 ASP C N 1
ATOM 5199 C CA . ASP C 1 177 ? 0.607 0.670 30.914 1.00 11.99 177 ASP C CA 1
ATOM 5200 C C . ASP C 1 177 ? 1.759 1.545 30.420 1.00 12.31 177 ASP C C 1
ATOM 5201 O O . ASP C 1 177 ? 2.918 1.333 30.890 1.00 13.04 177 ASP C O 1
ATOM 5206 N N . LEU C 1 178 ? 1.511 2.464 29.493 1.00 13.13 178 LEU C N 1
ATOM 5207 C CA . LEU C 1 178 ? 2.649 3.218 28.898 1.00 13.99 178 LEU C CA 1
ATOM 5208 C C . LEU C 1 178 ? 3.239 4.186 29.937 1.00 14.25 178 LEU C C 1
ATOM 5209 O O . LEU C 1 178 ? 4.446 4.299 30.039 1.00 13.48 178 LEU C O 1
ATOM 5214 N N . SER C 1 179 ? 2.399 4.865 30.701 1.00 15.23 179 SER C N 1
ATOM 5215 C CA . SER C 1 179 ? 2.858 5.853 31.699 1.00 15.10 179 SER C CA 1
ATOM 5216 C C . SER C 1 179 ? 3.632 5.105 32.787 1.00 15.87 179 SER C C 1
ATOM 5217 O O . SER C 1 179 ? 4.654 5.631 33.255 1.00 15.00 179 SER C O 1
ATOM 5220 N N . ALA C 1 180 ? 3.187 3.899 33.174 1.00 15.08 180 ALA C N 1
ATOM 5221 C CA . ALA C 1 180 ? 3.905 3.065 34.164 1.00 15.03 180 ALA C CA 1
ATOM 5222 C C . ALA C 1 180 ? 5.254 2.664 33.545 1.00 15.07 180 ALA C C 1
ATOM 5223 O O . ALA C 1 180 ? 6.296 2.788 34.213 1.00 14.30 180 ALA C O 1
ATOM 5225 N N . ALA C 1 181 ? 5.276 2.186 32.300 1.00 15.01 181 ALA C N 1
ATOM 5226 C CA . ALA C 1 181 ? 6.542 1.797 31.624 1.00 15.80 181 ALA C CA 1
ATOM 5227 C C . ALA C 1 181 ? 7.523 2.990 31.609 1.00 16.65 181 ALA C C 1
ATOM 5228 O O . ALA C 1 181 ? 8.764 2.768 31.768 1.00 16.31 181 ALA C O 1
ATOM 5230 N N . LEU C 1 182 ? 7.010 4.210 31.448 1.00 15.59 182 LEU C N 1
ATOM 5231 C CA . LEU C 1 182 ? 7.860 5.424 31.329 1.00 16.52 182 LEU C CA 1
ATOM 5232 C C . LEU C 1 182 ? 8.290 5.960 32.709 1.00 18.54 182 LEU C C 1
ATOM 5233 O O . LEU C 1 182 ? 9.023 6.956 32.731 1.00 18.62 182 LEU C O 1
ATOM 5238 N N . GLY C 1 183 ? 7.835 5.349 33.805 1.00 17.82 183 GLY C N 1
ATOM 5239 C CA . GLY C 1 183 ? 8.162 5.759 35.186 1.00 18.60 183 GLY C CA 1
ATOM 5240 C C . GLY C 1 183 ? 7.274 6.868 35.689 1.00 19.01 183 GLY C C 1
ATOM 5241 O O . GLY C 1 183 ? 7.669 7.544 36.687 1.00 16.86 183 GLY C O 1
ATOM 5242 N N . TYR C 1 184 ? 6.089 7.038 35.087 1.00 17.94 184 TYR C N 1
ATOM 5243 C CA . TYR C 1 184 ? 5.019 7.969 35.525 1.00 18.13 184 TYR C CA 1
ATOM 5244 C C . TYR C 1 184 ? 3.727 7.194 35.840 1.00 17.07 184 TYR C C 1
ATOM 5245 O O . TYR C 1 184 ? 2.621 7.619 35.415 1.00 17.66 184 TYR C O 1
ATOM 5254 N N . ARG C 1 185 ? 3.843 6.105 36.609 1.00 17.35 185 ARG C N 1
ATOM 5255 C CA . ARG C 1 185 ? 2.705 5.224 36.946 1.00 17.16 185 ARG C CA 1
ATOM 5256 C C . ARG C 1 185 ? 1.610 6.034 37.631 1.00 18.06 185 ARG C C 1
ATOM 5257 O O . ARG C 1 185 ? 1.915 6.766 38.592 1.00 19.09 185 ARG C O 1
ATOM 5265 N N . GLY C 1 186 ? 0.395 5.919 37.126 1.00 18.67 186 GLY C N 1
ATOM 5266 C CA . GLY C 1 186 ? -0.785 6.627 37.650 1.00 22.10 186 GLY C CA 1
ATOM 5267 C C . GLY C 1 186 ? -0.857 8.079 37.198 1.00 25.54 186 GLY C C 1
ATOM 5268 O O . GLY C 1 186 ? -1.799 8.748 37.649 1.00 26.95 186 GLY C O 1
ATOM 5269 N N . ASN C 1 187 ? 0.072 8.544 36.345 1.00 23.06 187 ASN C N 1
ATOM 5270 C CA . ASN C 1 187 ? 0.190 9.969 35.944 1.00 26.36 187 ASN C CA 1
ATOM 5271 C C . ASN C 1 187 ? 0.382 10.103 34.442 1.00 22.36 187 ASN C C 1
ATOM 5272 O O . ASN C 1 187 ? 1.263 10.843 34.002 1.00 22.20 187 ASN C O 1
ATOM 5277 N N . PRO C 1 188 ? -0.470 9.477 33.593 1.00 19.42 188 PRO C N 1
ATOM 5278 C CA . PRO C 1 188 ? -0.331 9.640 32.151 1.00 17.25 188 PRO C CA 1
ATOM 5279 C C . PRO C 1 188 ? -0.476 11.091 31.667 1.00 15.86 188 PRO C C 1
ATOM 5280 O O . PRO C 1 188 ? -0.102 11.377 30.553 1.00 15.28 188 PRO C O 1
ATOM 5284 N N . GLY C 1 189 ? -1.104 11.947 32.472 1.00 16.16 189 GLY C N 1
ATOM 5285 C CA . GLY C 1 189 ? -1.391 13.346 32.113 1.00 16.39 189 GLY C CA 1
ATOM 5286 C C . GLY C 1 189 ? -0.125 14.184 31.994 1.00 18.04 189 GLY C C 1
ATOM 5287 O O . GLY C 1 189 ? -0.207 15.295 31.421 1.00 16.97 189 GLY C O 1
ATOM 5288 N N . HIS C 1 190 ? 1.016 13.715 32.502 1.00 16.50 190 HIS C N 1
ATOM 5289 C CA . HIS C 1 190 ? 2.288 14.479 32.433 1.00 17.51 190 HIS C CA 1
ATOM 5290 C C . HIS C 1 190 ? 2.638 14.719 30.966 1.00 16.00 190 HIS C C 1
ATOM 5291 O O . HIS C 1 190 ? 2.537 13.778 30.129 1.00 13.95 190 HIS C O 1
ATOM 5298 N N . GLU C 1 191 ? 3.097 15.933 30.690 1.00 15.62 191 GLU C N 1
ATOM 5299 C CA . GLU C 1 191 ? 3.554 16.392 29.359 1.00 15.16 191 GLU C CA 1
ATOM 5300 C C . GLU C 1 191 ? 4.526 15.392 28.729 1.00 14.14 191 GLU C C 1
ATOM 5301 O O . GLU C 1 191 ? 4.429 15.131 27.471 1.00 13.73 191 GLU C O 1
ATOM 5307 N N . PHE C 1 192 ? 5.475 14.840 29.493 1.00 15.29 192 PHE C N 1
ATOM 5308 C CA . PHE C 1 192 ? 6.448 13.855 28.935 1.00 15.70 192 PHE C CA 1
ATOM 5309 C C . PHE C 1 192 ? 5.694 12.686 28.286 1.00 16.29 192 PHE C C 1
ATOM 5310 O O . PHE C 1 192 ? 6.011 12.283 27.141 1.00 15.34 192 PHE C O 1
ATOM 5318 N N . VAL C 1 193 ? 4.676 12.186 28.980 1.00 14.58 193 VAL C N 1
ATOM 5319 C CA . VAL C 1 193 ? 3.868 11.054 28.445 1.00 14.42 193 VAL C CA 1
ATOM 5320 C C . VAL C 1 193 ? 3.005 11.531 27.279 1.00 14.52 193 VAL C C 1
ATOM 5321 O O . VAL C 1 193 ? 2.963 10.829 26.242 1.00 14.49 193 VAL C O 1
ATOM 5325 N N . GLN C 1 194 ? 2.255 12.623 27.454 1.00 14.40 194 GLN C N 1
ATOM 5326 C CA . GLN C 1 194 ? 1.316 13.128 26.433 1.00 15.75 194 GLN C CA 1
ATOM 5327 C C . GLN C 1 194 ? 2.057 13.436 25.136 1.00 17.55 194 GLN C C 1
ATOM 5328 O O . GLN C 1 194 ? 1.563 13.061 24.072 1.00 15.46 194 GLN C O 1
ATOM 5334 N N . ASN C 1 195 ? 3.256 14.034 25.187 1.00 16.82 195 ASN C N 1
ATOM 5335 C CA . ASN C 1 195 ? 3.980 14.367 23.928 1.00 16.67 195 ASN C CA 1
ATOM 5336 C C . ASN C 1 195 ? 4.280 13.070 23.186 1.00 16.38 195 ASN C C 1
ATOM 5337 O O . ASN C 1 195 ? 4.220 13.041 21.946 1.00 15.88 195 ASN C O 1
ATOM 5342 N N . ILE C 1 196 ? 4.690 12.026 23.888 1.00 15.14 196 ILE C N 1
ATOM 5343 C CA . ILE C 1 196 ? 4.945 10.694 23.260 1.00 15.06 196 ILE C CA 1
ATOM 5344 C C . ILE C 1 196 ? 3.626 10.150 22.649 1.00 14.09 196 ILE C C 1
ATOM 5345 O O . ILE C 1 196 ? 3.669 9.626 21.526 1.00 14.66 196 ILE C O 1
ATOM 5350 N N . ILE C 1 197 ? 2.506 10.223 23.381 1.00 14.65 197 ILE C N 1
ATOM 5351 C CA . ILE C 1 197 ? 1.190 9.740 22.865 1.00 14.97 197 ILE C CA 1
ATOM 5352 C C . ILE C 1 197 ? 0.848 10.491 21.566 1.00 14.82 197 ILE C C 1
ATOM 5353 O O . ILE C 1 197 ? 0.499 9.849 20.546 1.00 15.66 197 ILE C O 1
ATOM 5358 N N . VAL C 1 198 ? 0.938 11.823 21.566 1.00 16.30 198 VAL C N 1
ATOM 5359 C CA . VAL C 1 198 ? 0.545 12.644 20.371 1.00 16.88 198 VAL C CA 1
ATOM 5360 C C . VAL C 1 198 ? 1.439 12.246 19.182 1.00 16.84 198 VAL C C 1
ATOM 5361 O O . VAL C 1 198 ? 0.937 11.999 18.044 1.00 17.14 198 VAL C O 1
ATOM 5365 N N . GLN C 1 199 ? 2.748 12.144 19.397 1.00 18.03 199 GLN C N 1
ATOM 5366 C CA . GLN C 1 199 ? 3.701 11.802 18.306 1.00 19.64 199 GLN C CA 1
ATOM 5367 C C . GLN C 1 199 ? 3.334 10.416 17.761 1.00 17.70 199 GLN C C 1
ATOM 5368 O O . GLN C 1 199 ? 3.318 10.240 16.536 1.00 16.71 199 GLN C O 1
ATOM 5374 N N . THR C 1 200 ? 3.043 9.465 18.658 1.00 17.90 200 THR C N 1
ATOM 5375 C CA . THR C 1 200 ? 2.670 8.081 18.307 1.00 15.71 200 THR C CA 1
ATOM 5376 C C . THR C 1 200 ? 1.389 8.093 17.475 1.00 14.62 200 THR C C 1
ATOM 5377 O O . THR C 1 200 ? 1.372 7.392 16.464 1.00 15.75 200 THR C O 1
ATOM 5381 N N . ILE C 1 201 ? 0.350 8.817 17.886 1.00 16.46 201 ILE C N 1
ATOM 5382 C CA . ILE C 1 201 ? -0.917 8.891 17.105 1.00 16.45 201 ILE C CA 1
ATOM 5383 C C . ILE C 1 201 ? -0.537 9.392 15.703 1.00 17.61 201 ILE C C 1
ATOM 5384 O O . ILE C 1 201 ? -0.999 8.839 14.726 1.00 15.87 201 ILE C O 1
ATOM 5389 N N . GLN C 1 202 ? 0.272 10.449 15.602 1.00 18.57 202 GLN C N 1
ATOM 5390 C CA . GLN C 1 202 ? 0.617 11.032 14.269 1.00 20.38 202 GLN C CA 1
ATOM 5391 C C . GLN C 1 202 ? 1.349 10.008 13.400 1.00 17.52 202 GLN C C 1
ATOM 5392 O O . GLN C 1 202 ? 1.044 9.920 12.188 1.00 19.45 202 GLN C O 1
ATOM 5398 N N . LYS C 1 203 ? 2.263 9.237 13.963 1.00 18.00 203 LYS C N 1
ATOM 5399 C CA . LYS C 1 203 ? 3.012 8.208 13.202 1.00 20.19 203 LYS C CA 1
ATOM 5400 C C . LYS C 1 203 ? 2.073 7.091 12.759 1.00 18.55 203 LYS C C 1
ATOM 5401 O O . LYS C 1 203 ? 2.212 6.635 11.591 1.00 17.40 203 LYS C O 1
ATOM 5407 N N . ILE C 1 204 ? 1.189 6.630 13.653 1.00 16.72 204 ILE C N 1
ATOM 5408 C CA . ILE C 1 204 ? 0.198 5.578 13.305 1.00 15.42 204 ILE C CA 1
ATOM 5409 C C . ILE C 1 204 ? -0.574 6.029 12.056 1.00 15.04 204 ILE C C 1
ATOM 5410 O O . ILE C 1 204 ? -0.593 5.315 11.044 1.00 16.64 204 ILE C O 1
ATOM 5415 N N . ARG C 1 205 ? -1.143 7.214 12.104 1.00 17.95 205 ARG C N 1
ATOM 5416 C CA . ARG C 1 205 ? -2.010 7.721 11.017 1.00 18.24 205 ARG C CA 1
ATOM 5417 C C . ARG C 1 205 ? -1.174 7.982 9.757 1.00 20.83 205 ARG C C 1
ATOM 5418 O O . ARG C 1 205 ? -1.681 7.654 8.688 1.00 18.70 205 ARG C O 1
ATOM 5426 N N . ALA C 1 206 ? 0.065 8.483 9.881 1.00 20.35 206 ALA C N 1
ATOM 5427 C CA . ALA C 1 206 ? 0.963 8.766 8.732 1.00 20.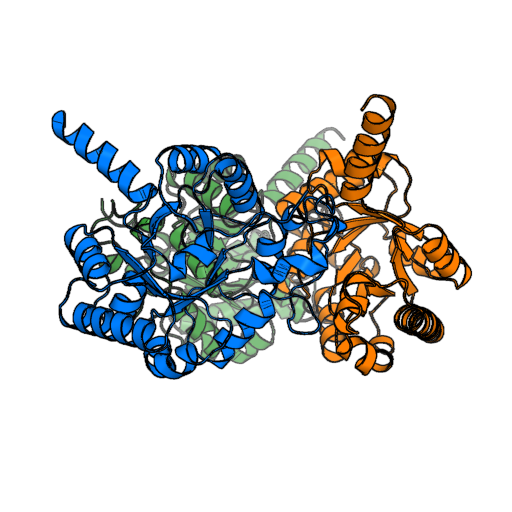39 206 ALA C CA 1
ATOM 5428 C C . ALA C 1 206 ? 1.197 7.475 7.969 1.00 19.94 206 ALA C C 1
ATOM 5429 O O . ALA C 1 206 ? 1.411 7.501 6.751 1.00 19.05 206 ALA C O 1
ATOM 5431 N N . ALA C 1 207 ? 1.166 6.344 8.659 1.00 19.73 207 ALA C N 1
ATOM 5432 C CA . ALA C 1 207 ? 1.478 5.046 8.040 1.00 18.42 207 ALA C CA 1
ATOM 5433 C C . ALA C 1 207 ? 0.201 4.414 7.471 1.00 18.94 207 ALA C C 1
ATOM 5434 O O . ALA C 1 207 ? 0.322 3.288 6.988 1.00 18.99 207 ALA C O 1
ATOM 5436 N N . GLY C 1 208 ? -0.950 5.106 7.507 1.00 19.39 208 GLY C N 1
ATOM 5437 C CA . GLY C 1 208 ? -2.216 4.603 6.925 1.00 20.29 208 GLY C CA 1
ATOM 5438 C C . GLY C 1 208 ? -2.920 3.583 7.818 1.00 19.87 208 GLY C C 1
ATOM 5439 O O . GLY C 1 208 ? -3.768 2.870 7.344 1.00 19.66 208 GLY C O 1
ATOM 5440 N N . LYS C 1 209 ? -2.567 3.493 9.092 1.00 18.69 209 LYS C N 1
ATOM 5441 C CA . LYS C 1 209 ? -3.246 2.605 10.058 1.00 19.73 209 LYS C CA 1
ATOM 5442 C C . LYS C 1 209 ? -4.172 3.445 10.920 1.00 17.59 209 LYS C C 1
ATOM 5443 O O . LYS C 1 209 ? -3.982 4.696 11.091 1.00 17.76 209 LYS C O 1
ATOM 5449 N N . ALA C 1 210 ? -5.210 2.810 11.450 1.00 17.05 210 ALA C N 1
ATOM 5450 C CA . ALA C 1 210 ? -6.110 3.461 12.409 1.00 15.40 210 ALA C CA 1
ATOM 5451 C C . ALA C 1 210 ? -5.371 3.589 13.750 1.00 14.11 210 ALA C C 1
ATOM 5452 O O . ALA C 1 210 ? -4.801 2.581 14.235 1.00 15.10 210 ALA C O 1
ATOM 5454 N N . ALA C 1 211 ? -5.513 4.716 14.415 1.00 13.91 211 ALA C N 1
ATOM 5455 C CA . ALA C 1 211 ? -5.015 4.920 15.793 1.00 14.09 211 ALA C CA 1
ATOM 5456 C C . ALA C 1 211 ? -6.181 4.810 16.787 1.00 13.68 211 ALA C C 1
ATOM 5457 O O . ALA C 1 211 ? -7.283 5.266 16.488 1.00 14.03 211 ALA C O 1
ATOM 5459 N N . GLY C 1 212 ? -5.921 4.284 17.971 1.00 14.68 212 GLY C N 1
ATOM 5460 C CA . GLY C 1 212 ? -6.919 4.241 19.045 1.00 14.20 212 GLY C CA 1
ATOM 5461 C C . GLY C 1 212 ? -6.350 4.506 20.408 1.00 13.42 212 GLY C C 1
ATOM 5462 O O . GLY C 1 212 ? -5.129 4.412 20.576 1.00 14.71 212 GLY C O 1
ATOM 5463 N N . ILE C 1 213 ? -7.223 4.734 21.381 1.00 13.99 213 ILE C N 1
ATOM 5464 C CA . ILE C 1 213 ? -6.806 5.053 22.774 1.00 13.18 213 ILE C CA 1
ATOM 5465 C C . ILE C 1 213 ? -8.038 4.980 23.633 1.00 14.65 213 ILE C C 1
ATOM 5466 O O . ILE C 1 213 ? -9.131 5.048 23.088 1.00 13.46 213 ILE C O 1
ATOM 5471 N N . LEU C 1 214 ? -7.834 4.755 24.921 1.00 15.17 214 LEU C N 1
ATOM 5472 C CA . LEU C 1 214 ? -8.811 4.954 26.011 1.00 16.15 214 LEU C CA 1
ATOM 5473 C C . LEU C 1 214 ? -8.349 6.118 26.895 1.00 16.58 214 LEU C C 1
ATOM 5474 O O . LEU C 1 214 ? -7.208 6.119 27.365 1.00 16.64 214 LEU C O 1
ATOM 5479 N N . SER C 1 215 ? -9.231 7.064 27.158 1.00 16.18 215 SER C N 1
ATOM 5480 C CA . SER C 1 215 ? -9.048 8.054 28.237 1.00 15.28 215 SER C CA 1
ATOM 5481 C C . SER C 1 215 ? -10.428 8.402 28.785 1.00 14.90 215 SER C C 1
ATOM 5482 O O . SER C 1 215 ? -11.306 8.787 28.009 1.00 15.38 215 SER C O 1
ATOM 5485 N N . ALA C 1 216 ? -10.563 8.292 30.079 1.00 14.92 216 ALA C N 1
ATOM 5486 C CA . ALA C 1 216 ? -11.753 8.758 30.822 1.00 16.07 216 ALA C CA 1
ATOM 5487 C C . ALA C 1 216 ? -11.669 10.260 31.107 1.00 17.40 216 ALA C C 1
ATOM 5488 O O . ALA C 1 216 ? -12.619 10.810 31.701 1.00 19.53 216 ALA C O 1
ATOM 5490 N N . ASP C 1 217 ? -10.589 10.918 30.715 1.00 16.71 217 ASP C N 1
ATOM 5491 C CA . ASP C 1 217 ? -10.445 12.395 30.847 1.00 18.62 217 ASP C CA 1
ATOM 5492 C C . ASP C 1 217 ? -11.097 13.032 29.612 1.00 16.49 217 ASP C C 1
ATOM 5493 O O . ASP C 1 217 ? -10.692 12.744 28.463 1.00 17.35 217 ASP C O 1
ATOM 5498 N N . GLU C 1 218 ? -12.168 13.781 29.801 1.00 19.47 218 GLU C N 1
ATOM 5499 C CA . GLU C 1 218 ? -12.964 14.277 28.657 1.00 19.25 218 GLU C CA 1
ATOM 5500 C C . GLU C 1 218 ? -12.101 15.204 27.800 1.00 17.73 218 GLU C C 1
ATOM 5501 O O . GLU C 1 218 ? -12.133 15.151 26.551 1.00 15.62 218 GLU C O 1
ATOM 5507 N N . LYS C 1 219 ? -11.308 16.039 28.421 1.00 17.46 219 LYS C N 1
ATOM 5508 C CA . LYS C 1 219 ? -10.445 16.979 27.648 1.00 19.31 219 LYS C CA 1
ATOM 5509 C C . LYS C 1 219 ? -9.412 16.217 26.809 1.00 17.63 219 LYS C C 1
ATOM 5510 O O . LYS C 1 219 ? -9.198 16.554 25.627 1.00 14.08 219 LYS C O 1
ATOM 5516 N N . LEU C 1 220 ? -8.752 15.227 27.408 1.00 17.71 220 LEU C N 1
ATOM 5517 C CA . LEU C 1 220 ? -7.767 14.424 26.632 1.00 16.99 220 LEU C CA 1
ATOM 5518 C C . LEU C 1 220 ? -8.507 13.709 25.494 1.00 14.82 220 LEU C C 1
ATOM 5519 O O . LEU C 1 220 ? -8.002 13.695 24.334 1.00 12.60 220 LEU C O 1
ATOM 5524 N N . ALA C 1 221 ? -9.627 13.039 25.793 1.00 15.29 221 ALA C N 1
ATOM 5525 C CA . ALA C 1 221 ? -10.370 12.296 24.752 1.00 15.17 221 ALA C CA 1
ATOM 5526 C C . ALA C 1 221 ? -10.691 13.239 23.564 1.00 15.27 221 ALA C C 1
ATOM 5527 O O . ALA C 1 221 ? -10.529 12.851 22.409 1.00 14.33 221 ALA C O 1
ATOM 5529 N N . LYS C 1 222 ? -11.258 14.414 23.828 1.00 17.90 222 LYS C N 1
ATOM 5530 C CA . LYS C 1 222 ? -11.573 15.401 22.754 1.00 18.42 222 LYS C CA 1
ATOM 5531 C C . LYS C 1 222 ? -10.298 15.856 22.018 1.00 17.74 222 LYS C C 1
ATOM 5532 O O . LYS C 1 222 ? -10.348 15.985 20.806 1.00 17.11 222 LYS C O 1
ATOM 5538 N N . GLN C 1 223 ? -9.167 16.030 22.707 1.00 20.28 223 GLN C N 1
ATOM 5539 C CA . GLN C 1 223 ? -7.882 16.366 22.013 1.00 20.26 223 GLN C CA 1
ATOM 5540 C C . GLN C 1 223 ? -7.538 15.223 21.060 1.00 18.50 223 GLN C C 1
ATOM 5541 O O . GLN C 1 223 ? -7.176 15.495 19.913 1.00 18.34 223 GLN C O 1
ATOM 5547 N N . TYR C 1 224 ? -7.663 13.961 21.500 1.00 16.88 224 TYR C N 1
ATOM 5548 C CA . TYR C 1 224 ? -7.318 12.802 20.631 1.00 15.19 224 TYR C CA 1
ATOM 5549 C C . TYR C 1 224 ? -8.238 12.789 19.403 1.00 13.69 224 TYR C C 1
ATOM 5550 O O . TYR C 1 224 ? -7.728 12.611 18.299 1.00 14.74 224 TYR C O 1
ATOM 5559 N N . LEU C 1 225 ? -9.539 13.049 19.570 1.00 15.81 225 LEU C N 1
ATOM 5560 C CA . LEU C 1 225 ? -10.522 13.109 18.456 1.00 16.52 225 LEU C CA 1
ATOM 5561 C C . LEU C 1 225 ? -10.155 14.274 17.523 1.00 17.85 225 LEU C C 1
ATOM 5562 O O . LEU C 1 225 ? -10.150 14.036 16.341 1.00 17.39 225 LEU C O 1
ATOM 5567 N N . GLU C 1 226 ? -9.768 15.447 18.038 1.00 19.95 226 GLU C N 1
ATOM 5568 C CA . GLU C 1 226 ? -9.330 16.582 17.151 1.00 23.24 226 GLU C CA 1
ATOM 5569 C C . GLU C 1 226 ? -8.080 16.192 16.326 1.00 21.89 226 GLU C C 1
ATOM 5570 O O . GLU C 1 226 ? -7.934 16.667 15.152 1.00 21.43 226 GLU C O 1
ATOM 5576 N N . LEU C 1 227 ? -7.200 15.332 16.839 1.00 20.15 227 LEU C N 1
ATOM 5577 C CA . LEU C 1 227 ? -5.987 14.858 16.109 1.00 21.49 227 LEU C CA 1
ATOM 5578 C C . LEU C 1 227 ? -6.344 13.778 15.074 1.00 21.45 227 LEU C C 1
ATOM 5579 O O . LEU C 1 227 ? -5.450 13.331 14.393 1.00 22.79 227 LEU C O 1
ATOM 5584 N N . GLY C 1 228 ? -7.605 13.344 14.978 1.00 20.84 228 GLY C N 1
ATOM 5585 C CA . GLY C 1 228 ? -8.111 12.403 13.957 1.00 17.43 228 GLY C CA 1
ATOM 5586 C C . GLY C 1 228 ? -8.112 10.952 14.431 1.00 16.34 228 GLY C C 1
ATOM 5587 O O . GLY C 1 228 ? -8.384 10.066 13.624 1.00 15.01 228 GLY C O 1
ATOM 5588 N N . THR C 1 229 ? -7.819 10.699 15.696 1.00 15.87 229 THR C N 1
ATOM 5589 C CA . THR C 1 229 ? -7.763 9.315 16.236 1.00 14.76 229 THR C CA 1
ATOM 5590 C C . THR C 1 229 ? -9.065 8.595 15.848 1.00 13.44 229 THR C C 1
ATOM 5591 O O . THR C 1 229 ? -10.145 9.123 16.141 1.00 13.35 229 THR C O 1
ATOM 5595 N N . GLU C 1 230 ? -8.955 7.414 15.255 1.00 13.99 230 GLU C N 1
ATOM 5596 C CA . GLU C 1 230 ? -10.097 6.728 14.628 1.00 13.55 230 GLU C CA 1
ATOM 5597 C C . GLU C 1 230 ? -10.983 6.000 15.640 1.00 14.82 230 GLU C C 1
ATOM 5598 O O . GLU C 1 230 ? -12.210 5.869 15.383 1.00 16.35 230 GLU C O 1
ATOM 5604 N N . PHE C 1 231 ? -10.405 5.387 16.675 1.00 14.75 231 PHE C N 1
ATOM 5605 C CA . PHE C 1 231 ? -11.224 4.631 17.656 1.00 14.28 231 PHE C CA 1
ATOM 5606 C C . PHE C 1 231 ? -10.839 5.088 19.043 1.00 14.28 231 PHE C C 1
ATOM 5607 O O . PHE C 1 231 ? -9.728 4.785 19.533 1.00 14.30 231 PHE C O 1
ATOM 5615 N N . VAL C 1 232 ? -11.749 5.834 19.668 1.00 13.81 232 VAL C N 1
ATOM 5616 C CA . VAL C 1 232 ? -11.509 6.427 21.019 1.00 14.25 232 VAL C CA 1
ATOM 5617 C C . VAL C 1 232 ? -12.545 5.912 22.004 1.00 13.73 232 VAL C C 1
ATOM 5618 O O . VAL C 1 232 ? -13.706 6.205 21.837 1.00 13.33 232 VAL C O 1
ATOM 5622 N N . ALA C 1 233 ? -12.095 5.187 23.026 1.00 13.53 233 ALA C N 1
ATOM 5623 C CA . ALA C 1 233 ? -12.932 4.771 24.152 1.00 14.10 233 ALA C CA 1
ATOM 5624 C C . ALA C 1 233 ? -12.865 5.881 25.181 1.00 14.19 233 ALA C C 1
ATOM 5625 O O . ALA C 1 233 ? -11.768 6.340 25.475 1.00 12.86 233 ALA C O 1
ATOM 5627 N N . VAL C 1 234 ? -14.008 6.262 25.730 1.00 13.10 234 VAL C N 1
ATOM 5628 C CA . VAL C 1 234 ? -14.136 7.512 26.505 1.00 13.78 234 VAL C CA 1
ATOM 5629 C C . VAL C 1 234 ? -14.503 7.249 27.955 1.00 14.02 234 VAL C C 1
ATOM 5630 O O . VAL C 1 234 ? -14.643 8.225 28.688 1.00 15.78 234 VAL C O 1
ATOM 5634 N N . GLY C 1 235 ? -14.700 5.982 28.332 1.00 14.84 235 GLY C N 1
ATOM 5635 C CA . GLY C 1 235 ? -14.996 5.587 29.712 1.00 13.10 235 GLY C CA 1
ATOM 5636 C C . GLY C 1 235 ? -15.075 4.082 29.897 1.00 13.30 235 GLY C C 1
ATOM 5637 O O . GLY C 1 235 ? -14.883 3.348 28.969 1.00 12.02 235 GLY C O 1
ATOM 5638 N N . VAL C 1 236 ? -15.312 3.688 31.126 1.00 14.67 236 VAL C N 1
ATOM 5639 C CA . VAL C 1 236 ? -15.254 2.292 31.624 1.00 14.79 236 VAL C CA 1
ATOM 5640 C C . VAL C 1 236 ? -16.490 2.093 32.497 1.00 14.23 236 VAL C C 1
ATOM 5641 O O . VAL C 1 236 ? -16.724 2.904 33.416 1.00 13.77 236 VAL C O 1
ATOM 5645 N N . ASP C 1 237 ? -17.231 1.016 32.254 1.00 14.29 237 ASP C N 1
ATOM 5646 C CA . ASP C 1 237 ? -18.485 0.714 32.983 1.00 13.31 237 ASP C CA 1
ATOM 5647 C C . ASP C 1 237 ? -18.203 0.614 34.489 1.00 13.89 237 ASP C C 1
ATOM 5648 O O . ASP C 1 237 ? -18.932 1.278 35.236 1.00 13.60 237 ASP C O 1
ATOM 5653 N N . THR C 1 238 ? -17.179 -0.128 34.949 1.00 11.61 238 THR C N 1
ATOM 5654 C CA . THR C 1 238 ? -16.930 -0.215 36.409 1.00 12.82 238 THR C CA 1
ATOM 5655 C C . THR C 1 238 ? -16.719 1.183 37.020 1.00 13.30 238 THR C C 1
ATOM 5656 O O . THR C 1 238 ? -17.290 1.458 38.112 1.00 14.19 238 THR C O 1
ATOM 5660 N N . SER C 1 239 ? -15.936 2.030 36.354 1.00 13.57 239 SER C N 1
ATOM 5661 C CA . SER C 1 239 ? -15.627 3.401 36.849 1.00 13.99 239 SER C CA 1
ATOM 5662 C C . SER C 1 239 ? -16.912 4.257 36.884 1.00 14.51 239 SER C C 1
ATOM 5663 O O . SER C 1 239 ? -17.132 4.975 37.898 1.00 14.89 239 SER C O 1
ATOM 5666 N N . LEU C 1 240 ? -17.743 4.175 35.833 1.00 14.12 240 LEU C N 1
ATOM 5667 C CA . LEU C 1 240 ? -18.997 4.987 35.761 1.00 15.11 240 LEU C CA 1
ATOM 5668 C C . LEU C 1 240 ? -20.005 4.543 36.827 1.00 15.68 240 LEU C C 1
ATOM 5669 O O . LEU C 1 240 ? -20.646 5.424 37.463 1.00 15.26 240 LEU C O 1
ATOM 5674 N N . LEU C 1 241 ? -20.119 3.232 37.050 1.00 14.41 241 LEU C N 1
ATOM 5675 C CA . LEU C 1 241 ? -21.010 2.698 38.113 1.00 14.98 241 LEU C CA 1
ATOM 5676 C C . LEU C 1 241 ? -20.527 3.213 39.478 1.00 14.53 241 LEU C C 1
ATOM 5677 O O . LEU C 1 241 ? -21.359 3.759 40.236 1.00 15.90 241 LEU C O 1
ATOM 5682 N N . MET C 1 242 ? -19.251 3.044 39.810 1.00 14.12 242 MET C N 1
ATOM 5683 C CA . MET C 1 242 ? -18.725 3.477 41.131 1.00 14.22 242 MET C CA 1
ATOM 5684 C C . MET C 1 242 ? -18.927 4.999 41.278 1.00 14.92 242 MET C C 1
ATOM 5685 O O . MET C 1 242 ? -19.373 5.439 42.347 1.00 16.36 242 MET C O 1
ATOM 5690 N N . LYS C 1 243 ? -18.505 5.799 40.291 1.00 15.54 243 LYS C N 1
ATOM 5691 C CA . LYS C 1 243 ? -18.535 7.282 40.412 1.00 17.29 243 LYS C CA 1
ATOM 5692 C C . LYS C 1 243 ? -19.986 7.758 40.546 1.00 16.75 243 LYS C C 1
ATOM 5693 O O . LYS C 1 243 ? -20.260 8.665 41.351 1.00 14.79 243 LYS C O 1
ATOM 5699 N N . SER C 1 244 ? -20.885 7.187 39.766 1.00 16.00 244 SER C N 1
ATOM 5700 C CA . SER C 1 244 ? -22.297 7.616 39.760 1.00 16.73 244 SER C CA 1
ATOM 5701 C C . SER C 1 244 ? -22.883 7.335 41.141 1.00 17.08 244 SER C C 1
ATOM 5702 O O . SER C 1 244 ? -23.600 8.186 41.654 1.00 15.56 244 SER C O 1
ATOM 5705 N N . MET C 1 245 ? -22.547 6.197 41.762 1.00 16.40 245 MET C N 1
ATOM 5706 C CA . MET C 1 245 ? -23.129 5.838 43.062 1.00 15.78 245 MET C CA 1
ATOM 5707 C C . MET C 1 245 ? -22.510 6.715 44.146 1.00 15.76 245 MET C C 1
ATOM 5708 O O . MET C 1 245 ? -23.233 7.101 45.080 1.00 15.26 245 MET C O 1
ATOM 5713 N N . LYS C 1 246 ? -21.230 7.069 43.999 1.00 16.06 246 LYS C N 1
ATOM 5714 C CA . LYS C 1 246 ? -20.552 7.921 45.002 1.00 17.95 246 LYS C CA 1
ATOM 5715 C C . LYS C 1 246 ? -21.088 9.349 44.922 1.00 16.34 246 LYS C C 1
ATOM 5716 O O . LYS C 1 246 ? -21.283 9.946 45.973 1.00 18.75 246 LYS C O 1
ATOM 5722 N N . GLN C 1 247 ? -21.245 9.887 43.727 1.00 17.17 247 GLN C N 1
ATOM 5723 C CA . GLN C 1 247 ? -21.731 11.277 43.533 1.00 19.93 247 GLN C CA 1
ATOM 5724 C C . GLN C 1 247 ? -23.143 11.402 44.120 1.00 18.03 247 GLN C C 1
ATOM 5725 O O . GLN C 1 247 ? -23.452 12.391 44.822 1.00 19.13 247 GLN C O 1
ATOM 5731 N N . LEU C 1 248 ? -23.975 10.412 43.886 1.00 16.99 248 LEU C N 1
ATOM 5732 C CA . LEU C 1 248 ? -25.331 10.411 44.466 1.00 16.47 248 LEU C CA 1
ATOM 5733 C C . LEU C 1 248 ? -25.251 10.410 45.993 1.00 15.18 248 LEU C C 1
ATOM 5734 O O . LEU C 1 248 ? -25.978 11.201 46.651 1.00 16.10 248 LEU C O 1
ATOM 5739 N N . LEU C 1 249 ? -24.454 9.519 46.590 1.00 16.17 249 LEU C N 1
ATOM 5740 C CA . LEU C 1 249 ? -24.458 9.426 48.058 1.00 16.05 249 LEU C CA 1
ATOM 5741 C C . LEU C 1 249 ? -24.022 10.790 48.625 1.00 17.21 249 LEU C C 1
ATOM 5742 O O . LEU C 1 249 ? -24.588 11.222 49.661 1.00 16.82 249 LEU C O 1
ATOM 5747 N N . SER C 1 250 ? -23.051 11.437 47.976 1.00 17.92 250 SER C N 1
ATOM 5748 C CA . SER C 1 250 ? -22.465 12.710 48.454 1.00 19.88 250 SER C CA 1
ATOM 5749 C C . SER C 1 250 ? -23.548 13.796 48.564 1.00 22.18 250 SER C C 1
ATOM 5750 O O . SER C 1 250 ? -23.351 14.712 49.370 1.00 20.28 250 SER C O 1
ATOM 5753 N N . LYS C 1 251 ? -24.671 13.687 47.841 1.00 21.09 251 LYS C N 1
ATOM 5754 C CA . LYS C 1 251 ? -25.775 14.685 47.937 1.00 22.04 251 LYS C CA 1
ATOM 5755 C C . LYS C 1 251 ? -26.505 14.512 49.272 1.00 21.19 251 LYS C C 1
ATOM 5756 O O . LYS C 1 251 ? -27.212 15.425 49.672 1.00 20.38 251 LYS C O 1
ATOM 5762 N N . PHE C 1 252 ? -26.315 13.395 49.972 1.00 19.60 252 PHE C N 1
ATOM 5763 C CA . PHE C 1 252 ? -27.097 13.034 51.185 1.00 22.26 252 PHE C CA 1
ATOM 5764 C C . PHE C 1 252 ? -26.181 12.753 52.383 1.00 27.05 252 PHE C C 1
ATOM 5765 O O . PHE C 1 252 ? -26.744 12.694 53.489 1.00 29.43 252 PHE C O 1
ATOM 5773 N N . LYS C 1 253 ? -24.867 12.576 52.163 1.00 27.03 253 LYS C N 1
ATOM 5774 C CA . LYS C 1 253 ? -23.865 11.872 53.029 1.00 38.78 253 LYS C CA 1
ATOM 5775 C C . LYS C 1 253 ? -24.585 10.939 53.997 1.00 43.91 253 LYS C C 1
ATOM 5776 O O . LYS C 1 253 ? -24.185 9.787 54.074 1.00 52.32 253 LYS C O 1
#

Secondary structure (DSSP, 8-state):
-PPPP-HHHHHTTTS-EEEEEE-S-SHHHHHHHHTS--SEEEEETTTSS--HHHHHHHHHHHTTSSSEEEEE-SS--HHHHHHHHHTT--EEEES----HHHHHHHHHHTS-TTTS-----GGG-GGGTTTTSTTHHHHTGGG-EEEEEE-SHHHHHTHHHHHT-TT--EEEE-HHHHHHHTT-TT-TTSHHHHHHHHHHHHHHHHTT-EEEEE-S-HHHHHHHHHTT-SEEEEEEHHHHHHHHHHHHHHTT-/-PPPP-HHHHHTTTS-EEEEEE-S-SHHHHHHHHTS--SEEEEETTTSS--HHHHHHHHHHHTTSSSEEEEE-SS--HHHHHHHHHHT--EEEES----HHHHHHHHHHTS-TTTS-----GGG-GGGTTTTSTTHHHHTGGG-EEEEEE-SHHHHHTHHHHHT-TT--EEEE-HHHHHHHTT-TT-TTSHHHHHHHHHHHHHHHHTT-EEEEE-S-HHHHHHHHHTT-SEEEEEEHHHHHHHHHHHHHHTT-/-PPPP-HHHHHTTT--EEEEEE-S-SHHHHHHHHTS--SEEEEETTTSS--HHHHHHHHHHHTTSSSEEEEE-SS--HHHHHHHHHTT--EEEES----HHHHHHHHHHTS-TTTS-PPP-GGG-GGGTTTTSTTHHHHTGGG-EEEEEE-SHHHHHTHHHHHT-TT--EEEE-HHHHHHHTT-TT-TTSHHHHHHHHHHHHHHHHTTPEEEEE---HHHHHHHHHTT-SEEEEEEHHHHHHHHHHHHHHTT-

Radius of gyration: 26.58 Å; Cα contacts (8 Å, |Δi|>4): 1711; chains: 3; bounding box: 64×72×70 Å

Nearest PDB structures (foldseek):
  7et9-assembly1_A  TM=1.004E+00  e=8.640E-50  Acinetobacter baumannii
  7v8t-assembly1_E  TM=9.962E-01  e=6.176E-39  Pseudomonas aeruginosa
  4b5w-assembly1_C  TM=9.955E-01  e=1.556E-35  Escherichia coli ATCC 8739
  2v5j-assembly1_B  TM=9.843E-01  e=7.373E-34  Escherichia coli C
  2vws-assembly1_A  TM=9.770E-01  e=9.292E-33  Escherichia coli K-12

Solvent-accessible surface area: 31268 Å² total; per-residue (Å²): 128,125,16,58,51,4,108,0,51,94,75,14,178,107,76,74,1,53,0,8,1,0,4,55,6,57,16,169,34,0,67,110,10,3,97,101,58,50,45,0,0,0,0,0,5,4,7,5,24,5,35,14,89,10,5,27,40,0,7,102,27,4,63,90,52,121,8,39,24,0,0,16,1,20,28,25,60,36,30,34,0,18,23,0,2,4,8,14,2,32,1,0,0,0,4,65,0,42,26,24,149,54,0,88,78,0,14,103,0,4,91,1,16,66,145,5,79,1,5,6,9,7,29,11,1,27,8,0,49,79,71,47,0,106,67,7,28,96,36,0,40,116,33,14,0,3,0,0,1,0,4,13,126,115,0,43,114,30,10,75,88,0,8,125,4,128,14,2,40,0,0,3,0,6,18,45,7,1,0,0,16,25,43,82,42,39,68,39,52,91,130,98,0,18,90,35,0,29,104,4,0,95,78,0,96,92,48,61,33,7,0,0,0,38,15,79,70,117,172,35,4,121,79,1,40,153,54,17,0,22,0,0,0,47,6,7,16,9,33,84,83,41,118,63,105,112,100,106,112,76,164,161,205,126,125,18,59,52,3,106,0,53,96,74,14,180,111,75,73,1,55,0,8,2,0,4,55,6,58,16,171,35,0,67,110,10,3,98,101,58,48,47,0,0,0,0,0,5,4,7,5,24,6,35,12,85,11,5,28,41,0,8,103,28,3,62,91,54,122,7,38,25,0,0,15,1,20,28,23,61,37,30,35,0,18,23,0,2,4,8,14,1,34,1,0,0,0,5,65,0,42,23,26,148,53,0,86,81,1,12,102,0,3,91,1,16,72,141,6,77,1,6,6,9,7,29,11,1,28,8,0,51,78,74,42,0,103,67,7,29,97,36,0,42,117,33,12,0,3,0,0,0,0,4,13,128,115,0,45,116,31,8,78,90,0,10,127,4,125,13,1,39,0,0,3,0,6,18,46,8,0,0,0,16,24,45,79,40,41,72,40,51,91,131,94,0,17,88,35,0,29,96,2,0,98,79,0,97,93,49,58,33,8,0,0,0,37,15,79,72,118,167,36,4,118,78,1,40,155,54,17,0,21,0,0,0,46,4,6,16,8,31,83,84,44,125,64,103,111,100,106,111,76,166,162,206,125,125,17,57,51,4,107,0,52,93,74,14,177,108,75,75,1,55,0,8,2,0,3,55,5,58,16,168,35,0,67,108,11,3,96,104,59,48,48,0,0,0,0,0,5,4,6,5,24,5,35,13,83,11,5,29,41,0,8,102,26,3,61,92,54,122,8,39,24,0,0,16,1,21,28,23,60,39,32,34,0,18,23,0,1,4,8,15,2,34,1,0,0,0,4,65,0,42,24,24,146,52,0,88,82,1,13,98,1,3,94,1,16,76,149,6,80,1,5,6,9,7,29,12,1,26,8,0,50,78,73,47,0,104,69,6,27,95,37,0,40,114,32,13,0,3,0,0,1,0,4,12,127,115,0,43,117,30,9,75,90,0,8,126,5,127,14,1,40,0,0,3,0,7,17,44,7,0,0,0,15,23,44,83,41,39,71,40,51,89,133,96,0,18,89,36,0,31,102,4,0,98,76,0,96,92,48,62,32,7,0,0,0,38,14,77,72,118,171,34,5,120,80,1,39,160,57,16,0,21,0,0,0,48,5,5,16,8,32,83,83,42,118,60,105,107,93,104,111,76,162,163,203

B-factor: mean 18.46, std 7.9, range [9.74, 70.77]

Foldseek 3Di:
DAQDAQVLLVLLPPFAFEEEEEQPLALVSLLVVLVPDGQAYEDEQQPHVYALVSVLSSCVSNVVHNHQYEYEHNALDLVSLLSNVQSAHQEYEHEDDQALVSLLLSLLSLADPPSHDRDDDLCRGVSCPNCPNVCCNVCVSVRHAYEYEDAAPSNVVHLLSNLPRPRHQEYEYEQQSNCVNVVNHPCCVDPVNVVSVLVSCVSSVVSVHAYEYEDLPVVSQVVCVVSVRRYYYRYYSVVCVVVVVVVVVVVVD/DAQDAQVLLVLLQPFAFEEEEEQPLALVSLLVVLPPDGQAYEDEQQPHVYALVSVLSSCVSNVVHNHQYEYEHNALDLVSLLSNVQSAHQEYEHEDDQALVSLLLSLQSLADPPSHDRDDDLCRGVSCPNCPNVCCNVCVSVRHAYEYEQAAVSNVVHVLSNLPRPRHQEYEYELQSNCVNVVNHPHCVDPVNVVSVLVSCVSSVVSVHAYEYEDLDVVVQVVCVVSVRRYYYNYYPVVCVVVVVVVVVVVVD/DAQDAQVLLVLLPPFAFEEEEEQPLALVSLLVVLVPDGQAYEDEQQPHVYALVSVLSNCVSNVVHNHQYEYEHNALDLVRLLSNVQSARQHYEHEDDQALVSLLLSLQSLADPPSHDRDDDLCRGVSCPNCPVVCCNVCVSVRHAYEYEQAAVSNVVHLLVNLPRPRHQEYEYELQSNCVNVVNHPCCVDPVNVVSVLVSCVSSVVSVHAYEYEDLPQVVQVVCVVSVRRYYYNYYSVVCVVVVVVVVVVVVD